Protein 6XQN (pdb70)

Nearest PDB structures (foldseek):
  6xqn-assembly1_C  TM=1.007E+00  e=6.410E-21  Tribolium castaneum
  6nct-assembly1_B  TM=3.415E-01  e=2.225E+00  Homo sapiens
  5y05-assembly1_A  TM=4.191E-01  e=8.892E+00  Mycolicibacterium smegmatis MC2 155
  3g6b-assembly1_A  TM=2.514E-01  e=3.048E+00  Thermotoga maritima
  6xqn-assembly1_C  TM=9.987E-01  e=3.377E-19  Tribolium castaneum

GO terms:
  GO:0005262 calcium channel activity (F, IDA)
  GO:0036444 calcium import into the mitochondrion (P, IDA)
  GO:1990246 uniplex complex (C, IDA)

Secondary structure (DSSP, 8-state):
-HHHHHHHHHHHT--S-HHHHHHHHHHHHHHHHHHHHHHHHHHHHHHHHHHHHHHHHHHHHHHHHHHHHHHHHHHIIIIIS-TTTTHHHHHHHHHHHHHHHHHHHHHH--HHHHHHHHHHHHHHH--TT--HHHHHHHHHHHHHHHHHHHHHH-/-HHHHHHHHHHHHHHHT-SSHHHHHHHHHHHHHHHHHHHHHHHHHHHHHHHHHHHHHHHHHHHHHHHHHHHHHHHHHHIIIIIS-TTTSHHHHHHHHHHHHHHHHHHHHHHHHHHHHHHHHHHHH---HHHHHHHHHHHHHHHHHHHHHH-/-HHHHHHHHHHHT--S-HHHHHHHHHHHHHHHHHHHHHHHHHHHHHHHHHHHHHHHHHHHHHHHHHHHHHHHHHHIIIIIS-TTTTHHHHHHHHHHHHHHHHHHHHH---HHHHHHHHHHHHHHH--TT--HHHHHHHHHHHHHHHHHHHHHH-/-HHHHHHHHHHHHHHHH-SSTTTHHHHHHHHHHHHHHHHHHHHHHHHHHHHHHHHHHHHHHHHHHHHHHHHHHHHHHHIIIIIS-TTTSHHHHHHHHHHHHHHHHHHHHHHHHHHHHHHHHHHHH---HHHHHHHHHHHHHHHHHHHHHH-/-HHHHHHHHHHHHHHHHHHHHHHHHHHHHH-/-HHHHHHHHHHHHHHHHHHHHHHH-/-HHHHHHHHHHHHHHHHHHHHHHHH-/-HHHHHHHHHHHHHHHHS-TTHHHHHH--EEE--EEEB-HHHHHHTTSSS-PPPTTTSSS--EEE------SS-TT-GGGGGSSSS-B-HHHHHHHHHHHHS-HHHHHHHHHHSSSS-SS---HHHHHHHHHHHHH---S-HHHHH-TTS-----HHHHHHHHHHHHHHHHHHHHHTT--BTTBB-HHHHHHHHHTTS-S--HHHHHHHHHHHTTT-SSS-B-HHHHHHHHHHHTTHHHHHHHHHHHHHHT----HHHHHHHHHHHH-----HHHHHHHHHTTBSSSSS-B-HHHHHHHHHHHHTT-/-HHHHHHH--EEETTEEE--HHHHHHHHH-SS-SS----EE--HHHHHHHTTT-S-S-SSTTHHHHHTT-----HHHHHHHHHHHHS-THHHHHHHHHH-SSS-----HHHHHHHHHHHT------HHHHHHHTTTT-S---HHHHHHHHHHHHHHHHHHHHHHHHTS-SS--HHHHHHHHHSS--SS-HHHHHHHHHHSS-BTB---HHHHHHHHHHHHTTHHHHHHHHHHHHHT----HHHHHHHHHHHHSS---HHHHHHHHHHT--SSSS---HHHHHHHHHHHHH-

InterPro domains:
  IPR006769 Calcium uniporter protein, C-terminal [PF04678] (124-325)
  IPR039055 MCU family [PTHR13462] (55-343)

Foldseek 3Di:
DCVVVVCVVPVVVVVVVVVVVVVVVVVVVVD/DCPVVVVVVCVPPVVVPCLVVVLVVLVVVLVVLVVVQVQLVVVLVVLVVVVVVVVVVVVVVVVVVVVVVVVVLVVCCPPPHPCVVCVVVVVVVVVVVVVVVVVVVVVVPVVVVVVVVSVVSCVVCVDPSHDPVVSVVSVVVSVVSVVVSVVSVD/DVVVVVVVVVVVVVQVVDDPNLPVVLVVLVVVLVVLVVVLVVLVVVVVVVVVVVVVVVVVVVVVLVVVVVVVVVVLVCCDPPVHHCVVCVVVVVVVVVVSVVVVVVVVVVVVVVVVVVVVVVVVVHSPVVVSVVSVVVSVVSVVVSVVSVD/DVVCVVPVVVVVVVVVVVVVVVVVD/DVVVVVVVVCVVPVVVPCLVVVLVVLVVVLVVLVVVLVQQVVVLVVLVVVVVVVVVVVVVVVVVVVVVVVVVLVCCCPPVHDVVVCPVVVVVVVVVVVVVVVVVVVVVPVVVVVVVVSVVSCVVVVDPPHDSVVSVVSVVVSVVSVVVSVVSVD/DVVVCVVPVVVVVVVVVVVVVVVVVD/DVVVVVVVVVVVCVQVPDDPNLPVVLVVLVVVLVVLVVVLVVLVVVVVVVVVVVPVVVVVVVVVVVVVVVVVVVVLVCCCPPPDHVVVCPVVVVVVVVVVVVVVVVVVVVVVVVVVVVVVVVVVVHSPVVVSVVSVVVSVVSVVVSVVSVD/DVVLVVQLVVLVCCLPDNDLVQLCQFLFAEAEPHFTWRAVLSLLPSQQGPDDHPDQRGHNRHDYDYDVPDARDDPPQLLCQQAPSNIDGSVRSLVLVLLQFDDLVLVQVLQCPPDDVDSFFAAPVSVVVSSVVSVVCGDNCQCVQANPVRGRTHGSVNSVVSSVSSVVSSLVSVVVVQPDDVQFHWLLVVVCLLCSLPDPDCVLSVLLVVLCVVVVLTPDGDGSVLVVLVVLLLVQLVVVLVVLVVCVVVPDAQALVVVQVSSCPPRVGGHDSSVSVSLQSSAPPRPDRHGPSPVSSVSSVSSSSSD/DVVLQVQQFAEAEPNFTKAFLQSLLCSVVDPHDPDRDDRDYDYPVVLVVLQPPDPVADPFLCRSVRSNRSFTDGPLRSLQVLCLQQPDPVVLVVVLCVPDPPDLSWAFPVRVVVSSVPVSVVPDDGPVQCVQQNNPNPRTHGVVVVVRSSVSPLLNSLVVVQCVLCVNVQKHWVLSVVCLQQVLVPPPPVPLLNVQLVVVRPTPDIDGSVLSSLVVLLLNQVPQLVVQVVVVVVVVDFQALVNSQVSSCVRNVDRHDPNVSVSLQRSQPSDPDRHGPVVVVNVSSSSSSND

Sequence (1290 aa):
FGIIRLILTVVPGLLIGAAISKNIANFLEENDVKTLVNQLYEALNVREHQLQKEVELTTQLETLQQELLPLEEKKLELEQVANRRSNWMAWAGLGLMSVQFGILARLTWWEYSWDIMEPVTYFVTYGTAMAAYAYFVLTRNDVRDRQQLLLLHKKAKKTGFDVNQYNVLKDQIAKLELDLKRLRDGLSDVKTLVNQLYEALNVREHQLQKEVELTTQLETLQQELLPLEEKKLELEQVANRRSNWMAWAGLGLMSVQFGILARLTWWEYSWDIMEPVTYFVTYGTAMAAYAYFVLTREEYILNDVRDRQQLFDVNQYNVLKDQIAKLELDLKRLRDIRLILTVVPGLLIGAAISKNIANFLDVKTLVNQLYEALNVREHQLQKEVELTTQLETLQQELLPLEEKKLELEQVANRRSNWMAWAGLGLMSVQFGILARLTWWEYSWDIMEPVTYFVTYGTAMAAYAYFVLTRNDVRDRQQLLLLHKKAKKTGFDVNQYNVLKDQIAKLELDLKRLRDIIRLILTVVPGLLIGAAISKNIANFLGLSDVKTLVNQLYEALNVREHQLQKEVELTTQLETLQQELLPLEEKKLELEQVANRRSNWMAWAGLGLMSVQFGILARLTWWEYSWDIMEPVTYFVTYGTAMAAYAYFVLTREEYILNDVRDRQQLFDVNQYNVLKDQIAKLELDLKRLRDGFRDRKVMEYENRIRAYSTPDKIFRYFATLKVIAEVFMTPEDFVRSITPNEKQPEHLGLDQYIIKRFEREKFADEGSIFYTLGECGLISFSDYIFLTTVLSTPQRNFEIAFKMFDLNGDGEVDMEEFEQVQSIIRSQCSALTTYFFGADLKGKLTIKNFLEFQRKLQHDVLKLEFERHDPVDGRITERQFGGMLLAYSGVQSKKLTAMQRQLKKHFKEGKGLTFQEVENFFTFLKNINDVDTALSFYHMAGASLDKVTMQQVARTVAKVELSDHVCDVVFALFDCDGNGELSNKEFVSIMKQRLMRGRKQRFMQFSSLEHEGEYYMTPRDFLFSVMFEQMERKTSVKKLTKKDIEDTLSGIQTAGCGSTFFRDLGDKGLISYTEYLFLLTILTKPHSGFHVAFKMLDTDGNEMIEKREFFKLQKIISKPEINTTLQMRFFGKRGQRKLHYKEFRRFMENLQTEIQEMEFLQFSKGLSFMRKEDFAEWLLFFTNTENKDIYWKNVREKLSAGESISLDEFKSFCHFTTHLEDFAIAMQMFSLAHRPVRLAEFKRAVKVATGQELSNNILDTVFKIFDLDGDECLSHEEFLGVLKNRMHR

Solvent-accessible surface area: 70287 Å² total; per-residue (Å²): 119,25,109,123,104,46,97,113,18,23,81,53,8,63,120,93,0,21,55,84,1,104,96,83,12,77,101,69,78,78,136,120,39,60,95,65,6,39,57,7,60,77,62,74,3,80,73,80,57,78,67,46,46,39,94,52,27,78,76,55,23,56,61,0,82,118,36,15,104,80,22,61,64,106,31,47,53,47,56,56,108,42,29,151,157,48,51,185,67,18,77,33,24,3,16,125,51,0,35,35,36,1,52,5,18,50,31,1,123,176,31,37,61,35,24,27,9,17,6,46,3,54,11,55,55,34,24,53,63,34,64,53,82,34,95,123,36,154,72,229,121,49,49,63,52,42,26,45,34,78,118,41,54,75,91,36,93,44,94,56,12,64,10,48,19,13,68,13,0,64,58,58,17,5,97,36,54,6,72,49,106,70,86,78,166,93,81,55,53,20,9,79,57,1,41,51,4,75,77,46,70,77,60,78,71,76,68,61,49,48,30,90,58,17,62,77,32,34,47,58,5,86,135,40,13,102,77,23,50,51,86,65,93,50,122,104,92,101,66,73,164,145,54,71,173,63,15,178,52,31,45,35,113,49,50,96,22,57,35,102,8,14,128,54,1,82,170,97,88,6,21,42,80,12,24,10,50,3,46,13,57,50,24,26,37,49,18,64,52,88,4,100,116,12,75,64,164,15,58,156,38,131,55,46,34,57,63,44,76,95,121,102,78,54,31,22,18,74,25,0,52,64,74,17,8,109,35,32,4,69,35,94,83,85,84,159,164,43,68,97,127,42,25,80,57,12,52,107,95,0,31,57,75,7,55,98,99,30,128,181,145,109,56,54,94,33,4,36,60,5,65,81,67,49,9,71,72,76,74,76,75,42,47,53,86,54,14,69,71,69,20,62,71,2,75,141,44,7,97,81,39,56,64,80,37,38,44,59,71,59,98,43,34,162,142,61,41,162,63,25,104,36,32,4,17,129,58,0,38,40,32,2,48,8,16,16,35,3,130,209,59,105,69,37,102,96,7,25,5,52,7,50,11,53,62,25,27,59,51,21,64,49,66,11,103,126,18,91,76,217,105,48,35,65,67,44,35,51,43,79,123,77,40,70,85,64,74,42,92,53,9,56,6,38,25,6,70,21,2,65,65,72,14,5,108,28,72,7,58,48,95,106,87,83,168,138,146,48,41,97,129,40,30,75,64,11,55,104,98,0,19,58,88,0,110,106,85,17,112,172,144,95,80,63,64,22,9,71,41,2,35,55,8,83,58,42,76,69,78,81,64,66,77,60,46,39,23,91,57,24,64,73,75,39,60,71,6,98,135,42,16,98,80,36,69,64,89,70,119,48,108,109,90,89,70,92,150,144,59,72,161,63,26,115,34,27,1,14,127,60,0,36,36,33,2,47,5,16,52,25,2,112,178,74,78,71,26,84,107,10,26,10,56,3,47,15,55,52,28,28,49,51,19,62,53,70,8,96,131,15,50,52,168,16,52,160,52,112,55,49,18,59,61,47,68,94,124,109,65,64,42,22,16,86,8,2,52,67,56,18,11,107,35,25,14,66,28,121,98,71,76,163,78,52,92,75,140,87,19,60,84,28,1,32,47,1,33,72,97,15,70,81,59,28,18,4,59,13,0,0,10,18,65,44,109,104,50,44,16,0,18,2,94,5,0,7,45,6,31,9,35,75,62,92,5,59,87,159,25,12,40,69,105,38,97,124,34,107,116,157,75,73,119,80,14,80,97,59,22,10,2,78,46,6,51,84,32,0,10,0,29,65,65,3,11,43,6,2,44,21,1,12,56,23,67,102,106,49,9,39,2,0,0,53,11,36,27,90,116,20,68,12,40,9,59,69,71,17,11,58,87,2,30,65,8,8,124,66,90,61,60,57,3,33,81,118,16,14,27,92,91,82,89,32,62,2,77,26,75,59,2,36,88,14,10,162,92,0,74,50,23,0,21,101,39,10,11,105,87,52,78,47,121,109,36,113,3,75,9,120,65,1,3,23,3,0,21,35,28,36,54,134,73,50,70,49,25,69,60,10,38,65,40,8,76,99,69,101,27,57,78,70,15,5,50,57,105,20,1,18,46,3,18,71,4,3,67,57,14,106,34,4,40,53,0,10,54,50,24,116,70,61,67,60,73,23,38,82,108,39,8,56,47,2,0,63,47,31,12,94,27,87,28,53,78,46,2,1,39,5,10,2,27,16,25,33,80,105,64,66,33,54,12,40,37,76,58,7,15,65,19,2,92,51,3,62,102,51,85,82,47,82,81,12,59,67,16,10,34,43,15,51,90,78,71,95,13,0,6,8,35,30,2,15,104,0,16,41,83,78,77,51,105,80,110,90,98,49,61,98,34,63,70,84,51,19,65,66,35,36,77,64,51,94,102,20,38,93,36,32,73,37,15,53,76,13,25,67,33,1,13,12,28,76,39,4,2,41,23,1,42,30,8,23,74,36,102,24,79,31,20,92,19,2,29,23,48,88,35,64,120,55,76,11,51,13,66,64,76,27,17,82,56,15,0,68,37,24,34,113,164,70,107,73,16,13,5,21,34,61,44,8,28,102,100,54,101,55,60,18,52,68,73,57,30,94,53,29,15,73,45,3,41,30,9,4,15,52,58,14,1,83,86,46,4,88,61,106,84,99,4,53,18,40,23,1,6,82,6,2,19,125,78,22,99,80,111,52,34,81,95,14,98,65,43,3,65,91,40,26,85,94,79,44,57,8,65,56,78,22,2,55,45,9,10,69,5,13,90,84,28,77,33,0,35,41,1,0,88,14,31,58,61,44,87,48,107,6,43,47,75,18,0,75,68,1,5,41,33,11,32,66,53,100,37,63,69,66,6,2,21,7,0,10,81,8,2,18,98,63,92,68,75,40,2,26,52,76,37,0,48,33,7,0,55,65,14,43,67,89

B-factor: mean 124.28, std 50.95, range [39.34, 230.99]

Structure (mmCIF, N/CA/C/O backbone):
data_6XQN
#
_entry.id   6XQN
#
_cell.length_a   1.00
_cell.length_b   1.00
_cell.length_c   1.00
_cell.angle_alpha   90.00
_cell.angle_beta   90.00
_cell.angle_gamma   90.00
#
_symmetry.space_group_name_H-M   'P 1'
#
loop_
_entity.id
_entity.type
_entity.pdbx_description
1 polymer 'Protein EMRE homolog, mitochondrial-like Protein'
2 polymer 'Calcium uniporter protein'
3 polymer 'Calcium uptake protein 1, mitochondrial'
4 polymer 'Calcium uptake protein 2, mitochondrial'
5 non-polymer 'CALCIUM ION'
#
loop_
_atom_site.group_PDB
_atom_site.id
_atom_site.type_symbol
_atom_site.label_atom_id
_atom_site.label_alt_id
_atom_site.label_comp_id
_atom_site.label_asym_id
_atom_site.label_entity_id
_atom_site.label_seq_id
_atom_site.pdbx_PDB_ins_code
_atom_site.Cartn_x
_atom_site.Cartn_y
_atom_site.Cartn_z
_atom_site.occupancy
_atom_site.B_iso_or_equiv
_atom_site.auth_seq_id
_atom_site.auth_comp_id
_atom_site.auth_asym_id
_atom_site.auth_atom_id
_atom_site.pdbx_PDB_model_num
ATOM 1 N N . PHE A 1 27 ? 164.439 192.685 144.742 1.00 104.38 65 PHE E N 1
ATOM 2 C CA . PHE A 1 27 ? 165.795 193.219 144.674 1.00 104.38 65 PHE E CA 1
ATOM 3 C C . PHE A 1 27 ? 166.769 192.177 144.137 1.00 104.38 65 PHE E C 1
ATOM 4 O O . PHE A 1 27 ? 167.881 192.504 143.726 1.00 104.38 65 PHE E O 1
ATOM 6 N N . GLY A 1 28 ? 166.342 190.913 144.151 1.00 103.53 66 GLY E N 1
ATOM 7 C CA . GLY A 1 28 ? 167.193 189.842 143.666 1.00 103.53 66 GLY E CA 1
ATOM 8 C C . GLY A 1 28 ? 167.243 189.733 142.159 1.00 103.53 66 GLY E C 1
ATOM 9 O O . GLY A 1 28 ? 168.217 189.215 141.608 1.00 103.53 66 GLY E O 1
ATOM 10 N N . ILE A 1 29 ? 166.201 190.207 141.472 1.00 102.25 67 ILE E N 1
ATOM 11 C CA . ILE A 1 29 ? 166.122 190.062 140.021 1.00 102.25 67 ILE E CA 1
ATOM 12 C C . ILE A 1 29 ? 167.254 190.812 139.331 1.00 102.25 67 ILE E C 1
ATOM 13 O O . ILE A 1 29 ? 167.764 190.366 138.294 1.00 102.25 67 ILE E O 1
ATOM 18 N N . ILE A 1 30 ? 167.675 191.948 139.889 1.00 99.64 68 ILE E N 1
ATOM 19 C CA . ILE A 1 30 ? 168.787 192.689 139.301 1.00 99.64 68 ILE E CA 1
ATOM 20 C C . ILE A 1 30 ? 170.046 191.832 139.290 1.00 99.64 68 ILE E C 1
ATOM 21 O O . ILE A 1 30 ? 170.729 191.712 138.266 1.00 99.64 68 ILE E O 1
ATOM 26 N N . ARG A 1 31 ? 170.367 191.213 140.429 1.00 89.70 69 ARG E N 1
ATOM 27 C CA . ARG A 1 31 ? 171.540 190.350 140.482 1.00 89.70 69 ARG E CA 1
ATOM 28 C C . ARG A 1 31 ? 171.355 189.102 139.630 1.00 89.70 69 ARG E C 1
ATOM 29 O O . ARG A 1 31 ? 172.323 188.604 139.049 1.00 89.70 69 ARG E O 1
ATOM 37 N N . LEU A 1 32 ? 170.126 188.594 139.530 1.00 85.97 70 LEU E N 1
ATOM 38 C CA . LEU A 1 32 ? 169.867 187.445 138.669 1.00 85.97 70 LEU E CA 1
ATOM 39 C C . LEU A 1 32 ? 170.224 187.761 137.224 1.00 85.97 70 LEU E C 1
ATOM 40 O O . LEU A 1 32 ? 170.916 186.984 136.555 1.00 85.97 70 LEU E O 1
ATOM 45 N N . ILE A 1 33 ? 169.754 188.906 136.727 1.00 82.91 71 ILE E N 1
ATOM 46 C CA . ILE A 1 33 ? 170.061 189.302 135.357 1.00 82.91 71 ILE E CA 1
ATOM 47 C C . ILE A 1 33 ? 171.552 189.563 135.201 1.00 82.91 71 ILE E C 1
ATOM 48 O O . ILE A 1 33 ? 172.174 189.126 134.223 1.00 82.91 71 ILE E O 1
ATOM 53 N N . LEU A 1 34 ? 172.158 190.248 136.172 1.00 85.83 72 LEU E N 1
ATOM 54 C CA . LEU A 1 34 ? 173.574 190.573 136.079 1.00 85.83 72 LEU E CA 1
ATOM 55 C C . LEU A 1 34 ? 174.452 189.333 136.172 1.00 85.83 72 LEU E C 1
ATOM 56 O O . LEU A 1 34 ? 175.627 189.391 135.806 1.00 85.83 72 LEU E O 1
ATOM 61 N N . THR A 1 35 ? 173.923 188.224 136.682 1.00 75.04 73 THR E N 1
ATOM 62 C CA . THR A 1 35 ? 174.683 186.982 136.667 1.00 75.04 73 THR E CA 1
ATOM 63 C C . THR A 1 35 ? 174.454 186.200 135.383 1.00 75.04 73 THR E C 1
ATOM 64 O O . THR A 1 35 ? 175.414 185.705 134.785 1.00 75.04 73 THR E O 1
ATOM 68 N N . VAL A 1 36 ? 173.203 186.081 134.936 1.00 62.25 74 VAL E N 1
ATOM 69 C CA . VAL A 1 36 ? 172.923 185.264 133.759 1.00 62.25 74 VAL E CA 1
ATOM 70 C C . VAL A 1 36 ? 173.478 185.927 132.504 1.00 62.25 74 VAL E C 1
ATOM 71 O O . VAL A 1 36 ? 174.318 185.350 131.805 1.00 62.25 74 VAL E O 1
ATOM 75 N N . VAL A 1 37 ? 173.028 187.155 132.209 1.00 59.09 75 VAL E N 1
ATOM 76 C CA . VAL A 1 37 ? 173.338 187.773 130.915 1.00 59.09 75 VAL E CA 1
ATOM 77 C C . VAL A 1 37 ? 174.836 187.828 130.629 1.00 59.09 75 VAL E C 1
ATOM 78 O O . VAL A 1 37 ? 175.239 187.483 129.506 1.00 59.09 75 VAL E O 1
ATOM 82 N N . PRO A 1 38 ? 175.702 188.251 131.556 1.00 61.22 76 PRO E N 1
ATOM 83 C CA . PRO A 1 38 ? 177.138 188.181 131.256 1.00 61.22 76 PRO E CA 1
ATOM 84 C C . PRO A 1 38 ? 177.628 186.773 131.002 1.00 61.22 76 PRO E C 1
ATOM 85 O O . PRO A 1 38 ? 178.490 186.578 130.142 1.00 61.22 76 PRO E O 1
ATOM 89 N N . GLY A 1 39 ? 177.101 185.779 131.715 1.00 53.35 77 GLY E N 1
ATOM 90 C CA . GLY A 1 39 ? 177.500 184.410 131.438 1.00 53.35 77 GLY E CA 1
ATOM 91 C C . GLY A 1 39 ? 177.130 183.978 130.034 1.00 53.35 77 GLY E C 1
ATOM 92 O O . GLY A 1 39 ? 177.925 183.348 129.332 1.00 53.35 77 GLY E O 1
ATOM 93 N N . LEU A 1 40 ? 175.927 184.336 129.597 1.00 52.23 78 LEU E N 1
ATOM 94 C CA . LEU A 1 40 ? 175.467 183.982 128.260 1.00 52.23 78 LEU E CA 1
ATOM 95 C C . LEU A 1 40 ? 176.289 184.683 127.186 1.00 52.23 78 LEU E C 1
ATOM 96 O O . LEU A 1 40 ? 176.691 184.063 126.191 1.00 52.23 78 LEU E O 1
ATOM 101 N N . LEU A 1 41 ? 176.564 185.973 127.377 1.00 55.17 79 LEU E N 1
ATOM 102 C CA . LEU A 1 41 ? 177.380 186.704 126.415 1.00 55.17 79 LEU E CA 1
ATOM 103 C C . LEU A 1 41 ? 178.799 186.148 126.360 1.00 55.17 79 LEU E C 1
ATOM 104 O O . LEU A 1 41 ? 179.403 186.060 125.281 1.00 55.17 79 LEU E O 1
ATOM 109 N N . ILE A 1 42 ? 179.351 185.768 127.513 1.00 53.07 80 ILE E N 1
ATOM 110 C CA . ILE A 1 42 ? 180.682 185.176 127.544 1.00 53.07 80 ILE E CA 1
ATOM 111 C C . ILE A 1 42 ? 180.687 183.850 126.803 1.00 53.07 80 ILE E C 1
ATOM 112 O O . ILE A 1 42 ? 181.632 183.537 126.075 1.00 53.07 80 ILE E O 1
ATOM 117 N N . GLY A 1 43 ? 179.638 183.048 126.977 1.00 51.36 81 GLY E N 1
ATOM 118 C CA . GLY A 1 43 ? 179.544 181.810 126.221 1.00 51.36 81 GLY E CA 1
ATOM 119 C C . GLY A 1 43 ? 179.519 182.045 124.723 1.00 51.36 81 GLY E C 1
ATOM 120 O O . GLY A 1 43 ? 180.178 181.333 123.959 1.00 51.36 81 GLY E O 1
ATOM 121 N N . ALA A 1 44 ? 178.770 183.057 124.285 1.00 49.97 82 ALA E N 1
ATOM 122 C CA . ALA A 1 44 ? 178.730 183.374 122.860 1.00 49.97 82 ALA E CA 1
ATOM 123 C C . ALA A 1 44 ? 180.110 183.763 122.341 1.00 49.97 82 ALA E C 1
ATOM 124 O O . ALA A 1 44 ? 180.574 183.241 121.318 1.00 49.97 82 ALA E O 1
ATOM 126 N N . ALA A 1 45 ? 180.785 184.679 123.037 1.00 53.76 83 ALA E N 1
ATOM 127 C CA . ALA A 1 45 ? 182.112 185.099 122.591 1.00 53.76 83 ALA E CA 1
ATOM 128 C C . ALA A 1 45 ? 183.117 183.949 122.626 1.00 53.76 83 ALA E C 1
ATOM 129 O O . ALA A 1 45 ? 183.996 183.866 121.760 1.00 53.76 83 ALA E O 1
ATOM 131 N N . ILE A 1 46 ? 182.998 183.048 123.602 1.00 55.60 84 ILE E N 1
ATOM 132 C CA . ILE A 1 46 ? 183.932 181.933 123.703 1.00 55.60 84 ILE E CA 1
ATOM 133 C C . ILE A 1 46 ? 183.720 180.950 122.563 1.00 55.60 84 ILE E C 1
ATOM 134 O O . ILE A 1 46 ? 184.683 180.397 122.024 1.00 55.60 84 ILE E O 1
ATOM 139 N N . SER A 1 47 ? 182.466 180.709 122.172 1.00 56.66 85 SER E N 1
ATOM 140 C CA . SER A 1 47 ? 182.244 179.846 121.016 1.00 56.66 85 SER E CA 1
ATOM 141 C C . SER A 1 47 ? 182.776 180.494 119.749 1.00 56.66 85 SER E C 1
ATOM 142 O O . SER A 1 47 ? 183.388 179.822 118.912 1.00 56.66 85 SER E O 1
ATOM 145 N N . LYS A 1 48 ? 182.572 181.804 119.605 1.00 64.81 86 LYS E N 1
ATOM 146 C CA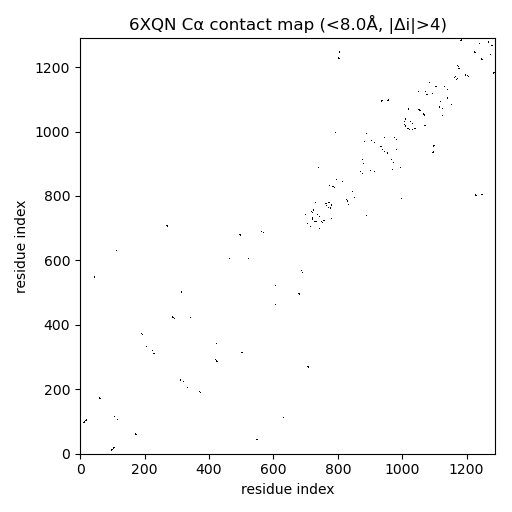 . LYS A 1 48 ? 183.173 182.534 118.494 1.00 64.81 86 LYS E CA 1
ATOM 147 C C . LYS A 1 48 ? 184.670 182.275 118.416 1.00 64.81 86 LYS E C 1
ATOM 148 O O . LYS A 1 48 ? 185.192 181.840 117.380 1.00 64.81 86 LYS E O 1
ATOM 154 N N . ASN A 1 49 ? 185.372 182.510 119.526 1.00 71.10 87 ASN E N 1
ATOM 155 C CA . ASN A 1 49 ? 186.829 182.414 119.519 1.00 71.10 87 ASN E CA 1
ATOM 156 C C . ASN A 1 49 ? 187.304 180.982 119.319 1.00 71.10 87 ASN E C 1
ATOM 157 O O . ASN A 1 49 ? 188.281 180.748 118.601 1.00 71.10 87 ASN E O 1
ATOM 162 N N . ILE A 1 50 ? 186.643 180.011 119.948 1.00 73.09 88 ILE E N 1
ATOM 163 C CA . ILE A 1 50 ? 187.092 178.631 119.816 1.00 73.09 88 ILE E CA 1
ATOM 164 C C . ILE A 1 50 ? 186.889 178.132 118.390 1.00 73.09 88 ILE E C 1
ATOM 165 O O . ILE A 1 50 ? 187.746 177.427 117.847 1.00 73.09 88 ILE E O 1
ATOM 170 N N . ALA A 1 51 ? 185.762 178.473 117.757 1.00 75.63 89 ALA E N 1
ATOM 171 C CA . ALA A 1 51 ? 185.570 178.048 116.376 1.00 75.63 89 ALA E CA 1
ATOM 172 C C . ALA A 1 51 ? 186.573 178.725 115.455 1.00 75.63 89 ALA E C 1
ATOM 173 O O . ALA A 1 51 ? 187.080 178.100 114.515 1.00 75.63 89 ALA E O 1
ATOM 175 N N . ASN A 1 52 ? 186.885 179.997 115.713 1.00 81.88 90 ASN E N 1
ATOM 176 C CA . ASN A 1 52 ? 187.920 180.666 114.931 1.00 81.88 90 ASN E CA 1
ATOM 177 C C . ASN A 1 52 ? 189.253 179.943 115.055 1.00 81.88 90 ASN E C 1
ATOM 178 O O . ASN A 1 52 ? 189.919 179.661 114.052 1.00 81.88 90 ASN E O 1
ATOM 183 N N . PHE A 1 53 ? 189.664 179.648 116.288 1.00 89.20 91 PHE E N 1
ATOM 184 C CA . PHE A 1 53 ? 190.922 178.942 116.505 1.00 89.20 91 PHE E CA 1
ATOM 185 C C . PHE A 1 53 ? 190.930 177.595 115.793 1.00 89.20 91 PHE E C 1
ATOM 186 O O . PHE A 1 53 ? 191.905 177.246 115.119 1.00 89.20 91 PHE E O 1
ATOM 194 N N . LEU A 1 54 ? 189.848 176.825 115.928 1.00 86.33 92 LEU E N 1
ATOM 195 C CA . LEU A 1 54 ? 189.808 175.503 115.310 1.00 86.33 92 LEU E CA 1
ATOM 196 C C . LEU A 1 54 ? 189.926 175.592 113.795 1.00 86.33 92 LEU E C 1
ATOM 197 O O . LEU A 1 54 ? 190.679 174.828 113.181 1.00 86.33 92 LEU E O 1
ATOM 202 N N . GLU A 1 55 ? 189.194 176.517 113.168 1.00 90.56 93 GLU E N 1
ATOM 203 C CA . GLU A 1 55 ? 189.361 176.709 111.731 1.00 90.56 93 GLU E CA 1
ATOM 204 C C . GLU A 1 55 ? 190.774 177.159 111.388 1.00 90.56 93 GLU E C 1
ATOM 205 O O . GLU A 1 55 ? 191.274 176.859 110.299 1.00 90.56 93 GLU E O 1
ATOM 211 N N . GLU A 1 56 ? 191.432 177.882 112.297 1.00 94.96 94 GLU E N 1
ATOM 212 C CA . GLU A 1 56 ? 192.784 178.358 112.023 1.00 94.96 94 GLU E CA 1
ATOM 213 C C . GLU A 1 56 ? 193.804 177.229 112.126 1.00 94.96 94 GLU E C 1
ATOM 214 O O . GLU A 1 56 ? 194.679 177.088 111.264 1.00 94.96 94 GLU E O 1
ATOM 216 N N . ASN A 1 57 ? 193.711 176.417 113.174 1.00 94.75 95 ASN E N 1
ATOM 217 C CA . ASN A 1 57 ? 194.668 175.340 113.396 1.00 94.75 95 ASN E CA 1
ATOM 218 C C . ASN A 1 57 ? 193.966 174.005 113.599 1.00 94.75 95 ASN E C 1
ATOM 219 O O . ASN A 1 57 ? 194.265 173.279 114.547 1.00 94.75 95 ASN E O 1
ATOM 224 N N . ASP B 2 20 ? 156.677 159.803 215.311 1.00 211.81 178 ASP A N 1
ATOM 225 C CA . ASP B 2 20 ? 158.048 159.788 215.804 1.00 211.81 178 ASP A CA 1
ATOM 226 C C . ASP B 2 20 ? 158.899 160.825 215.080 1.00 211.81 178 ASP A C 1
ATOM 227 O O . ASP B 2 20 ? 159.128 161.921 215.590 1.00 211.81 178 ASP A O 1
ATOM 229 N N . VAL B 2 21 ? 159.358 160.471 213.878 1.00 213.03 179 VAL A N 1
ATOM 230 C CA . VAL B 2 21 ? 160.179 161.374 213.081 1.00 213.03 179 VAL A CA 1
ATOM 231 C C . VAL B 2 21 ? 159.410 162.581 212.571 1.00 213.03 179 VAL A C 1
ATOM 232 O O . VAL B 2 21 ? 160.026 163.513 212.049 1.00 213.03 179 VAL A O 1
ATOM 236 N N . LYS B 2 22 ? 158.080 162.585 212.700 1.00 213.67 180 LYS A N 1
ATOM 237 C CA . LYS B 2 22 ? 157.280 163.683 212.164 1.00 213.67 180 LYS A CA 1
ATOM 238 C C . LYS B 2 22 ? 157.562 164.986 212.904 1.00 213.67 180 LYS A C 1
ATOM 239 O O . LYS B 2 22 ? 157.833 166.020 212.281 1.00 213.67 180 LYS A O 1
ATOM 241 N N . THR B 2 23 ? 157.493 164.966 214.235 1.00 214.80 181 THR A N 1
ATOM 242 C CA . THR B 2 23 ? 157.792 166.183 214.982 1.00 214.80 181 THR A CA 1
ATOM 243 C C . THR B 2 23 ? 159.256 166.583 214.830 1.00 214.80 181 THR A C 1
ATOM 244 O O . THR B 2 23 ? 159.579 167.776 214.877 1.00 214.80 181 THR A O 1
ATOM 248 N N . LEU B 2 24 ? 160.147 165.615 214.605 1.00 212.24 182 LEU A N 1
ATOM 249 C CA . LEU B 2 24 ? 161.555 165.951 214.418 1.00 212.24 182 LEU A CA 1
ATOM 250 C C . LEU B 2 24 ? 161.789 166.639 213.077 1.00 212.24 182 LEU A C 1
ATOM 251 O O . LEU B 2 24 ? 162.545 167.615 213.002 1.00 212.24 182 LEU A O 1
ATOM 256 N N . VAL B 2 25 ? 161.147 166.161 212.008 1.00 218.52 183 VAL A N 1
ATOM 257 C CA . VAL B 2 25 ? 161.286 166.860 210.735 1.00 218.52 183 VAL A CA 1
ATOM 258 C C . VAL B 2 25 ? 160.572 168.203 210.796 1.00 218.52 183 VAL A C 1
ATOM 259 O O . VAL B 2 25 ? 160.971 169.153 210.114 1.00 218.52 183 VAL A O 1
ATOM 263 N N . ASN B 2 26 ? 159.525 168.318 211.616 1.00 220.67 184 ASN A N 1
ATOM 264 C CA . ASN B 2 26 ? 158.894 169.619 211.823 1.00 220.67 184 ASN A CA 1
ATOM 265 C C . ASN B 2 26 ? 159.867 170.597 212.474 1.00 220.67 184 ASN A C 1
ATOM 266 O O . ASN B 2 26 ? 159.983 171.755 212.053 1.00 220.67 184 ASN A O 1
ATOM 268 N N . GLN B 2 27 ? 160.571 170.144 213.515 1.00 221.22 185 GLN A N 1
ATOM 269 C CA . GLN B 2 27 ? 161.578 170.986 214.152 1.00 221.22 185 GLN A CA 1
ATOM 270 C C . GLN B 2 27 ? 162.700 171.336 213.181 1.00 221.22 185 GLN A C 1
ATOM 271 O O . GLN B 2 27 ? 163.207 172.464 213.186 1.00 221.22 185 GLN A O 1
ATOM 273 N N . LEU B 2 28 ? 163.099 170.380 212.339 1.00 219.84 186 LEU A N 1
ATOM 274 C CA . LEU B 2 28 ? 164.121 170.657 211.334 1.00 219.84 186 LEU A CA 1
ATOM 275 C C . LEU B 2 28 ? 163.658 171.713 210.341 1.00 219.84 186 LEU A C 1
ATOM 276 O O . LEU B 2 28 ? 164.433 172.597 209.957 1.00 219.84 186 LEU A O 1
ATOM 281 N N . TYR B 2 29 ? 162.400 171.632 209.909 1.00 215.38 187 TYR A N 1
ATOM 282 C CA . TYR B 2 29 ? 161.865 172.641 209.003 1.00 215.38 187 TYR A CA 1
ATOM 283 C C . TYR B 2 29 ? 161.844 174.003 209.678 1.00 215.38 187 TYR A C 1
ATOM 284 O O . TYR B 2 29 ? 162.212 175.013 209.070 1.00 215.38 187 TYR A O 1
ATOM 293 N N . GLU B 2 30 ? 161.421 174.045 210.943 1.00 227.81 188 GLU A N 1
ATOM 294 C CA . GLU B 2 30 ? 161.418 175.303 211.682 1.00 227.81 188 GLU A CA 1
ATOM 295 C C . GLU B 2 30 ? 162.824 175.880 211.797 1.00 227.81 188 GLU A C 1
ATOM 296 O O . GLU B 2 30 ? 163.008 177.102 211.738 1.00 227.81 188 GLU A O 1
ATOM 298 N N . ALA B 2 31 ? 163.830 175.019 211.961 1.00 225.73 189 ALA A N 1
ATOM 299 C CA . ALA B 2 31 ? 165.200 175.495 212.125 1.00 225.73 189 ALA A CA 1
ATOM 300 C C . ALA B 2 31 ? 165.775 176.019 210.812 1.00 225.73 189 ALA A C 1
ATOM 301 O O . ALA B 2 31 ? 166.144 177.195 210.706 1.00 225.73 189 ALA A O 1
ATOM 303 N N . LEU B 2 32 ? 165.861 175.159 209.795 1.00 225.25 190 LEU A N 1
ATOM 304 C CA . LEU B 2 32 ? 166.501 175.548 208.541 1.00 225.25 190 LEU A CA 1
ATOM 305 C C . LEU B 2 32 ? 165.550 176.317 207.628 1.00 225.25 190 LEU A C 1
ATOM 306 O O . LEU B 2 32 ? 165.809 177.473 207.274 1.00 225.25 190 LEU A O 1
ATOM 311 N N . ASN B 2 33 ? 164.442 175.688 207.233 1.00 227.24 191 ASN A N 1
ATOM 312 C CA . ASN B 2 33 ? 163.469 176.310 206.334 1.00 227.24 191 ASN A CA 1
ATOM 313 C C . ASN B 2 33 ? 162.638 177.322 207.119 1.00 227.24 191 ASN A C 1
ATOM 314 O O . ASN B 2 33 ? 161.491 177.079 207.502 1.00 227.24 191 ASN A O 1
ATOM 316 N N . VAL B 2 34 ? 163.242 178.490 207.348 1.00 221.40 192 VAL A N 1
ATOM 317 C CA . VAL B 2 34 ? 162.667 179.573 208.145 1.00 221.40 192 VAL A CA 1
ATOM 318 C C . VAL B 2 34 ? 161.243 179.914 207.714 1.00 221.40 192 VAL A C 1
ATOM 319 O O . VAL B 2 34 ? 160.505 180.570 208.458 1.00 221.40 192 VAL A O 1
ATOM 321 N N . ARG B 2 35 ? 160.868 179.500 206.501 1.00 220.66 193 ARG A N 1
ATOM 322 C CA . ARG B 2 35 ? 159.570 179.702 205.844 1.00 220.66 193 ARG A CA 1
ATOM 323 C C . ARG B 2 35 ? 159.455 181.095 205.244 1.00 220.66 193 ARG A C 1
ATOM 324 O O . ARG B 2 35 ? 158.351 181.506 204.856 1.00 220.66 193 ARG A O 1
ATOM 326 N N . GLU B 2 36 ? 160.558 181.837 205.153 1.00 213.10 194 GLU A N 1
ATOM 327 C CA . GLU B 2 36 ? 160.667 182.982 204.262 1.00 213.10 194 GLU A CA 1
ATOM 328 C C . GLU B 2 36 ? 161.231 182.593 202.904 1.00 213.10 194 GLU A C 1
ATOM 329 O O . GLU B 2 36 ? 161.798 183.442 202.206 1.00 213.10 194 GLU A O 1
ATOM 331 N N . HIS B 2 37 ? 161.087 181.326 202.519 1.00 200.50 195 HIS A N 1
ATOM 332 C CA . HIS B 2 37 ? 161.794 180.772 201.375 1.00 200.50 195 HIS A CA 1
ATOM 333 C C . HIS B 2 37 ? 161.136 181.107 200.044 1.00 200.50 195 HIS A C 1
ATOM 334 O O . HIS B 2 37 ? 161.734 180.841 198.998 1.00 200.50 195 HIS A O 1
ATOM 341 N N . GLN B 2 38 ? 159.937 181.690 200.053 1.00 204.27 196 GLN A N 1
ATOM 342 C CA . GLN B 2 38 ? 159.269 182.037 198.802 1.00 204.27 196 GLN A CA 1
ATOM 343 C C . GLN B 2 38 ? 160.014 183.147 198.067 1.00 204.27 196 GLN A C 1
ATOM 344 O O . GLN B 2 38 ? 160.394 182.990 196.900 1.00 204.27 196 GLN A O 1
ATOM 346 N N . LEU B 2 39 ? 160.233 184.281 198.736 1.00 198.48 197 LEU A N 1
ATOM 347 C CA . LEU B 2 39 ? 160.958 185.376 198.099 1.00 198.48 197 LEU A CA 1
ATOM 348 C C . LEU B 2 39 ? 162.408 184.997 197.825 1.00 198.48 197 LEU A C 1
ATOM 349 O O . LEU B 2 39 ? 162.990 185.453 196.831 1.00 198.48 197 LEU A O 1
ATOM 351 N N . GLN B 2 40 ? 163.006 184.176 198.692 1.00 196.82 198 GLN A N 1
ATOM 352 C CA . GLN B 2 40 ? 164.345 183.668 198.420 1.00 196.82 198 GLN A CA 1
ATOM 353 C C . GLN B 2 40 ? 164.361 182.858 197.131 1.00 196.82 198 GLN A C 1
ATOM 354 O O . GLN B 2 40 ? 165.284 182.984 196.317 1.00 196.82 198 GLN A O 1
ATOM 356 N N . LYS B 2 41 ? 163.333 182.033 196.922 1.00 192.53 199 LYS A N 1
ATOM 357 C CA . LYS B 2 41 ? 163.225 181.282 195.678 1.00 192.53 199 LYS A 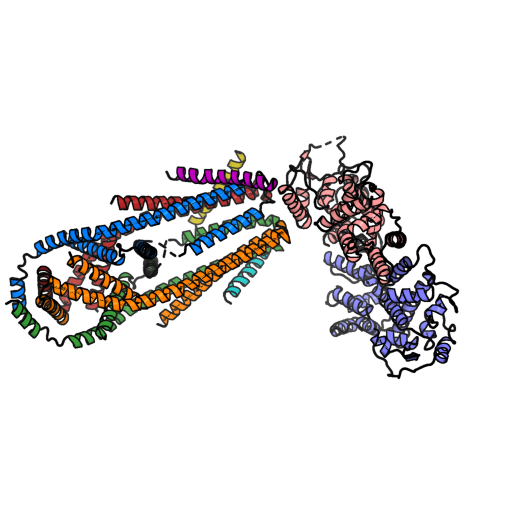CA 1
ATOM 358 C C . LYS B 2 41 ? 163.062 182.220 194.492 1.00 192.53 199 LYS A C 1
ATOM 359 O O . LYS B 2 41 ? 163.680 182.014 193.443 1.00 192.53 199 LYS A O 1
ATOM 361 N N . GLU B 2 42 ? 162.238 183.258 194.645 1.00 179.60 200 GLU A N 1
ATOM 362 C CA . GLU B 2 42 ? 162.068 184.233 193.569 1.00 179.60 200 GLU A CA 1
ATOM 363 C C . GLU B 2 42 ? 163.401 184.851 193.166 1.00 179.60 200 GLU A C 1
ATOM 364 O O . GLU B 2 42 ? 163.753 184.878 191.980 1.00 179.60 200 GLU A O 1
ATOM 367 N N . VAL B 2 43 ? 164.160 185.355 194.142 1.00 180.39 201 VAL A N 1
ATOM 368 C CA . VAL B 2 43 ? 165.386 186.074 193.802 1.00 180.39 201 VAL A CA 1
ATOM 369 C C . VAL B 2 43 ? 166.448 185.115 193.273 1.00 180.39 201 VAL A C 1
ATOM 370 O O . VAL B 2 43 ? 167.156 185.425 192.302 1.00 180.39 201 VAL A O 1
ATOM 374 N N . GLU B 2 44 ? 166.530 183.910 193.846 1.00 174.06 202 GLU A N 1
ATOM 375 C CA . GLU B 2 44 ? 167.501 182.941 193.355 1.00 174.06 202 GLU A CA 1
ATOM 376 C C . GLU B 2 44 ? 167.165 182.520 191.935 1.00 174.06 202 GLU A C 1
ATOM 377 O O . GLU B 2 44 ? 168.061 182.329 191.108 1.00 174.06 202 GLU A O 1
ATOM 379 N N . LEU B 2 45 ? 165.877 182.384 191.632 1.00 161.62 203 LEU A N 1
ATOM 380 C CA . LEU B 2 45 ? 165.462 182.037 190.283 1.00 161.62 203 LEU A CA 1
ATOM 381 C C . LEU B 2 45 ? 165.821 183.153 189.308 1.00 161.62 203 LEU A C 1
ATOM 382 O O . LEU B 2 45 ? 166.421 182.905 188.251 1.00 161.62 203 LEU A O 1
ATOM 387 N N . THR B 2 46 ? 165.485 184.396 189.661 1.00 165.81 204 THR A N 1
ATOM 388 C CA . THR B 2 46 ? 165.704 185.506 188.745 1.00 165.81 204 THR A CA 1
ATOM 389 C C . THR B 2 46 ? 167.166 185.926 188.665 1.00 165.81 204 THR A C 1
ATOM 390 O O . THR B 2 46 ? 167.484 186.844 187.902 1.00 165.81 204 THR A O 1
ATOM 394 N N . THR B 2 47 ? 168.062 185.291 189.424 1.00 162.25 205 THR A N 1
ATOM 395 C CA . THR B 2 47 ? 169.488 185.506 189.187 1.00 162.25 205 THR A CA 1
ATOM 396 C C . THR B 2 47 ? 170.169 184.300 188.558 1.00 162.25 205 THR A C 1
ATOM 397 O O . THR B 2 47 ? 171.098 184.472 187.759 1.00 162.25 205 THR A O 1
ATOM 401 N N . GLN B 2 48 ? 169.721 183.086 188.887 1.00 146.72 206 GLN A N 1
ATOM 402 C CA . GLN B 2 48 ? 170.191 181.907 188.179 1.00 146.72 206 GLN A CA 1
ATOM 403 C C . GLN B 2 48 ? 169.852 181.997 186.701 1.00 146.72 206 GLN A C 1
ATOM 404 O O . GLN B 2 48 ? 170.624 181.528 185.859 1.00 146.72 206 GLN A O 1
ATOM 410 N N . LEU B 2 49 ? 168.713 182.607 186.364 1.00 141.51 207 LEU A N 1
ATOM 411 C CA . LEU B 2 49 ? 168.368 182.767 184.956 1.00 141.51 207 LEU A CA 1
ATOM 412 C C . LEU B 2 49 ? 169.394 183.635 184.236 1.00 141.51 207 LEU A C 1
ATOM 413 O O . LEU B 2 49 ? 169.832 183.307 183.124 1.00 141.51 207 LEU A O 1
ATOM 418 N N . GLU B 2 50 ? 169.802 184.742 184.860 1.00 146.19 208 GLU A N 1
ATOM 419 C CA . GLU B 2 50 ? 170.792 185.613 184.236 1.00 146.19 208 GLU A CA 1
ATOM 420 C C . GLU B 2 50 ? 172.145 184.922 184.131 1.00 146.19 208 GLU A C 1
ATOM 421 O O . GLU B 2 50 ? 172.838 185.052 183.114 1.00 146.19 208 GLU A O 1
ATOM 423 N N . THR B 2 51 ? 172.534 184.180 185.171 1.00 136.36 209 THR A N 1
ATOM 424 C CA . THR B 2 51 ? 173.796 183.448 185.113 1.00 136.36 209 THR A CA 1
ATOM 425 C C . THR B 2 51 ? 173.780 182.413 183.995 1.00 136.36 209 THR A C 1
ATOM 426 O O . THR B 2 51 ? 174.777 182.233 183.285 1.00 136.36 209 THR A O 1
ATOM 430 N N . LEU B 2 52 ? 172.646 181.738 183.809 1.00 126.15 210 LEU A N 1
ATOM 431 C CA . LEU B 2 52 ? 172.525 180.771 182.726 1.00 126.15 210 LEU A CA 1
ATOM 432 C C . LEU B 2 52 ? 172.639 181.446 181.366 1.00 126.15 210 LEU A C 1
ATOM 433 O O . LEU B 2 52 ? 173.349 180.961 180.479 1.00 126.15 210 LEU A O 1
ATOM 438 N N . GLN B 2 53 ? 171.920 182.553 181.170 1.00 128.60 211 GLN A N 1
ATOM 439 C CA . GLN B 2 53 ? 172.005 183.263 179.896 1.00 128.60 211 GLN A CA 1
ATOM 440 C C . GLN B 2 53 ? 173.434 183.703 179.595 1.00 128.60 211 GLN A C 1
ATOM 441 O O . GLN B 2 53 ? 173.908 183.587 178.452 1.00 128.60 211 GLN A O 1
ATOM 447 N N . GLN B 2 54 ? 174.135 184.214 180.611 1.00 130.11 212 GLN A N 1
ATOM 448 C CA . GLN B 2 54 ? 175.518 184.631 180.415 1.00 130.11 212 GLN A CA 1
ATOM 449 C C . GLN B 2 54 ? 176.405 183.440 180.087 1.00 130.11 212 GLN A C 1
ATOM 450 O O . GLN B 2 54 ? 177.340 183.558 179.288 1.00 130.11 212 GLN A O 1
ATOM 456 N N . GLU B 2 55 ? 176.137 182.288 180.699 1.00 124.05 213 GLU A N 1
ATOM 457 C CA . GLU B 2 55 ? 176.896 181.092 180.365 1.00 124.05 213 GLU A CA 1
ATOM 458 C C . GLU B 2 55 ? 176.570 180.593 178.966 1.00 124.05 213 GLU A C 1
ATOM 459 O O . GLU B 2 55 ? 177.386 179.891 178.364 1.00 124.05 213 GLU A O 1
ATOM 465 N N . LEU B 2 56 ? 175.393 180.937 178.447 1.00 116.65 214 LEU A N 1
ATOM 466 C CA . LEU B 2 56 ? 174.968 180.420 177.152 1.00 116.65 214 LEU A CA 1
ATOM 467 C C . LEU B 2 56 ? 175.503 181.246 175.992 1.00 116.65 214 LEU A C 1
ATOM 468 O O . LEU B 2 56 ? 175.829 180.689 174.938 1.00 116.65 214 LEU A O 1
ATOM 473 N N . LEU B 2 57 ? 175.606 182.566 176.165 1.00 119.85 215 LEU A N 1
ATOM 474 C CA . LEU B 2 57 ? 175.924 183.446 175.035 1.00 119.85 215 LEU A CA 1
ATOM 475 C C . LEU B 2 57 ? 177.144 183.022 174.217 1.00 119.85 215 LEU A C 1
ATOM 476 O O . LEU B 2 57 ? 177.063 183.063 172.978 1.00 119.85 215 LEU A O 1
ATOM 481 N N . PRO B 2 58 ? 178.284 182.639 174.807 1.00 114.21 216 PRO A N 1
ATOM 482 C CA . PRO B 2 58 ? 179.420 182.218 173.966 1.00 114.21 216 PRO A CA 1
ATOM 483 C C . PRO B 2 58 ? 179.116 181.045 173.043 1.00 114.21 216 PRO A C 1
ATOM 484 O O . PRO B 2 58 ? 179.513 181.069 171.868 1.00 114.21 216 PRO A O 1
ATOM 488 N N . LEU B 2 59 ? 178.446 180.003 173.545 1.00 115.63 217 LEU A N 1
ATOM 489 C CA . LEU B 2 59 ? 178.056 178.899 172.673 1.00 115.63 217 LEU A CA 1
ATOM 490 C C . LEU B 2 59 ? 177.208 179.400 171.513 1.00 115.63 217 LEU A C 1
ATOM 491 O O . LEU B 2 59 ? 177.374 178.955 170.369 1.00 115.63 217 LEU A O 1
ATOM 496 N N . GLU B 2 60 ? 176.310 180.349 171.784 1.00 113.49 218 GLU A N 1
ATOM 497 C CA . GLU B 2 60 ? 175.423 180.846 170.742 1.00 113.49 218 GLU A CA 1
ATOM 498 C C . GLU B 2 60 ? 176.192 181.623 169.684 1.00 113.49 218 GLU A C 1
ATOM 499 O O . GLU B 2 60 ? 175.927 181.477 168.484 1.00 113.49 218 GLU A O 1
ATOM 505 N N . GLU B 2 61 ? 177.143 182.460 170.101 1.00 112.15 219 GLU A N 1
ATOM 506 C CA . GLU B 2 61 ? 177.910 183.210 169.111 1.00 112.15 219 GLU A CA 1
ATOM 507 C C . GLU B 2 61 ? 178.784 182.281 168.277 1.00 112.15 219 GLU A C 1
ATOM 508 O O . GLU B 2 61 ? 178.947 182.495 167.069 1.00 112.15 219 GLU A O 1
ATOM 510 N N . LYS B 2 62 ? 179.350 181.242 168.897 1.00 114.97 220 LYS A N 1
ATOM 511 C CA . LYS B 2 62 ? 180.085 180.244 168.123 1.00 114.97 220 LYS A CA 1
ATOM 512 C C . LYS B 2 62 ? 179.184 179.596 167.079 1.00 114.97 220 LYS A C 1
ATOM 513 O O . LYS B 2 62 ? 179.575 179.432 165.916 1.00 114.97 220 LYS A O 1
ATOM 519 N N . LYS B 2 63 ? 177.968 179.220 167.483 1.00 113.98 221 LYS A N 1
ATOM 520 C CA . LYS B 2 63 ? 177.031 178.614 166.543 1.00 113.98 221 LYS A CA 1
ATOM 521 C C . LYS B 2 63 ? 176.711 179.556 165.392 1.00 113.98 221 LYS A C 1
ATOM 522 O O . LYS B 2 63 ? 176.653 179.135 164.231 1.00 113.98 221 LYS A O 1
ATOM 528 N N . LEU B 2 64 ? 176.499 180.837 165.694 1.00 116.33 222 LEU A N 1
ATOM 529 C CA . LEU B 2 64 ? 176.150 181.791 164.647 1.00 116.33 222 LEU A CA 1
ATOM 530 C C . LEU B 2 64 ? 177.297 181.978 163.661 1.00 116.33 222 LEU A C 1
ATOM 531 O O . LEU B 2 64 ? 177.078 182.017 162.441 1.00 116.33 222 LEU A O 1
ATOM 536 N N . GLU B 2 65 ? 178.526 182.101 164.170 1.00 116.72 223 GLU A N 1
ATOM 537 C CA . GLU B 2 65 ? 179.678 182.229 163.284 1.00 116.72 223 GLU A CA 1
ATOM 538 C C . GLU B 2 65 ? 179.824 181.003 162.397 1.00 116.72 223 GLU A C 1
ATOM 539 O O . GLU B 2 65 ? 180.061 181.124 161.188 1.00 116.72 223 GLU A O 1
ATOM 541 N N . LEU B 2 66 ? 179.676 179.811 162.977 1.00 112.24 224 LEU A N 1
ATOM 542 C CA . LEU B 2 66 ? 179.781 178.592 162.183 1.00 112.24 224 LEU A CA 1
ATOM 543 C C . LEU B 2 66 ? 178.704 178.538 161.106 1.00 112.24 224 LEU A C 1
ATOM 544 O O . LEU B 2 66 ? 178.974 178.143 159.964 1.00 112.24 224 LEU A O 1
ATOM 549 N N . GLU B 2 67 ? 177.481 178.947 161.444 1.00 113.98 225 GLU A N 1
ATOM 550 C CA . GLU B 2 67 ? 176.397 178.913 160.469 1.00 113.98 225 GLU A CA 1
ATOM 551 C C . GLU B 2 67 ? 176.662 179.866 159.313 1.00 113.98 225 GLU A C 1
ATOM 552 O O . GLU B 2 67 ? 176.489 179.503 158.145 1.00 113.98 225 GLU A O 1
ATOM 558 N N . GLN B 2 68 ? 177.071 181.099 159.615 1.00 112.39 226 GLN A N 1
ATOM 559 C CA . GLN B 2 68 ? 177.347 182.050 158.541 1.00 112.39 226 GLN A CA 1
ATOM 560 C C . GLN B 2 68 ? 178.497 181.574 157.659 1.00 112.39 226 GLN A C 1
ATOM 561 O O . GLN B 2 68 ? 178.452 181.715 156.426 1.00 112.39 226 GLN A O 1
ATOM 567 N N . VAL B 2 69 ? 179.536 180.997 158.269 1.00 107.54 227 VAL A N 1
ATOM 568 C CA . VAL B 2 69 ? 180.680 180.543 157.489 1.00 107.54 227 VAL A CA 1
ATOM 569 C C . VAL B 2 69 ? 180.310 179.344 156.626 1.00 107.54 227 VAL A C 1
ATOM 570 O O . VAL B 2 69 ? 180.880 179.149 155.547 1.00 107.54 227 VAL A O 1
ATOM 574 N N . ALA B 2 70 ? 179.346 178.535 157.057 1.00 107.10 228 ALA A N 1
ATOM 575 C CA . ALA B 2 70 ? 178.887 177.440 156.214 1.00 107.10 228 ALA A CA 1
ATOM 576 C C . ALA B 2 70 ? 177.763 177.849 155.274 1.00 107.10 228 ALA A C 1
ATOM 577 O O . ALA B 2 70 ? 177.337 177.035 154.451 1.00 107.10 228 ALA A O 1
ATOM 579 N N . ASN B 2 71 ? 177.265 179.075 155.398 1.00 103.73 229 ASN A N 1
ATOM 580 C CA . ASN B 2 71 ? 176.241 179.613 154.512 1.00 103.73 229 ASN A CA 1
ATOM 581 C C . ASN B 2 71 ? 176.839 180.308 153.294 1.00 103.73 229 ASN A C 1
ATOM 582 O O . ASN B 2 71 ? 176.326 180.159 152.174 1.00 103.73 229 ASN A O 1
ATOM 587 N N . ARG B 2 72 ? 177.894 181.097 153.513 1.00 96.61 230 ARG A N 1
ATOM 588 C CA . ARG B 2 72 ? 178.546 181.786 152.401 1.00 96.61 230 ARG A CA 1
ATOM 589 C C . ARG B 2 72 ? 178.984 180.805 151.323 1.00 96.61 230 ARG A C 1
ATOM 590 O O . ARG B 2 72 ? 178.858 181.086 150.124 1.00 96.61 230 ARG A O 1
ATOM 598 N N . ARG B 2 73 ? 179.511 179.654 151.734 1.00 87.79 231 ARG A N 1
ATOM 599 C CA . ARG B 2 73 ? 179.989 178.662 150.780 1.00 87.79 231 ARG A CA 1
ATOM 600 C C . ARG B 2 73 ? 178.865 178.187 149.871 1.00 87.79 231 ARG A C 1
ATOM 601 O O . ARG B 2 73 ? 179.017 178.151 148.645 1.00 87.79 231 ARG A O 1
ATOM 609 N N . SER B 2 74 ? 177.724 177.818 150.450 1.00 81.88 232 SER A N 1
ATOM 610 C CA . SER B 2 74 ? 176.632 177.304 149.633 1.00 81.88 232 SER A CA 1
ATOM 611 C C . SER B 2 74 ? 176.049 178.391 148.744 1.00 81.88 232 SER A C 1
ATOM 612 O O . SER B 2 74 ? 175.675 178.124 147.596 1.00 81.88 232 SER A O 1
ATOM 615 N N . ASN B 2 75 ? 175.973 179.625 149.244 1.00 75.28 233 ASN A N 1
ATOM 616 C CA . ASN B 2 75 ? 175.485 180.720 148.406 1.00 75.28 233 ASN A CA 1
ATOM 617 C C . ASN B 2 75 ? 176.377 180.917 147.184 1.00 75.28 233 ASN A C 1
ATOM 618 O O . ASN B 2 75 ? 175.896 180.966 146.041 1.00 75.28 233 ASN A O 1
ATOM 623 N N . TRP B 2 76 ? 177.685 181.047 147.414 1.00 77.74 234 TRP A N 1
ATOM 624 C CA . TRP B 2 76 ? 178.623 181.215 146.313 1.00 77.74 234 TRP A CA 1
ATOM 625 C C . TRP B 2 76 ? 178.540 180.053 145.335 1.00 77.74 234 TRP A C 1
ATOM 626 O O . TRP B 2 76 ? 178.567 180.257 144.117 1.00 77.74 234 TRP A O 1
ATOM 637 N N . MET B 2 77 ? 178.439 178.825 145.844 1.00 75.30 235 MET A N 1
ATOM 638 C CA . MET B 2 77 ? 178.400 177.670 144.955 1.00 75.30 235 MET A CA 1
ATOM 639 C C . MET B 2 77 ? 177.139 177.666 144.100 1.00 75.30 235 MET A C 1
ATOM 640 O O . MET B 2 77 ? 177.193 177.331 142.911 1.00 75.30 235 MET A O 1
ATOM 645 N N . ALA B 2 78 ? 175.995 178.046 144.674 1.00 63.76 236 ALA A N 1
ATOM 646 C CA . ALA B 2 78 ? 174.766 178.082 143.888 1.00 63.76 236 ALA A CA 1
ATOM 647 C C . ALA B 2 78 ? 174.840 179.136 142.791 1.00 63.76 236 ALA A C 1
ATOM 648 O O . ALA B 2 78 ? 174.459 178.878 141.637 1.00 63.76 236 ALA A O 1
ATOM 650 N N . TRP B 2 79 ? 175.325 180.330 143.128 1.00 64.50 237 TRP A N 1
ATOM 651 C CA . TRP B 2 79 ? 175.434 181.367 142.109 1.00 64.50 237 TRP A CA 1
ATOM 652 C C . TRP B 2 79 ? 176.407 180.961 141.005 1.00 64.50 237 TRP A C 1
ATOM 653 O O . TRP B 2 79 ? 176.157 181.217 139.820 1.00 64.50 237 TRP A O 1
ATOM 664 N N . ALA B 2 80 ? 177.512 180.307 141.367 1.00 62.04 238 ALA A N 1
ATOM 665 C CA . ALA B 2 80 ? 178.445 179.837 140.350 1.00 62.04 238 ALA A CA 1
ATOM 666 C C . ALA B 2 80 ? 177.813 178.773 139.462 1.00 62.04 238 ALA A C 1
ATOM 667 O O . ALA B 2 80 ? 178.056 178.745 138.250 1.00 62.04 238 ALA A O 1
ATOM 669 N N . GLY B 2 81 ? 177.012 177.881 140.040 1.00 56.22 239 GLY A N 1
ATOM 670 C CA . GLY B 2 81 ? 176.330 176.892 139.220 1.00 56.22 239 GLY A CA 1
ATOM 671 C C . GLY B 2 81 ? 175.398 177.527 138.208 1.00 56.22 239 GLY A C 1
ATOM 672 O O . GLY B 2 81 ? 175.324 177.093 137.053 1.00 56.22 239 GLY A O 1
ATOM 673 N N . LEU B 2 82 ? 174.685 178.576 138.621 1.00 55.20 240 LEU A N 1
ATOM 674 C CA . LEU B 2 82 ? 173.813 179.270 137.674 1.00 55.20 240 LEU A CA 1
ATOM 675 C C . LEU B 2 82 ? 174.621 179.951 136.575 1.00 55.20 240 LEU A C 1
ATOM 676 O O . LEU B 2 82 ? 174.232 179.926 135.399 1.00 55.20 240 LEU A O 1
ATOM 681 N N . GLY B 2 83 ? 175.745 180.569 136.940 1.00 53.34 241 GLY A N 1
ATOM 682 C CA . GLY B 2 83 ? 176.613 181.149 135.927 1.00 53.34 241 GLY A CA 1
ATOM 683 C C . GLY B 2 83 ? 177.103 180.128 134.916 1.00 53.34 241 GLY A C 1
ATOM 684 O O . GLY B 2 83 ? 177.173 180.409 133.718 1.00 53.34 241 GLY A O 1
ATOM 685 N N . LEU B 2 84 ? 177.433 178.922 135.380 1.00 53.28 242 LEU A N 1
ATOM 686 C CA . LEU B 2 84 ? 177.919 177.900 134.456 1.00 53.28 242 LEU A CA 1
ATOM 687 C C . LEU B 2 84 ? 176.811 177.409 133.533 1.00 53.28 242 LEU A C 1
ATOM 688 O O . LEU B 2 84 ? 177.048 177.174 132.341 1.00 53.28 242 LEU A O 1
ATOM 693 N N . MET B 2 85 ? 175.595 177.242 134.059 1.00 52.55 243 MET A N 1
ATOM 694 C CA . MET B 2 85 ? 174.477 176.892 133.185 1.00 52.55 243 MET A CA 1
ATOM 695 C C . MET B 2 85 ? 174.274 177.947 132.105 1.00 52.55 243 MET A C 1
ATOM 696 O O . MET B 2 85 ? 174.080 177.616 130.928 1.00 52.55 243 MET A O 1
ATOM 701 N N . SER B 2 86 ? 174.327 179.225 132.484 1.00 49.51 244 SER A N 1
ATOM 702 C CA . SER B 2 86 ? 174.170 180.288 131.496 1.00 49.51 244 SER A CA 1
ATOM 703 C C . SER B 2 86 ? 175.287 180.268 130.456 1.00 49.51 244 SER A C 1
ATOM 704 O O . SER B 2 86 ? 175.044 180.529 129.271 1.00 49.51 244 SER A O 1
ATOM 707 N N . VAL B 2 87 ? 176.519 179.973 130.876 1.00 48.72 245 VAL A N 1
ATOM 708 C CA . VAL B 2 87 ? 177.628 179.927 129.923 1.00 48.72 245 VAL A CA 1
ATOM 709 C C . VAL B 2 87 ? 177.429 178.800 128.920 1.00 48.72 245 VAL A C 1
ATOM 710 O O . VAL B 2 87 ? 177.679 178.965 127.719 1.00 48.72 245 VAL A O 1
ATOM 714 N N . GLN B 2 88 ? 176.982 177.638 129.391 1.00 46.24 246 GLN A N 1
ATOM 715 C CA . GLN B 2 88 ? 176.711 176.542 128.466 1.00 46.24 246 GLN A CA 1
ATOM 716 C C . GLN B 2 88 ? 175.608 176.912 127.485 1.00 46.24 246 GLN A C 1
ATOM 717 O O . GLN B 2 88 ? 175.693 176.602 126.288 1.00 46.24 246 GLN A O 1
ATOM 723 N N . PHE B 2 89 ? 174.561 177.577 127.976 1.00 53.11 247 PHE A N 1
ATOM 724 C CA . PHE B 2 89 ? 173.499 178.050 127.093 1.00 53.11 247 PHE A CA 1
ATOM 725 C C . PHE B 2 89 ? 174.062 178.941 126.000 1.00 53.11 247 PHE A C 1
ATOM 726 O O . PHE B 2 89 ? 173.725 178.787 124.824 1.00 53.11 247 PHE A O 1
ATOM 734 N N . GLY B 2 90 ? 174.906 179.897 126.374 1.00 47.88 248 GLY A N 1
ATOM 735 C CA . GLY B 2 90 ? 175.460 180.795 125.376 1.00 47.88 248 GLY A CA 1
ATOM 736 C C . GLY B 2 90 ? 176.316 180.080 124.349 1.00 47.88 248 GLY A C 1
ATOM 737 O O . GLY B 2 90 ? 176.230 180.364 123.153 1.00 47.88 248 GLY A O 1
ATOM 738 N N . ILE B 2 91 ? 177.150 179.142 124.801 1.00 46.26 249 ILE A N 1
ATOM 739 C CA . ILE B 2 91 ? 178.024 178.413 123.880 1.00 46.26 249 ILE A CA 1
ATOM 740 C C . ILE B 2 91 ? 177.202 177.627 122.867 1.00 46.26 249 ILE A C 1
ATOM 741 O O . ILE B 2 91 ? 177.466 177.666 121.654 1.00 46.26 249 ILE A O 1
ATOM 746 N N . LEU B 2 92 ? 176.128 176.987 123.331 1.00 39.34 250 LEU A N 1
ATOM 747 C CA . LEU B 2 92 ? 175.327 176.186 122.416 1.00 39.34 250 LEU A CA 1
ATOM 748 C C . LEU B 2 92 ? 174.513 177.071 121.486 1.00 39.34 250 LEU A C 1
ATOM 749 O O . LEU B 2 92 ? 174.309 176.723 120.322 1.00 39.34 250 LEU A O 1
ATOM 754 N N . ALA B 2 93 ? 174.022 178.206 121.972 1.00 42.09 251 ALA A N 1
ATOM 755 C CA . ALA B 2 93 ? 173.197 179.034 121.110 1.00 42.09 251 ALA A CA 1
ATOM 756 C C . ALA B 2 93 ? 174.032 179.799 120.104 1.00 42.09 251 ALA A C 1
ATOM 757 O O . ALA B 2 93 ? 173.497 180.242 119.088 1.00 42.09 251 ALA A O 1
ATOM 759 N N . ARG B 2 94 ? 175.321 179.990 120.374 1.00 42.70 252 ARG A N 1
ATOM 760 C CA . ARG B 2 94 ? 176.195 180.608 119.391 1.00 42.70 252 ARG A CA 1
ATOM 761 C C . ARG B 2 94 ? 176.750 179.593 118.411 1.00 42.70 252 ARG A C 1
ATOM 762 O O . ARG B 2 94 ? 177.220 179.978 117.338 1.00 42.70 252 ARG A O 1
ATOM 770 N N . LEU B 2 95 ? 176.693 178.301 118.732 1.00 45.15 253 LEU A N 1
ATOM 771 C CA . LEU B 2 95 ? 177.137 177.345 117.725 1.00 45.15 253 LEU A CA 1
ATOM 772 C C . LEU B 2 95 ? 176.026 177.039 116.727 1.00 45.15 253 LEU A C 1
ATOM 773 O O . LEU B 2 95 ? 176.236 177.145 115.517 1.00 45.15 253 LEU A O 1
ATOM 778 N N . THR B 2 96 ? 174.838 176.669 117.200 1.00 42.06 254 THR A N 1
ATOM 779 C CA . THR B 2 96 ? 173.800 176.166 116.306 1.00 42.06 254 THR A CA 1
ATOM 780 C C . THR B 2 96 ? 173.006 177.259 115.615 1.00 42.06 254 THR A C 1
ATOM 781 O O . THR B 2 96 ? 171.921 176.965 115.109 1.00 42.06 254 THR A O 1
ATOM 785 N N . TRP B 2 97 ? 173.458 178.506 115.605 1.00 41.32 255 TRP A N 1
ATOM 786 C CA . TRP B 2 97 ? 172.706 179.535 114.904 1.00 41.32 255 TRP A CA 1
ATOM 787 C C . TRP B 2 97 ? 173.552 180.535 114.146 1.00 41.32 255 TRP A C 1
ATOM 788 O O . TRP B 2 97 ? 172.987 181.313 113.375 1.00 41.32 255 TRP A O 1
ATOM 799 N N . TRP B 2 98 ? 174.861 180.566 114.336 1.00 46.21 256 TRP A N 1
ATOM 800 C CA . TRP B 2 98 ? 175.724 181.414 113.532 1.00 46.21 256 TRP A CA 1
ATOM 801 C C . TRP B 2 98 ? 176.763 180.603 112.780 1.00 46.21 256 TRP A C 1
ATOM 802 O O . TRP B 2 98 ? 176.926 180.779 111.568 1.00 46.21 256 TRP A O 1
ATOM 813 N N . GLU B 2 99 ? 177.475 179.716 113.471 1.00 58.00 257 GLU A N 1
ATOM 814 C CA . GLU B 2 99 ? 178.553 178.967 112.842 1.00 58.00 257 GLU A CA 1
ATOM 815 C C . GLU B 2 99 ? 178.019 177.773 112.065 1.00 58.00 257 GLU A C 1
ATOM 816 O O . GLU B 2 99 ? 178.372 177.574 110.899 1.00 58.00 257 GLU A O 1
ATOM 822 N N . TYR B 2 100 ? 177.156 176.981 112.684 1.00 60.12 258 TYR A N 1
ATOM 823 C CA . TYR B 2 100 ? 176.675 175.727 112.122 1.00 60.12 258 TYR A CA 1
ATOM 824 C C . TYR B 2 100 ? 175.168 175.814 111.899 1.00 60.12 258 TYR A C 1
ATOM 825 O O . TYR B 2 100 ? 174.554 176.870 112.045 1.00 60.12 258 TYR A O 1
ATOM 834 N N . SER B 2 101 ? 174.577 174.695 111.518 1.00 62.06 259 SER A N 1
ATOM 835 C CA . SER B 2 101 ? 173.132 174.559 111.467 1.00 62.06 259 SER A CA 1
ATOM 836 C C . SER B 2 101 ? 172.655 173.791 112.688 1.00 62.06 259 SER A C 1
ATOM 837 O O . SER B 2 101 ? 173.450 173.267 113.466 1.00 62.06 259 SER A O 1
ATOM 840 N N . TRP B 2 102 ? 171.336 173.717 112.853 1.00 50.79 260 TRP A N 1
ATOM 841 C CA . TRP B 2 102 ? 170.816 172.969 113.988 1.00 50.79 260 TRP A CA 1
ATOM 842 C C . TRP B 2 102 ? 171.026 171.476 113.811 1.00 50.79 260 TRP A C 1
ATOM 843 O O . TRP B 2 102 ? 171.387 170.781 114.765 1.00 50.79 260 TRP A O 1
ATOM 854 N N . ASP B 2 103 ? 170.810 170.959 112.603 1.00 56.23 261 ASP A N 1
ATOM 855 C CA . ASP B 2 103 ? 170.784 169.511 112.435 1.00 56.23 261 ASP A CA 1
ATOM 856 C C . ASP B 2 103 ? 172.149 168.887 112.660 1.00 56.23 261 ASP A C 1
ATOM 857 O O . ASP B 2 103 ? 172.237 167.758 113.151 1.00 56.23 261 ASP A O 1
ATOM 862 N N . ILE B 2 104 ? 173.220 169.586 112.296 1.00 58.49 262 ILE A N 1
ATOM 863 C CA . ILE B 2 104 ? 174.545 169.029 112.518 1.00 58.49 262 ILE A CA 1
ATOM 864 C C . ILE B 2 104 ? 174.915 169.109 113.991 1.00 58.49 262 ILE A C 1
ATOM 865 O O . ILE B 2 104 ? 175.655 168.258 114.498 1.00 58.49 262 ILE A O 1
ATOM 870 N N . MET B 2 105 ? 174.381 170.098 114.712 1.00 54.07 263 MET A N 1
ATOM 871 C CA . MET B 2 105 ? 174.622 170.260 116.140 1.00 54.07 263 MET A CA 1
ATOM 872 C C . MET B 2 105 ? 173.494 169.727 117.009 1.00 54.07 263 MET A C 1
ATOM 873 O O . MET B 2 105 ? 173.266 170.254 118.097 1.00 54.07 263 MET A O 1
ATOM 878 N N . GLU B 2 106 ? 172.750 168.740 116.548 1.00 53.04 264 GLU A N 1
ATOM 879 C CA . GLU B 2 106 ? 171.747 168.141 117.422 1.00 53.04 264 GLU A CA 1
ATOM 880 C C . GLU B 2 106 ? 172.360 167.116 118.373 1.00 53.04 264 GLU A C 1
ATOM 881 O O . GLU B 2 106 ? 172.117 167.180 119.591 1.00 53.04 264 GLU A O 1
ATOM 887 N N . PRO B 2 107 ? 173.184 166.179 117.892 1.00 53.72 265 PRO A N 1
ATOM 888 C CA . PRO B 2 107 ? 173.757 165.214 118.832 1.00 53.72 265 PRO A CA 1
ATOM 889 C C . PRO B 2 107 ? 174.792 165.842 119.731 1.00 53.72 265 PRO A C 1
ATOM 890 O O . PRO B 2 107 ? 174.985 165.367 120.855 1.00 53.72 265 PRO A O 1
ATOM 894 N N . VAL B 2 108 ? 175.456 166.907 119.287 1.00 48.71 266 VAL A N 1
ATOM 895 C CA . VAL B 2 108 ? 176.415 167.565 120.161 1.00 48.71 266 VAL A CA 1
ATOM 896 C C . VAL B 2 108 ? 175.694 168.147 121.368 1.00 48.71 266 VAL A C 1
ATOM 897 O O . VAL B 2 108 ? 176.163 168.028 122.503 1.00 48.71 266 VAL A O 1
ATOM 901 N N . THR B 2 109 ? 174.525 168.755 121.150 1.00 50.26 267 THR A N 1
ATOM 902 C CA . THR B 2 109 ? 173.772 169.304 122.273 1.00 50.26 267 THR A CA 1
ATOM 903 C C . THR B 2 109 ? 173.233 168.201 123.165 1.00 50.26 267 THR A C 1
ATOM 904 O O . THR B 2 109 ? 173.258 168.330 124.394 1.00 50.26 267 THR A O 1
ATOM 908 N N . TYR B 2 110 ? 172.747 167.103 122.582 1.00 50.09 268 TYR A N 1
ATOM 909 C CA . TYR B 2 110 ? 172.263 166.026 123.443 1.00 50.09 268 TYR A CA 1
ATOM 910 C C . TYR B 2 110 ? 173.382 165.469 124.311 1.00 50.09 268 TYR A C 1
ATOM 911 O O . TYR B 2 110 ? 173.190 165.229 125.509 1.00 50.09 268 TYR A O 1
ATOM 920 N N . PHE B 2 111 ? 174.564 165.264 123.735 1.00 54.51 269 PHE A N 1
ATOM 921 C CA . PHE B 2 111 ? 175.642 164.666 124.509 1.00 54.51 269 PHE A CA 1
ATOM 922 C C . PHE B 2 111 ? 176.245 165.659 125.490 1.00 54.51 269 PHE A C 1
ATOM 923 O O . PHE B 2 111 ? 176.720 165.256 126.553 1.00 54.51 269 PHE A O 1
ATOM 931 N N . VAL B 2 112 ? 176.205 166.954 125.182 1.00 49.60 270 VAL A N 1
ATOM 932 C CA . VAL B 2 112 ? 176.636 167.947 126.158 1.00 49.60 270 VAL A CA 1
ATOM 933 C C . VAL B 2 112 ? 175.681 167.979 127.341 1.00 49.60 270 VAL A C 1
ATOM 934 O O . VAL B 2 112 ? 176.109 168.085 128.494 1.00 49.60 270 VAL A O 1
ATOM 938 N N . THR B 2 113 ? 174.376 167.876 127.085 1.00 52.31 271 THR A N 1
ATOM 939 C CA . THR B 2 113 ? 173.419 167.810 128.186 1.00 52.31 271 THR A CA 1
ATOM 940 C C . THR B 2 113 ? 173.635 166.561 129.036 1.00 52.31 271 THR A C 1
ATOM 941 O O . THR B 2 113 ? 173.601 166.624 130.273 1.00 52.31 271 THR A O 1
ATOM 945 N N . TYR B 2 114 ? 173.863 165.417 128.390 1.00 60.87 272 TYR A N 1
ATOM 946 C CA . TYR B 2 114 ? 174.158 164.193 129.130 1.00 60.87 272 TYR A CA 1
ATOM 947 C C . TYR B 2 114 ? 175.411 164.352 129.983 1.00 60.87 272 TYR A C 1
ATOM 948 O O . TYR B 2 114 ? 175.433 163.964 131.156 1.00 60.87 272 TYR A O 1
ATOM 957 N N . GLY B 2 115 ? 176.469 164.924 129.408 1.00 61.58 273 GLY A N 1
ATOM 958 C CA . GLY B 2 115 ? 177.688 165.137 130.164 1.00 61.58 273 GLY A CA 1
ATOM 959 C C . GLY B 2 115 ? 177.512 166.101 131.317 1.00 61.58 273 GLY A C 1
ATOM 960 O O . GLY B 2 115 ? 178.129 165.933 132.368 1.00 61.58 273 GLY A O 1
ATOM 961 N N . THR B 2 116 ? 176.663 167.113 131.148 1.00 58.28 274 THR A N 1
ATOM 962 C CA . THR B 2 116 ? 176.414 168.053 132.236 1.00 58.28 274 THR A CA 1
ATOM 963 C C . THR B 2 116 ? 175.662 167.385 133.379 1.00 58.28 274 THR A C 1
ATOM 964 O O . THR B 2 116 ? 175.982 167.605 134.553 1.00 58.28 274 THR A O 1
ATOM 968 N N . ALA B 2 117 ? 174.663 166.562 133.060 1.00 59.83 275 ALA A N 1
ATOM 969 C CA . ALA B 2 117 ? 173.989 165.809 134.114 1.00 59.83 275 ALA A CA 1
ATOM 970 C C . ALA B 2 117 ? 174.959 164.869 134.823 1.00 59.83 275 ALA A C 1
ATOM 971 O O . ALA B 2 117 ? 174.935 164.747 136.055 1.00 59.83 275 ALA A O 1
ATOM 973 N N . MET B 2 118 ? 175.832 164.208 134.061 1.00 69.25 276 MET A N 1
ATOM 974 C CA . MET B 2 118 ? 176.813 163.318 134.672 1.00 69.25 276 MET A CA 1
ATOM 975 C C . MET B 2 118 ? 177.766 164.083 135.581 1.00 69.25 276 MET A C 1
ATOM 976 O O . MET B 2 118 ? 178.132 163.599 136.657 1.00 69.25 276 MET A O 1
ATOM 981 N N . ALA B 2 119 ? 178.174 165.285 135.172 1.00 67.72 277 ALA A N 1
ATOM 982 C CA . ALA B 2 119 ? 179.081 166.071 136.000 1.00 67.72 277 ALA A CA 1
ATOM 983 C C . ALA B 2 119 ? 178.392 166.585 137.257 1.00 67.72 277 ALA A C 1
ATOM 984 O O . ALA B 2 119 ? 179.025 166.672 138.314 1.00 67.72 277 ALA A O 1
ATOM 986 N N . ALA B 2 120 ? 177.104 166.920 137.173 1.00 71.14 278 ALA A N 1
ATOM 987 C CA . ALA B 2 120 ? 176.373 167.294 138.381 1.00 71.14 278 ALA A CA 1
ATOM 988 C C . ALA B 2 120 ? 176.278 166.118 139.343 1.00 71.14 278 ALA A C 1
ATOM 989 O O . ALA B 2 120 ? 176.443 166.279 140.560 1.00 71.14 278 ALA A O 1
ATOM 991 N N . TYR B 2 121 ? 176.021 164.921 138.814 1.00 83.63 279 TYR A N 1
ATOM 992 C CA . TYR B 2 121 ? 175.984 163.739 139.668 1.00 83.63 279 TYR A CA 1
ATOM 993 C C . TYR B 2 121 ? 177.341 163.479 140.312 1.00 83.63 279 TYR A C 1
ATOM 994 O O . TYR B 2 121 ? 177.418 163.112 141.490 1.00 83.63 279 TYR A O 1
ATOM 1003 N N . ALA B 2 122 ? 178.423 163.654 139.552 1.00 84.22 280 ALA A N 1
ATOM 1004 C CA . ALA B 2 122 ? 179.753 163.457 140.118 1.00 84.22 280 ALA A CA 1
ATOM 1005 C C . ALA B 2 122 ? 180.060 164.500 141.184 1.00 84.22 280 ALA A C 1
ATOM 1006 O O . ALA B 2 122 ? 180.718 164.196 142.184 1.00 84.22 280 ALA A O 1
ATOM 1008 N N . TYR B 2 123 ? 179.587 165.733 140.999 1.00 85.01 281 TYR A N 1
ATOM 1009 C CA . TYR B 2 123 ? 179.754 166.738 142.044 1.00 85.01 281 TYR A CA 1
ATOM 1010 C C . TYR B 2 123 ? 179.018 166.333 143.313 1.00 85.01 281 TYR A C 1
ATOM 1011 O O . TYR B 2 123 ? 179.558 166.457 144.419 1.00 85.01 281 TYR A O 1
ATOM 1020 N N . PHE B 2 124 ? 177.778 165.859 143.174 1.00 90.14 282 PHE A N 1
ATOM 1021 C CA . PHE B 2 124 ? 177.037 165.381 144.340 1.00 90.14 282 PHE A CA 1
ATOM 1022 C C . PHE B 2 124 ? 177.781 164.251 145.041 1.00 90.14 282 PHE A C 1
ATOM 1023 O O . PHE B 2 124 ? 177.904 164.243 146.270 1.00 90.14 282 PHE A O 1
ATOM 1031 N N . VAL B 2 125 ? 178.287 163.284 144.274 1.00 93.45 283 VAL A N 1
ATOM 1032 C CA . VAL B 2 125 ? 178.935 162.136 144.901 1.00 93.45 283 VAL A CA 1
ATOM 1033 C C . VAL B 2 125 ? 180.265 162.529 145.530 1.00 93.45 283 VAL A C 1
ATOM 1034 O O . VAL B 2 125 ? 180.716 161.887 146.484 1.00 93.45 283 VAL A O 1
ATOM 1038 N N . LEU B 2 126 ? 180.919 163.572 145.019 1.00 96.08 284 LEU A N 1
ATOM 1039 C CA . LEU B 2 126 ? 182.203 163.961 145.588 1.00 96.08 284 LEU A CA 1
ATOM 1040 C C . LEU B 2 126 ? 182.037 164.849 146.811 1.00 96.08 284 LEU A C 1
ATOM 1041 O O . LEU B 2 126 ? 182.870 164.795 147.723 1.00 96.08 284 LEU A O 1
ATOM 1046 N N . THR B 2 127 ? 180.989 165.674 146.853 1.00 99.74 285 THR A N 1
ATOM 1047 C CA . THR B 2 127 ? 180.801 166.535 148.014 1.00 99.74 285 THR A CA 1
ATOM 1048 C C . THR B 2 127 ? 180.353 165.739 149.235 1.00 99.74 285 THR A C 1
ATOM 1049 O O . THR B 2 127 ? 180.616 166.151 150.370 1.00 99.74 285 THR A O 1
ATOM 1053 N N . ARG B 2 128 ? 179.686 164.607 149.030 1.00 106.32 286 ARG A N 1
ATOM 1054 C CA . ARG B 2 128 ? 179.273 163.752 150.136 1.00 106.32 286 ARG A CA 1
ATOM 1055 C C . ARG B 2 128 ? 180.000 162.411 150.096 1.00 106.32 286 ARG A C 1
ATOM 1056 O O . ARG B 2 128 ? 180.946 162.182 150.850 1.00 106.32 286 ARG A O 1
ATOM 1064 N N . ASN B 2 134 ? 160.512 170.617 162.109 1.00 175.66 292 ASN A N 1
ATOM 1065 C CA . ASN B 2 134 ? 160.902 172.022 162.129 1.00 175.66 292 ASN A CA 1
ATOM 1066 C C . ASN B 2 134 ? 162.149 172.229 162.982 1.00 175.66 292 ASN A C 1
ATOM 1067 O O . ASN B 2 134 ? 163.235 172.475 162.460 1.00 175.66 292 ASN A O 1
ATOM 1069 N N . ASP B 2 135 ? 161.982 172.127 164.303 1.00 171.10 293 ASP A N 1
ATOM 1070 C CA . ASP B 2 135 ? 163.115 172.288 165.209 1.00 171.10 293 ASP A CA 1
ATOM 1071 C C . ASP B 2 135 ? 164.041 171.079 165.170 1.00 171.10 293 ASP A C 1
ATOM 1072 O O . ASP B 2 135 ? 165.259 171.225 165.331 1.00 171.10 293 ASP A O 1
ATOM 1074 N N . VAL B 2 136 ? 163.485 169.882 164.970 1.00 172.26 294 VAL A N 1
ATOM 1075 C CA . VAL B 2 136 ? 164.315 168.690 164.830 1.00 172.26 294 VAL A CA 1
ATOM 1076 C C . VAL B 2 136 ? 165.181 168.783 163.581 1.00 172.26 294 VAL A C 1
ATOM 1077 O O . VAL B 2 136 ? 166.305 168.264 163.551 1.00 172.26 294 VAL A O 1
ATOM 1081 N N . ARG B 2 137 ? 164.684 169.449 162.537 1.00 172.19 295 ARG A N 1
ATOM 1082 C CA . ARG B 2 137 ? 165.520 169.722 161.372 1.00 172.19 295 ARG A CA 1
ATOM 1083 C C . ARG B 2 137 ? 166.712 170.587 161.754 1.00 172.19 295 ARG A C 1
ATOM 1084 O O . ARG B 2 137 ? 167.834 170.356 161.288 1.00 172.19 295 ARG A O 1
ATOM 1086 N N . ASP B 2 138 ? 166.487 171.588 162.606 1.00 173.31 296 ASP A N 1
ATOM 1087 C CA . ASP B 2 138 ? 167.589 172.415 163.086 1.00 173.31 296 ASP A CA 1
ATOM 1088 C C . ASP B 2 138 ? 168.569 171.598 163.917 1.00 173.31 296 ASP A C 1
ATOM 1089 O O . ASP B 2 138 ? 169.784 171.802 163.831 1.00 173.31 296 ASP A O 1
ATOM 1091 N N . ARG B 2 139 ? 168.059 170.674 164.736 1.00 170.68 297 ARG A N 1
ATOM 1092 C CA . ARG B 2 139 ? 168.944 169.811 165.514 1.00 170.68 297 ARG A CA 1
ATOM 1093 C C . ARG B 2 139 ? 169.818 168.957 164.604 1.00 170.68 297 ARG A C 1
ATOM 1094 O O . ARG B 2 139 ? 171.020 168.804 164.849 1.00 170.68 297 ARG A O 1
ATOM 1096 N N . GLN B 2 140 ? 169.230 168.394 163.547 1.00 174.14 298 GLN A N 1
ATOM 1097 C CA . GLN B 2 140 ? 170.014 167.609 162.598 1.00 174.14 298 GLN A CA 1
ATOM 1098 C C . GLN B 2 140 ? 171.045 168.474 161.885 1.00 174.14 298 GLN A C 1
ATOM 1099 O O . GLN B 2 140 ? 172.192 168.053 161.688 1.00 174.14 298 GLN A O 1
ATOM 1101 N N . GLN B 2 141 ? 170.650 169.684 161.481 1.00 174.27 299 GLN A N 1
ATOM 1102 C CA . GLN B 2 141 ? 171.589 170.587 160.826 1.00 174.27 299 GLN A CA 1
ATOM 1103 C C . GLN B 2 141 ? 172.752 170.926 161.746 1.00 174.27 299 GLN A C 1
ATOM 1104 O O . GLN B 2 141 ? 173.907 170.957 161.311 1.00 174.27 299 GLN A O 1
ATOM 1106 N N . LEU B 2 142 ? 172.469 171.160 163.029 1.00 167.61 300 LEU A N 1
ATOM 1107 C CA . LEU B 2 142 ? 173.530 171.503 163.969 1.00 167.61 300 LEU A CA 1
ATOM 1108 C C . LEU B 2 142 ? 174.431 170.307 164.243 1.00 167.61 300 LEU A C 1
ATOM 1109 O O . LEU B 2 142 ? 175.646 170.464 164.394 1.00 167.61 300 LEU A O 1
ATOM 1114 N N . LEU B 2 143 ? 173.857 169.104 164.303 1.00 171.28 301 LEU A N 1
ATOM 1115 C CA . LEU B 2 143 ? 174.674 167.907 164.476 1.00 171.28 301 LEU A CA 1
ATOM 1116 C C . LEU B 2 143 ? 175.612 167.712 163.293 1.00 171.28 301 LEU A C 1
ATOM 1117 O O . LEU B 2 143 ? 176.805 167.432 163.469 1.00 171.28 301 LEU A O 1
ATOM 1122 N N . LEU B 2 144 ? 175.090 167.860 162.072 1.00 173.44 302 LEU A N 1
ATOM 1123 C CA . LEU B 2 144 ? 175.937 167.729 160.891 1.00 173.44 302 LEU A CA 1
ATOM 1124 C C . LEU B 2 144 ? 176.989 168.830 160.837 1.00 173.44 302 LEU A C 1
ATOM 1125 O O . LEU B 2 144 ? 178.127 168.591 160.418 1.00 173.44 302 LEU A O 1
ATOM 1130 N N . LEU B 2 145 ? 176.633 170.042 161.273 1.00 166.36 303 LEU A N 1
ATOM 1131 C CA . LEU B 2 145 ? 177.597 171.136 161.289 1.00 166.36 303 LEU A CA 1
ATOM 1132 C C . LEU B 2 145 ? 178.716 170.871 162.287 1.00 166.36 303 LEU A C 1
ATOM 1133 O O . LEU B 2 145 ? 179.888 171.137 161.999 1.00 166.36 303 LEU A O 1
ATOM 1138 N N . HIS B 2 146 ? 178.373 170.348 163.465 1.00 170.24 304 HIS A N 1
ATOM 1139 C CA . HIS B 2 146 ? 179.395 170.006 164.447 1.00 170.24 304 HIS A CA 1
ATOM 1140 C C . HIS B 2 146 ? 180.278 168.871 163.947 1.00 170.24 304 HIS A C 1
ATOM 1141 O O . HIS B 2 146 ? 181.498 168.893 164.147 1.00 170.24 304 HIS A O 1
ATOM 1148 N N . LYS B 2 147 ? 179.680 167.869 163.299 1.00 179.01 305 LYS A N 1
ATOM 1149 C CA . LYS B 2 147 ? 180.462 166.756 162.772 1.00 179.01 305 LYS A CA 1
ATOM 1150 C C . LYS B 2 147 ? 181.434 167.229 161.699 1.00 179.01 305 LYS A C 1
ATOM 1151 O O . LYS B 2 147 ? 182.610 166.847 161.697 1.00 179.01 305 LYS A O 1
ATOM 1153 N N . LYS B 2 148 ? 180.957 168.063 160.769 1.00 182.75 306 LYS A N 1
ATOM 1154 C CA . LYS B 2 148 ? 181.827 168.571 159.713 1.00 182.75 306 LYS A CA 1
ATOM 1155 C C . LYS B 2 148 ? 182.888 169.513 160.264 1.00 182.75 306 LYS A C 1
ATOM 1156 O O . LYS B 2 148 ? 184.004 169.564 159.735 1.00 182.75 306 LYS A O 1
ATOM 1158 N N . ALA B 2 149 ? 182.562 170.263 161.316 1.00 184.84 307 ALA A N 1
ATOM 1159 C CA . ALA B 2 149 ? 183.531 171.176 161.910 1.00 184.84 307 ALA A CA 1
ATOM 1160 C C . ALA B 2 149 ? 184.690 170.414 162.538 1.00 184.84 307 ALA A C 1
ATOM 1161 O O . ALA B 2 149 ? 185.859 170.692 162.251 1.00 184.84 307 ALA A O 1
ATOM 1163 N N . LYS B 2 150 ? 184.422 169.559 163.547 1.00 188.73 308 LYS A N 1
ATOM 1164 C CA . LYS B 2 150 ? 185.440 169.180 164.579 1.00 188.73 308 LYS A CA 1
ATOM 1165 C C . LYS B 2 150 ? 186.102 170.427 165.160 1.00 188.73 308 LYS A C 1
ATOM 1166 O O . LYS B 2 150 ? 187.306 170.458 165.422 1.00 188.73 308 LYS A O 1
ATOM 1168 N N . LYS B 2 151 ? 185.300 171.469 165.361 1.00 174.64 309 LYS A N 1
ATOM 1169 C CA . LYS B 2 151 ? 185.772 172.743 165.884 1.00 174.64 309 LYS A CA 1
ATOM 1170 C C . LYS B 2 151 ? 185.434 172.828 167.366 1.00 174.64 309 LYS A C 1
ATOM 1171 O O . LYS B 2 151 ? 184.256 172.845 167.739 1.00 174.64 309 LYS A O 1
ATOM 1173 N N . THR B 2 152 ? 186.466 172.881 168.203 1.00 159.28 310 THR A N 1
ATOM 1174 C CA . THR B 2 152 ? 186.265 172.985 169.637 1.00 159.28 310 THR A CA 1
ATOM 1175 C C . THR B 2 152 ? 185.671 174.347 169.992 1.00 159.28 310 THR A C 1
ATOM 1176 O O . THR B 2 152 ? 185.507 175.231 169.147 1.00 159.28 310 THR A O 1
ATOM 1178 N N . GLY B 2 153 ? 185.346 174.509 171.272 1.00 142.52 311 GLY A N 1
ATOM 1179 C CA . GLY B 2 153 ? 184.727 175.716 171.762 1.00 142.52 311 GLY A CA 1
ATOM 1180 C C . GLY B 2 153 ? 183.217 175.736 171.673 1.00 142.52 311 GLY A C 1
ATOM 1181 O O . GLY B 2 153 ? 182.576 176.462 172.439 1.00 142.52 311 GLY A O 1
ATOM 1182 N N . PHE B 2 154 ? 182.629 174.958 170.765 1.00 120.46 312 PHE A N 1
ATOM 1183 C CA . PHE B 2 154 ? 181.177 174.861 170.626 1.00 120.46 312 PHE A CA 1
ATOM 1184 C C . PHE B 2 154 ? 180.785 173.392 170.722 1.00 120.46 312 PHE A C 1
ATOM 1185 O O . PHE B 2 154 ? 180.948 172.636 169.761 1.00 120.46 312 PHE A O 1
ATOM 1193 N N . ASP B 2 155 ? 180.259 172.995 171.875 1.00 112.24 313 ASP A N 1
ATOM 1194 C CA . ASP B 2 155 ? 179.853 171.618 172.126 1.00 112.24 313 ASP A CA 1
ATOM 1195 C C . ASP B 2 155 ? 178.337 171.558 172.015 1.00 112.24 313 ASP A C 1
ATOM 1196 O O . ASP B 2 155 ? 177.626 172.059 172.891 1.00 112.24 313 ASP A O 1
ATOM 1201 N N . VAL B 2 156 ? 177.843 170.932 170.945 1.00 102.42 314 VAL A N 1
ATOM 1202 C CA . VAL B 2 156 ? 176.432 171.064 170.598 1.00 102.42 314 VAL A CA 1
ATOM 1203 C C . VAL B 2 156 ? 175.544 170.522 171.709 1.00 102.42 314 VAL A C 1
ATOM 1204 O O . VAL B 2 156 ? 174.512 171.116 172.039 1.00 102.42 314 VAL A O 1
ATOM 1208 N N . ASN B 2 157 ? 175.934 169.401 172.320 1.00 95.89 315 ASN A N 1
ATOM 1209 C CA . ASN B 2 157 ? 175.086 168.801 173.345 1.00 95.89 315 ASN A CA 1
ATOM 1210 C C . ASN B 2 157 ? 175.074 169.629 174.617 1.00 95.89 315 ASN A C 1
ATOM 1211 O O . ASN B 2 157 ? 174.047 169.693 175.305 1.00 95.89 315 ASN A O 1
ATOM 1216 N N . GLN B 2 158 ? 176.192 170.274 174.943 1.00 95.54 316 GLN A N 1
ATOM 1217 C CA . GLN B 2 158 ? 176.199 171.184 176.078 1.00 95.54 316 GLN A CA 1
ATOM 1218 C C . GLN B 2 158 ? 175.274 172.359 175.821 1.00 95.54 316 GLN A C 1
ATOM 1219 O O . GLN B 2 158 ? 174.503 172.760 176.700 1.00 95.54 316 GLN A O 1
ATOM 1225 N N . TYR B 2 159 ? 175.314 172.908 174.611 1.00 96.19 317 TYR A N 1
ATOM 1226 C CA . TYR B 2 159 ? 174.412 174.000 174.279 1.00 96.19 317 TYR A CA 1
ATOM 1227 C C . TYR B 2 159 ? 172.960 173.546 174.318 1.00 96.19 317 TYR A C 1
ATOM 1228 O O . TYR B 2 159 ? 172.086 174.310 174.734 1.00 96.19 317 TYR A O 1
ATOM 1237 N N . ASN B 2 160 ? 172.689 172.295 173.944 1.00 89.96 318 ASN A N 1
ATOM 1238 C CA . ASN B 2 160 ? 171.314 171.805 173.948 1.00 89.96 318 ASN A CA 1
ATOM 1239 C C . ASN B 2 160 ? 170.783 171.659 175.366 1.00 89.96 318 ASN A C 1
ATOM 1240 O O . ASN B 2 160 ? 169.693 172.152 175.682 1.00 89.96 318 ASN A O 1
ATOM 1245 N N . VAL B 2 161 ? 171.528 170.968 176.233 1.00 80.29 319 VAL A N 1
ATOM 1246 C CA . VAL B 2 161 ? 171.058 170.818 177.607 1.00 80.29 319 VAL A CA 1
ATOM 1247 C C . VAL B 2 161 ? 170.988 172.180 178.285 1.00 80.29 319 VAL A C 1
ATOM 1248 O O . VAL B 2 161 ? 170.118 172.417 179.132 1.00 80.29 319 VAL A O 1
ATOM 1252 N N . LEU B 2 162 ? 171.853 173.118 177.888 1.00 89.65 320 LEU A N 1
ATOM 1253 C CA . LEU B 2 162 ? 171.824 174.447 178.486 1.00 89.65 320 LEU A CA 1
ATOM 1254 C C . LEU B 2 162 ? 170.575 175.216 178.075 1.00 89.65 320 LEU A C 1
ATOM 1255 O O . LEU B 2 162 ? 169.902 175.823 178.917 1.00 89.65 320 LEU A O 1
ATOM 1260 N N . LYS B 2 163 ? 170.251 175.212 176.781 1.00 92.16 321 LYS A N 1
ATOM 1261 C CA . LYS B 2 163 ? 169.026 175.864 176.333 1.00 92.16 321 LYS A CA 1
ATOM 1262 C C . LYS B 2 163 ? 167.802 175.233 176.976 1.00 92.16 321 LYS A C 1
ATOM 1263 O O . LYS B 2 163 ? 166.846 175.933 177.327 1.00 92.16 321 LYS A O 1
ATOM 1269 N N . ASP B 2 164 ? 167.816 173.912 177.153 1.00 90.30 322 ASP A N 1
ATOM 1270 C CA . ASP B 2 164 ? 166.671 173.253 177.769 1.00 90.30 322 ASP A CA 1
ATOM 1271 C C . ASP B 2 164 ? 166.525 173.653 179.232 1.00 90.30 322 ASP A C 1
ATOM 1272 O O . ASP B 2 164 ? 165.410 173.907 179.708 1.00 90.30 322 ASP A O 1
ATOM 1277 N N . GLN B 2 165 ? 167.641 173.727 179.957 1.00 90.55 323 GLN A N 1
ATOM 1278 C CA . GLN B 2 165 ? 167.598 174.164 181.346 1.00 90.55 323 GLN A CA 1
ATOM 1279 C C . GLN B 2 165 ? 167.087 175.593 181.452 1.00 90.55 323 GLN A C 1
ATOM 1280 O O . GLN B 2 165 ? 166.292 175.913 182.344 1.00 90.55 323 GLN A O 1
ATOM 1286 N N . ILE B 2 166 ? 167.505 176.457 180.525 1.00 97.36 324 ILE A N 1
ATOM 1287 C CA . ILE B 2 166 ? 167.062 177.850 180.549 1.00 97.36 324 ILE A CA 1
ATOM 1288 C C . ILE B 2 166 ? 165.570 177.950 180.262 1.00 97.36 324 ILE A C 1
ATOM 1289 O O . ILE B 2 166 ? 164.850 178.712 180.916 1.00 97.36 324 ILE A O 1
ATOM 1294 N N . ALA B 2 167 ? 165.086 177.196 179.273 1.00 91.22 325 ALA A N 1
ATOM 1295 C CA . ALA B 2 167 ? 163.663 177.219 178.950 1.00 91.22 325 ALA A CA 1
ATOM 1296 C C . ALA B 2 167 ? 162.825 176.746 180.129 1.00 91.22 325 ALA A C 1
ATOM 1297 O O . ALA B 2 167 ? 161.815 177.369 180.478 1.00 91.22 325 ALA A O 1
ATOM 1299 N N . LYS B 2 168 ? 163.224 175.639 180.752 1.00 93.25 326 LYS A N 1
ATOM 1300 C CA . LYS B 2 168 ? 162.494 175.163 181.922 1.00 93.25 326 LYS A CA 1
ATOM 1301 C C . LYS B 2 168 ? 162.491 176.205 183.034 1.00 93.25 326 LYS A C 1
ATOM 1302 O O . LYS B 2 168 ? 161.456 176.444 183.669 1.00 93.25 326 LYS A O 1
ATOM 1308 N N . LEU B 2 169 ? 163.638 176.841 183.282 1.00 107.91 327 LEU A N 1
ATOM 1309 C CA . LEU B 2 169 ? 163.704 177.823 184.358 1.00 107.91 327 LEU A CA 1
ATOM 1310 C C . LEU B 2 169 ? 162.807 179.016 184.069 1.00 107.91 327 LEU A C 1
ATOM 1311 O O . LEU B 2 169 ? 162.118 179.516 184.964 1.00 107.91 327 LEU A O 1
ATOM 1316 N N . GLU B 2 170 ? 162.806 179.488 182.822 1.00 109.14 328 GLU A N 1
ATOM 1317 C CA . GLU B 2 170 ? 161.974 180.631 182.456 1.00 109.14 328 GLU A CA 1
ATOM 1318 C C . GLU B 2 170 ? 160.493 180.289 182.550 1.00 109.14 328 GLU A C 1
ATOM 1319 O O . GLU B 2 170 ? 159.678 181.128 182.951 1.00 109.14 328 GLU A O 1
ATOM 1325 N N . LEU B 2 171 ? 160.124 179.059 182.191 1.00 113.34 329 LEU A N 1
ATOM 1326 C CA . LEU B 2 171 ? 158.740 178.631 182.352 1.00 113.34 329 LEU A CA 1
ATOM 1327 C C . LEU B 2 171 ? 158.350 178.597 183.827 1.00 113.34 329 LEU A C 1
ATOM 1328 O O . LEU B 2 171 ? 157.249 179.025 184.203 1.00 113.34 329 LEU A O 1
ATOM 1333 N N . ASP B 2 172 ? 159.248 178.104 184.681 1.00 124.13 330 ASP A N 1
ATOM 1334 C CA . ASP B 2 172 ? 158.987 178.132 186.117 1.00 124.13 330 ASP A CA 1
ATOM 1335 C C . ASP B 2 172 ? 158.848 179.564 186.622 1.00 124.13 330 ASP A C 1
ATOM 1336 O O . ASP B 2 172 ? 158.046 179.842 187.519 1.00 124.13 330 ASP A O 1
ATOM 1341 N N . LEU B 2 173 ? 159.619 180.489 186.050 1.00 133.30 331 LEU A N 1
ATOM 1342 C CA . LEU B 2 173 ? 159.497 181.891 186.437 1.00 133.30 331 LEU A CA 1
ATOM 1343 C C . LEU B 2 173 ? 158.153 182.464 186.011 1.00 133.30 331 LEU A C 1
ATOM 1344 O O . LEU B 2 173 ? 157.547 183.254 186.743 1.00 133.30 331 LEU A O 1
ATOM 1349 N N . LYS B 2 174 ? 157.686 182.094 184.819 1.00 130.90 332 LYS A N 1
ATOM 1350 C CA . LYS B 2 174 ? 156.361 182.519 184.382 1.00 130.90 332 LYS A CA 1
ATOM 1351 C C . LYS B 2 174 ? 155.289 181.998 185.326 1.00 130.90 332 LYS A C 1
ATOM 1352 O O . LYS B 2 174 ? 154.312 182.696 185.619 1.00 130.90 332 LYS A O 1
ATOM 1358 N N . ARG B 2 175 ? 155.455 180.766 185.810 1.00 134.30 333 ARG A N 1
ATOM 1359 C CA . ARG B 2 175 ? 154.529 180.246 186.812 1.00 134.30 333 ARG A CA 1
ATOM 1360 C C . ARG B 2 175 ? 154.606 181.047 188.104 1.00 134.30 333 ARG A C 1
ATOM 1361 O O . ARG B 2 175 ? 153.577 181.360 188.714 1.00 134.30 333 ARG A O 1
ATOM 1369 N N . LEU B 2 176 ? 155.821 181.380 188.541 1.00 147.24 334 LEU A N 1
ATOM 1370 C CA . LEU B 2 176 ? 155.988 182.103 189.798 1.00 147.24 334 LEU A CA 1
ATOM 1371 C C . LEU B 2 176 ? 155.339 183.479 189.731 1.00 147.24 334 LEU A C 1
ATOM 1372 O O . LEU B 2 176 ? 154.627 183.888 190.654 1.00 147.24 334 LEU A O 1
ATOM 1377 N N . ARG B 2 177 ? 155.581 184.213 188.643 1.00 146.59 335 ARG A N 1
ATOM 1378 C CA . ARG B 2 177 ? 154.989 185.539 188.502 1.00 146.59 335 ARG A CA 1
ATOM 1379 C C . ARG B 2 177 ? 153.474 185.452 188.365 1.00 146.59 335 ARG A C 1
ATOM 1380 O O . ARG B 2 177 ? 152.747 186.282 188.924 1.00 146.59 335 ARG A O 1
ATOM 1382 N N . ASP B 2 178 ? 152.988 184.455 187.630 1.00 147.88 336 ASP A N 1
ATOM 1383 C CA . ASP B 2 178 ? 151.557 184.215 187.443 1.00 147.88 336 ASP A CA 1
ATOM 1384 C C . ASP B 2 178 ? 150.837 185.447 186.901 1.00 147.88 336 ASP A C 1
ATOM 1385 O O . ASP B 2 178 ? 151.436 186.279 186.219 1.00 147.88 336 ASP A O 1
ATOM 1390 N N . GLY C 2 17 ? 156.101 154.646 198.739 1.00 175.06 175 GLY B N 1
ATOM 1391 C CA . GLY C 2 17 ? 156.526 156.028 198.861 1.00 175.06 175 GLY B CA 1
ATOM 1392 C C . GLY C 2 17 ? 157.498 156.256 200.000 1.00 175.06 175 GLY B C 1
ATOM 1393 O O . GLY C 2 17 ? 158.287 157.201 199.975 1.00 175.06 175 GLY B O 1
ATOM 1394 N N . LEU C 2 18 ? 157.434 155.385 201.010 1.00 179.29 176 LEU B N 1
ATOM 1395 C CA . LEU C 2 18 ? 158.350 155.493 202.140 1.00 179.29 176 LEU B CA 1
ATOM 1396 C C . LEU C 2 18 ? 159.796 155.336 201.687 1.00 179.29 176 LEU B C 1
ATOM 1397 O O . LEU C 2 18 ? 160.691 156.029 202.186 1.00 179.29 176 LEU B O 1
ATOM 1399 N N . SER C 2 19 ? 160.048 154.427 200.743 1.00 181.45 177 SER B N 1
ATOM 1400 C CA . SER C 2 19 ? 161.395 154.292 200.201 1.00 181.45 177 SER B CA 1
ATOM 1401 C C . SER C 2 19 ? 161.848 155.574 199.516 1.00 181.45 177 SER B C 1
ATOM 1402 O O . SER C 2 19 ? 163.032 155.924 199.573 1.00 181.45 177 SER B O 1
ATOM 1404 N N . ASP C 2 20 ? 160.922 156.299 198.886 1.00 179.95 178 ASP B N 1
ATOM 1405 C CA . ASP C 2 20 ? 161.289 157.543 198.217 1.00 179.95 178 ASP B CA 1
ATOM 1406 C C . ASP C 2 20 ? 161.754 158.591 199.221 1.00 179.95 178 ASP B C 1
ATOM 1407 O O . ASP C 2 20 ? 162.797 159.229 199.031 1.00 179.95 178 ASP B O 1
ATOM 1409 N N . VAL C 2 21 ? 160.998 158.777 200.306 1.00 184.43 179 VAL B N 1
ATOM 1410 C CA . VAL C 2 21 ? 161.410 159.758 201.303 1.00 184.43 179 VAL B CA 1
ATOM 1411 C C . VAL C 2 21 ? 162.676 159.293 202.012 1.00 184.43 179 VAL B C 1
ATOM 1412 O O . VAL C 2 21 ? 163.513 160.116 202.404 1.00 184.43 179 VAL B O 1
ATOM 1416 N N . LYS C 2 22 ? 162.858 157.978 202.161 1.00 186.19 180 LYS B N 1
ATOM 1417 C CA . LYS C 2 22 ? 164.125 157.470 202.673 1.00 186.19 180 LYS B CA 1
ATOM 1418 C C . LYS C 2 22 ? 165.280 157.874 201.768 1.00 186.19 180 LYS B C 1
ATOM 1419 O O . LYS C 2 22 ? 166.338 158.288 202.249 1.00 186.19 180 LYS B O 1
ATOM 1421 N N . THR C 2 23 ? 165.092 157.766 200.451 1.00 183.20 181 THR B N 1
ATOM 1422 C CA . THR C 2 23 ? 166.139 158.178 199.521 1.00 183.20 181 THR B CA 1
ATOM 1423 C C . THR C 2 23 ? 166.390 159.679 199.584 1.00 183.20 181 THR B C 1
ATOM 1424 O O . THR C 2 23 ? 167.533 160.123 199.426 1.00 183.20 181 THR B O 1
ATOM 1428 N N . LEU C 2 24 ? 165.342 160.473 199.809 1.00 187.35 182 LEU B N 1
ATOM 1429 C CA . LEU C 2 24 ? 165.545 161.905 200.019 1.00 187.35 182 LEU B CA 1
ATOM 1430 C C . LEU C 2 24 ? 166.418 162.157 201.243 1.00 187.35 182 LEU B C 1
ATOM 1431 O O . LEU C 2 24 ? 167.344 162.980 201.207 1.00 187.35 182 LEU B O 1
ATOM 1436 N N . VAL C 2 25 ? 166.128 161.461 202.345 1.00 188.82 183 VAL B N 1
ATOM 1437 C CA . VAL C 2 25 ? 166.947 161.610 203.547 1.00 188.82 183 VAL B CA 1
ATOM 1438 C C . VAL C 2 25 ? 168.381 161.167 203.279 1.00 188.82 183 VAL B C 1
ATOM 1439 O O . VAL C 2 25 ? 169.333 161.763 203.794 1.00 188.82 183 VAL B O 1
ATOM 1443 N N . ASN C 2 26 ? 168.559 160.115 202.476 1.00 191.27 184 ASN B N 1
ATOM 1444 C CA . ASN C 2 26 ? 169.911 159.668 202.145 1.00 191.27 184 ASN B CA 1
ATOM 1445 C C . ASN C 2 26 ? 170.661 160.727 201.352 1.00 191.27 184 ASN B C 1
ATOM 1446 O O . ASN C 2 26 ? 171.851 160.962 201.588 1.00 191.27 184 ASN B O 1
ATOM 1448 N N . GLN C 2 27 ? 169.987 161.356 200.389 1.00 190.79 185 GLN B N 1
ATOM 1449 C CA . GLN C 2 27 ? 170.598 162.459 199.654 1.00 190.79 185 GLN B CA 1
ATOM 1450 C C . GLN C 2 27 ? 171.004 163.576 200.605 1.00 190.79 185 GLN B C 1
ATOM 1451 O O . GLN C 2 27 ? 172.119 164.107 200.526 1.00 190.79 185 GLN B O 1
ATOM 1453 N N . LEU C 2 28 ? 170.097 163.951 201.510 1.00 188.68 186 LEU B N 1
ATOM 1454 C CA . LEU C 2 28 ? 170.415 164.970 202.505 1.00 188.68 186 LEU B CA 1
ATOM 1455 C C . LEU C 2 28 ? 171.636 164.581 203.326 1.00 188.68 186 LEU B C 1
ATOM 1456 O O . LEU C 2 28 ? 172.482 165.427 203.639 1.00 188.68 186 LEU B O 1
ATOM 1461 N N . TYR C 2 29 ? 171.748 163.299 203.677 1.00 190.80 187 TYR B N 1
ATOM 1462 C CA . TYR C 2 29 ? 172.845 162.861 204.532 1.00 190.80 187 TYR B CA 1
ATOM 1463 C C . TYR C 2 29 ? 174.167 162.897 203.778 1.00 190.80 187 TYR B C 1
ATOM 1464 O O . TYR C 2 29 ? 175.183 163.348 204.320 1.00 190.80 187 TYR B O 1
ATOM 1473 N N . GLU C 2 30 ? 174.174 162.418 202.532 1.00 197.67 188 GLU B N 1
ATOM 1474 C CA . GLU C 2 30 ? 175.371 162.543 201.707 1.00 197.67 188 GLU B CA 1
ATOM 1475 C C . GLU C 2 30 ? 175.754 164.003 201.516 1.00 197.67 188 GLU B C 1
ATOM 1476 O O . GLU C 2 30 ? 176.939 164.324 201.382 1.00 197.67 188 GLU B O 1
ATOM 1478 N N . ALA C 2 31 ? 174.768 164.898 201.467 1.00 198.18 189 ALA B N 1
ATOM 1479 C CA . ALA C 2 31 ? 175.078 166.319 201.362 1.00 198.18 189 ALA B CA 1
ATOM 1480 C C . ALA C 2 31 ? 175.738 166.839 202.635 1.00 198.18 189 ALA B C 1
ATOM 1481 O O . ALA C 2 31 ? 176.757 167.537 202.576 1.00 198.18 189 ALA B O 1
ATOM 1483 N N . LEU C 2 32 ? 175.174 166.504 203.800 1.00 194.15 190 LEU B N 1
ATOM 1484 C CA . LEU C 2 32 ? 175.699 167.034 205.057 1.00 194.15 190 LEU B CA 1
ATOM 1485 C C . LEU C 2 32 ? 177.067 166.468 205.418 1.00 194.15 190 LEU B C 1
ATOM 1486 O O . LEU C 2 32 ? 177.863 167.161 206.063 1.00 194.15 190 LEU B O 1
ATOM 1491 N N . ASN C 2 33 ? 177.370 165.231 205.023 1.00 200.87 191 ASN B N 1
ATOM 1492 C CA . ASN C 2 33 ? 178.653 164.654 205.417 1.00 200.87 191 ASN B CA 1
ATOM 1493 C C . ASN C 2 33 ? 179.839 165.284 204.695 1.00 200.87 191 ASN B C 1
ATOM 1494 O O . ASN C 2 33 ? 180.982 164.920 204.992 1.00 200.87 191 ASN B O 1
ATOM 1496 N N . VAL C 2 34 ? 179.593 166.201 203.754 1.00 205.81 192 VAL B N 1
ATOM 1497 C CA . VAL C 2 34 ? 180.666 166.747 202.934 1.00 205.81 192 VAL B CA 1
ATOM 1498 C C . VAL C 2 34 ? 181.673 167.505 203.791 1.00 205.81 192 VAL B C 1
ATOM 1499 O O . VAL C 2 34 ? 181.316 168.228 204.731 1.00 205.81 192 VAL B O 1
ATOM 1501 N N . ARG C 2 35 ? 182.951 167.295 203.490 1.00 211.65 193 ARG B N 1
ATOM 1502 C CA . ARG C 2 35 ? 184.047 168.098 204.009 1.00 211.65 193 ARG B CA 1
ATOM 1503 C C . ARG C 2 35 ? 184.765 168.730 202.827 1.00 211.65 193 ARG B C 1
ATOM 1504 O O . ARG C 2 35 ? 184.932 168.088 201.784 1.00 211.65 193 ARG B O 1
ATOM 1506 N N . GLU C 2 36 ? 185.192 169.982 202.988 1.00 213.36 194 GLU B N 1
ATOM 1507 C CA . GLU C 2 36 ? 185.633 170.802 201.861 1.00 213.36 194 GLU B CA 1
ATOM 1508 C C . GLU C 2 36 ? 184.559 170.796 200.771 1.00 213.36 194 GLU B C 1
ATOM 1509 O O . GLU C 2 36 ? 184.720 170.234 199.687 1.00 213.36 194 GLU B O 1
ATOM 1511 N N . HIS C 2 37 ? 183.441 171.440 201.125 1.00 213.62 195 HIS B N 1
ATOM 1512 C CA . HIS C 2 37 ? 182.191 171.342 200.375 1.00 213.62 195 HIS B CA 1
ATOM 1513 C C . HIS C 2 37 ? 182.369 171.420 198.864 1.00 213.62 195 HIS B C 1
ATOM 1514 O O . HIS C 2 37 ? 181.919 170.531 198.135 1.00 213.62 195 HIS B O 1
ATOM 1516 N N . GLN C 2 38 ? 183.020 172.471 198.368 1.00 205.71 196 GLN B N 1
ATOM 1517 C CA . GLN C 2 38 ? 183.138 172.634 196.925 1.00 205.71 196 GLN B CA 1
ATOM 1518 C C . GLN C 2 38 ? 184.313 171.874 196.327 1.00 205.71 196 GLN B C 1
ATOM 1519 O O . GLN C 2 38 ? 184.201 171.383 195.197 1.00 205.71 196 GLN B O 1
ATOM 1521 N N . LEU C 2 39 ? 185.344 171.592 197.120 1.00 198.56 197 LEU B N 1
ATOM 1522 C CA . LEU C 2 39 ? 186.531 170.931 196.590 1.00 198.56 197 LEU B CA 1
ATOM 1523 C C . LEU C 2 39 ? 186.260 169.444 196.410 1.00 198.56 197 LEU B C 1
ATOM 1524 O O . LEU C 2 39 ? 186.406 168.907 195.307 1.00 198.56 197 LEU B O 1
ATOM 1526 N N . GLN C 2 40 ? 185.897 168.757 197.493 1.00 188.02 198 GLN B N 1
ATOM 1527 C CA . GLN C 2 40 ? 185.700 167.318 197.401 1.00 188.02 198 GLN B CA 1
ATOM 1528 C C . GLN C 2 40 ? 184.538 167.007 196.468 1.00 188.02 198 GLN B C 1
ATOM 1529 O O . GLN C 2 40 ? 184.537 165.970 195.796 1.00 188.02 198 GLN B O 1
ATOM 1531 N N . LYS C 2 41 ? 183.542 167.898 196.410 1.00 183.78 199 LYS B N 1
ATOM 1532 C CA . LYS C 2 41 ? 182.458 167.740 195.446 1.00 183.78 199 LYS B CA 1
ATOM 1533 C C . LYS C 2 41 ? 182.968 167.864 194.015 1.00 183.78 199 LYS B C 1
ATOM 1534 O O . LYS C 2 41 ? 182.558 167.094 193.139 1.00 183.78 199 LYS B O 1
ATOM 1536 N N . GLU C 2 42 ? 183.852 168.834 193.750 1.00 168.84 200 GLU B N 1
ATOM 1537 C CA . GLU C 2 42 ? 184.460 168.920 192.427 1.00 168.84 200 GLU B CA 1
ATOM 1538 C C . GLU C 2 42 ? 185.224 167.644 192.094 1.00 168.84 200 GLU B C 1
ATOM 1539 O O . GLU C 2 42 ? 185.165 167.148 190.962 1.00 168.84 200 GLU B O 1
ATOM 1541 N N . VAL C 2 43 ? 185.915 167.076 193.084 1.00 164.23 201 VAL B N 1
ATOM 1542 C CA . VAL C 2 43 ? 186.646 165.830 192.858 1.00 164.23 201 VAL B CA 1
ATOM 1543 C C . VAL C 2 43 ? 185.681 164.711 192.497 1.00 164.23 201 VAL B C 1
ATOM 1544 O O . VAL C 2 43 ? 185.907 163.953 191.544 1.00 164.23 201 VAL B O 1
ATOM 1548 N N . GLU C 2 44 ? 184.610 164.566 193.279 1.00 154.37 202 GLU B N 1
ATOM 1549 C CA . GLU C 2 44 ? 183.638 163.514 193.007 1.00 154.37 202 GLU B CA 1
ATOM 1550 C C . GLU C 2 44 ? 183.027 163.689 191.624 1.00 154.37 202 GLU B C 1
ATOM 1551 O O . GLU C 2 44 ? 182.795 162.706 190.910 1.00 154.37 202 GLU B O 1
ATOM 1553 N N . LEU C 2 45 ? 182.772 164.936 191.222 1.00 145.74 203 LEU B N 1
ATOM 1554 C CA . LEU C 2 45 ? 182.238 165.175 189.887 1.00 145.74 203 LEU B CA 1
ATOM 1555 C C . LEU C 2 45 ? 183.245 164.771 188.819 1.00 145.74 203 LEU B C 1
ATOM 1556 O O . LEU C 2 45 ? 182.868 164.256 187.761 1.00 145.74 203 LEU B O 1
ATOM 1558 N N . THR C 2 46 ? 184.535 164.990 189.083 1.00 142.20 204 THR B N 1
ATOM 1559 C CA . THR C 2 46 ? 185.551 164.565 188.127 1.00 142.20 204 THR B CA 1
ATOM 1560 C C . THR C 2 46 ? 185.563 163.050 187.982 1.00 142.20 204 THR B C 1
ATOM 1561 O O . THR C 2 46 ? 185.638 162.526 186.864 1.00 142.20 204 THR B O 1
ATOM 1565 N N . THR C 2 47 ? 185.501 162.328 189.105 1.00 135.80 205 THR B N 1
ATOM 1566 C CA . THR C 2 47 ? 185.447 160.869 189.022 1.00 135.80 205 THR B CA 1
ATOM 1567 C C . THR C 2 47 ? 184.204 160.404 188.275 1.00 135.80 205 THR B C 1
ATOM 1568 O O . THR C 2 47 ? 184.268 159.460 187.478 1.00 135.80 205 THR B O 1
ATOM 1572 N N . GLN C 2 48 ? 183.064 161.054 188.519 1.00 123.95 206 GLN B N 1
ATOM 1573 C CA . GLN C 2 48 ? 181.839 160.686 187.815 1.00 123.95 206 GLN B CA 1
ATOM 1574 C C . GLN C 2 48 ? 181.987 160.904 186.316 1.00 123.95 206 GLN B C 1
ATOM 1575 O O . GLN C 2 48 ? 181.587 160.055 185.510 1.00 123.95 206 GLN B O 1
ATOM 1577 N N . LEU C 2 49 ? 182.542 162.053 185.925 1.00 114.71 207 LEU B N 1
ATOM 1578 C CA . LEU C 2 49 ? 182.764 162.343 184.512 1.00 114.71 207 LEU B CA 1
ATOM 1579 C C . LEU C 2 49 ? 183.665 161.290 183.877 1.00 114.71 207 LEU B C 1
ATOM 1580 O O . LEU C 2 49 ? 183.380 160.783 182.782 1.00 114.71 207 LEU B O 1
ATOM 1585 N N . GLU C 2 50 ? 184.755 160.940 184.561 1.00 118.61 208 GLU B N 1
ATOM 1586 C CA . GLU C 2 50 ? 185.664 159.932 184.031 1.00 118.61 208 GLU B CA 1
ATOM 1587 C C . GLU C 2 50 ? 184.961 158.594 183.861 1.00 118.61 208 GLU B C 1
ATOM 1588 O O . GLU C 2 50 ? 185.115 157.932 182.827 1.00 118.61 208 GLU B O 1
ATOM 1590 N N . THR C 2 51 ? 184.180 158.182 184.862 1.00 112.09 209 THR B N 1
ATOM 1591 C CA . THR C 2 51 ? 183.488 156.899 184.786 1.00 112.09 209 THR B CA 1
ATOM 1592 C C . THR C 2 51 ? 182.494 156.873 183.633 1.00 112.09 209 THR B C 1
ATOM 1593 O O . THR C 2 51 ? 182.458 155.917 182.845 1.00 112.09 209 THR B O 1
ATOM 1597 N N . LEU C 2 52 ? 181.677 157.921 183.518 1.00 102.73 210 LEU B N 1
ATOM 1598 C CA . LEU C 2 52 ? 180.688 157.964 182.447 1.00 102.73 210 LEU B CA 1
ATOM 1599 C C . LEU C 2 52 ? 181.355 157.962 181.082 1.00 102.73 210 LEU B C 1
ATOM 1600 O O . LEU C 2 52 ? 180.850 157.339 180.145 1.00 102.73 210 LEU B O 1
ATOM 1605 N N . GLN C 2 53 ? 182.496 158.641 180.943 1.00 105.90 211 GLN B N 1
ATOM 1606 C CA . GLN C 2 53 ? 183.167 158.652 179.646 1.00 105.90 211 GLN B CA 1
ATOM 1607 C C . GLN C 2 53 ? 183.764 157.288 179.310 1.00 105.90 211 GLN B C 1
ATOM 1608 O O . GLN C 2 53 ? 183.660 156.818 178.165 1.00 105.90 211 GLN B O 1
ATOM 1614 N N . GLN C 2 54 ? 184.421 156.653 180.285 1.00 107.65 212 GLN B N 1
ATOM 1615 C CA . GLN C 2 54 ? 184.950 155.314 180.058 1.00 107.65 212 GLN B CA 1
ATOM 1616 C C . GLN C 2 54 ? 183.842 154.355 179.658 1.00 107.65 212 GLN B C 1
ATOM 1617 O O . GLN C 2 54 ? 184.056 153.456 178.839 1.00 107.65 212 GLN B O 1
ATOM 1623 N N . GLU C 2 55 ? 182.646 154.535 180.219 1.00 102.65 213 GLU B N 1
ATOM 1624 C CA . GLU C 2 55 ? 181.515 153.717 179.792 1.00 102.65 213 GLU B CA 1
ATOM 1625 C C . GLU C 2 55 ? 181.039 154.118 178.400 1.00 102.65 213 GLU B C 1
ATOM 1626 O O . GLU C 2 55 ? 180.622 153.265 177.610 1.00 102.65 213 GLU B O 1
ATOM 1632 N N . LEU C 2 56 ? 181.097 155.411 178.080 1.00 102.88 214 LEU B N 1
ATOM 1633 C CA . LEU C 2 56 ? 180.585 155.879 176.798 1.00 102.88 214 LEU B CA 1
ATOM 1634 C C . LEU C 2 56 ? 181.417 155.372 175.630 1.00 102.88 214 LEU B C 1
ATOM 1635 O O . LEU C 2 56 ? 180.871 155.131 174.547 1.00 102.88 214 LEU B O 1
ATOM 1640 N N . LEU C 2 57 ? 182.722 155.188 175.828 1.00 106.29 215 LEU B N 1
ATOM 1641 C CA . LEU C 2 57 ? 183.596 154.821 174.710 1.00 106.29 215 LEU B CA 1
ATOM 1642 C C . LEU C 2 57 ? 183.123 153.608 173.908 1.00 106.29 215 LEU B C 1
ATOM 1643 O O . LEU C 2 57 ? 183.082 153.704 172.671 1.00 106.29 215 LEU B O 1
ATOM 1648 N N . PRO C 2 58 ? 182.772 152.460 174.511 1.00 106.38 216 PRO B N 1
ATOM 1649 C CA . PRO C 2 58 ? 182.312 151.323 173.691 1.00 106.38 216 PRO B CA 1
ATOM 1650 C C . PRO C 2 58 ? 181.144 151.640 172.766 1.00 106.38 216 PRO B C 1
ATOM 1651 O O . PRO C 2 58 ? 181.108 151.153 171.625 1.00 106.38 216 PRO B O 1
ATOM 1655 N N . LEU C 2 59 ? 180.177 152.436 173.230 1.00 108.76 217 LEU B N 1
ATOM 1656 C CA . LEU C 2 59 ? 179.064 152.810 172.364 1.00 108.76 217 LEU B CA 1
ATOM 1657 C C . LEU C 2 59 ? 179.554 153.614 171.168 1.00 108.76 217 LEU B C 1
ATOM 1658 O O . LEU C 2 59 ? 179.082 153.418 170.042 1.00 108.76 217 LEU B O 1
ATOM 1663 N N . GLU C 2 60 ? 180.509 154.518 171.388 1.00 112.22 218 GLU B N 1
ATOM 1664 C CA . GLU C 2 60 ? 181.040 155.293 170.276 1.00 112.22 218 GLU B CA 1
ATOM 1665 C C . GLU C 2 60 ? 181.797 154.402 169.301 1.00 112.22 218 GLU B C 1
ATOM 1666 O O . GLU C 2 60 ? 181.738 154.616 168.084 1.00 112.22 218 GLU B O 1
ATOM 1672 N N . GLU C 2 61 ? 182.513 153.402 169.815 1.00 114.39 219 GLU B N 1
ATOM 1673 C CA . GLU C 2 61 ? 183.151 152.421 168.941 1.00 114.39 219 GLU B CA 1
ATOM 1674 C C . GLU C 2 61 ? 182.123 151.742 168.047 1.00 114.39 219 GLU B C 1
ATOM 1675 O O . GLU C 2 61 ? 182.286 151.679 166.819 1.00 114.39 219 GLU B O 1
ATOM 1677 N N . LYS C 2 62 ? 181.063 151.208 168.656 1.00 114.00 220 LYS B N 1
ATOM 1678 C CA . LYS C 2 62 ? 180.013 150.558 167.880 1.00 114.00 220 LYS B CA 1
ATOM 1679 C C . LYS C 2 62 ? 179.445 151.498 166.826 1.00 114.00 220 LYS B C 1
ATOM 1680 O O . LYS C 2 62 ? 179.254 151.109 165.665 1.00 114.00 220 LYS B O 1
ATOM 1684 N N . LYS C 2 63 ? 179.187 152.748 167.211 1.00 114.63 221 LYS B N 1
ATOM 1685 C CA . LYS C 2 63 ? 178.554 153.691 166.298 1.00 114.63 221 LYS B CA 1
ATOM 1686 C C . LYS C 2 63 ? 179.455 154.019 165.115 1.00 114.63 221 LYS B C 1
ATOM 1687 O O . LYS C 2 63 ? 178.991 154.045 163.970 1.00 114.63 221 LYS B O 1
ATOM 1693 N N . LEU C 2 64 ? 180.742 154.278 165.367 1.00 117.51 222 LEU B N 1
ATOM 1694 C CA . LEU C 2 64 ? 181.644 154.602 164.265 1.00 117.51 222 LEU B CA 1
ATOM 1695 C C . LEU C 2 64 ? 181.828 153.410 163.333 1.00 117.51 222 LEU B C 1
ATOM 1696 O O . LEU C 2 64 ? 181.883 153.576 162.106 1.00 117.51 222 LEU B O 1
ATOM 1701 N N . GLU C 2 65 ? 181.915 152.198 163.890 1.00 117.64 223 GLU B N 1
ATOM 1702 C CA . GLU C 2 65 ? 182.026 151.019 163.039 1.00 117.64 223 GLU B CA 1
ATOM 1703 C C . GLU C 2 65 ? 180.807 150.887 162.136 1.00 117.64 223 GLU B C 1
ATOM 1704 O O . GLU C 2 65 ? 180.937 150.685 160.920 1.00 117.64 223 GLU B O 1
ATOM 1706 N N . LEU C 2 66 ? 179.610 151.017 162.714 1.00 117.94 224 LEU B N 1
ATOM 1707 C CA . LEU C 2 66 ? 178.394 150.912 161.915 1.00 117.94 224 LEU B CA 1
ATOM 1708 C C . LEU C 2 66 ? 178.339 152.001 160.849 1.00 117.94 224 LEU B C 1
ATOM 1709 O O . LEU C 2 66 ? 177.952 151.743 159.702 1.00 117.94 224 LEU B O 1
ATOM 1714 N N . GLU C 2 67 ? 178.741 153.221 161.205 1.00 122.66 225 GLU B N 1
ATOM 1715 C CA . GLU C 2 67 ? 178.709 154.325 160.254 1.00 122.66 225 GLU B CA 1
ATOM 1716 C C . GLU C 2 67 ? 179.620 154.057 159.063 1.00 122.66 225 GLU B C 1
ATOM 1717 O O . GLU C 2 67 ? 179.223 154.254 157.909 1.00 122.66 225 GLU B O 1
ATOM 1723 N N . GLN C 2 68 ? 180.852 153.609 159.319 1.00 122.47 226 GLN B N 1
ATOM 1724 C CA . GLN C 2 68 ? 181.765 153.343 158.209 1.00 122.47 226 GLN B CA 1
ATOM 1725 C C . GLN C 2 68 ? 181.256 152.201 157.338 1.00 122.47 226 GLN B C 1
ATOM 1726 O O . GLN C 2 68 ? 181.298 152.279 156.098 1.00 122.47 226 GLN B O 1
ATOM 1732 N N . VAL C 2 69 ? 180.773 151.126 157.970 1.00 120.26 227 VAL B N 1
ATOM 1733 C CA . VAL C 2 69 ? 180.314 149.967 157.218 1.00 120.26 227 VAL B CA 1
ATOM 1734 C C . VAL C 2 69 ? 179.032 150.278 156.454 1.00 120.26 227 VAL B C 1
ATOM 1735 O O . VAL C 2 69 ? 178.686 149.564 155.505 1.00 120.26 227 VAL B O 1
ATOM 1739 N N . ALA C 2 70 ? 178.336 151.358 156.805 1.00 121.45 228 ALA B N 1
ATOM 1740 C CA . ALA C 2 70 ? 177.172 151.773 156.036 1.00 121.45 228 ALA B CA 1
ATOM 1741 C C . ALA C 2 70 ? 177.475 152.893 155.051 1.00 121.45 228 ALA B C 1
ATOM 1742 O O . ALA C 2 70 ? 176.642 153.175 154.185 1.00 121.45 228 ALA B O 1
ATOM 1744 N N . ASN C 2 71 ? 178.633 153.537 155.167 1.00 128.37 229 ASN B N 1
ATOM 1745 C CA . ASN C 2 71 ? 179.009 154.600 154.244 1.00 128.37 229 ASN B CA 1
ATOM 1746 C C . ASN C 2 71 ? 179.759 154.074 153.025 1.00 128.37 229 ASN B C 1
ATOM 1747 O O . ASN C 2 71 ? 179.513 154.529 151.894 1.00 128.37 229 ASN B O 1
ATOM 1752 N N . ARG C 2 72 ? 180.688 153.136 153.239 1.00 122.35 230 ARG B N 1
ATOM 1753 C CA . ARG C 2 72 ? 181.459 152.622 152.109 1.00 122.35 230 ARG B CA 1
ATOM 1754 C C . ARG C 2 72 ? 180.557 151.961 151.074 1.00 122.35 230 ARG B C 1
ATOM 1755 O O . ARG C 2 72 ? 180.834 152.034 149.869 1.00 122.35 230 ARG B O 1
ATOM 1763 N N . ARG C 2 73 ? 179.472 151.328 151.522 1.00 121.60 231 ARG B N 1
ATOM 1764 C CA . ARG C 2 73 ? 178.556 150.670 150.600 1.00 121.60 231 ARG B CA 1
ATOM 1765 C C . ARG C 2 73 ? 177.939 151.674 149.637 1.00 121.60 231 ARG B C 1
ATOM 1766 O O . ARG C 2 73 ? 177.929 151.460 148.419 1.00 121.60 231 ARG B O 1
ATOM 1774 N N . SER C 2 74 ? 177.411 152.776 150.169 1.00 122.31 232 SER B N 1
ATOM 1775 C CA . SER C 2 74 ? 176.801 153.783 149.311 1.00 122.31 232 SER B CA 1
ATOM 1776 C C . SER C 2 74 ? 177.832 154.421 148.394 1.00 122.31 232 SER B C 1
ATOM 1777 O O . SER C 2 74 ? 177.539 154.706 147.225 1.00 122.31 232 SER B O 1
ATOM 1780 N N . ASN C 2 75 ? 179.053 154.638 148.894 1.00 121.25 233 ASN B N 1
ATOM 1781 C CA . ASN C 2 75 ? 180.090 155.203 148.033 1.00 121.25 233 ASN B CA 1
ATOM 1782 C C . ASN C 2 75 ? 180.368 154.300 146.835 1.00 121.25 233 ASN B C 1
ATOM 1783 O O . ASN C 2 75 ? 180.387 154.758 145.682 1.00 121.25 233 ASN B O 1
ATOM 1788 N N . TRP C 2 76 ? 180.576 153.006 147.087 1.00 118.44 234 TRP B N 1
ATOM 1789 C CA . TRP C 2 76 ? 180.870 152.092 145.989 1.00 118.44 234 TRP B CA 1
ATOM 1790 C C . TRP C 2 76 ? 179.682 151.950 145.046 1.00 118.44 234 TRP B C 1
ATOM 1791 O O . TRP C 2 76 ? 179.861 151.844 143.827 1.00 118.44 234 TRP B O 1
ATOM 1802 N N . MET C 2 77 ? 178.459 151.959 145.582 1.00 114.66 235 MET B N 1
ATOM 1803 C CA . MET C 2 77 ? 177.287 151.850 144.720 1.00 114.66 235 MET B CA 1
ATOM 1804 C C . MET C 2 77 ? 177.171 153.053 143.792 1.00 114.66 235 MET B C 1
ATOM 1805 O O . MET C 2 77 ? 176.859 152.905 142.601 1.00 114.66 235 MET B O 1
ATOM 1810 N N . ALA C 2 78 ? 177.423 154.255 144.313 1.00 105.70 236 ALA B N 1
ATOM 1811 C CA . ALA C 2 78 ? 177.349 155.441 143.466 1.00 105.70 236 ALA B CA 1
ATOM 1812 C C . ALA C 2 78 ? 178.450 155.438 142.413 1.00 105.70 236 ALA B C 1
ATOM 1813 O O . ALA C 2 78 ? 178.216 155.832 141.262 1.00 105.70 236 ALA B O 1
ATOM 1815 N N . TRP C 2 79 ? 179.657 154.996 142.781 1.00 108.24 237 TRP B N 1
ATOM 1816 C CA . TRP C 2 79 ? 180.714 154.877 141.780 1.00 108.24 237 TRP B CA 1
ATOM 1817 C C . TRP C 2 79 ? 180.323 153.905 140.675 1.00 108.24 237 TRP B C 1
ATOM 1818 O O . TRP C 2 79 ? 180.567 154.168 139.491 1.00 108.24 237 TRP B O 1
ATOM 1829 N N . ALA C 2 80 ? 179.720 152.773 141.041 1.00 103.71 238 ALA B N 1
ATOM 1830 C CA . ALA C 2 80 ? 179.294 151.807 140.034 1.00 103.71 238 ALA B CA 1
ATOM 1831 C C . ALA C 2 80 ? 178.241 152.401 139.107 1.00 103.71 238 ALA B C 1
ATOM 1832 O O . ALA C 2 80 ? 178.297 152.208 137.884 1.00 103.71 238 ALA B O 1
ATOM 1834 N N . GLY C 2 81 ? 177.264 153.114 139.671 1.00 98.49 239 GLY B N 1
ATOM 1835 C CA . GLY C 2 81 ? 176.262 153.755 138.833 1.00 98.49 239 GLY B CA 1
ATOM 1836 C C . GLY C 2 81 ? 176.867 154.746 137.856 1.00 98.49 239 GLY B C 1
ATOM 1837 O O . GLY C 2 81 ? 176.519 154.760 136.669 1.00 98.49 239 GLY B O 1
ATOM 1838 N N . LEU C 2 82 ? 177.793 155.580 138.337 1.00 90.69 240 LEU B N 1
ATOM 1839 C CA . LEU C 2 82 ? 178.432 156.554 137.458 1.00 90.69 240 LEU B CA 1
ATOM 1840 C C . LEU C 2 82 ? 179.230 155.867 136.359 1.00 90.69 240 LEU B C 1
ATOM 1841 O O . LEU C 2 82 ? 179.208 156.302 135.201 1.00 90.69 240 LEU B O 1
ATOM 1846 N N . GLY C 2 83 ? 179.939 154.791 136.698 1.00 87.78 241 GLY B N 1
ATOM 1847 C CA . GLY C 2 83 ? 180.693 154.070 135.685 1.00 87.78 241 GLY B CA 1
ATOM 1848 C C . GLY C 2 83 ? 179.807 153.471 134.611 1.00 87.78 241 GLY B C 1
ATOM 1849 O O . GLY C 2 83 ? 180.120 153.549 133.419 1.00 87.78 241 GLY B O 1
ATOM 1850 N N . LEU C 2 84 ? 178.689 152.864 135.015 1.00 89.63 242 LEU B N 1
ATOM 1851 C CA . LEU C 2 84 ? 177.766 152.301 134.034 1.00 89.63 242 LEU B CA 1
ATOM 1852 C C . LEU C 2 84 ? 177.203 153.383 133.121 1.00 89.63 242 LEU B C 1
ATOM 1853 O O . LEU C 2 84 ? 177.101 153.192 131.899 1.00 89.63 242 LEU B O 1
ATOM 1858 N N . MET C 2 85 ? 176.823 154.527 133.694 1.00 85.82 243 MET B N 1
ATOM 1859 C CA . MET C 2 85 ? 176.301 155.611 132.869 1.00 85.82 243 MET B CA 1
ATOM 1860 C C . MET C 2 85 ? 177.354 156.114 131.889 1.00 85.82 243 MET B C 1
ATOM 1861 O O . MET C 2 85 ? 177.043 156.410 130.729 1.00 85.82 243 MET B O 1
ATOM 1866 N N . SER C 2 86 ? 178.610 156.209 132.330 1.00 78.91 244 SER B N 1
ATOM 1867 C CA . SER C 2 86 ? 179.667 156.650 131.425 1.00 78.91 244 SER B CA 1
ATOM 1868 C C . SER C 2 86 ? 179.890 155.648 130.299 1.00 78.91 244 SER B C 1
ATOM 1869 O O . SER C 2 86 ? 180.149 156.039 129.153 1.00 78.91 244 SER B O 1
ATOM 1872 N N . VAL C 2 87 ? 179.809 154.353 130.606 1.00 74.22 245 VAL B N 1
ATOM 1873 C CA . VAL C 2 87 ? 179.959 153.338 129.566 1.00 74.22 245 VAL B CA 1
ATOM 1874 C C . VAL C 2 87 ? 178.858 153.478 128.524 1.00 74.22 245 VAL B C 1
ATOM 1875 O O . VAL C 2 87 ? 179.113 153.409 127.314 1.00 74.22 245 VAL B O 1
ATOM 1879 N N . GLN C 2 88 ? 177.616 153.664 128.976 1.00 70.52 246 GLN B N 1
ATOM 1880 C CA . GLN C 2 88 ? 176.519 153.865 128.032 1.00 70.52 246 GLN B CA 1
ATOM 1881 C C . GLN C 2 88 ? 176.744 155.111 127.182 1.00 70.52 246 GLN B C 1
ATOM 1882 O O . GLN C 2 88 ? 176.487 155.104 125.971 1.00 70.52 246 GLN B O 1
ATOM 1888 N N . PHE C 2 89 ? 177.222 156.190 127.804 1.00 68.42 247 PHE B N 1
ATOM 1889 C CA . PHE C 2 89 ? 177.541 157.409 127.065 1.00 68.42 247 PHE B CA 1
ATOM 1890 C C . PHE C 2 89 ? 178.532 157.128 125.946 1.00 68.42 247 PHE B C 1
ATOM 1891 O O . PHE C 2 89 ? 178.314 157.514 124.791 1.00 68.42 247 PHE B O 1
ATOM 1899 N N . GLY C 2 90 ? 179.635 156.458 126.275 1.00 67.21 248 GLY B N 1
ATOM 1900 C CA . GLY C 2 90 ? 180.649 156.185 125.269 1.00 67.21 248 GLY B CA 1
ATOM 1901 C C . GLY C 2 90 ? 180.138 155.300 124.149 1.00 67.21 248 GLY B C 1
ATOM 1902 O O . GLY C 2 90 ? 180.416 155.549 122.971 1.00 67.21 248 GLY B O 1
ATOM 1903 N N . ILE C 2 91 ? 179.387 154.254 124.498 1.00 66.11 249 ILE B N 1
ATOM 1904 C CA . ILE C 2 91 ? 178.854 153.350 123.482 1.00 66.11 249 ILE B CA 1
ATOM 1905 C C . ILE C 2 91 ? 177.944 154.104 122.524 1.00 66.11 249 ILE B C 1
ATOM 1906 O O . ILE C 2 91 ? 178.048 153.960 121.299 1.00 66.11 249 ILE B O 1
ATOM 1911 N N . LEU C 2 92 ? 177.036 154.922 123.062 1.00 66.41 250 LEU B N 1
ATOM 1912 C CA . LEU C 2 92 ? 176.110 155.637 122.189 1.00 66.41 250 LEU B CA 1
ATOM 1913 C C . LEU C 2 92 ? 176.837 156.653 121.322 1.00 66.41 25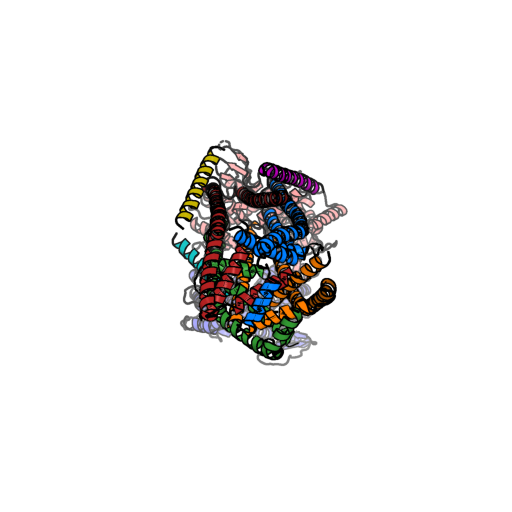0 LEU B C 1
ATOM 1914 O O . LEU C 2 92 ? 176.501 156.816 120.145 1.00 66.41 250 LEU B O 1
ATOM 1919 N N . ALA C 2 93 ? 177.851 157.327 121.864 1.00 66.81 251 ALA B N 1
ATOM 1920 C CA . ALA C 2 93 ? 178.581 158.291 121.047 1.00 66.81 251 ALA B CA 1
ATOM 1921 C C . ALA C 2 93 ? 179.330 157.603 119.915 1.00 66.81 251 ALA B C 1
ATOM 1922 O O . ALA C 2 93 ? 179.360 158.107 118.784 1.00 66.81 251 ALA B O 1
ATOM 1924 N N . ARG C 2 94 ? 179.934 156.447 120.193 1.00 71.51 252 ARG B N 1
ATOM 1925 C CA . ARG C 2 94 ? 180.666 155.751 119.142 1.00 71.51 252 ARG B CA 1
ATOM 1926 C C . ARG C 2 94 ? 179.717 155.211 118.080 1.00 71.51 252 ARG B C 1
ATOM 1927 O O . ARG C 2 94 ? 180.019 155.273 116.885 1.00 71.51 252 ARG B O 1
ATOM 1935 N N . LEU C 2 95 ? 178.562 154.683 118.488 1.00 67.30 253 LEU B N 1
ATOM 1936 C CA . LEU C 2 95 ? 177.610 154.198 117.495 1.00 67.30 253 LEU B CA 1
ATOM 1937 C C . LEU C 2 95 ? 176.981 155.340 116.710 1.00 67.30 253 LEU B C 1
ATOM 1938 O O . LEU C 2 95 ? 176.531 155.134 115.580 1.00 67.30 253 LEU B O 1
ATOM 1943 N N . THR C 2 96 ? 176.924 156.538 117.286 1.00 65.18 254 THR B N 1
ATOM 1944 C CA . THR C 2 96 ? 176.271 157.651 116.610 1.00 65.18 254 THR B CA 1
ATOM 1945 C C . THR C 2 96 ? 177.197 158.341 115.621 1.00 65.18 254 THR B C 1
ATOM 1946 O O . THR C 2 96 ? 176.767 158.709 114.525 1.00 65.18 254 THR B O 1
ATOM 1950 N N . TRP C 2 97 ? 178.466 158.524 115.969 1.00 66.06 255 TRP B N 1
ATOM 1951 C CA . TRP C 2 97 ? 179.305 159.372 115.138 1.00 66.06 255 TRP B CA 1
ATOM 1952 C C . TRP C 2 97 ? 180.204 158.601 114.181 1.00 66.06 255 TRP B C 1
ATOM 1953 O O . TRP C 2 97 ? 180.717 159.200 113.233 1.00 66.06 255 TRP B O 1
ATOM 1964 N N . TRP C 2 98 ? 180.412 157.302 114.394 1.00 68.76 256 TRP B N 1
ATOM 1965 C CA . TRP C 2 98 ? 181.313 156.522 113.557 1.00 68.76 256 TRP B CA 1
ATOM 1966 C C . TRP C 2 98 ? 180.591 155.443 112.761 1.00 68.76 256 TRP B C 1
ATOM 1967 O O . TRP C 2 98 ? 180.677 155.421 111.531 1.00 68.76 256 TRP B O 1
ATOM 1978 N N . GLU C 2 99 ? 179.866 154.551 113.429 1.00 70.81 257 GLU B N 1
ATOM 1979 C CA . GLU C 2 99 ? 179.267 153.418 112.735 1.00 70.81 257 GLU B CA 1
ATOM 1980 C C . GLU C 2 99 ? 178.006 153.819 111.976 1.00 70.81 257 GLU B C 1
ATOM 1981 O O . GLU C 2 99 ? 177.822 153.418 110.822 1.00 70.81 257 GLU B O 1
ATOM 1987 N N . TYR C 2 100 ? 177.140 154.614 112.594 1.00 69.73 258 TYR B N 1
ATOM 1988 C CA . TYR C 2 100 ? 175.859 154.978 112.008 1.00 69.73 258 TYR B CA 1
ATOM 1989 C C . TYR C 2 100 ? 175.720 156.488 111.982 1.00 69.73 258 TYR B C 1
ATOM 1990 O O . TYR C 2 100 ? 176.698 157.205 112.208 1.00 69.73 258 TYR B O 1
ATOM 1999 N N . SER C 2 101 ? 174.530 156.986 111.678 1.00 62.13 259 SER B N 1
ATOM 2000 C CA . SER C 2 101 ? 174.255 158.413 111.726 1.00 62.13 259 SER B CA 1
ATOM 2001 C C . SER C 2 101 ? 173.272 158.714 112.843 1.00 62.13 259 SER B C 1
ATOM 2002 O O . SER C 2 101 ? 172.634 157.820 113.401 1.00 62.13 259 SER B O 1
ATOM 2005 N N . TRP C 2 102 ? 173.153 159.998 113.172 1.00 57.22 260 TRP B N 1
ATOM 2006 C CA . TRP C 2 102 ? 172.214 160.380 114.221 1.00 57.22 260 TRP B CA 1
ATOM 2007 C C . TRP C 2 102 ? 170.778 160.260 113.743 1.00 57.22 260 TRP B C 1
ATOM 2008 O O . TRP C 2 102 ? 169.870 160.073 114.557 1.00 57.22 260 TRP B O 1
ATOM 2019 N N . ASP C 2 103 ? 170.554 160.388 112.435 1.00 59.30 261 ASP B N 1
ATOM 2020 C CA . ASP C 2 103 ? 169.213 160.218 111.885 1.00 59.30 261 ASP B CA 1
ATOM 2021 C C . ASP C 2 103 ? 168.662 158.839 112.217 1.00 59.30 261 ASP B C 1
ATOM 2022 O O . ASP C 2 103 ? 167.466 158.684 112.482 1.00 59.30 261 ASP B O 1
ATOM 2027 N N . ILE C 2 104 ? 169.523 157.826 112.199 1.00 59.35 262 ILE B N 1
ATOM 2028 C CA . ILE C 2 104 ? 169.089 156.464 112.466 1.00 59.35 262 ILE B CA 1
ATOM 2029 C C . ILE C 2 104 ? 169.238 156.078 113.933 1.00 59.35 262 ILE B C 1
ATOM 2030 O O . ILE C 2 104 ? 168.631 155.090 114.368 1.00 59.35 262 ILE B O 1
ATOM 2035 N N . MET C 2 105 ? 169.999 156.845 114.717 1.00 62.25 263 MET B N 1
ATOM 2036 C CA . MET C 2 105 ? 170.234 156.540 116.123 1.00 62.25 263 MET B CA 1
ATOM 2037 C C . MET C 2 105 ? 169.532 157.505 117.069 1.00 62.25 263 MET B C 1
ATOM 2038 O O . MET C 2 105 ? 169.962 157.652 118.213 1.00 62.25 263 MET B O 1
ATOM 2043 N N . GLU C 2 106 ? 168.481 158.183 116.622 1.00 60.15 264 GLU B N 1
ATOM 2044 C CA . GLU C 2 106 ? 167.762 159.031 117.565 1.00 60.15 264 GLU B CA 1
ATOM 2045 C C . GLU C 2 106 ? 166.826 158.198 118.439 1.00 60.15 264 GLU B C 1
ATOM 2046 O O . GLU C 2 106 ? 166.902 158.286 119.674 1.00 60.15 264 GLU B O 1
ATOM 2052 N N . PRO C 2 107 ? 165.936 157.377 117.868 1.00 64.39 265 PRO B N 1
ATOM 2053 C CA . PRO C 2 107 ? 165.041 156.607 118.741 1.00 64.39 265 PRO B CA 1
ATOM 2054 C C . PRO C 2 107 ? 165.781 155.608 119.599 1.00 64.39 265 PRO B C 1
ATOM 2055 O O . PRO C 2 107 ? 165.349 155.328 120.723 1.00 64.39 265 PRO B O 1
ATOM 2059 N N . VAL C 2 108 ? 166.911 155.090 119.121 1.00 63.24 266 VAL B N 1
ATOM 2060 C CA . VAL C 2 108 ? 167.653 154.110 119.903 1.00 63.24 266 VAL B CA 1
ATOM 2061 C C . VAL C 2 108 ? 168.184 154.753 121.174 1.00 63.24 266 VAL B C 1
ATOM 2062 O O . VAL C 2 108 ? 168.041 154.207 122.272 1.00 63.24 266 VAL B O 1
ATOM 2066 N N . THR C 2 109 ? 168.785 155.939 121.047 1.00 61.39 267 THR B N 1
ATOM 2067 C CA . THR C 2 109 ? 169.305 156.616 122.230 1.00 61.39 267 THR B CA 1
ATOM 2068 C C . THR C 2 109 ? 168.176 157.053 123.152 1.00 61.39 267 THR B C 1
ATOM 2069 O O . THR C 2 109 ? 168.302 156.948 124.378 1.00 61.39 267 THR B O 1
ATOM 2073 N N . TYR C 2 110 ? 167.067 157.554 122.597 1.00 63.83 268 TYR B N 1
ATOM 2074 C CA . TYR C 2 110 ? 165.967 157.964 123.465 1.00 63.83 268 TYR B CA 1
ATOM 2075 C C . TYR C 2 110 ? 165.451 156.788 124.283 1.00 63.83 268 TYR B C 1
ATOM 2076 O O . TYR C 2 110 ? 165.244 156.904 125.498 1.00 63.83 268 TYR B O 1
ATOM 2085 N N . PHE C 2 111 ? 165.253 155.636 123.643 1.00 69.46 269 PHE B N 1
ATOM 2086 C CA . PHE C 2 111 ? 164.695 154.505 124.370 1.00 69.46 269 PHE B CA 1
ATOM 2087 C C . PHE C 2 111 ? 165.720 153.866 125.292 1.00 69.46 269 PHE B C 1
ATOM 2088 O O . PHE C 2 111 ? 165.344 153.305 126.322 1.00 69.46 269 PHE B O 1
ATOM 2096 N N . VAL C 2 112 ? 167.010 153.970 124.975 1.00 64.53 270 VAL B N 1
ATOM 2097 C CA . VAL C 2 112 ? 168.027 153.471 125.894 1.00 64.53 270 VAL B CA 1
ATOM 2098 C C . VAL C 2 112 ? 168.078 154.336 127.148 1.00 64.53 270 VAL B C 1
ATOM 2099 O O . VAL C 2 112 ? 168.224 153.827 128.265 1.00 64.53 270 VAL B O 1
ATOM 2103 N N . THR C 2 113 ? 167.932 155.653 126.992 1.00 66.43 271 THR B N 1
ATOM 2104 C CA . THR C 2 113 ? 167.873 156.523 128.161 1.00 66.43 271 THR B CA 1
ATOM 2105 C C . THR C 2 113 ? 166.624 156.245 128.990 1.00 66.43 271 THR B C 1
ATOM 2106 O O . THR C 2 113 ? 166.688 156.193 130.225 1.00 66.43 271 THR B O 1
ATOM 2110 N N . TYR C 2 114 ? 165.481 156.065 128.326 1.00 73.00 272 TYR B N 1
ATOM 2111 C CA . TYR C 2 114 ? 164.262 155.667 129.025 1.00 73.00 272 TYR B CA 1
ATOM 2112 C C . TYR C 2 114 ? 164.472 154.383 129.817 1.00 73.00 272 TYR B C 1
ATOM 2113 O O . TYR C 2 114 ? 164.065 154.282 130.979 1.00 73.00 272 TYR B O 1
ATOM 2122 N N . GLY C 2 115 ? 165.097 153.384 129.197 1.00 80.87 273 GLY B N 1
ATOM 2123 C CA . GLY C 2 115 ? 165.325 152.126 129.885 1.00 80.87 273 GLY B CA 1
ATOM 2124 C C . GLY C 2 115 ? 166.254 152.269 131.072 1.00 80.87 273 GLY B C 1
ATOM 2125 O O . GLY C 2 115 ? 166.030 151.664 132.120 1.00 80.87 273 GLY B O 1
ATOM 2126 N N . THR C 2 116 ? 167.304 153.077 130.930 1.00 81.73 274 THR B N 1
ATOM 2127 C CA . THR C 2 116 ? 168.216 153.288 132.048 1.00 81.73 274 THR B CA 1
ATOM 2128 C C . THR C 2 116 ? 167.507 153.968 133.214 1.00 81.73 274 THR B C 1
ATOM 2129 O O . THR C 2 116 ? 167.675 153.568 134.373 1.00 81.73 274 THR B O 1
ATOM 2133 N N . ALA C 2 117 ? 166.698 154.990 132.927 1.00 87.49 275 ALA B N 1
ATOM 2134 C CA . ALA C 2 117 ? 165.970 155.666 133.997 1.00 87.49 275 ALA B CA 1
ATOM 2135 C C . ALA C 2 117 ? 164.979 154.726 134.671 1.00 87.49 275 ALA B C 1
ATOM 2136 O O . ALA C 2 117 ? 164.869 154.703 135.905 1.00 87.49 275 ALA B O 1
ATOM 2138 N N . MET C 2 118 ? 164.247 153.942 133.878 1.00 94.15 276 MET B N 1
ATOM 2139 C CA . MET C 2 118 ? 163.292 153.002 134.451 1.00 94.15 276 MET B CA 1
ATOM 2140 C C . MET C 2 118 ? 163.996 151.957 135.304 1.00 94.15 276 MET B C 1
ATOM 2141 O O . MET C 2 118 ? 163.490 151.565 136.360 1.00 94.15 276 MET B O 1
ATOM 2146 N N . ALA C 2 119 ? 165.180 151.513 134.879 1.00 96.15 277 ALA B N 1
ATOM 2147 C CA . ALA C 2 119 ? 165.914 150.517 135.650 1.00 96.15 277 ALA B CA 1
ATOM 2148 C C . ALA C 2 119 ? 166.436 151.106 136.953 1.00 96.15 277 ALA B C 1
ATOM 2149 O O . ALA C 2 119 ? 166.432 150.432 137.988 1.00 96.15 277 ALA B O 1
ATOM 2151 N N . ALA C 2 120 ? 166.893 152.358 136.926 1.00 102.57 278 ALA B N 1
ATOM 2152 C CA . ALA C 2 120 ? 167.335 152.998 138.161 1.00 102.57 278 ALA B CA 1
ATOM 2153 C C . ALA C 2 120 ? 166.182 153.135 139.148 1.00 102.57 278 ALA B C 1
ATOM 2154 O O . ALA C 2 120 ? 166.326 152.825 140.339 1.00 102.57 278 ALA B O 1
ATOM 2156 N N . TYR C 2 121 ? 165.019 153.588 138.669 1.00 109.85 279 TYR B N 1
ATOM 2157 C CA . TYR C 2 121 ? 163.876 153.714 139.571 1.00 109.85 279 TYR B CA 1
ATOM 2158 C C . TYR C 2 121 ? 163.404 152.356 140.075 1.00 109.85 279 TYR B C 1
ATOM 2159 O O . TYR C 2 121 ? 162.967 152.242 141.225 1.00 109.85 279 TYR B O 1
ATOM 2168 N N . ALA C 2 122 ? 163.493 151.317 139.242 1.00 117.10 280 ALA B N 1
ATOM 2169 C CA . ALA C 2 122 ? 163.120 149.981 139.693 1.00 117.10 280 ALA B CA 1
ATOM 2170 C C . ALA C 2 122 ? 164.079 149.464 140.754 1.00 117.10 280 ALA B C 1
ATOM 2171 O O . ALA C 2 122 ? 163.651 148.841 141.730 1.00 117.10 280 ALA B O 1
ATOM 2173 N N . TYR C 2 123 ? 165.379 149.708 140.587 1.00 120.83 281 TYR B N 1
ATOM 2174 C CA . TYR C 2 123 ? 166.329 149.331 141.627 1.00 120.83 281 TYR B CA 1
ATOM 2175 C C . TYR C 2 123 ? 166.032 150.059 142.930 1.00 1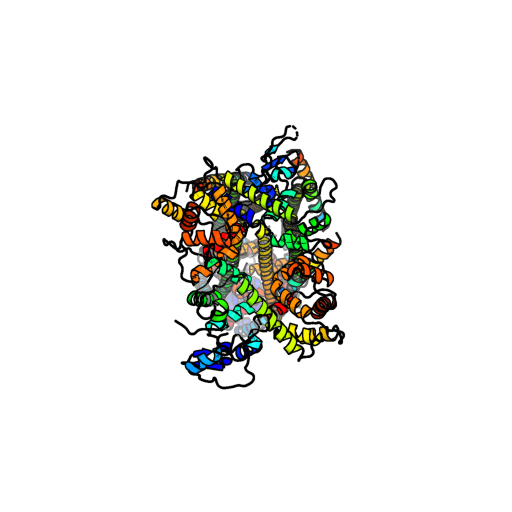20.83 281 TYR B C 1
ATOM 2176 O O . TYR C 2 123 ? 166.084 149.460 144.012 1.00 120.83 281 TYR B O 1
ATOM 2185 N N . PHE C 2 124 ? 165.725 151.357 142.847 1.00 123.84 282 PHE B N 1
ATOM 2186 C CA . PHE C 2 124 ? 165.410 152.115 144.055 1.00 123.84 282 PHE B CA 1
ATOM 2187 C C . PHE C 2 124 ? 164.182 151.548 144.756 1.00 123.84 282 PHE B C 1
ATOM 2188 O O . PHE C 2 124 ? 164.204 151.302 145.969 1.00 123.84 282 PHE B O 1
ATOM 2196 N N . VAL C 2 125 ? 163.096 151.334 144.009 1.00 132.02 283 VAL B N 1
ATOM 2197 C CA . VAL C 2 125 ? 161.883 150.816 144.635 1.00 132.02 283 VAL B CA 1
ATOM 2198 C C . VAL C 2 125 ? 162.111 149.415 145.183 1.00 132.02 283 VAL B C 1
ATOM 2199 O O . VAL C 2 125 ? 161.557 149.054 146.227 1.00 132.02 283 VAL B O 1
ATOM 2203 N N . LEU C 2 126 ? 162.950 148.613 144.521 1.00 138.70 284 LEU B N 1
ATOM 2204 C CA . LEU C 2 126 ? 163.164 147.247 144.981 1.00 138.70 284 LEU B CA 1
ATOM 2205 C C . LEU C 2 126 ? 163.974 147.226 146.266 1.00 138.70 284 LEU B C 1
ATOM 2206 O O . LEU C 2 126 ? 163.649 146.480 147.198 1.00 138.70 284 LEU B O 1
ATOM 2211 N N . THR C 2 127 ? 165.035 148.034 146.340 1.00 140.77 285 THR B N 1
ATOM 2212 C CA . THR C 2 127 ? 165.792 148.090 147.582 1.00 140.77 285 THR B CA 1
ATOM 2213 C C . THR C 2 127 ? 164.947 148.675 148.707 1.00 140.77 285 THR B C 1
ATOM 2214 O O . THR C 2 127 ? 165.050 148.218 149.850 1.00 140.77 285 THR B O 1
ATOM 2218 N N . ARG C 2 128 ? 164.067 149.635 148.399 1.00 142.80 286 ARG B N 1
ATOM 2219 C CA . ARG C 2 128 ? 163.176 150.177 149.420 1.00 142.80 286 ARG B CA 1
ATOM 2220 C C . ARG C 2 128 ? 162.231 149.107 149.950 1.00 142.80 286 ARG B C 1
ATOM 2221 O O . ARG C 2 128 ? 162.075 148.948 151.166 1.00 142.80 286 ARG B O 1
ATOM 2229 N N . GLU C 2 129 ? 161.575 148.376 149.045 1.00 149.43 287 GLU B N 1
ATOM 2230 C CA . GLU C 2 129 ? 160.638 147.336 149.458 1.00 149.43 287 GLU B CA 1
ATOM 2231 C C . GLU C 2 129 ? 161.339 146.250 150.263 1.00 149.43 287 GLU B C 1
ATOM 2232 O O . GLU C 2 129 ? 160.835 145.811 151.303 1.00 149.43 287 GLU B O 1
ATOM 2234 N N . GLU C 2 130 ? 162.506 145.800 149.796 1.00 155.36 288 GLU B N 1
ATOM 2235 C CA . GLU C 2 130 ? 163.236 144.771 150.527 1.00 155.36 288 GLU B CA 1
ATOM 2236 C C . GLU C 2 130 ? 163.642 145.262 151.910 1.00 155.36 288 GLU B C 1
ATOM 2237 O O . GLU C 2 130 ? 163.504 144.532 152.901 1.00 155.36 288 GLU B O 1
ATOM 2239 N N . TYR C 2 131 ? 164.120 146.507 152.003 1.00 152.89 289 TYR B N 1
ATOM 2240 C CA . TYR C 2 131 ? 164.551 147.038 153.289 1.00 152.89 289 TYR B CA 1
ATOM 2241 C C . TYR C 2 131 ? 163.383 147.156 154.258 1.00 152.89 289 TYR B C 1
ATOM 2242 O O . TYR C 2 131 ? 163.501 146.771 155.426 1.00 152.89 289 TYR B O 1
ATOM 2251 N N . ILE C 2 132 ? 162.241 147.672 153.795 1.00 156.82 290 ILE B N 1
ATOM 2252 C CA . ILE C 2 132 ? 161.116 147.854 154.707 1.00 156.82 290 ILE B CA 1
ATOM 2253 C C . ILE C 2 132 ? 160.543 146.505 155.120 1.00 156.82 290 ILE B C 1
ATOM 2254 O O . ILE C 2 132 ? 160.166 146.309 156.283 1.00 156.82 290 ILE B O 1
ATOM 2259 N N . LEU C 2 133 ? 160.479 145.549 154.189 1.00 165.59 291 LEU B N 1
ATOM 2260 C CA . LEU C 2 133 ? 160.002 144.214 154.532 1.00 165.59 291 LEU B CA 1
ATOM 2261 C C . LEU C 2 133 ? 160.898 143.572 155.583 1.00 165.59 291 LEU B C 1
ATOM 2262 O O . LEU C 2 133 ? 160.412 143.049 156.594 1.00 165.59 291 LEU B O 1
ATOM 2267 N N . ASN C 2 134 ? 162.215 143.608 155.361 1.00 171.59 292 ASN B N 1
ATOM 2268 C CA . ASN C 2 134 ? 163.140 143.006 156.316 1.00 171.59 292 ASN B CA 1
ATOM 2269 C C . ASN C 2 134 ? 163.071 143.703 157.669 1.00 171.59 292 ASN B C 1
ATOM 2270 O O . ASN C 2 134 ? 163.109 143.044 158.715 1.00 171.59 292 ASN B O 1
ATOM 2272 N N . ASP C 2 135 ? 162.955 145.034 157.672 1.00 171.81 293 ASP B N 1
ATOM 2273 C CA . ASP C 2 135 ? 162.905 145.767 158.932 1.00 171.81 293 ASP B CA 1
ATOM 2274 C C . ASP C 2 135 ? 161.639 145.440 159.714 1.00 171.81 293 ASP B C 1
ATOM 2275 O O . ASP C 2 135 ? 161.696 145.209 160.928 1.00 171.81 293 ASP B O 1
ATOM 2277 N N . VAL C 2 136 ? 160.487 145.405 159.038 1.00 170.63 294 VAL B N 1
ATOM 2278 C CA . VAL C 2 136 ? 159.240 145.089 159.725 1.00 170.63 294 VAL B CA 1
ATOM 2279 C C . VAL C 2 136 ? 159.256 143.650 160.226 1.00 170.63 294 VAL B C 1
ATOM 2280 O O . VAL C 2 136 ? 158.789 143.361 161.335 1.00 170.63 294 VAL B O 1
ATOM 2284 N N . ARG C 2 137 ? 159.811 142.727 159.433 1.00 172.82 295 ARG B N 1
ATOM 2285 C CA . ARG C 2 137 ? 159.896 141.337 159.868 1.00 172.82 295 ARG B CA 1
ATOM 2286 C C . ARG C 2 137 ? 160.794 141.194 161.091 1.00 172.82 295 ARG B C 1
ATOM 2287 O O . ARG C 2 137 ? 160.457 140.472 162.037 1.00 172.82 295 ARG B O 1
ATOM 2289 N N . ASP C 2 138 ? 161.942 141.877 161.093 1.00 175.40 296 ASP B N 1
ATOM 2290 C CA . ASP C 2 138 ? 162.845 141.802 162.237 1.00 175.40 296 ASP B CA 1
ATOM 2291 C C . ASP C 2 138 ? 162.223 142.438 163.473 1.00 175.40 296 ASP B C 1
ATOM 2292 O O . ASP C 2 138 ? 162.407 141.943 164.591 1.00 175.40 296 ASP B O 1
ATOM 2294 N N . ARG C 2 139 ? 161.486 143.538 163.295 1.00 172.80 297 ARG B N 1
ATOM 2295 C CA . ARG C 2 139 ? 160.832 144.177 164.433 1.00 172.80 297 ARG B CA 1
ATOM 2296 C C . ARG C 2 139 ? 159.736 143.289 165.008 1.00 172.80 297 ARG B C 1
ATOM 2297 O O . ARG C 2 139 ? 159.579 143.202 166.231 1.00 172.80 297 ARG B O 1
ATOM 2299 N N . GLN C 2 140 ? 158.964 142.627 164.142 1.00 173.92 298 GLN B N 1
ATOM 2300 C CA . GLN C 2 140 ? 157.927 141.720 164.623 1.00 173.92 298 GLN B CA 1
ATOM 2301 C C . GLN C 2 140 ? 158.533 140.505 165.315 1.00 173.92 298 GLN B C 1
ATOM 2302 O O . GLN C 2 140 ? 158.003 140.032 166.328 1.00 173.92 298 GLN B O 1
ATOM 2304 N N . GLN C 2 141 ? 159.642 139.984 164.783 1.00 177.22 299 GLN B N 1
ATOM 2305 C CA . GLN C 2 141 ? 160.291 138.835 165.406 1.00 177.22 299 GLN B CA 1
ATOM 2306 C C . GLN C 2 141 ? 160.915 139.207 166.745 1.00 177.22 299 GLN B C 1
ATOM 2307 O O . GLN C 2 141 ? 160.923 138.397 167.679 1.00 177.22 299 GLN B O 1
ATOM 2309 N N . LEU C 2 142 ? 161.442 140.422 166.858 1.00 172.53 300 LEU B N 1
ATOM 2310 C CA . LEU C 2 142 ? 162.064 140.875 168.097 1.00 172.53 300 LEU B CA 1
ATOM 2311 C C . LEU C 2 142 ? 161.020 141.418 169.067 1.00 172.53 300 LEU B C 1
ATOM 2312 O O . LEU C 2 142 ? 161.104 141.191 170.274 1.00 172.53 300 LEU B O 1
ATOM 2314 N N . PHE C 2 154 ? 173.496 147.874 169.533 1.00 96.28 312 PHE B N 1
ATOM 2315 C CA . PHE C 2 154 ? 173.742 149.287 169.794 1.00 96.28 312 PHE B CA 1
ATOM 2316 C C . PHE C 2 154 ? 172.442 150.004 170.138 1.00 96.28 312 PHE B C 1
ATOM 2317 O O . PHE C 2 154 ? 171.791 150.579 169.266 1.00 96.28 312 PHE B O 1
ATOM 2325 N N . ASP C 2 155 ? 172.064 149.961 171.413 1.00 91.89 313 ASP B N 1
ATOM 2326 C CA . ASP C 2 155 ? 170.867 150.652 171.883 1.00 91.89 313 ASP B CA 1
ATOM 2327 C C . ASP C 2 155 ? 171.148 152.143 171.832 1.00 91.89 313 ASP B C 1
ATOM 2328 O O . ASP C 2 155 ? 171.856 152.685 172.682 1.00 91.89 313 ASP B O 1
ATOM 2333 N N . VAL C 2 156 ? 170.591 152.814 170.822 1.00 86.08 314 VAL B N 1
ATOM 2334 C CA . VAL C 2 156 ? 170.959 154.201 170.568 1.00 86.08 314 VAL B CA 1
ATOM 2335 C C . VAL C 2 156 ? 170.504 155.103 171.703 1.00 86.08 314 VAL B C 1
ATOM 2336 O O . VAL C 2 156 ? 171.128 156.135 171.971 1.00 86.08 314 VAL B O 1
ATOM 2340 N N . ASN C 2 157 ? 169.449 154.721 172.419 1.00 84.67 315 ASN B N 1
ATOM 2341 C CA . ASN C 2 157 ? 168.891 155.632 173.407 1.00 84.67 315 ASN B CA 1
ATOM 2342 C C . ASN C 2 157 ? 169.694 155.651 174.697 1.00 84.67 315 ASN B C 1
ATOM 2343 O O . ASN C 2 157 ? 169.742 156.687 175.365 1.00 84.67 315 ASN B O 1
ATOM 2348 N N . GLN C 2 158 ? 170.347 154.550 175.066 1.00 82.15 316 GLN B N 1
ATOM 2349 C CA . GLN C 2 158 ? 171.205 154.646 176.236 1.00 82.15 316 GLN B CA 1
ATOM 2350 C C . GLN C 2 158 ? 172.489 155.378 175.900 1.00 82.15 316 GLN B C 1
ATOM 2351 O O . GLN C 2 158 ? 173.006 156.118 176.739 1.00 82.15 316 GLN B O 1
ATOM 2357 N N . TYR C 2 159 ? 172.974 155.256 174.665 1.00 83.44 317 TYR B N 1
ATOM 2358 C CA . TYR C 2 159 ? 174.061 156.122 174.223 1.00 83.44 317 TYR B CA 1
ATOM 2359 C C . TYR C 2 159 ? 173.652 157.586 174.285 1.00 83.44 317 TYR B C 1
ATOM 2360 O O . TYR C 2 159 ? 174.429 158.440 174.726 1.00 83.44 317 TYR B O 1
ATOM 2369 N N . ASN C 2 160 ? 172.421 157.891 173.884 1.00 77.53 318 ASN B N 1
ATOM 2370 C CA . ASN C 2 160 ? 171.992 159.282 173.806 1.00 77.53 318 ASN B CA 1
ATOM 2371 C C . ASN C 2 160 ? 171.789 159.877 175.193 1.00 77.53 318 ASN B C 1
ATOM 2372 O O . ASN C 2 160 ? 172.237 160.997 175.471 1.00 77.53 318 ASN B O 1
ATOM 2377 N N . VAL C 2 161 ? 171.115 159.145 176.082 1.00 74.60 319 VAL B N 1
ATOM 2378 C CA . VAL C 2 161 ? 170.959 159.643 177.442 1.00 74.60 319 VAL B CA 1
ATOM 2379 C C . VAL C 2 161 ? 172.307 159.686 178.145 1.00 74.60 319 VAL B C 1
ATOM 2380 O O . VAL C 2 161 ? 172.524 160.518 179.032 1.00 74.60 319 VAL B O 1
ATOM 2384 N N . LEU C 2 162 ? 173.257 158.848 177.730 1.00 78.01 320 LEU B N 1
ATOM 2385 C CA . LEU C 2 162 ? 174.595 158.926 178.295 1.00 78.01 320 LEU B CA 1
ATOM 2386 C C . LEU C 2 162 ? 175.286 160.211 177.874 1.00 78.01 320 LEU B C 1
ATOM 2387 O O . LEU C 2 162 ? 175.900 160.896 178.700 1.00 78.01 320 LEU B O 1
ATOM 2392 N N . LYS C 2 163 ? 175.203 160.551 176.587 1.00 77.03 321 LYS B N 1
ATOM 2393 C CA . LYS C 2 163 ? 175.758 161.817 176.117 1.00 77.03 321 LYS B CA 1
ATOM 2394 C C . LYS C 2 163 ? 175.151 162.994 176.864 1.00 77.03 321 LYS B C 1
ATOM 2395 O O . LYS C 2 163 ? 175.865 163.892 177.321 1.00 77.03 321 LYS B O 1
ATOM 2401 N N . ASP C 2 164 ? 173.827 163.001 177.009 1.00 80.07 322 ASP B N 1
ATOM 2402 C CA . ASP C 2 164 ? 173.176 164.130 177.664 1.00 80.07 322 ASP B CA 1
ATOM 2403 C C . ASP C 2 164 ? 173.573 164.234 179.131 1.00 80.07 322 ASP B C 1
ATOM 2404 O O . ASP C 2 164 ? 173.831 165.335 179.633 1.00 80.07 322 ASP B O 1
ATOM 2409 N N . GLN C 2 165 ? 173.643 163.107 179.837 1.00 86.11 323 GLN B N 1
ATOM 2410 C CA . GLN C 2 165 ? 174.018 163.169 181.243 1.00 86.11 323 GLN B CA 1
ATOM 2411 C C . GLN C 2 165 ? 175.457 163.623 181.408 1.00 86.11 323 GLN B C 1
ATOM 2412 O O . GLN C 2 165 ? 175.759 164.436 182.292 1.00 86.11 323 GLN B O 1
ATOM 2418 N N . ILE C 2 166 ? 176.363 163.121 180.567 1.00 89.72 324 ILE B N 1
ATOM 2419 C CA . ILE C 2 166 ? 177.758 163.509 180.723 1.00 89.72 324 ILE B CA 1
ATOM 2420 C C . ILE C 2 166 ? 177.943 164.974 180.359 1.00 89.72 324 ILE B C 1
ATOM 2421 O O . ILE C 2 166 ? 178.777 165.666 180.954 1.00 89.72 324 ILE B O 1
ATOM 2426 N N . ALA C 2 167 ? 177.152 165.489 179.418 1.00 88.51 325 ALA B N 1
ATOM 2427 C CA . ALA C 2 167 ? 177.241 166.908 179.101 1.00 88.51 325 ALA B CA 1
ATOM 2428 C C . ALA C 2 167 ? 176.760 167.757 180.265 1.00 88.51 325 ALA B C 1
ATOM 2429 O O . ALA C 2 167 ? 177.407 168.742 180.632 1.00 88.51 325 ALA B O 1
ATOM 2431 N N . LYS C 2 168 ? 175.617 167.404 180.851 1.00 89.48 326 LYS B N 1
ATOM 2432 C CA . LYS C 2 168 ? 175.157 168.133 182.027 1.00 89.48 326 LYS B CA 1
ATOM 2433 C C . LYS C 2 168 ? 176.199 168.105 183.135 1.00 89.48 326 LYS B C 1
ATOM 2434 O O . LYS C 2 168 ? 176.395 169.101 183.842 1.00 89.48 326 LYS B O 1
ATOM 2440 N N . LEU C 2 169 ? 176.892 166.980 183.295 1.00 96.12 327 LEU B N 1
ATOM 2441 C CA . LEU C 2 169 ? 177.889 166.910 184.357 1.00 96.12 327 LEU B CA 1
ATOM 2442 C C . LEU C 2 169 ? 179.090 167.792 184.052 1.00 96.12 327 LEU B C 1
ATOM 2443 O O . LEU C 2 169 ? 179.600 168.480 184.944 1.00 96.12 327 LEU B O 1
ATOM 2448 N N . GLU C 2 170 ? 179.567 167.778 182.805 1.00 101.97 328 GLU B N 1
ATOM 2449 C CA . GLU C 2 170 ? 180.656 168.675 182.433 1.00 101.97 328 GLU B CA 1
ATOM 2450 C C . GLU C 2 170 ? 180.254 170.126 182.646 1.00 101.97 328 GLU B C 1
ATOM 2451 O O . GLU C 2 170 ? 181.072 170.957 183.058 1.00 101.97 328 GLU B O 1
ATOM 2453 N N . LEU C 2 171 ? 178.986 170.442 182.392 1.00 104.65 329 LEU B N 1
ATOM 2454 C CA . LEU C 2 171 ? 178.501 171.801 182.584 1.00 104.65 329 LEU B CA 1
ATOM 2455 C C . LEU C 2 171 ? 178.502 172.178 184.057 1.00 104.65 329 LEU B C 1
ATOM 2456 O O . LEU C 2 171 ? 178.871 173.302 184.419 1.00 104.65 329 LEU B O 1
ATOM 2461 N N . ASP C 2 172 ? 178.086 171.255 184.920 1.00 113.82 330 ASP B N 1
ATOM 2462 C CA . ASP C 2 172 ? 178.139 171.528 186.351 1.00 113.82 330 ASP B CA 1
ATOM 2463 C C . ASP C 2 172 ? 179.576 171.726 186.808 1.00 113.82 330 ASP B C 1
ATOM 2464 O O . ASP C 2 172 ? 179.859 172.588 187.647 1.00 113.82 330 ASP B O 1
ATOM 2469 N N . LEU C 2 173 ? 180.502 170.944 186.251 1.00 123.96 331 LEU B N 1
ATOM 2470 C CA . LEU C 2 173 ? 181.908 171.100 186.607 1.00 123.96 331 LEU B CA 1
ATOM 2471 C C . LEU C 2 173 ? 182.434 172.464 186.186 1.00 123.96 331 LEU B C 1
ATOM 2472 O O . LEU C 2 173 ? 183.148 173.128 186.948 1.00 123.96 331 LEU B O 1
ATOM 2477 N N . LYS C 2 174 ? 182.090 172.898 184.974 1.00 123.96 332 LYS B N 1
ATOM 2478 C CA . LYS C 2 174 ? 182.479 174.229 184.522 1.00 123.96 332 LYS B CA 1
ATOM 2479 C C . LYS C 2 174 ? 181.942 175.304 185.456 1.00 123.96 332 LYS B C 1
ATOM 2480 O O . LYS C 2 174 ? 182.693 176.163 185.931 1.00 123.96 332 LYS B O 1
ATOM 2486 N N . ARG C 2 175 ? 180.637 175.269 185.733 1.00 130.08 333 ARG B N 1
ATOM 2487 C CA . ARG C 2 175 ? 180.042 176.268 186.617 1.00 130.08 333 ARG B CA 1
ATOM 2488 C C . ARG C 2 175 ? 180.679 176.248 188.000 1.00 130.08 333 ARG B C 1
ATOM 2489 O O . ARG C 2 175 ? 180.771 177.291 188.656 1.00 130.08 333 ARG B O 1
ATOM 2497 N N . LEU C 2 176 ? 181.122 175.076 188.460 1.00 138.16 334 LEU B N 1
ATOM 2498 C CA . LEU C 2 176 ? 181.782 174.995 189.758 1.00 138.16 334 LEU B CA 1
ATOM 2499 C C . LEU C 2 176 ? 183.197 175.552 189.705 1.00 138.16 334 LEU B C 1
ATOM 2500 O O . LEU C 2 176 ? 183.705 176.045 190.719 1.00 138.16 334 LEU B O 1
ATOM 2505 N N . ARG C 2 177 ? 183.850 175.475 188.544 1.00 143.87 335 ARG B N 1
ATOM 2506 C CA . ARG C 2 177 ? 185.239 175.912 188.446 1.00 143.87 335 ARG B CA 1
ATOM 2507 C C . ARG C 2 177 ? 185.374 177.399 188.752 1.00 143.87 335 ARG B C 1
ATOM 2508 O O . ARG C 2 177 ? 186.242 177.808 189.532 1.00 143.87 335 ARG B O 1
ATOM 2510 N N . ASP C 2 178 ? 184.523 178.223 188.151 1.00 147.42 336 ASP B N 1
ATOM 2511 C CA . ASP C 2 178 ? 184.577 179.665 188.372 1.00 147.42 336 ASP B CA 1
ATOM 2512 C C . ASP C 2 178 ? 183.183 180.284 188.382 1.00 147.42 336 ASP B C 1
ATOM 2513 O O . ASP C 2 178 ? 183.030 181.496 188.237 1.00 147.42 336 ASP B O 1
ATOM 2518 N N . ILE D 1 30 ? 162.651 138.469 139.981 1.00 198.28 68 ILE G N 1
ATOM 2519 C CA . ILE D 1 30 ? 161.521 137.753 139.391 1.00 198.28 68 ILE G CA 1
ATOM 2520 C C . ILE D 1 30 ? 160.282 138.641 139.375 1.00 198.28 68 ILE G C 1
ATOM 2521 O O . ILE D 1 30 ? 159.584 138.749 138.360 1.00 198.28 68 ILE G O 1
ATOM 2526 N N . ARG D 1 31 ? 159.980 139.282 140.503 1.00 196.97 69 ARG G N 1
ATOM 2527 C CA . ARG D 1 31 ? 158.827 140.171 140.531 1.00 196.97 69 ARG G CA 1
ATOM 2528 C C . ARG D 1 31 ? 159.051 141.393 139.648 1.00 196.97 69 ARG G C 1
ATOM 2529 O O . ARG D 1 31 ? 158.102 141.897 139.039 1.00 196.97 69 ARG G O 1
ATOM 2531 N N . LEU D 1 32 ? 160.297 141.864 139.548 1.00 190.70 70 LEU G N 1
ATOM 2532 C CA . LEU D 1 32 ? 160.598 142.988 138.665 1.00 190.70 70 LEU G CA 1
ATOM 2533 C C . LEU D 1 32 ? 160.253 142.664 137.216 1.00 190.70 70 LEU G C 1
ATOM 2534 O O . LEU D 1 32 ? 159.577 143.448 136.537 1.00 190.70 70 LEU G O 1
ATOM 2539 N N . ILE D 1 33 ? 160.713 141.511 136.722 1.00 189.89 71 ILE G N 1
ATOM 2540 C CA . ILE D 1 33 ? 160.394 141.136 135.345 1.00 189.89 71 ILE G CA 1
ATOM 2541 C C . ILE D 1 33 ? 158.897 140.884 135.196 1.00 189.89 71 ILE G C 1
ATOM 2542 O O . ILE D 1 33 ? 158.277 141.317 134.215 1.00 189.89 71 ILE G O 1
ATOM 2547 N N . LEU D 1 34 ? 158.286 140.201 136.171 1.00 192.64 72 LEU G N 1
ATOM 2548 C CA . LEU D 1 34 ? 156.867 139.881 136.078 1.00 192.64 72 LEU G CA 1
ATOM 2549 C C . LEU D 1 34 ? 155.993 141.126 136.149 1.00 192.64 72 LEU G C 1
ATOM 2550 O O . LEU D 1 34 ? 154.820 141.071 135.769 1.00 192.64 72 LEU G O 1
ATOM 2555 N N . THR D 1 35 ? 156.529 142.238 136.647 1.00 183.12 73 THR G N 1
ATOM 2556 C CA . THR D 1 35 ? 155.802 143.500 136.619 1.00 183.12 73 THR G CA 1
ATOM 2557 C C . THR D 1 35 ? 156.058 144.271 135.330 1.00 183.12 73 THR G C 1
ATOM 2558 O O . THR D 1 35 ? 155.115 144.787 134.719 1.00 183.12 73 THR G O 1
ATOM 2562 N N . VAL D 1 36 ? 157.317 144.351 134.897 1.00 174.50 74 VAL G N 1
ATOM 2563 C CA . VAL D 1 36 ? 157.651 145.160 133.727 1.00 174.50 74 VAL G CA 1
ATOM 2564 C C . VAL D 1 36 ? 157.105 144.520 132.452 1.00 174.50 74 VAL G C 1
ATOM 2565 O O . VAL D 1 36 ? 156.316 145.133 131.724 1.00 174.50 74 VAL G O 1
ATOM 2569 N N . VAL D 1 37 ? 157.535 143.283 132.158 1.00 170.23 75 VAL G N 1
ATOM 2570 C CA . VAL D 1 37 ? 157.239 142.679 130.852 1.00 170.23 75 VAL G CA 1
ATOM 2571 C C . VAL D 1 37 ? 155.746 142.623 130.541 1.00 170.23 75 VAL G C 1
ATOM 2572 O O . VAL D 1 37 ? 155.357 142.992 129.418 1.00 170.23 75 VAL G O 1
ATOM 2576 N N . PRO D 1 38 ? 154.866 142.179 131.450 1.00 165.73 76 PRO G N 1
ATOM 2577 C CA . PRO D 1 38 ? 153.429 142.232 131.133 1.00 165.73 76 PRO G CA 1
ATOM 2578 C C . PRO D 1 38 ? 152.923 143.637 130.880 1.00 165.73 76 PRO G C 1
ATOM 2579 O O . PRO D 1 38 ? 152.075 143.831 130.003 1.00 165.73 76 PRO G O 1
ATOM 2583 N N . GLY D 1 39 ? 153.426 144.628 131.616 1.00 153.91 77 GLY G N 1
ATOM 2584 C CA . GLY D 1 39 ? 153.024 145.998 131.351 1.00 153.91 77 GLY G CA 1
ATOM 2585 C C . GLY D 1 39 ? 153.418 146.453 129.960 1.00 153.91 77 GLY G C 1
ATOM 2586 O O . GLY D 1 39 ? 152.634 147.099 129.261 1.00 153.91 77 GLY G O 1
ATOM 2587 N N . LEU D 1 40 ? 154.631 146.105 129.532 1.00 147.18 78 LEU G N 1
ATOM 2588 C CA . LEU D 1 40 ? 155.090 146.498 128.205 1.00 147.18 78 LEU G CA 1
ATOM 2589 C C . LEU D 1 40 ? 154.267 145.823 127.116 1.00 147.18 78 LEU G C 1
ATOM 2590 O O . LEU D 1 40 ? 153.869 146.469 126.138 1.00 147.18 78 LEU G O 1
ATOM 2595 N N . LEU D 1 41 ? 153.994 144.525 127.273 1.00 152.58 79 LEU G N 1
ATOM 2596 C CA . LEU D 1 41 ? 153.178 143.824 126.284 1.00 152.58 79 LEU G CA 1
ATOM 2597 C C . LEU D 1 41 ? 151.759 144.379 126.242 1.00 152.58 79 LEU G C 1
ATOM 2598 O O . LEU D 1 41 ? 151.161 144.505 125.163 1.00 152.58 79 LEU G O 1
ATOM 2603 N N . ILE D 1 42 ? 151.202 144.717 127.407 1.00 151.59 80 ILE G N 1
ATOM 2604 C CA . ILE D 1 42 ? 149.868 145.303 127.453 1.00 151.59 80 ILE G CA 1
ATOM 2605 C C . ILE D 1 42 ? 149.862 146.656 126.762 1.00 151.59 80 ILE G C 1
ATOM 2606 O O . ILE D 1 42 ? 148.921 146.993 126.039 1.00 151.59 80 ILE G O 1
ATOM 2611 N N . GLY D 1 43 ? 150.906 147.456 126.976 1.00 141.23 81 GLY G N 1
ATOM 2612 C CA . GLY D 1 43 ? 151.007 148.720 126.270 1.00 141.23 81 GLY G CA 1
ATOM 2613 C C . GLY D 1 43 ? 151.070 148.550 124.765 1.00 141.23 81 GLY G C 1
ATOM 2614 O O . GLY D 1 43 ? 150.407 149.276 124.018 1.00 141.23 81 GLY G O 1
ATOM 2615 N N . ALA D 1 44 ? 151.847 147.572 124.298 1.00 146.47 82 ALA G N 1
ATOM 2616 C CA . ALA D 1 44 ? 151.925 147.326 122.861 1.00 146.47 82 ALA G CA 1
ATOM 2617 C C . ALA D 1 44 ? 150.560 146.944 122.299 1.00 146.47 82 ALA G C 1
ATOM 2618 O O . ALA D 1 44 ? 150.104 147.511 121.296 1.00 146.47 82 ALA G O 1
ATOM 2620 N N . ALA D 1 45 ? 149.887 145.986 122.943 1.00 157.36 83 ALA G N 1
ATOM 2621 C CA . ALA D 1 45 ? 148.574 145.563 122.467 1.00 157.36 83 ALA G CA 1
ATOM 2622 C C . ALA D 1 45 ? 147.556 146.695 122.543 1.00 157.36 83 ALA G C 1
ATOM 2623 O O . ALA D 1 45 ? 146.683 146.807 121.674 1.00 157.36 83 ALA G O 1
ATOM 2625 N N . ILE D 1 46 ? 147.661 147.551 123.560 1.00 160.35 84 ILE G N 1
ATOM 2626 C CA . ILE D 1 46 ? 146.715 148.649 123.713 1.00 160.35 84 ILE G CA 1
ATOM 2627 C C . ILE D 1 46 ? 146.922 149.684 122.620 1.00 160.35 84 ILE G C 1
ATOM 2628 O O . ILE D 1 46 ? 145.956 150.233 122.081 1.00 160.35 84 ILE G O 1
ATOM 2633 N N . SER D 1 47 ? 148.176 149.949 122.255 1.00 153.86 85 SER G N 1
ATOM 2634 C CA . SER D 1 47 ? 148.423 150.864 121.147 1.00 153.86 85 SER G CA 1
ATOM 2635 C C . SER D 1 47 ? 147.924 150.279 119.836 1.00 153.86 85 SER G C 1
ATOM 2636 O O . SER D 1 47 ? 147.330 150.992 119.018 1.00 153.86 85 SER G O 1
ATOM 2639 N N . LYS D 1 48 ? 148.150 148.980 119.625 1.00 173.45 86 LYS G N 1
ATOM 2640 C CA . LYS D 1 48 ? 147.579 148.297 118.467 1.00 173.45 86 LYS G CA 1
ATOM 2641 C C . LYS D 1 48 ? 146.072 148.521 118.389 1.00 173.45 86 LYS G C 1
ATOM 2642 O O . LYS D 1 48 ? 145.553 149.015 117.380 1.00 173.45 86 LYS G O 1
ATOM 2644 N N . ASN D 1 49 ? 145.362 148.208 119.478 1.00 178.72 87 ASN G N 1
ATOM 2645 C CA . ASN D 1 49 ? 143.903 148.260 119.468 1.00 178.72 87 ASN G CA 1
ATOM 2646 C C . ASN D 1 49 ? 143.408 149.690 119.312 1.00 178.72 87 ASN G C 1
ATOM 2647 O O . ASN D 1 49 ? 142.425 149.940 118.605 1.00 178.72 87 ASN G O 1
ATOM 2652 N N . ILE D 1 50 ? 144.072 150.642 119.967 1.00 185.29 88 ILE G N 1
ATOM 2653 C CA . ILE D 1 50 ? 143.653 152.035 119.894 1.00 185.29 88 ILE G CA 1
ATOM 2654 C C . ILE D 1 50 ? 143.853 152.562 118.481 1.00 185.29 88 ILE G C 1
ATOM 2655 O O . ILE D 1 50 ? 143.010 153.299 117.956 1.00 185.29 88 ILE G O 1
ATOM 2660 N N . ALA D 1 51 ? 144.967 152.195 117.841 1.00 189.22 89 ALA G N 1
ATOM 2661 C CA . ALA D 1 51 ? 145.191 152.630 116.469 1.00 189.22 89 ALA G CA 1
ATOM 2662 C C . ALA D 1 51 ? 144.171 152.011 115.523 1.00 189.22 89 ALA G C 1
ATOM 2663 O O . ALA D 1 51 ? 143.686 152.683 114.606 1.00 189.22 89 ALA G O 1
ATOM 2665 N N . ASN D 1 52 ? 143.816 150.740 115.734 1.00 191.46 90 ASN G N 1
ATOM 2666 C CA . ASN D 1 52 ? 142.752 150.151 114.923 1.00 191.46 90 ASN G CA 1
ATOM 2667 C C . ASN D 1 52 ? 141.442 150.909 115.106 1.00 191.46 90 ASN G C 1
ATOM 2668 O O . ASN D 1 52 ? 140.768 151.248 114.128 1.00 191.46 90 ASN G O 1
ATOM 2673 N N . PHE D 1 53 ? 141.056 151.164 116.359 1.00 193.83 91 PHE G N 1
ATOM 2674 C CA . PHE D 1 53 ? 139.818 151.894 116.627 1.00 193.83 91 PHE G CA 1
ATOM 2675 C C . PHE D 1 53 ? 139.827 153.265 115.956 1.00 193.83 91 PHE G C 1
ATOM 2676 O O . PHE D 1 53 ? 138.842 153.666 115.326 1.00 193.83 91 PHE G O 1
ATOM 2684 N N . LEU D 1 54 ? 140.930 154.008 116.095 1.00 196.06 92 LEU G N 1
ATOM 2685 C CA . LEU D 1 54 ? 141.014 155.337 115.494 1.00 196.06 92 LEU G CA 1
ATOM 2686 C C . LEU D 1 54 ? 140.916 155.261 113.973 1.00 196.06 92 LEU G C 1
ATOM 2687 O O . LEU D 1 54 ? 140.212 156.061 113.347 1.00 196.06 92 LEU G O 1
ATOM 2692 N N . ASP E 2 20 ? 173.828 169.243 216.423 1.00 194.29 178 ASP C N 1
ATOM 2693 C CA . ASP E 2 20 ? 172.422 169.549 216.653 1.00 194.29 178 ASP C CA 1
ATOM 2694 C C . ASP E 2 20 ? 171.536 168.929 215.578 1.00 194.29 178 ASP C C 1
ATOM 2695 O O . ASP E 2 20 ? 171.195 167.747 215.645 1.00 194.29 178 ASP C O 1
ATOM 2697 N N . VAL E 2 21 ? 171.150 169.744 214.592 1.00 196.11 179 VAL C N 1
ATOM 2698 C CA . VAL E 2 21 ? 170.328 169.240 213.496 1.00 196.11 179 VAL C CA 1
ATOM 2699 C C . VAL E 2 21 ? 171.053 168.142 212.730 1.00 196.11 179 VAL C C 1
ATOM 2700 O O . VAL E 2 21 ? 170.416 167.235 212.181 1.00 196.11 179 VAL C O 1
ATOM 2704 N N . LYS E 2 22 ? 172.386 168.193 212.686 1.00 198.52 180 LYS C N 1
ATOM 2705 C CA . LYS E 2 22 ? 173.145 167.123 212.050 1.00 198.52 180 LYS C CA 1
ATOM 2706 C C . LYS E 2 22 ? 172.975 165.813 212.809 1.00 198.52 180 LYS C C 1
ATOM 2707 O O . LYS E 2 22 ? 172.750 164.756 212.209 1.00 198.52 180 LYS C O 1
ATOM 2709 N N . THR E 2 23 ? 173.080 165.861 214.138 1.00 196.82 181 THR C N 1
ATOM 2710 C CA . THR E 2 23 ? 172.802 164.663 214.920 1.00 196.82 181 THR C CA 1
ATOM 2711 C C . THR E 2 23 ? 171.341 164.247 214.795 1.00 196.82 181 THR C C 1
ATOM 2712 O O . THR E 2 23 ? 171.033 163.052 214.838 1.00 196.82 181 THR C O 1
ATOM 2716 N N . LEU E 2 24 ? 170.436 165.211 214.615 1.00 201.13 182 LEU C N 1
ATOM 2717 C CA . LEU E 2 24 ? 169.032 164.876 214.406 1.00 201.13 182 LEU C CA 1
ATOM 2718 C C . LEU E 2 24 ? 168.851 164.049 213.140 1.00 201.13 182 LEU C C 1
ATOM 2719 O O . LEU E 2 24 ? 168.213 162.988 213.161 1.00 201.13 182 LEU C O 1
ATOM 2724 N N . VAL E 2 25 ? 169.418 164.509 212.022 1.00 205.39 183 VAL C N 1
ATOM 2725 C CA . VAL E 2 25 ? 169.274 163.743 210.792 1.00 205.39 183 VAL C CA 1
ATOM 2726 C C . VAL E 2 25 ? 170.101 162.467 210.824 1.00 205.39 183 VAL C C 1
ATOM 2727 O O . VAL E 2 25 ? 169.770 161.514 210.121 1.00 205.39 183 VAL C O 1
ATOM 2731 N N . ASN E 2 26 ? 171.151 162.401 211.645 1.00 205.73 184 ASN C N 1
ATOM 2732 C CA . ASN E 2 26 ? 171.869 161.139 211.802 1.00 205.73 184 ASN C CA 1
ATOM 2733 C C . ASN E 2 26 ? 171.006 160.105 212.520 1.00 205.73 184 ASN C C 1
ATOM 2734 O O . ASN E 2 26 ? 170.947 158.936 212.112 1.00 205.73 184 ASN C O 1
ATOM 2736 N N . GLN E 2 27 ? 170.337 160.519 213.597 1.00 209.71 185 GLN C N 1
ATOM 2737 C CA . GLN E 2 27 ? 169.410 159.623 214.276 1.00 209.71 185 GLN C CA 1
ATOM 2738 C C . GLN E 2 27 ? 168.270 159.224 213.352 1.00 209.71 185 GLN C C 1
ATOM 2739 O O . GLN E 2 27 ? 167.818 158.075 213.373 1.00 209.71 185 GLN C O 1
ATOM 2741 N N . LEU E 2 28 ? 167.781 160.165 212.540 1.00 209.59 186 LEU C N 1
ATOM 2742 C CA . LEU E 2 28 ? 166.746 159.820 211.570 1.00 209.59 186 LEU C CA 1
ATOM 2743 C C . LEU E 2 28 ? 167.272 158.866 210.504 1.00 209.59 186 LEU C C 1
ATOM 2744 O O . LEU E 2 28 ? 166.527 158.007 210.022 1.00 209.59 186 LEU C O 1
ATOM 2749 N N . TYR E 2 29 ? 168.549 158.993 210.138 1.00 203.69 187 TYR C N 1
ATOM 2750 C CA . TYR E 2 29 ? 169.158 158.059 209.202 1.00 203.69 187 TYR C CA 1
ATOM 2751 C C . TYR E 2 29 ? 169.157 156.659 209.790 1.00 203.69 187 TYR C C 1
ATOM 2752 O O . TYR E 2 29 ? 168.756 155.692 209.135 1.00 203.69 187 TYR C O 1
ATOM 2761 N N . GLU E 2 30 ? 169.603 156.537 211.040 1.00 214.58 188 GLU C N 1
ATOM 2762 C CA . GLU E 2 30 ? 169.569 155.239 211.706 1.00 214.58 188 GLU C CA 1
ATOM 2763 C C . GLU E 2 30 ? 168.138 154.727 211.839 1.00 214.58 188 GLU C C 1
ATOM 2764 O O . GLU E 2 30 ? 167.904 153.514 211.795 1.00 214.58 188 GLU C O 1
ATOM 2766 N N . ALA E 2 31 ? 167.173 155.636 211.999 1.00 215.89 189 ALA C N 1
ATOM 2767 C CA . ALA E 2 31 ? 165.780 155.241 212.185 1.00 21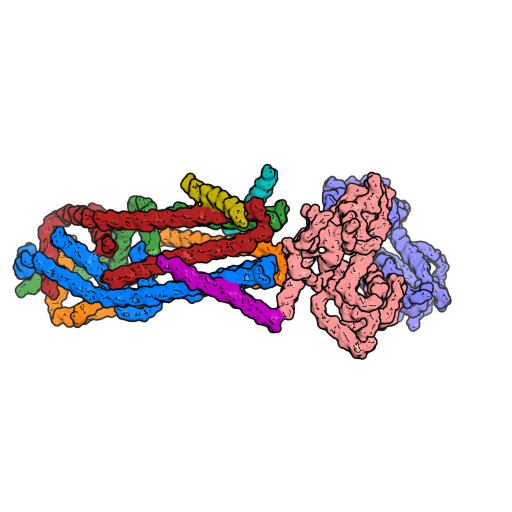5.89 189 ALA C CA 1
ATOM 2768 C C . ALA E 2 31 ? 165.156 154.748 210.884 1.00 215.89 189 ALA C C 1
ATOM 2769 O O . ALA E 2 31 ? 164.739 153.589 210.782 1.00 215.89 189 ALA C O 1
ATOM 2771 N N . LEU E 2 32 ? 165.081 155.615 209.875 1.00 215.37 190 LEU C N 1
ATOM 2772 C CA . LEU E 2 32 ? 164.383 155.272 208.641 1.00 215.37 190 LEU C CA 1
ATOM 2773 C C . LEU E 2 32 ? 165.319 154.685 207.587 1.00 215.37 190 LEU C C 1
ATOM 2774 O O . LEU E 2 32 ? 165.012 153.647 206.993 1.00 215.37 190 LEU C O 1
ATOM 2779 N N . ASN E 2 33 ? 166.461 155.329 207.345 1.00 222.49 191 ASN C N 1
ATOM 2780 C CA . ASN E 2 33 ? 167.444 154.843 206.377 1.00 222.49 191 ASN C CA 1
ATOM 2781 C C . ASN E 2 33 ? 168.223 153.675 206.982 1.00 222.49 191 ASN C C 1
ATOM 2782 O O . ASN E 2 33 ? 169.414 153.763 207.289 1.00 222.49 191 ASN C O 1
ATOM 2784 N N . VAL E 2 34 ? 167.512 152.558 207.148 1.00 226.89 192 VAL C N 1
ATOM 2785 C CA . VAL E 2 34 ? 168.004 151.365 207.834 1.00 226.89 192 VAL C CA 1
ATOM 2786 C C . VAL E 2 34 ? 169.384 150.941 207.339 1.00 226.89 192 VAL C C 1
ATOM 2787 O O . VAL E 2 34 ? 170.096 150.203 208.030 1.00 226.89 192 VAL C O 1
ATOM 2789 N N . ARG E 2 35 ? 169.751 151.379 206.132 1.00 226.97 193 ARG C N 1
ATOM 2790 C CA . ARG E 2 35 ? 171.024 151.118 205.453 1.00 226.97 193 ARG C CA 1
ATOM 2791 C C . ARG E 2 35 ? 171.073 149.702 204.899 1.00 226.97 193 ARG C C 1
ATOM 2792 O O . ARG E 2 35 ? 172.119 149.282 204.381 1.00 226.97 193 ARG C O 1
ATOM 2794 N N . GLU E 2 36 ? 169.977 148.954 204.987 1.00 223.35 194 GLU C N 1
ATOM 2795 C CA . GLU E 2 36 ? 169.804 147.717 204.241 1.00 223.35 194 GLU C CA 1
ATOM 2796 C C . GLU E 2 36 ? 169.236 147.959 202.851 1.00 223.35 194 GLU C C 1
ATOM 2797 O O . GLU E 2 36 ? 168.806 147.008 202.192 1.00 223.35 194 GLU C O 1
ATOM 2799 N N . HIS E 2 37 ? 169.227 149.209 202.396 1.00 205.06 195 HIS C N 1
ATOM 2800 C CA . HIS E 2 37 ? 168.581 149.576 201.146 1.00 205.06 195 HIS C CA 1
ATOM 2801 C C . HIS E 2 37 ? 169.465 149.367 199.925 1.00 205.06 195 HIS C C 1
ATOM 2802 O O . HIS E 2 37 ? 169.036 149.697 198.818 1.00 205.06 195 HIS C O 1
ATOM 2809 N N . GLN E 2 38 ? 170.665 148.807 200.083 1.00 205.35 196 GLN C N 1
ATOM 2810 C CA . GLN E 2 38 ? 171.500 148.521 198.919 1.00 205.35 196 GLN C CA 1
ATOM 2811 C C . GLN E 2 38 ? 170.948 147.345 198.120 1.00 205.35 196 GLN C C 1
ATOM 2812 O O . GLN E 2 38 ? 170.591 147.486 196.944 1.00 205.35 196 GLN C O 1
ATOM 2814 N N . LEU E 2 39 ? 170.870 146.168 198.746 1.00 191.51 197 LEU C N 1
ATOM 2815 C CA . LEU E 2 39 ? 170.282 145.014 198.073 1.00 191.51 197 LEU C CA 1
ATOM 2816 C C . LEU E 2 39 ? 168.802 145.233 197.787 1.00 191.51 197 LEU C C 1
ATOM 2817 O O . LEU E 2 39 ? 168.292 144.778 196.753 1.00 191.51 197 LEU C O 1
ATOM 2819 N N . GLN E 2 40 ? 168.102 145.929 198.687 1.00 187.13 198 GLN C N 1
ATOM 2820 C CA . GLN E 2 40 ? 166.708 146.272 198.435 1.00 187.13 198 GLN C CA 1
ATOM 2821 C C . GLN E 2 40 ? 166.588 147.143 197.193 1.00 187.13 198 GLN C C 1
ATOM 2822 O O . GLN E 2 40 ? 165.674 146.961 196.383 1.00 187.13 198 GLN C O 1
ATOM 2824 N N . LYS E 2 41 ? 167.526 148.073 197.010 1.00 177.65 199 LYS C N 1
ATOM 2825 C CA . LYS E 2 41 ? 167.517 148.923 195.827 1.00 177.65 199 LYS C CA 1
ATOM 2826 C C . LYS E 2 41 ? 167.829 148.119 194.574 1.00 177.65 199 LYS C C 1
ATOM 2827 O O . LYS E 2 41 ? 167.216 148.337 193.526 1.00 177.65 199 LYS C O 1
ATOM 2829 N N . GLU E 2 42 ? 168.789 147.195 194.660 1.00 169.86 200 GLU C N 1
ATOM 2830 C CA . GLU E 2 42 ? 169.092 146.340 193.514 1.00 169.86 200 GLU C CA 1
ATOM 2831 C C . GLU E 2 42 ? 167.864 145.551 193.072 1.00 169.86 200 GLU C C 1
ATOM 2832 O O . GLU E 2 42 ? 167.528 145.520 191.880 1.00 169.86 200 GLU C O 1
ATOM 2835 N N . VAL E 2 43 ? 167.187 144.892 194.017 1.00 160.54 201 VAL C N 1
ATOM 2836 C CA . VAL E 2 43 ? 166.040 144.071 193.633 1.00 160.54 201 VAL C CA 1
ATOM 2837 C C . VAL E 2 43 ? 164.867 144.949 193.202 1.00 160.54 201 VAL C C 1
ATOM 2838 O O . VAL E 2 43 ? 164.156 144.627 192.232 1.00 160.54 201 VAL C O 1
ATOM 2842 N N . GLU E 2 44 ? 164.742 146.140 193.791 1.00 152.99 202 GLU C N 1
ATOM 2843 C CA . GLU E 2 44 ? 163.681 147.039 193.369 1.00 152.99 202 GLU C CA 1
ATOM 2844 C C . GLU E 2 44 ? 163.938 147.527 191.958 1.00 152.99 202 GLU C C 1
ATOM 2845 O O . GLU E 2 44 ? 162.997 147.698 191.182 1.00 152.99 202 GLU C O 1
ATOM 2847 N N . LEU E 2 45 ? 165.200 147.760 191.606 1.00 134.20 203 LEU C N 1
ATOM 2848 C CA . LEU E 2 45 ? 165.490 148.258 190.271 1.00 134.20 203 LEU C CA 1
ATOM 2849 C C . LEU E 2 45 ? 165.309 147.153 189.237 1.00 134.20 203 LEU C C 1
ATOM 2850 O O . LEU E 2 45 ? 164.727 147.382 188.165 1.00 134.20 203 LEU C O 1
ATOM 2855 N N . THR E 2 46 ? 165.819 145.948 189.527 1.00 137.08 204 THR C N 1
ATOM 2856 C CA . THR E 2 46 ? 165.649 144.855 188.576 1.00 137.08 204 THR C CA 1
ATOM 2857 C C . THR E 2 46 ? 164.188 144.462 188.420 1.00 137.08 204 THR C C 1
ATOM 2858 O O . THR E 2 46 ? 163.866 143.702 187.501 1.00 137.08 204 THR C O 1
ATOM 2862 N N . THR E 2 47 ? 163.302 144.956 189.287 1.00 132.33 205 THR C N 1
ATOM 2863 C CA . THR E 2 47 ? 161.874 144.764 189.059 1.00 132.33 205 THR C CA 1
ATOM 2864 C C . THR E 2 47 ? 161.208 145.982 188.433 1.00 132.33 205 THR C C 1
ATOM 2865 O O . THR E 2 47 ? 160.272 145.829 187.638 1.00 132.33 205 THR C O 1
ATOM 2869 N N . GLN E 2 48 ? 161.678 147.181 188.777 1.00 119.25 206 GLN C N 1
ATOM 2870 C CA . GLN E 2 48 ? 161.181 148.403 188.162 1.00 119.25 206 GLN C CA 1
ATOM 2871 C C . GLN E 2 48 ? 161.403 148.387 186.659 1.00 119.25 206 GLN C C 1
ATOM 2872 O O . GLN E 2 48 ? 160.572 148.890 185.894 1.00 119.25 206 GLN C O 1
ATOM 2878 N N . LEU E 2 49 ? 162.520 147.808 186.218 1.00 108.00 207 LEU C N 1
ATOM 2879 C CA . LEU E 2 49 ? 162.801 147.739 184.787 1.00 108.00 207 LEU C CA 1
ATOM 2880 C C . LEU E 2 49 ? 161.780 146.866 184.068 1.00 108.00 207 LEU C C 1
ATOM 2881 O O . LEU E 2 49 ? 161.274 147.231 182.997 1.00 108.00 207 LEU C O 1
ATOM 2886 N N . GLU E 2 50 ? 161.470 145.701 184.641 1.00 112.69 208 GLU C N 1
ATOM 2887 C CA . GLU E 2 50 ? 160.445 144.843 184.058 1.00 112.69 208 GLU C CA 1
ATOM 2888 C C . GLU E 2 50 ? 159.092 145.538 184.049 1.00 112.69 208 GLU C C 1
ATOM 2889 O O . GLU E 2 50 ? 158.346 145.451 183.065 1.00 112.69 208 GLU C O 1
ATOM 2891 N N . THR E 2 51 ? 158.762 146.240 185.137 1.00 103.85 209 THR C N 1
ATOM 2892 C CA . THR E 2 51 ? 157.500 146.972 185.197 1.00 103.85 209 THR C CA 1
ATOM 2893 C C . THR E 2 51 ? 157.405 148.003 184.080 1.00 103.85 209 THR C C 1
ATOM 2894 O O . THR E 2 51 ? 156.390 148.089 183.378 1.00 103.85 209 THR C O 1
ATOM 2898 N N . LEU E 2 52 ? 158.463 148.789 183.893 1.00 99.95 210 LEU C N 1
ATOM 2899 C CA . LEU E 2 52 ? 158.424 149.833 182.876 1.00 99.95 210 LEU C CA 1
ATOM 2900 C C . LEU E 2 52 ? 158.357 149.249 181.472 1.00 99.95 210 LEU C C 1
ATOM 2901 O O . LEU E 2 52 ? 157.664 149.792 180.605 1.00 99.95 210 LEU C O 1
ATOM 2906 N N . GLN E 2 53 ? 159.068 148.151 181.213 1.00 95.35 211 GLN C N 1
ATOM 2907 C CA . GLN E 2 53 ? 158.964 147.554 179.886 1.00 95.35 211 GLN C CA 1
ATOM 2908 C C . GLN E 2 53 ? 157.561 147.020 179.637 1.00 95.35 211 GLN C C 1
ATOM 2909 O O . GLN E 2 53 ? 157.022 147.151 178.526 1.00 95.35 211 GLN C O 1
ATOM 2915 N N . GLN E 2 54 ? 156.954 146.419 180.664 1.00 104.33 212 GLN C N 1
ATOM 2916 C CA . GLN E 2 54 ? 155.582 145.943 180.540 1.00 104.33 212 GLN C CA 1
ATOM 2917 C C . GLN E 2 54 ? 154.626 147.095 180.279 1.00 104.33 212 GLN C C 1
ATOM 2918 O O . GLN E 2 54 ? 153.613 146.923 179.593 1.00 104.33 212 GLN C O 1
ATOM 2924 N N . GLU E 2 55 ? 154.932 148.272 180.820 1.00 102.87 213 GLU C N 1
ATOM 2925 C CA . GLU E 2 55 ? 154.139 149.457 180.509 1.00 102.87 213 GLU C CA 1
ATOM 2926 C C . GLU E 2 55 ? 154.340 149.897 179.065 1.00 102.87 213 GLU C C 1
ATOM 2927 O O . GLU E 2 55 ? 153.382 150.272 178.384 1.00 102.87 213 GLU C O 1
ATOM 2933 N N . LEU E 2 56 ? 155.581 149.860 178.585 1.00 94.02 214 LEU C N 1
ATOM 2934 C CA . LEU E 2 56 ? 155.880 150.392 177.260 1.00 94.02 214 LEU C CA 1
ATOM 2935 C C . LEU E 2 56 ? 155.304 149.536 176.141 1.00 94.02 214 LEU C C 1
ATOM 2936 O O . LEU E 2 56 ? 154.904 150.078 175.104 1.00 94.02 214 LEU C O 1
ATOM 2941 N N . LEU E 2 57 ? 155.229 148.218 176.335 1.00 102.31 215 LEU C N 1
ATOM 2942 C CA . LEU E 2 57 ? 154.932 147.300 175.229 1.00 102.31 215 LEU C CA 1
ATOM 2943 C C . LEU E 2 57 ? 153.756 147.710 174.339 1.00 102.31 215 LEU C C 1
ATOM 2944 O O . LEU E 2 57 ? 153.935 147.759 173.108 1.00 102.31 215 LEU C O 1
ATOM 2949 N N . PRO E 2 58 ? 152.556 148.003 174.862 1.00 96.74 216 PRO C N 1
ATOM 2950 C CA . PRO E 2 58 ? 151.445 148.350 173.957 1.00 96.74 216 PRO C CA 1
ATOM 2951 C C . PRO E 2 58 ? 151.749 149.516 173.035 1.00 96.74 216 PRO C C 1
ATOM 2952 O O . PRO E 2 58 ? 151.299 149.525 171.880 1.00 96.74 216 PRO C O 1
ATOM 2956 N N . LEU E 2 59 ? 152.494 150.512 173.521 1.00 94.74 217 LEU C N 1
ATOM 2957 C CA . LEU E 2 59 ? 152.839 151.652 172.679 1.00 94.74 217 LEU C CA 1
ATOM 2958 C C . LEU E 2 59 ? 153.688 151.212 171.497 1.00 94.74 217 LEU C C 1
ATOM 2959 O O . LEU E 2 59 ? 153.484 151.673 170.367 1.00 94.74 217 LEU C O 1
ATOM 2964 N N . GLU E 2 60 ? 154.634 150.304 171.735 1.00 103.46 218 GLU C N 1
ATOM 2965 C CA . GLU E 2 60 ? 155.456 149.813 170.637 1.00 103.46 218 GLU C CA 1
ATOM 2966 C C . GLU E 2 60 ? 154.624 149.015 169.646 1.00 103.46 218 GLU C C 1
ATOM 2967 O O . GLU E 2 60 ? 154.845 149.104 168.432 1.00 103.46 218 GLU C O 1
ATOM 2973 N N . GLU E 2 61 ? 153.656 148.237 170.138 1.00 103.68 219 GLU C N 1
ATOM 2974 C CA . GLU E 2 61 ? 152.780 147.510 169.219 1.00 103.68 219 GLU C CA 1
ATOM 2975 C C . GLU E 2 61 ? 151.993 148.471 168.335 1.00 103.68 219 GLU C C 1
ATOM 2976 O O . GLU E 2 61 ? 151.897 148.277 167.116 1.00 103.68 219 GLU C O 1
ATOM 2978 N N . LYS E 2 62 ? 151.409 149.507 168.939 1.00 104.72 220 LYS C N 1
ATOM 2979 C CA . LYS E 2 62 ? 150.668 150.495 168.159 1.00 104.72 220 LYS C CA 1
ATOM 2980 C C . LYS E 2 62 ? 151.556 151.163 167.116 1.00 104.72 220 LYS C C 1
ATOM 2981 O O . LYS E 2 62 ? 151.143 151.346 165.962 1.00 104.72 220 LYS C O 1
ATOM 2987 N N . LYS E 2 63 ? 152.775 151.546 167.506 1.00 104.58 221 LYS C N 1
ATOM 2988 C CA . LYS E 2 63 ? 153.686 152.176 166.555 1.00 104.58 221 LYS C CA 1
ATOM 2989 C C . LYS E 2 63 ? 154.008 151.245 165.397 1.00 104.58 221 LYS C C 1
ATOM 2990 O O . LYS E 2 63 ? 154.007 151.663 164.231 1.00 104.58 221 LYS C O 1
ATOM 2996 N N . LEU E 2 64 ? 154.296 149.978 165.702 1.00 103.82 222 LEU C N 1
ATOM 2997 C CA . LEU E 2 64 ? 154.625 149.022 164.653 1.00 103.82 222 LEU C CA 1
ATOM 2998 C C . LEU E 2 64 ? 153.463 148.851 163.686 1.00 103.82 222 LEU C C 1
ATOM 2999 O O . LEU E 2 64 ? 153.658 148.844 162.464 1.00 103.82 222 LEU C O 1
ATOM 3004 N N . GLU E 2 65 ? 152.245 148.727 164.217 1.00 106.93 223 GLU C N 1
ATOM 3005 C CA . GLU E 2 65 ? 151.078 148.566 163.356 1.00 106.93 223 GLU C CA 1
ATOM 3006 C C . GLU E 2 65 ? 150.889 149.780 162.453 1.00 106.93 223 GLU C C 1
ATOM 3007 O O . GLU E 2 65 ? 150.681 149.642 161.239 1.00 106.93 223 GLU C O 1
ATOM 3009 N N . LEU E 2 66 ? 150.968 150.983 163.026 1.00 107.56 224 LEU C N 1
ATOM 3010 C CA . LEU E 2 66 ? 150.779 152.183 162.219 1.00 107.56 224 LEU C CA 1
ATOM 3011 C C . LEU E 2 66 ? 151.831 152.287 161.123 1.00 107.56 224 LEU C C 1
ATOM 3012 O O . LEU E 2 66 ? 151.509 152.604 159.971 1.00 107.56 224 LEU C O 1
ATOM 3017 N N . GLU E 2 67 ? 153.094 152.007 161.453 1.00 106.80 225 GLU C N 1
ATOM 3018 C CA . GLU E 2 67 ? 154.145 152.179 160.456 1.00 106.80 225 GLU C CA 1
ATOM 3019 C C . GLU E 2 67 ? 154.057 151.119 159.361 1.00 106.80 225 GLU C C 1
ATOM 3020 O O . GLU E 2 67 ? 154.298 151.420 158.185 1.00 106.80 225 GLU C O 1
ATOM 3026 N N . GLN E 2 68 ? 153.680 149.882 159.703 1.00 108.64 226 GLN C N 1
ATOM 3027 C CA . GLN E 2 68 ? 153.531 148.877 158.654 1.00 108.64 226 GLN C CA 1
ATOM 3028 C C . GLN E 2 68 ? 152.347 149.200 157.749 1.00 108.64 226 GLN C C 1
ATOM 3029 O O . GLN E 2 68 ? 152.413 148.985 156.528 1.00 108.64 226 GLN C O 1
ATOM 3035 N N . VAL E 2 69 ? 151.263 149.740 158.318 1.00 103.65 227 VAL C N 1
ATOM 3036 C CA . VAL E 2 69 ? 150.127 150.111 157.482 1.00 103.65 227 VAL C CA 1
ATOM 3037 C C . VAL E 2 69 ? 150.492 151.278 156.577 1.00 103.65 227 VAL C C 1
ATOM 3038 O O . VAL E 2 69 ? 150.045 151.344 155.427 1.00 103.65 227 VAL C O 1
ATOM 3042 N N . ALA E 2 70 ? 151.326 152.197 157.053 1.00 108.37 228 ALA C N 1
ATOM 3043 C CA . ALA E 2 70 ? 151.755 153.290 156.193 1.00 108.37 228 ALA C CA 1
ATOM 3044 C C . ALA E 2 70 ? 152.873 152.891 155.241 1.00 108.37 228 ALA C C 1
ATOM 3045 O O . ALA E 2 70 ? 153.225 153.682 154.363 1.00 108.37 228 ALA C O 1
ATOM 3047 N N . ASN E 2 71 ? 153.448 151.702 155.405 1.00 117.33 229 ASN C N 1
ATOM 3048 C CA . ASN E 2 71 ? 154.467 151.220 154.479 1.00 117.33 229 ASN C CA 1
ATOM 3049 C C . ASN E 2 71 ? 153.869 150.415 153.328 1.00 117.33 229 ASN C C 1
ATOM 3050 O O . ASN E 2 71 ? 154.368 150.482 152.192 1.00 117.33 229 ASN C O 1
ATOM 3055 N N . ARG E 2 72 ? 152.828 149.627 153.619 1.00 115.63 230 ARG C N 1
ATOM 3056 C CA . ARG E 2 72 ? 152.092 148.930 152.565 1.00 115.63 230 ARG C CA 1
ATOM 3057 C C . ARG E 2 72 ? 151.692 149.888 151.450 1.00 115.63 230 ARG C C 1
ATOM 3058 O O . ARG E 2 72 ? 151.887 149.604 150.262 1.00 115.63 230 ARG C O 1
ATOM 3066 N N . ARG E 2 73 ? 151.103 151.023 151.828 1.00 116.50 231 ARG C N 1
ATOM 3067 C CA . ARG E 2 73 ? 150.602 151.985 150.854 1.00 116.50 231 ARG C CA 1
ATOM 3068 C C . ARG E 2 73 ? 151.723 152.507 149.967 1.00 116.50 231 ARG C C 1
ATOM 3069 O O . ARG E 2 73 ? 151.567 152.609 148.744 1.00 116.50 231 ARG C O 1
ATOM 3077 N N . SER E 2 74 ? 152.858 152.860 150.569 1.00 112.20 232 SER C N 1
ATOM 3078 C CA . SER E 2 74 ? 153.980 153.371 149.791 1.00 112.20 232 SER C CA 1
ATOM 3079 C C . SER E 2 74 ? 154.473 152.332 148.795 1.00 112.20 232 SER C C 1
ATOM 3080 O O . SER E 2 74 ? 154.724 152.646 147.623 1.00 112.20 232 SER C O 1
ATOM 3083 N N . ASN E 2 75 ? 154.621 151.083 149.244 1.00 117.66 233 ASN C N 1
ATOM 3084 C CA . ASN E 2 75 ? 155.049 150.025 148.331 1.00 117.66 233 ASN C CA 1
ATOM 3085 C C . ASN E 2 75 ? 154.085 149.882 147.160 1.00 117.66 233 ASN C C 1
ATOM 3086 O O . ASN E 2 75 ? 154.501 149.828 145.994 1.00 117.66 233 ASN C O 1
ATOM 3091 N N . TRP E 2 76 ? 152.787 149.821 147.457 1.00 115.78 234 TRP C N 1
ATOM 3092 C CA . TRP E 2 76 ? 151.794 149.639 146.406 1.00 115.78 234 TRP C CA 1
ATOM 3093 C C . TRP E 2 76 ? 151.831 150.786 145.403 1.00 115.78 234 TRP C C 1
ATOM 3094 O O . TRP E 2 76 ? 151.779 150.563 144.185 1.00 115.78 234 TRP C O 1
ATOM 3105 N N . MET E 2 77 ? 151.934 152.021 145.895 1.00 113.57 235 MET C N 1
ATOM 3106 C CA . MET E 2 77 ? 151.910 153.169 144.996 1.00 113.57 235 MET C CA 1
ATOM 3107 C C . MET E 2 77 ? 153.157 153.219 144.126 1.00 113.57 235 MET C C 1
ATOM 3108 O O . MET E 2 77 ? 153.077 153.546 142.935 1.00 113.57 235 MET C O 1
ATOM 3113 N N . ALA E 2 78 ? 154.318 152.878 144.688 1.00 108.69 236 ALA C N 1
ATOM 3114 C CA . ALA E 2 78 ? 155.530 152.875 143.877 1.00 108.69 236 ALA C CA 1
ATOM 3115 C C . ALA E 2 78 ? 155.481 151.784 142.814 1.00 108.69 236 ALA C C 1
ATOM 3116 O O . ALA E 2 78 ? 155.944 151.985 141.680 1.00 108.69 236 ALA C O 1
ATOM 3118 N N . TRP E 2 79 ? 154.902 150.629 143.149 1.00 109.10 237 TRP C N 1
ATOM 3119 C CA . TRP E 2 79 ? 154.755 149.575 142.150 1.00 109.10 237 TRP C CA 1
ATOM 3120 C C . TRP E 2 79 ? 153.826 150.008 141.022 1.00 109.10 237 TRP C C 1
ATOM 3121 O O . TRP E 2 79 ? 154.104 149.751 139.844 1.00 109.10 237 TRP C O 1
ATOM 3132 N N . ALA E 2 80 ? 152.715 150.664 141.363 1.00 103.63 238 ALA C N 1
ATOM 3133 C CA . ALA E 2 80 ? 151.822 151.173 140.325 1.00 103.63 238 ALA C CA 1
ATOM 3134 C C . ALA E 2 80 ? 152.522 152.197 139.439 1.00 103.63 238 ALA C C 1
ATOM 3135 O O . ALA E 2 80 ? 152.308 152.230 138.219 1.00 103.63 238 ALA C O 1
ATOM 3137 N N . GLY E 2 81 ? 153.362 153.043 140.035 1.00 103.48 239 GLY C N 1
ATOM 3138 C CA . GLY E 2 81 ? 154.114 153.995 139.233 1.00 103.48 239 GLY C CA 1
ATOM 3139 C C . GLY E 2 81 ? 155.032 153.316 138.237 1.00 103.48 239 GLY C C 1
ATOM 3140 O O . GLY E 2 81 ? 155.088 153.694 137.062 1.00 103.48 239 GLY C O 1
ATOM 3141 N N . LEU E 2 82 ? 155.763 152.297 138.692 1.00 100.18 240 LEU C N 1
ATOM 3142 C CA . LEU E 2 82 ? 156.631 151.559 137.775 1.00 100.18 240 LEU C CA 1
ATOM 3143 C C . LEU E 2 82 ? 155.828 150.890 136.664 1.00 100.18 240 LEU C C 1
ATOM 3144 O O . LEU E 2 82 ? 156.253 150.868 135.499 1.00 100.18 240 LEU C O 1
ATOM 3149 N N . GLY E 2 83 ? 154.666 150.330 137.005 1.00 97.76 241 GLY C N 1
ATOM 3150 C CA . GLY E 2 83 ? 153.832 149.706 135.988 1.00 97.76 241 GLY C CA 1
ATOM 3151 C C . GLY E 2 83 ? 153.380 150.683 134.919 1.00 97.76 241 GLY C C 1
ATOM 3152 O O . GLY E 2 83 ? 153.433 150.385 133.721 1.00 97.76 241 GLY C O 1
ATOM 3153 N N . LEU E 2 84 ? 152.930 151.869 135.337 1.00 96.24 242 LEU C N 1
ATOM 3154 C CA . LEU E 2 84 ? 152.500 152.868 134.361 1.00 96.24 242 LEU C CA 1
ATOM 3155 C C . LEU E 2 84 ? 153.668 153.336 133.502 1.00 96.24 242 LEU C C 1
ATOM 3156 O O . LEU E 2 84 ? 153.514 153.547 132.291 1.00 96.24 242 LEU C O 1
ATOM 3161 N N . MET E 2 85 ? 154.846 153.492 134.109 1.00 91.67 243 MET C N 1
ATOM 3162 C CA . MET E 2 85 ? 156.040 153.838 133.344 1.00 91.67 243 MET C CA 1
ATOM 3163 C C . MET E 2 85 ? 156.305 152.814 132.246 1.00 91.67 243 MET C C 1
ATOM 3164 O O . MET E 2 85 ? 156.556 153.173 131.086 1.00 91.67 243 MET C O 1
ATOM 3169 N N . SER E 2 86 ? 156.245 151.527 132.594 1.00 103.81 244 SER C N 1
ATOM 3170 C CA . SER E 2 86 ? 156.528 150.489 131.606 1.00 103.81 244 SER C CA 1
ATOM 3171 C C . SER E 2 86 ? 155.463 150.443 130.516 1.00 103.81 244 SER C C 1
ATOM 3172 O O . SER E 2 86 ? 155.781 150.214 129.344 1.00 103.81 244 SER C O 1
ATOM 3175 N N . VAL E 2 87 ? 154.197 150.657 130.875 1.00 99.69 245 VAL C N 1
ATOM 3176 C CA . VAL E 2 87 ? 153.137 150.664 129.867 1.00 99.69 245 VAL C CA 1
ATOM 3177 C C . VAL E 2 87 ? 153.359 151.791 128.863 1.00 99.69 245 VAL C C 1
ATOM 3178 O O . VAL E 2 87 ? 153.219 151.604 127.642 1.00 99.69 245 VAL C O 1
ATOM 3182 N N . GLN E 2 88 ? 153.704 152.980 129.360 1.00 85.15 246 GLN C N 1
ATOM 3183 C CA . GLN E 2 88 ? 153.968 154.102 128.465 1.00 85.15 246 GLN C CA 1
ATOM 3184 C C . GLN E 2 88 ? 155.154 153.815 127.553 1.00 85.15 246 GLN C C 1
ATOM 3185 O O . GLN E 2 88 ? 155.100 154.086 126.344 1.00 85.15 246 GLN C O 1
ATOM 3191 N N . PHE E 2 89 ? 156.238 153.276 128.116 1.00 82.42 247 PHE C N 1
ATOM 3192 C CA . PHE E 2 89 ? 157.387 152.909 127.293 1.00 82.42 247 PHE C CA 1
ATOM 3193 C C . PHE E 2 89 ? 156.974 151.940 126.195 1.00 82.42 247 PHE C C 1
ATOM 3194 O O . PHE E 2 89 ? 157.400 152.074 125.041 1.00 82.42 247 PHE C O 1
ATOM 3202 N N . GLY E 2 90 ? 156.160 150.946 126.548 1.00 96.14 248 GLY C N 1
ATOM 3203 C CA . GLY E 2 90 ? 155.706 149.973 125.568 1.00 96.14 248 GLY C CA 1
ATOM 3204 C C . GLY E 2 90 ? 154.983 150.629 124.412 1.00 96.14 248 GLY C C 1
ATOM 3205 O O . GLY E 2 90 ? 155.280 150.366 123.242 1.00 96.14 248 GLY C O 1
ATOM 3206 N N . ILE E 2 91 ? 153.991 151.464 124.731 1.00 91.43 249 ILE C N 1
ATOM 3207 C CA . ILE E 2 91 ? 153.190 152.093 123.683 1.00 91.43 249 ILE C CA 1
ATOM 3208 C C . ILE E 2 91 ? 154.081 152.920 122.768 1.00 91.43 249 ILE C C 1
ATOM 3209 O O . ILE E 2 91 ? 153.979 152.852 121.531 1.00 91.43 249 ILE C O 1
ATOM 3214 N N . LEU E 2 92 ? 154.982 153.707 123.363 1.00 80.80 250 LEU C N 1
ATOM 3215 C CA . LEU E 2 92 ? 155.846 154.553 122.551 1.00 80.80 250 LEU C CA 1
ATOM 3216 C C . LEU E 2 92 ? 156.726 153.718 121.634 1.00 80.80 250 LEU C C 1
ATOM 3217 O O . LEU E 2 92 ? 156.882 154.050 120.457 1.00 80.80 250 LEU C O 1
ATOM 3222 N N . ALA E 2 93 ? 157.317 152.639 122.150 1.00 78.57 251 ALA C N 1
ATOM 3223 C CA . ALA E 2 93 ? 158.192 151.816 121.317 1.00 78.57 251 ALA C CA 1
ATOM 3224 C C . ALA E 2 93 ? 157.428 151.199 120.154 1.00 78.57 251 ALA C C 1
ATOM 3225 O O . ALA E 2 93 ? 157.891 151.228 119.000 1.00 78.57 251 ALA C O 1
ATOM 3227 N N . ARG E 2 94 ? 156.237 150.664 120.433 1.00 85.37 252 ARG C N 1
ATOM 3228 C CA . ARG E 2 94 ? 155.476 150.004 119.381 1.00 85.37 252 ARG C CA 1
ATOM 3229 C C . ARG E 2 94 ? 155.137 150.993 118.279 1.00 85.37 252 ARG C C 1
ATOM 3230 O O . ARG E 2 94 ? 155.295 150.690 117.092 1.00 85.37 252 ARG C O 1
ATOM 3232 N N . LEU E 2 95 ? 154.674 152.190 118.648 1.00 79.29 253 LEU C N 1
ATOM 3233 C CA . LEU E 2 95 ? 154.352 153.163 117.607 1.00 79.29 253 LEU C CA 1
ATOM 3234 C C . LEU E 2 95 ? 155.611 153.608 116.870 1.00 79.29 253 LEU C C 1
ATOM 3235 O O . LEU E 2 95 ? 155.595 153.766 115.645 1.00 79.29 253 LEU C O 1
ATOM 3240 N N . THR E 2 96 ? 156.712 153.811 117.597 1.00 78.56 254 THR C N 1
ATOM 3241 C CA . THR E 2 96 ? 157.945 154.316 117.013 1.00 78.56 254 THR C CA 1
ATOM 3242 C C . THR E 2 96 ? 158.632 153.297 116.118 1.00 78.56 254 THR C C 1
ATOM 3243 O O . THR E 2 96 ? 159.574 153.656 115.405 1.00 78.56 254 THR C O 1
ATOM 3247 N N . TRP E 2 97 ? 158.159 152.055 116.072 1.00 82.39 255 TRP C N 1
ATOM 3248 C CA . TRP E 2 97 ? 158.809 151.088 115.194 1.00 82.39 255 TRP C CA 1
ATOM 3249 C C . TRP E 2 97 ? 157.872 150.258 114.334 1.00 82.39 255 TRP C C 1
ATOM 3250 O O . TRP E 2 97 ? 158.344 149.658 113.363 1.00 82.39 255 TRP C O 1
ATOM 3261 N N . TRP E 2 98 ? 156.582 150.192 114.639 1.00 84.25 256 TRP C N 1
ATOM 3262 C CA . TRP E 2 98 ? 155.681 149.341 113.876 1.00 84.25 256 TRP C CA 1
ATOM 3263 C C . TRP E 2 98 ? 154.618 150.124 113.123 1.00 84.25 256 TRP C C 1
ATOM 3264 O O . TRP E 2 98 ? 154.499 149.978 111.902 1.00 84.25 256 TRP C O 1
ATOM 3275 N N . GLU E 2 99 ? 153.846 150.962 113.809 1.00 79.02 257 GLU C N 1
ATOM 3276 C CA . GLU E 2 99 ? 152.692 151.603 113.191 1.00 79.02 257 GLU C CA 1
ATOM 3277 C C . GLU E 2 99 ? 153.030 152.910 112.489 1.00 79.02 257 GLU C C 1
ATOM 3278 O O . GLU E 2 99 ? 152.325 153.294 111.549 1.00 79.02 257 GLU C O 1
ATOM 3280 N N . TYR E 2 100 ? 154.073 153.612 112.923 1.00 74.75 258 TYR C N 1
ATOM 3281 C CA . TYR E 2 100 ? 154.459 154.877 112.316 1.00 74.75 258 TYR C CA 1
ATOM 3282 C C . TYR E 2 100 ? 155.967 154.887 112.120 1.00 74.75 258 TYR C C 1
ATOM 3283 O O . TYR E 2 100 ? 156.667 153.926 112.451 1.00 74.75 258 TYR C O 1
ATOM 3292 N N . SER E 2 101 ? 156.462 155.984 111.563 1.00 71.57 259 SER C N 1
ATOM 3293 C CA . SER E 2 101 ? 157.890 156.224 111.442 1.00 71.57 259 SER C CA 1
ATOM 3294 C C . SER E 2 101 ? 158.343 157.168 112.545 1.00 71.57 259 SER C C 1
ATOM 3295 O O . SER E 2 101 ? 157.534 157.786 113.237 1.00 71.57 259 SER C O 1
ATOM 3298 N N . TRP E 2 102 ? 159.661 157.277 112.706 1.00 65.53 260 TRP C N 1
ATOM 3299 C CA . TRP E 2 102 ? 160.187 158.134 113.760 1.00 65.53 260 TRP C CA 1
ATOM 3300 C C . TRP E 2 102 ? 159.915 159.604 113.482 1.00 65.53 260 TRP C C 1
ATOM 3301 O O . TRP E 2 102 ? 159.746 160.385 114.423 1.00 65.53 260 TRP C O 1
ATOM 3312 N N . ASP E 2 103 ? 159.870 159.998 112.210 1.00 72.34 261 ASP C N 1
ATOM 3313 C CA . ASP E 2 103 ? 159.679 161.404 111.870 1.00 72.34 261 ASP C CA 1
ATOM 3314 C C . ASP E 2 103 ? 158.391 161.943 112.475 1.00 72.34 261 ASP C C 1
ATOM 3315 O O . ASP E 2 103 ? 158.392 162.989 113.131 1.00 72.34 261 ASP C O 1
ATOM 3320 N N . ILE E 2 104 ? 157.276 161.244 112.261 1.00 68.43 262 ILE C N 1
ATOM 3321 C CA . ILE E 2 104 ? 155.998 161.737 112.757 1.00 68.43 262 ILE C CA 1
ATOM 3322 C C . ILE E 2 104 ? 155.878 161.576 114.267 1.00 68.43 262 ILE C C 1
ATOM 3323 O O . ILE E 2 104 ? 155.044 162.237 114.894 1.00 68.43 262 ILE C O 1
ATOM 3328 N N . MET E 2 105 ? 156.722 160.750 114.884 1.00 65.97 263 MET C N 1
ATOM 3329 C CA . MET E 2 105 ? 156.600 160.464 116.306 1.00 65.97 263 MET C CA 1
ATOM 3330 C C . MET E 2 105 ? 157.692 161.116 117.143 1.00 65.97 263 MET C C 1
ATOM 3331 O O . MET E 2 105 ? 157.965 160.655 118.253 1.00 65.97 263 MET C O 1
ATOM 3336 N N . GLU E 2 106 ? 158.346 162.144 116.634 1.00 57.28 264 GLU C N 1
ATOM 3337 C CA . GLU E 2 106 ? 159.243 162.889 117.506 1.00 57.28 264 GLU C CA 1
ATOM 3338 C C . GLU E 2 106 ? 158.484 163.908 118.353 1.00 57.28 264 GLU C C 1
ATOM 3339 O O . GLU E 2 106 ? 158.689 163.956 119.575 1.00 57.28 264 GLU C O 1
ATOM 3345 N N . PRO E 2 107 ? 157.603 164.734 117.774 1.00 58.15 265 PRO C N 1
ATOM 3346 C CA . PRO E 2 107 ? 156.886 165.690 118.622 1.00 58.15 265 PRO C CA 1
ATOM 3347 C C . PRO E 2 107 ? 155.954 165.006 119.592 1.00 58.15 265 PRO C C 1
ATOM 3348 O O . PRO E 2 107 ? 155.778 165.491 120.716 1.00 58.15 265 PRO C O 1
ATOM 3352 N N . VAL E 2 108 ? 155.378 163.871 119.204 1.00 63.12 266 VAL C N 1
ATOM 3353 C CA . VAL E 2 108 ? 154.507 163.140 120.111 1.00 63.12 266 VAL C CA 1
ATOM 3354 C C . VAL E 2 108 ? 155.314 162.578 121.270 1.00 63.12 266 VAL C C 1
ATOM 3355 O O . VAL E 2 108 ? 154.870 162.607 122.420 1.00 63.12 266 VAL C O 1
ATOM 3359 N N . THR E 2 109 ? 156.528 162.100 120.996 1.00 55.68 267 THR C N 1
ATOM 3360 C CA . THR E 2 109 ? 157.394 161.614 122.066 1.00 55.68 267 THR C CA 1
ATOM 3361 C C . THR E 2 109 ? 157.749 162.730 123.037 1.00 55.68 267 THR C C 1
ATOM 3362 O O . THR E 2 109 ? 157.652 162.563 124.261 1.00 55.68 267 THR C O 1
ATOM 3366 N N . TYR E 2 110 ? 158.168 163.880 122.511 1.00 53.04 268 TYR C N 1
ATOM 3367 C CA . TYR E 2 110 ? 158.544 164.975 123.396 1.00 53.04 268 TYR C CA 1
ATOM 3368 C C . TYR E 2 110 ? 157.362 165.445 124.229 1.00 53.04 268 TYR C C 1
ATOM 3369 O O . TYR E 2 110 ? 157.496 165.667 125.438 1.00 53.04 268 TYR C O 1
ATOM 3378 N N . PHE E 2 111 ? 156.189 165.584 123.616 1.00 51.81 269 PHE C N 1
ATOM 3379 C CA . PHE E 2 111 ? 155.056 166.101 124.368 1.00 51.81 269 PHE C CA 1
ATOM 3380 C C . PHE E 2 111 ? 154.496 165.066 125.331 1.00 51.81 269 PHE C C 1
ATOM 3381 O O . PHE E 2 111 ? 153.944 165.432 126.370 1.00 51.81 269 PHE C O 1
ATOM 3389 N N . VAL E 2 112 ? 154.668 163.775 125.042 1.00 55.40 270 VAL C N 1
ATOM 3390 C CA . VAL E 2 112 ? 154.277 162.747 126.000 1.00 55.40 270 VAL C CA 1
ATOM 3391 C C . VAL E 2 112 ? 155.204 162.762 127.205 1.00 55.40 270 VAL C C 1
ATOM 3392 O O . VAL E 2 112 ? 154.759 162.594 128.345 1.00 55.40 270 VAL C O 1
ATOM 3396 N N . THR E 2 113 ? 156.502 162.974 126.984 1.00 54.10 271 THR C N 1
ATOM 3397 C CA . THR E 2 113 ? 157.411 163.103 128.120 1.00 54.10 271 THR C CA 1
ATOM 3398 C C . THR E 2 113 ? 157.081 164.341 128.946 1.00 54.10 271 THR C C 1
ATOM 3399 O O . THR E 2 113 ? 157.110 164.302 130.182 1.00 54.10 271 THR C O 1
ATOM 3403 N N . TYR E 2 114 ? 156.749 165.446 128.281 1.00 52.70 272 TYR C N 1
ATOM 3404 C CA . TYR E 2 114 ? 156.331 166.643 129.003 1.00 52.70 272 TYR C CA 1
ATOM 3405 C C . TYR E 2 114 ? 155.081 166.382 129.831 1.00 52.70 272 TYR C C 1
ATOM 3406 O O . TYR E 2 114 ? 154.990 166.807 130.988 1.00 52.70 272 TYR C O 1
ATOM 3415 N N . GLY E 2 115 ? 154.101 165.686 129.256 1.00 56.64 273 GLY C N 1
ATOM 3416 C CA . GLY E 2 115 ? 152.892 165.378 130.000 1.00 56.64 273 GLY C CA 1
ATOM 3417 C C . GLY E 2 115 ? 153.146 164.446 131.168 1.00 56.64 273 GLY C C 1
ATOM 3418 O O . GLY E 2 115 ? 152.526 164.579 132.224 1.00 56.64 273 GLY C O 1
ATOM 3419 N N . THR E 2 116 ? 154.062 163.492 131.001 1.00 55.15 274 THR C N 1
ATOM 3420 C CA . THR E 2 116 ? 154.411 162.613 132.110 1.00 55.15 274 THR C CA 1
ATOM 3421 C C . THR E 2 116 ? 155.070 163.393 133.238 1.00 55.15 274 THR C C 1
ATOM 3422 O O . THR E 2 116 ? 154.770 163.167 134.415 1.00 55.15 274 THR C O 1
ATOM 3426 N N . ALA E 2 117 ? 155.965 164.324 132.902 1.00 53.20 275 ALA C N 1
ATOM 3427 C CA . ALA E 2 117 ? 156.570 165.156 133.937 1.00 53.20 275 ALA C CA 1
ATOM 3428 C C . ALA E 2 117 ? 155.518 165.995 134.651 1.00 53.20 275 ALA C C 1
ATOM 3429 O O . ALA E 2 117 ? 155.532 166.106 135.883 1.00 53.20 275 ALA C O 1
ATOM 3431 N N . MET E 2 118 ? 154.596 166.592 133.895 1.00 59.65 276 MET C N 1
ATOM 3432 C CA . MET E 2 118 ? 153.547 167.394 134.517 1.00 59.65 276 MET C CA 1
ATOM 3433 C C . MET E 2 118 ? 152.663 166.546 135.424 1.00 59.65 276 MET C C 1
ATOM 3434 O O . MET E 2 118 ? 152.248 166.999 136.496 1.00 59.65 276 MET C O 1
ATOM 3439 N N . ALA E 2 119 ? 152.374 165.308 135.019 1.00 60.95 277 ALA C N 1
ATOM 3440 C CA . ALA E 2 119 ? 151.551 164.437 135.852 1.00 60.95 277 ALA C CA 1
ATOM 3441 C C . ALA E 2 119 ? 152.285 164.029 137.121 1.00 60.95 277 ALA C C 1
ATOM 3442 O O . ALA E 2 119 ? 151.693 164.004 138.206 1.00 60.95 277 ALA C O 1
ATOM 3444 N N . ALA E 2 120 ? 153.573 163.698 137.006 1.00 58.16 278 ALA C N 1
ATOM 3445 C CA . ALA E 2 120 ? 154.355 163.369 138.192 1.00 58.16 278 ALA C CA 1
ATOM 3446 C C . ALA E 2 120 ? 154.401 164.541 139.162 1.00 58.16 278 ALA C C 1
ATOM 3447 O O . ALA E 2 120 ? 154.305 164.352 140.380 1.00 58.16 278 ALA C O 1
ATOM 3449 N N . TYR E 2 121 ? 154.529 165.763 138.644 1.00 62.26 279 TYR C N 1
ATOM 3450 C CA . TYR E 2 121 ? 154.556 166.917 139.535 1.00 62.26 279 TYR C CA 1
ATOM 3451 C C . TYR E 2 121 ? 153.196 167.160 140.173 1.00 62.26 279 TYR C C 1
ATOM 3452 O O . TYR E 2 121 ? 153.114 167.517 141.353 1.00 62.26 279 TYR C O 1
ATOM 3461 N N . ALA E 2 122 ? 152.113 166.985 139.416 1.00 63.34 280 ALA C N 1
ATOM 3462 C CA . ALA E 2 122 ? 150.793 167.141 140.015 1.00 63.34 280 ALA C CA 1
ATOM 3463 C C . ALA E 2 122 ? 150.553 166.097 141.093 1.00 63.34 280 ALA C C 1
ATOM 3464 O O . ALA E 2 122 ? 149.872 166.376 142.087 1.00 63.34 280 ALA C O 1
ATOM 3466 N N . TYR E 2 123 ? 151.116 164.898 140.930 1.00 66.78 281 TYR C N 1
ATOM 3467 C CA . TYR E 2 123 ? 150.987 163.888 141.975 1.00 66.78 281 TYR C CA 1
ATOM 3468 C C . TYR E 2 123 ? 151.810 164.263 143.200 1.00 66.78 281 TYR C C 1
ATOM 3469 O O . TYR E 2 123 ? 151.326 164.179 144.334 1.00 66.78 281 TYR C O 1
ATOM 3478 N N . PHE E 2 124 ? 153.055 164.694 142.995 1.00 68.43 282 PHE C N 1
ATOM 3479 C CA . PHE E 2 124 ? 153.892 165.089 144.121 1.00 68.43 282 PHE C CA 1
ATOM 3480 C C . PHE E 2 124 ? 153.419 166.378 144.777 1.00 68.43 282 PHE C C 1
ATOM 3481 O O . PHE E 2 124 ? 153.961 166.753 145.820 1.00 68.43 282 PHE C O 1
ATOM 3489 N N . VAL E 2 125 ? 152.465 167.084 144.176 1.00 64.93 283 VAL C N 1
ATOM 3490 C CA . VAL E 2 125 ? 151.895 168.259 144.821 1.00 64.93 283 VAL C CA 1
ATOM 3491 C C . VAL E 2 125 ? 150.582 167.895 145.504 1.00 64.93 283 VAL C C 1
ATOM 3492 O O . VAL E 2 125 ? 150.204 168.520 146.500 1.00 64.93 283 VAL C O 1
ATOM 3496 N N . LEU E 2 126 ? 149.868 166.896 144.980 1.00 70.33 284 LEU C N 1
ATOM 3497 C CA . LEU E 2 126 ? 148.612 166.514 145.613 1.00 70.33 284 LEU C CA 1
ATOM 3498 C C . LEU E 2 126 ? 148.812 165.585 146.801 1.00 70.33 284 LEU C C 1
ATOM 3499 O O . LEU E 2 126 ? 147.925 165.499 147.655 1.00 70.33 284 LEU C O 1
ATOM 3504 N N . THR E 2 127 ? 149.945 164.884 146.870 1.00 77.37 285 THR C N 1
ATOM 3505 C CA . THR E 2 127 ? 150.260 164.111 148.067 1.00 77.37 285 THR C CA 1
ATOM 3506 C C . THR E 2 127 ? 150.468 165.026 149.267 1.00 77.37 285 THR C C 1
ATOM 3507 O O . THR E 2 127 ? 150.029 164.716 150.381 1.00 77.37 285 THR C O 1
ATOM 3511 N N . ARG E 2 128 ? 151.115 166.167 149.055 1.00 76.81 286 ARG C N 1
ATOM 3512 C CA . ARG E 2 128 ? 151.392 167.106 150.131 1.00 76.81 286 ARG C CA 1
ATOM 3513 C C . ARG E 2 128 ? 150.630 168.407 149.929 1.00 76.81 286 ARG C C 1
ATOM 3514 O O . ARG E 2 128 ? 149.420 168.465 150.144 1.00 76.81 286 ARG C O 1
ATOM 3522 N N . ASN E 2 134 ? 171.536 160.803 163.653 1.00 171.74 292 ASN C N 1
ATOM 3523 C CA . ASN E 2 134 ? 170.625 160.498 162.557 1.00 171.74 292 ASN C CA 1
ATOM 3524 C C . ASN E 2 134 ? 169.304 159.956 163.089 1.00 171.74 292 ASN C C 1
ATOM 3525 O O . ASN E 2 134 ? 168.347 159.782 162.336 1.00 171.74 292 ASN C O 1
ATOM 3527 N N . ASP E 2 135 ? 169.264 159.685 164.396 1.00 175.13 293 ASP C N 1
ATOM 3528 C CA . ASP E 2 135 ? 168.023 159.243 165.022 1.00 175.13 293 ASP C CA 1
ATOM 3529 C C . ASP E 2 135 ? 166.960 160.332 164.973 1.00 175.13 293 ASP C C 1
ATOM 3530 O O . ASP E 2 135 ? 165.758 160.034 164.988 1.00 175.13 293 ASP C O 1
ATOM 3532 N N . VAL E 2 136 ? 167.383 161.598 164.924 1.00 169.82 294 VAL C N 1
ATOM 3533 C CA . VAL E 2 136 ? 166.434 162.701 164.844 1.00 169.82 294 VAL C CA 1
ATOM 3534 C C . VAL E 2 136 ? 165.634 162.629 163.550 1.00 169.82 294 VAL C C 1
ATOM 3535 O O . VAL E 2 136 ? 164.485 163.079 163.498 1.00 169.82 294 VAL C O 1
ATOM 3539 N N . ARG E 2 137 ? 166.210 162.043 162.497 1.00 169.51 295 ARG C N 1
ATOM 3540 C CA . ARG E 2 137 ? 165.456 161.829 161.266 1.00 169.51 295 ARG C CA 1
ATOM 3541 C C . ARG E 2 137 ? 164.299 160.866 161.501 1.00 169.51 295 ARG C C 1
ATOM 3542 O O . ARG E 2 137 ? 163.170 161.107 161.057 1.00 169.51 295 ARG C O 1
ATOM 3544 N N . ASP E 2 138 ? 164.566 159.762 162.202 1.00 171.22 296 ASP C N 1
ATOM 3545 C CA . ASP E 2 138 ? 163.504 158.816 162.524 1.00 171.22 296 ASP C CA 1
ATOM 3546 C C . ASP E 2 138 ? 162.461 159.450 163.434 1.00 171.22 296 ASP C C 1
ATOM 3547 O O . ASP E 2 138 ? 161.260 159.187 163.292 1.00 171.22 296 ASP C O 1
ATOM 3549 N N . ARG E 2 139 ? 162.898 160.288 164.377 1.00 165.73 297 ARG C N 1
ATOM 3550 C CA . ARG E 2 139 ? 161.943 160.953 165.259 1.00 165.73 297 ARG C CA 1
ATOM 3551 C C . ARG E 2 139 ? 161.058 161.925 164.486 1.00 165.73 297 ARG C C 1
ATOM 3552 O O . ARG E 2 139 ? 159.845 161.984 164.718 1.00 165.73 297 ARG C O 1
ATOM 3554 N N . GLN E 2 140 ? 161.641 162.682 163.553 1.00 167.49 298 GLN C N 1
ATOM 3555 C CA . GLN E 2 140 ? 160.843 163.545 162.688 1.00 167.49 298 GLN C CA 1
ATOM 3556 C C . GLN E 2 140 ? 159.861 162.739 161.852 1.00 167.49 298 GLN C C 1
ATOM 3557 O O . GLN E 2 140 ? 158.705 163.140 161.682 1.00 167.49 298 GLN C O 1
ATOM 3559 N N . GLN E 2 141 ? 160.308 161.607 161.306 1.00 168.09 299 GLN C N 1
ATOM 3560 C CA . GLN E 2 141 ? 159.421 160.771 160.505 1.00 168.09 299 GLN C CA 1
ATOM 3561 C C . GLN E 2 141 ? 158.242 160.274 161.332 1.00 168.09 299 GLN C C 1
ATOM 3562 O O . GLN E 2 141 ? 157.089 160.323 160.886 1.00 168.09 299 GLN C O 1
ATOM 3564 N N . LEU E 2 142 ? 158.513 159.792 162.546 1.00 159.61 300 LEU C N 1
ATOM 3565 C CA . LEU E 2 142 ? 157.436 159.305 163.402 1.00 159.61 300 LEU C CA 1
ATOM 3566 C C . LEU E 2 142 ? 156.484 160.432 163.783 1.00 159.61 300 LEU C C 1
ATOM 3567 O O . LEU E 2 142 ? 155.261 160.244 163.796 1.00 159.61 300 LEU C O 1
ATOM 3572 N N . LEU E 2 143 ? 157.025 161.612 164.095 1.00 162.80 301 LEU C N 1
ATOM 3573 C CA . LEU E 2 143 ? 156.172 162.740 164.450 1.00 162.80 301 LEU C CA 1
ATOM 3574 C C . LEU E 2 143 ? 155.286 163.145 163.281 1.00 162.80 301 LEU C C 1
ATOM 3575 O O . LEU E 2 143 ? 154.102 163.447 163.466 1.00 162.80 301 LEU C O 1
ATOM 3580 N N . LEU E 2 144 ? 155.842 163.154 162.068 1.00 168.11 302 LEU C N 1
ATOM 3581 C CA . LEU E 2 144 ? 155.053 163.500 160.891 1.00 168.11 302 LEU C CA 1
ATOM 3582 C C . LEU E 2 144 ? 153.966 162.466 160.631 1.00 168.11 302 LEU C C 1
ATOM 3583 O O . LEU E 2 144 ? 152.825 162.823 160.311 1.00 168.11 302 LEU C O 1
ATOM 3588 N N . LEU E 2 145 ? 154.302 161.178 160.754 1.00 168.81 303 LEU C N 1
ATOM 3589 C CA . LEU E 2 145 ? 153.295 160.137 160.579 1.00 168.81 303 LEU C CA 1
ATOM 3590 C C . LEU E 2 145 ? 152.178 160.277 161.605 1.00 168.81 303 LEU C C 1
ATOM 3591 O O . LEU E 2 145 ? 150.998 160.111 161.275 1.00 168.81 303 LEU C O 1
ATOM 3596 N N . HIS E 2 146 ? 152.531 160.590 162.854 1.00 160.13 304 HIS C N 1
ATOM 3597 C CA . HIS E 2 146 ? 151.515 160.755 163.888 1.00 160.13 304 HIS C CA 1
ATOM 3598 C C . HIS E 2 146 ? 150.643 161.974 163.619 1.00 160.13 304 HIS C C 1
ATOM 3599 O O . HIS E 2 146 ? 149.424 161.926 163.810 1.00 160.13 304 HIS C O 1
ATOM 3606 N N . LYS E 2 147 ? 151.251 163.079 163.185 1.00 171.18 305 LYS C N 1
ATOM 3607 C CA . LYS E 2 147 ? 150.479 164.283 162.897 1.00 171.18 305 LYS C CA 1
ATOM 3608 C C . LYS E 2 147 ? 149.532 164.063 161.725 1.00 171.18 305 LYS C C 1
ATOM 3609 O O . LYS E 2 147 ? 148.394 164.545 161.742 1.00 171.18 305 LYS C O 1
ATOM 3611 N N . LYS E 2 148 ? 149.984 163.339 160.699 1.00 176.29 306 LYS C N 1
ATOM 3612 C CA . LYS E 2 148 ? 149.140 163.105 159.531 1.00 176.29 306 LYS C CA 1
ATOM 3613 C C . LYS E 2 148 ? 148.014 162.127 159.849 1.00 176.29 306 LYS C C 1
ATOM 3614 O O . LYS E 2 148 ? 146.849 162.379 159.521 1.00 176.29 306 LYS C O 1
ATOM 3616 N N . ALA E 2 149 ? 148.342 161.004 160.490 1.00 173.47 307 ALA C N 1
ATOM 3617 C CA . ALA E 2 149 ? 147.346 159.961 160.712 1.00 173.47 307 ALA C CA 1
ATOM 3618 C C . ALA E 2 149 ? 146.515 160.222 161.962 1.00 173.47 307 ALA C C 1
ATOM 3619 O O . ALA E 2 149 ? 145.283 160.160 161.910 1.00 173.47 307 ALA C O 1
ATOM 3621 N N . LYS E 2 150 ? 147.114 160.698 163.074 1.00 169.92 308 LYS C N 1
ATOM 3622 C CA . LYS E 2 150 ? 146.356 161.291 164.221 1.00 169.92 308 LYS C CA 1
ATOM 3623 C C . LYS E 2 150 ? 145.337 160.312 164.809 1.00 169.92 308 LYS C C 1
ATOM 3624 O O . LYS E 2 150 ? 144.194 160.672 165.098 1.00 169.92 308 LYS C O 1
ATOM 3626 N N . LYS E 2 151 ? 145.758 159.063 164.987 1.00 154.96 309 LYS C N 1
ATOM 3627 C CA . LYS E 2 151 ? 144.903 158.007 165.512 1.00 154.96 309 LYS C CA 1
ATOM 3628 C C . LYS E 2 151 ? 145.165 157.835 167.002 1.00 154.96 309 LYS C C 1
ATOM 3629 O O . LYS E 2 151 ? 146.322 157.804 167.434 1.00 154.96 309 LYS C O 1
ATOM 3631 N N . THR E 2 152 ? 144.091 157.723 167.778 1.00 138.70 310 THR C N 1
ATOM 3632 C CA . THR E 2 152 ? 144.214 157.571 169.218 1.00 138.70 310 THR C CA 1
ATOM 3633 C C . THR E 2 152 ? 144.848 156.225 169.566 1.00 138.70 310 THR C C 1
ATOM 3634 O O . THR E 2 152 ? 144.976 155.325 168.731 1.00 138.70 310 THR C O 1
ATOM 3636 N N . GLY E 2 153 ? 145.252 156.097 170.830 1.00 124.92 311 GLY C N 1
ATOM 3637 C CA . GLY E 2 153 ? 145.897 154.899 171.317 1.00 124.92 311 GLY C CA 1
ATOM 3638 C C . GLY E 2 153 ? 147.409 154.929 171.288 1.00 124.92 311 GLY C C 1
ATOM 3639 O O . GLY E 2 153 ? 148.041 154.045 171.879 1.00 124.92 311 GLY C O 1
ATOM 3640 N N . PHE E 2 154 ? 148.007 155.912 170.620 1.00 109.14 312 PHE C N 1
ATOM 3641 C CA . PHE E 2 154 ? 149.457 156.031 170.536 1.00 109.14 312 PHE C CA 1
ATOM 3642 C C . PHE E 2 154 ? 149.827 157.502 170.561 1.00 109.14 312 PHE C C 1
ATOM 3643 O O . PHE E 2 154 ? 149.468 158.248 169.646 1.00 109.14 312 PHE C O 1
ATOM 3651 N N . ASP E 2 155 ? 150.546 157.911 171.601 1.00 99.83 313 ASP C N 1
ATOM 3652 C CA . ASP E 2 155 ? 151.044 159.273 171.736 1.00 99.83 313 ASP C CA 1
ATOM 3653 C C . ASP E 2 155 ? 152.560 159.233 171.644 1.00 99.83 313 ASP C C 1
ATOM 3654 O O . ASP E 2 155 ? 153.217 158.625 172.493 1.00 99.83 313 ASP C O 1
ATOM 3659 N N . VAL E 2 156 ? 153.112 159.876 170.614 1.00 95.26 314 VAL C N 1
ATOM 3660 C CA . VAL E 2 156 ? 154.553 159.806 170.400 1.00 95.26 314 VAL C CA 1
ATOM 3661 C C . VAL E 2 156 ? 155.303 160.390 171.586 1.00 95.26 314 VAL C C 1
ATOM 3662 O O . VAL E 2 156 ? 156.398 159.928 171.925 1.00 95.26 314 VAL C O 1
ATOM 3666 N N . ASN E 2 157 ? 154.719 161.379 172.259 1.00 87.30 315 ASN C N 1
ATOM 3667 C CA . ASN E 2 157 ? 155.417 162.043 173.352 1.00 87.30 315 ASN C CA 1
ATOM 3668 C C . ASN E 2 157 ? 155.588 161.112 174.544 1.00 87.30 315 ASN C C 1
ATOM 3669 O O . ASN E 2 157 ? 156.704 160.934 175.048 1.00 87.30 315 ASN C O 1
ATOM 3674 N N . GLN E 2 158 ? 154.489 160.524 175.021 1.00 82.69 316 GLN C N 1
ATOM 3675 C CA . GLN E 2 158 ? 154.583 159.605 176.146 1.00 82.69 316 GLN C CA 1
ATOM 3676 C C . GLN E 2 158 ? 155.469 158.426 175.804 1.00 82.69 316 GLN C C 1
ATOM 3677 O O . GLN E 2 158 ? 156.203 157.930 176.662 1.00 82.69 316 GLN C O 1
ATOM 3683 N N . TYR E 2 159 ? 155.459 158.005 174.543 1.00 83.16 317 TYR C N 1
ATOM 3684 C CA . TYR E 2 159 ? 156.323 156.911 174.127 1.00 83.16 317 TYR C CA 1
ATOM 3685 C C . TYR E 2 159 ? 157.789 157.306 174.216 1.00 83.16 317 TYR C C 1
ATOM 3686 O O . TYR E 2 159 ? 158.620 156.518 174.680 1.00 83.16 317 TYR C O 1
ATOM 3695 N N . ASN E 2 160 ? 158.125 158.530 173.805 1.00 74.44 318 ASN C N 1
ATOM 3696 C CA . ASN E 2 160 ? 159.510 158.982 173.890 1.00 74.44 318 ASN C CA 1
ATOM 3697 C C . ASN E 2 160 ? 159.962 159.097 175.336 1.00 74.44 318 ASN C C 1
ATOM 3698 O O . ASN E 2 160 ? 161.062 158.655 175.688 1.00 74.44 318 ASN C O 1
ATOM 3703 N N . VAL E 2 161 ? 159.140 159.712 176.186 1.00 70.05 319 VAL C N 1
ATOM 3704 C CA . VAL E 2 161 ? 159.574 159.881 177.567 1.00 70.05 319 VAL C CA 1
ATOM 3705 C C . VAL E 2 161 ? 159.698 158.527 178.249 1.00 70.05 319 VAL C C 1
ATOM 3706 O O . VAL E 2 161 ? 160.590 158.322 179.084 1.00 70.05 319 VAL C O 1
ATOM 3710 N N . LEU E 2 162 ? 158.862 157.557 177.873 1.00 73.08 320 LEU C N 1
ATOM 3711 C CA . LEU E 2 162 ? 158.979 156.244 178.488 1.00 73.08 320 LEU C CA 1
ATOM 3712 C C . LEU E 2 162 ? 160.212 155.521 177.987 1.00 73.08 320 LEU C C 1
ATOM 3713 O O . LEU E 2 162 ? 160.889 154.839 178.761 1.00 73.08 320 LEU C O 1
ATOM 3718 N N . LYS E 2 163 ? 160.518 155.652 176.695 1.00 73.30 321 LYS C N 1
ATOM 3719 C CA . LYS E 2 163 ? 161.747 155.075 176.166 1.00 73.30 321 LYS C CA 1
ATOM 3720 C C . LYS E 2 163 ? 162.973 155.625 176.881 1.00 73.30 321 LYS C C 1
ATOM 3721 O O . LYS E 2 163 ? 163.883 154.870 177.240 1.00 73.30 321 LYS C O 1
ATOM 3727 N N . ASP E 2 164 ? 163.005 156.934 177.128 1.00 72.59 322 ASP C N 1
ATOM 3728 C CA . ASP E 2 164 ? 164.188 157.505 177.762 1.00 72.59 322 ASP C CA 1
ATOM 3729 C C . ASP E 2 164 ? 164.283 157.100 179.223 1.00 72.59 322 ASP C C 1
ATOM 3730 O O . ASP E 2 164 ? 165.383 156.842 179.726 1.00 72.59 322 ASP C O 1
ATOM 3735 N N . GLN E 2 165 ? 163.153 157.015 179.921 1.00 66.01 323 GLN C N 1
ATOM 3736 C CA . GLN E 2 165 ? 163.226 156.597 181.315 1.00 66.01 323 GLN C CA 1
ATOM 3737 C C . GLN E 2 165 ? 163.675 155.145 181.431 1.00 66.01 323 GLN C C 1
ATOM 3738 O O . GLN E 2 165 ? 164.497 154.808 182.294 1.00 66.01 323 GLN C O 1
ATOM 3744 N N . ILE E 2 166 ? 163.174 154.270 180.558 1.00 75.75 324 ILE C N 1
ATOM 3745 C CA . ILE E 2 166 ? 163.600 152.879 180.649 1.00 75.75 324 ILE C CA 1
ATOM 3746 C C . ILE E 2 166 ? 165.061 152.743 180.231 1.00 75.75 324 ILE C C 1
ATOM 3747 O O . ILE E 2 166 ? 165.790 151.902 180.772 1.00 75.75 324 ILE C O 1
ATOM 3752 N N . ALA E 2 167 ? 165.528 153.571 179.290 1.00 73.37 325 ALA C N 1
ATOM 3753 C CA . ALA E 2 167 ? 166.945 153.555 178.941 1.00 73.37 325 ALA C CA 1
ATOM 3754 C C . ALA E 2 167 ? 167.802 153.918 180.140 1.00 73.37 325 ALA C C 1
ATOM 3755 O O . ALA E 2 167 ? 168.759 153.210 180.469 1.00 73.37 325 ALA C O 1
ATOM 3757 N N . LYS E 2 168 ? 167.494 155.039 180.785 1.00 69.43 326 LYS C N 1
ATOM 3758 C CA . LYS E 2 168 ? 168.237 155.419 181.980 1.00 69.43 326 LYS C CA 1
ATOM 3759 C C . LYS E 2 168 ? 168.206 154.319 183.034 1.00 69.43 326 LYS C C 1
ATOM 3760 O O . LYS E 2 168 ? 169.194 154.112 183.749 1.00 69.43 326 LYS C O 1
ATOM 3766 N N . LEU E 2 169 ? 167.101 153.581 183.135 1.00 85.00 327 LEU C N 1
ATOM 3767 C CA . LEU E 2 169 ? 167.058 152.524 184.140 1.00 85.00 327 LEU C CA 1
ATOM 3768 C C . LEU E 2 169 ? 167.965 151.361 183.763 1.00 85.00 327 LEU C C 1
ATOM 3769 O O . LEU E 2 169 ? 168.664 150.814 184.622 1.00 85.00 327 LEU C O 1
ATOM 3774 N N . GLU E 2 170 ? 167.949 150.954 182.490 1.00 90.08 328 GLU C N 1
ATOM 3775 C CA . GLU E 2 170 ? 168.895 149.944 182.016 1.00 90.08 328 GLU C CA 1
ATOM 3776 C C . GLU E 2 170 ? 170.328 150.354 182.316 1.00 90.08 328 GLU C C 1
ATOM 3777 O O . GLU E 2 170 ? 171.152 149.535 182.740 1.00 90.08 328 GLU C O 1
ATOM 3783 N N . LEU E 2 171 ? 170.632 151.631 182.102 1.00 82.30 329 LEU C N 1
ATOM 3784 C CA . LEU E 2 171 ? 171.977 152.147 182.331 1.00 82.30 329 LEU C CA 1
ATOM 3785 C C . LEU E 2 171 ? 172.360 152.039 183.802 1.00 82.30 329 LEU C C 1
ATOM 3786 O O . LEU E 2 171 ? 173.464 151.595 184.144 1.00 82.30 329 LEU C O 1
ATOM 3791 N N . ASP E 2 172 ? 171.456 152.459 184.690 1.00 93.36 330 ASP C N 1
ATOM 3792 C CA . ASP E 2 172 ? 171.720 152.350 186.120 1.00 93.36 330 ASP C CA 1
ATOM 3793 C C . ASP E 2 172 ? 171.897 150.897 186.538 1.00 93.36 330 ASP C C 1
ATOM 3794 O O . ASP E 2 172 ? 172.732 150.584 187.393 1.00 93.36 330 ASP C O 1
ATOM 3799 N N . LEU E 2 173 ? 171.126 149.991 185.941 1.00 102.88 331 LEU C N 1
ATOM 3800 C CA . LEU E 2 173 ? 171.266 148.584 186.291 1.00 102.88 331 LEU C CA 1
ATOM 3801 C C . LEU E 2 173 ? 172.611 148.040 185.837 1.00 102.88 331 LEU C C 1
ATOM 3802 O O . LEU E 2 173 ? 173.225 147.226 186.535 1.00 102.88 331 LEU C O 1
ATOM 3807 N N . LYS E 2 174 ? 173.085 148.478 184.671 1.00 96.34 332 LYS C N 1
ATOM 3808 C CA . LYS E 2 174 ? 174.412 148.067 184.227 1.00 96.34 332 LYS C CA 1
ATOM 3809 C C . LYS E 2 174 ? 175.491 148.582 185.169 1.00 96.34 332 LYS C C 1
ATOM 3810 O O . LYS E 2 174 ? 176.412 147.842 185.530 1.00 96.34 332 LYS C O 1
ATOM 3816 N N . ARG E 2 175 ? 175.395 149.850 185.582 1.00 104.06 333 ARG C N 1
ATOM 3817 C CA . ARG E 2 175 ? 176.362 150.380 186.542 1.00 104.06 333 ARG C CA 1
ATOM 3818 C C . ARG E 2 175 ? 176.314 149.622 187.862 1.00 104.06 333 ARG C C 1
ATOM 3819 O O . ARG E 2 175 ? 177.345 149.437 188.518 1.00 104.06 333 ARG C O 1
ATOM 3827 N N . LEU E 2 176 ? 175.123 149.188 188.278 1.00 109.48 334 LEU C N 1
ATOM 3828 C CA . LEU E 2 176 ? 175.000 148.506 189.563 1.00 109.48 334 LEU C CA 1
ATOM 3829 C C . LEU E 2 176 ? 175.539 147.084 189.495 1.00 109.48 334 LEU C C 1
ATOM 3830 O O . LEU E 2 176 ? 176.201 146.622 190.432 1.00 109.48 334 LEU C O 1
ATOM 3835 N N . ARG E 2 177 ? 175.261 146.371 188.402 1.00 109.74 335 ARG C N 1
ATOM 3836 C CA . ARG E 2 177 ? 175.757 145.006 188.272 1.00 109.74 335 ARG C CA 1
ATOM 3837 C C . ARG E 2 177 ? 177.277 144.980 188.201 1.00 109.74 335 ARG C C 1
ATOM 3838 O O . ARG E 2 177 ? 177.915 144.063 188.733 1.00 109.74 335 ARG C O 1
ATOM 3840 N N . ASP E 2 178 ? 177.871 145.980 187.554 1.00 111.86 336 ASP C N 1
ATOM 3841 C CA . ASP E 2 178 ? 179.323 146.112 187.443 1.00 111.86 336 ASP C CA 1
ATOM 3842 C C . ASP E 2 178 ? 179.960 144.876 186.818 1.00 111.86 336 ASP C C 1
ATOM 3843 O O . ASP E 2 178 ? 179.668 144.527 185.675 1.00 111.86 336 ASP C O 1
ATOM 3848 N N . ILE F 1 29 ? 140.731 166.443 142.129 1.00 114.91 67 ILE H N 1
ATOM 3849 C CA . ILE F 1 29 ? 140.923 166.293 140.687 1.00 114.91 67 ILE H CA 1
ATOM 3850 C C . ILE F 1 29 ? 140.166 167.356 139.899 1.00 114.91 67 ILE H C 1
ATOM 3851 O O . ILE F 1 29 ? 140.644 167.826 138.857 1.00 114.91 67 ILE H O 1
ATOM 3856 N N . ILE F 1 30 ? 138.987 167.760 140.376 1.00 113.19 68 ILE H N 1
ATOM 3857 C CA . ILE F 1 30 ? 138.241 168.809 139.686 1.00 113.19 68 ILE H CA 1
ATOM 3858 C C . ILE F 1 30 ? 139.050 170.098 139.661 1.00 113.19 68 ILE H C 1
ATOM 3859 O O . ILE F 1 30 ? 139.179 170.750 138.619 1.00 113.19 68 ILE H O 1
ATOM 3864 N N . ARG F 1 31 ? 139.604 170.488 140.811 1.00 105.97 69 ARG H N 1
ATOM 3865 C CA . ARG F 1 31 ? 140.417 171.698 140.856 1.00 105.97 69 ARG H CA 1
ATOM 3866 C C . ARG F 1 31 ? 141.704 171.538 140.057 1.00 105.97 69 ARG H C 1
ATOM 3867 O O . ARG F 1 31 ? 142.187 172.507 139.461 1.00 105.97 69 ARG H O 1
ATOM 3869 N N . LEU F 1 32 ? 142.265 170.328 140.022 1.00 102.74 70 LEU H N 1
ATOM 3870 C CA . LEU F 1 32 ? 143.447 170.080 139.202 1.00 102.74 70 LEU H CA 1
ATOM 3871 C C . LEU F 1 32 ? 143.153 170.366 137.735 1.00 102.74 70 LEU H C 1
ATOM 3872 O O . LEU F 1 32 ? 143.927 171.046 137.047 1.00 102.74 70 LEU H O 1
ATOM 3877 N N . ILE F 1 33 ? 142.032 169.841 137.236 1.00 108.16 71 ILE H N 1
ATOM 3878 C CA . ILE F 1 33 ? 141.650 170.087 135.849 1.00 108.16 71 ILE H CA 1
ATOM 3879 C C . ILE F 1 33 ? 141.360 171.566 135.636 1.00 108.16 71 ILE H C 1
ATOM 3880 O O . ILE F 1 33 ? 141.776 172.158 134.631 1.00 108.16 71 ILE H O 1
ATOM 3885 N N . LEU F 1 34 ? 140.657 172.192 136.582 1.00 110.12 72 LEU H N 1
ATOM 3886 C CA . LEU F 1 34 ? 140.301 173.597 136.437 1.00 110.12 72 LEU H CA 1
ATOM 3887 C C . LEU F 1 34 ? 141.522 174.501 136.493 1.00 110.12 72 LEU H C 1
ATOM 3888 O O . LEU F 1 34 ? 141.437 175.663 136.088 1.00 110.12 72 LEU H O 1
ATOM 3893 N N . THR F 1 35 ? 142.643 174.003 137.011 1.00 106.17 73 THR H N 1
ATOM 3894 C CA . THR F 1 35 ? 143.887 174.762 136.972 1.00 106.17 73 THR H CA 1
ATOM 3895 C C . THR F 1 35 ? 144.666 174.507 135.688 1.00 106.17 73 THR H C 1
ATOM 3896 O O . THR F 1 35 ? 145.154 175.455 135.065 1.00 106.17 73 THR H O 1
ATOM 3900 N N . VAL F 1 36 ? 144.784 173.246 135.273 1.00 94.38 74 VAL H N 1
ATOM 3901 C CA . VAL F 1 36 ? 145.594 172.926 134.098 1.00 94.38 74 VAL H CA 1
ATOM 3902 C C . VAL F 1 36 ? 144.923 173.431 132.823 1.00 94.38 74 VAL H C 1
ATOM 3903 O O . VAL F 1 36 ? 145.492 174.242 132.084 1.00 94.38 74 VAL H O 1
ATOM 3907 N N . VAL F 1 37 ? 143.701 172.956 132.550 1.00 89.28 75 VAL H N 1
ATOM 3908 C CA . VAL F 1 37 ? 143.079 173.195 131.243 1.00 89.28 75 VAL H CA 1
ATOM 3909 C C . VAL F 1 37 ? 142.980 174.675 130.881 1.00 89.28 75 VAL H C 1
ATOM 3910 O O . VAL F 1 37 ? 143.330 175.034 129.743 1.00 89.28 75 VAL H O 1
ATOM 3914 N N . PRO F 1 38 ? 142.525 175.572 131.762 1.00 88.32 76 PRO H N 1
ATOM 3915 C CA . PRO F 1 38 ? 142.537 176.996 131.395 1.00 88.32 76 PRO H CA 1
ATOM 3916 C C . PRO F 1 38 ? 143.924 177.533 131.107 1.00 88.32 76 PRO H C 1
ATOM 3917 O O . PRO F 1 38 ? 144.077 178.380 130.221 1.00 88.32 76 PRO H O 1
ATOM 3921 N N . GLY F 1 39 ? 144.944 177.077 131.833 1.00 79.95 77 GLY H N 1
ATOM 3922 C CA . GLY F 1 39 ? 146.293 177.520 131.529 1.00 79.95 77 GLY H CA 1
ATOM 3923 C C . GLY F 1 39 ? 146.729 177.119 130.134 1.00 79.95 77 GLY H C 1
ATOM 3924 O O . GLY F 1 39 ? 147.312 177.917 129.400 1.00 79.95 77 GLY H O 1
ATOM 3925 N N . LEU F 1 40 ? 146.418 175.887 129.736 1.00 76.42 78 LEU H N 1
ATOM 3926 C CA . LEU F 1 40 ? 146.792 175.416 128.408 1.00 76.42 78 LEU H CA 1
ATOM 3927 C C . LEU F 1 40 ? 146.054 176.187 127.321 1.00 76.42 78 LEU H C 1
ATOM 3928 O O . LEU F 1 40 ? 146.653 176.577 126.312 1.00 76.42 78 LEU H O 1
ATOM 3933 N N . LEU F 1 41 ? 144.753 176.416 127.506 1.00 83.27 79 LEU H N 1
ATOM 3934 C CA . LEU F 1 41 ? 144.003 177.188 126.517 1.00 83.27 79 LEU H CA 1
ATOM 3935 C C . LEU F 1 41 ? 144.511 178.621 126.434 1.00 83.27 79 LEU H C 1
ATOM 3936 O O . LEU F 1 41 ? 144.571 179.206 125.344 1.00 83.27 79 LEU H O 1
ATOM 3941 N N . ILE F 1 42 ? 144.867 179.211 127.576 1.00 84.29 80 ILE H N 1
ATOM 3942 C CA . ILE F 1 42 ? 145.410 180.563 127.578 1.00 84.29 80 ILE H CA 1
ATOM 3943 C C . ILE F 1 42 ? 146.739 180.597 126.836 1.00 84.29 80 ILE H C 1
ATOM 3944 O O . ILE F 1 42 ? 147.024 181.535 126.082 1.00 84.29 80 ILE H O 1
ATOM 3949 N N . GLY F 1 43 ? 147.574 179.580 127.042 1.00 84.85 81 GLY H N 1
ATOM 3950 C CA . GLY F 1 43 ? 148.813 179.487 126.288 1.00 84.85 81 GLY H CA 1
ATOM 3951 C C . GLY F 1 43 ? 148.582 179.377 124.793 1.00 84.85 81 GLY H C 1
ATOM 3952 O O . GLY F 1 43 ? 149.277 180.014 124.002 1.00 84.85 81 GLY H O 1
ATOM 3953 N N . ALA F 1 44 ? 147.597 178.572 124.387 1.00 83.29 82 ALA H N 1
ATOM 3954 C CA . ALA F 1 44 ? 147.278 178.443 122.966 1.00 83.29 82 ALA H CA 1
ATOM 3955 C C . ALA F 1 44 ? 146.848 179.781 122.373 1.00 83.29 82 ALA H C 1
ATOM 3956 O O . ALA F 1 44 ? 147.329 180.188 121.308 1.00 83.29 82 ALA H O 1
ATOM 3958 N N . ALA F 1 45 ? 145.919 180.471 123.039 1.00 97.85 83 ALA H N 1
ATOM 3959 C CA . ALA F 1 45 ? 145.470 181.767 122.534 1.00 97.85 83 ALA H CA 1
ATOM 3960 C C . ALA F 1 45 ? 146.609 182.782 122.520 1.00 97.85 83 ALA H C 1
ATOM 3961 O O . ALA F 1 45 ? 146.685 183.627 121.618 1.00 97.85 83 ALA H O 1
ATOM 3963 N N . ILE F 1 46 ? 147.513 182.705 123.497 1.00 101.24 84 ILE H N 1
ATOM 3964 C CA . ILE F 1 46 ? 148.630 183.638 123.543 1.00 101.24 84 ILE H CA 1
ATOM 3965 C C . ILE F 1 46 ? 149.588 183.356 122.398 1.00 101.24 84 ILE H C 1
ATOM 3966 O O . ILE F 1 46 ? 150.157 184.277 121.810 1.00 101.24 84 ILE H O 1
ATOM 3971 N N . SER F 1 47 ? 149.778 182.081 122.060 1.00 102.63 85 SER H N 1
ATOM 3972 C CA . SER F 1 47 ? 150.615 181.741 120.915 1.00 102.63 85 SER H CA 1
ATOM 3973 C C . SER F 1 47 ? 150.000 182.241 119.615 1.00 102.63 85 SER H C 1
ATOM 3974 O O . SER F 1 47 ? 150.704 182.788 118.756 1.00 102.63 85 SER H O 1
ATOM 3977 N N . LYS F 1 48 ? 148.682 182.089 119.471 1.00 117.14 86 LYS H N 1
ATOM 3978 C CA . LYS F 1 48 ? 147.976 182.685 118.339 1.00 117.14 86 LYS H CA 1
ATOM 3979 C C . LYS F 1 48 ? 148.281 184.173 118.228 1.00 117.14 86 LYS H C 1
ATOM 3980 O O . LYS F 1 48 ? 148.726 184.665 117.179 1.00 117.14 86 LYS H O 1
ATOM 3986 N N . ASN F 1 49 ? 148.064 184.901 119.324 1.00 127.44 87 ASN H N 1
ATOM 3987 C CA . ASN F 1 49 ? 148.195 186.351 119.292 1.00 127.44 87 ASN H CA 1
ATOM 3988 C C . ASN F 1 49 ? 149.638 186.767 119.054 1.00 127.44 87 ASN H C 1
ATOM 3989 O O . ASN F 1 49 ? 149.896 187.742 118.342 1.00 127.44 87 ASN H O 1
ATOM 3994 N N . ILE F 1 50 ? 150.592 186.059 119.660 1.00 139.13 88 ILE H N 1
ATOM 3995 C CA . ILE F 1 50 ? 151.996 186.418 119.502 1.00 139.13 88 ILE H CA 1
ATOM 3996 C C . ILE F 1 50 ? 152.451 186.184 118.066 1.00 139.13 88 ILE H C 1
ATOM 3997 O O . ILE F 1 50 ? 153.205 186.990 117.510 1.00 139.13 88 ILE H O 1
ATOM 4002 N N . ALA F 1 51 ? 152.017 185.083 117.439 1.00 142.98 89 ALA H N 1
ATOM 4003 C CA . ALA F 1 51 ? 152.406 184.864 116.050 1.00 142.98 89 ALA H CA 1
ATOM 4004 C C . ALA F 1 51 ? 151.787 185.910 115.131 1.00 142.98 89 ALA H C 1
ATOM 4005 O O . ALA F 1 51 ? 152.462 186.435 114.232 1.00 142.98 89 ALA H O 1
ATOM 4007 N N . ASN F 1 52 ? 150.527 186.276 115.380 1.00 144.73 90 ASN H N 1
ATOM 4008 C CA . ASN F 1 52 ? 149.910 187.347 114.602 1.00 144.73 90 ASN H CA 1
ATOM 4009 C C . ASN F 1 52 ? 150.665 188.663 114.768 1.00 144.73 90 ASN H C 1
ATOM 4010 O O . ASN F 1 52 ? 151.003 189.326 113.781 1.00 144.73 90 ASN H O 1
ATOM 4015 N N . PHE F 1 53 ? 150.934 189.055 116.016 1.00 154.63 91 PHE H N 1
ATOM 4016 C CA . PHE F 1 53 ? 151.652 190.298 116.283 1.00 154.63 91 PHE H CA 1
ATOM 4017 C C . PHE F 1 53 ? 153.027 190.299 115.625 1.00 154.63 91 PHE H C 1
ATOM 4018 O O . PHE F 1 53 ? 153.430 191.294 115.011 1.00 154.63 91 PHE H O 1
ATOM 4026 N N . LEU F 1 54 ? 153.778 189.202 115.765 1.00 149.35 92 LEU H N 1
ATOM 4027 C CA . LEU F 1 54 ? 155.116 189.155 115.187 1.00 149.35 92 LEU H CA 1
ATOM 4028 C C . LEU F 1 54 ? 155.056 189.303 113.673 1.00 149.35 92 LEU H C 1
ATOM 4029 O O . LEU F 1 54 ? 155.859 190.036 113.085 1.00 149.35 92 LEU H O 1
ATOM 4034 N N . GLY G 2 17 ? 175.262 175.511 199.065 1.00 181.45 175 GLY D N 1
ATOM 4035 C CA . GLY G 2 17 ? 174.356 174.381 198.983 1.00 181.45 175 GLY D CA 1
ATOM 4036 C C . GLY G 2 17 ? 173.299 174.382 200.069 1.00 181.45 175 GLY D C 1
ATOM 4037 O O . GLY G 2 17 ? 172.508 173.445 200.178 1.00 181.45 175 GLY D O 1
ATOM 4038 N N . LEU G 2 18 ? 173.289 175.444 200.879 1.00 182.61 176 LEU D N 1
ATOM 4039 C CA . LEU G 2 18 ? 172.308 175.542 201.955 1.00 182.61 176 LEU D CA 1
ATOM 4040 C C . LEU G 2 18 ? 170.895 175.671 201.400 1.00 182.61 176 LEU D C 1
ATOM 4041 O O . LEU G 2 18 ? 169.950 175.094 201.952 1.00 182.61 176 LEU D O 1
ATOM 4043 N N . SER G 2 19 ? 170.728 176.420 200.309 1.00 180.62 177 SER D N 1
ATOM 4044 C CA . SER G 2 19 ? 169.412 176.526 199.689 1.00 180.62 177 SER D CA 1
ATOM 4045 C C . SER G 2 19 ? 168.958 175.182 199.136 1.00 180.62 177 SER D C 1
ATOM 4046 O O . SER G 2 19 ? 167.769 174.843 199.200 1.00 180.62 177 SER D O 1
ATOM 4048 N N . ASP G 2 20 ? 169.895 174.394 198.602 1.00 183.65 178 ASP D N 1
ATOM 4049 C CA . ASP G 2 20 ? 169.544 173.083 198.064 1.00 183.65 178 ASP D CA 1
ATOM 4050 C C . ASP G 2 20 ? 169.005 172.169 199.157 1.00 183.65 178 ASP D C 1
ATOM 4051 O O . ASP G 2 20 ? 167.959 171.531 198.990 1.00 183.65 178 ASP D O 1
ATOM 4053 N N . VAL G 2 21 ? 169.699 172.104 200.295 1.00 185.37 179 VAL D N 1
ATOM 4054 C CA . VAL G 2 21 ? 169.228 171.240 201.369 1.00 185.37 179 VAL D CA 1
ATOM 4055 C C . VAL G 2 21 ? 167.971 171.813 202.012 1.00 185.37 179 VAL D C 1
ATOM 4056 O O . VAL G 2 21 ? 167.129 171.059 202.506 1.00 185.37 179 VAL D O 1
ATOM 4060 N N . LYS G 2 22 ? 167.802 173.137 202.001 1.00 189.47 180 LYS D N 1
ATOM 4061 C CA . LYS G 2 22 ? 166.556 173.717 202.496 1.00 189.47 180 LYS D CA 1
ATOM 4062 C C . LYS G 2 22 ? 165.369 173.273 201.648 1.00 189.47 180 LYS D C 1
ATOM 4063 O O . LYS G 2 22 ? 164.338 172.835 202.177 1.00 189.47 180 LYS D O 1
ATOM 4065 N N . THR G 2 23 ? 165.494 173.389 200.324 1.00 189.97 181 THR D N 1
ATOM 4066 C CA . THR G 2 23 ? 164.426 172.915 199.450 1.00 189.97 181 THR D CA 1
ATOM 4067 C C . THR G 2 23 ? 164.226 171.412 199.578 1.00 189.97 181 THR D C 1
ATOM 4068 O O . THR G 2 23 ? 163.092 170.928 199.494 1.00 189.97 181 THR D O 1
ATOM 4072 N N . LEU G 2 24 ? 165.307 170.658 199.791 1.00 192.69 182 LEU D N 1
ATOM 4073 C CA . LEU G 2 24 ? 165.168 169.217 199.975 1.00 192.69 182 LEU D CA 1
ATOM 4074 C C . LEU G 2 24 ? 164.380 168.899 201.241 1.00 192.69 182 LEU D C 1
ATOM 4075 O O . LEU G 2 24 ? 163.531 167.999 201.243 1.00 192.69 182 LEU D O 1
ATOM 4080 N N . VAL G 2 25 ? 164.670 169.606 202.335 1.00 191.59 183 VAL D N 1
ATOM 4081 C CA . VAL G 2 25 ? 163.936 169.394 203.579 1.00 191.59 183 VAL D CA 1
ATOM 4082 C C . VAL G 2 25 ? 162.474 169.776 203.403 1.00 191.59 183 VAL D C 1
ATOM 4083 O O . VAL G 2 25 ? 161.577 169.100 203.919 1.00 191.59 183 VAL D O 1
ATOM 4087 N N . ASN G 2 26 ? 162.208 170.861 202.673 1.00 192.09 184 ASN D N 1
ATOM 4088 C CA . ASN G 2 26 ? 160.821 171.225 202.399 1.00 192.09 184 ASN D CA 1
ATOM 4089 C C . ASN G 2 26 ? 160.115 170.124 201.618 1.00 192.09 184 ASN D C 1
ATOM 4090 O O . ASN G 2 26 ? 158.965 169.778 201.914 1.00 192.09 184 ASN D O 1
ATOM 4092 N N . GLN G 2 27 ? 160.793 169.560 200.617 1.00 192.76 185 GLN D N 1
ATOM 4093 C CA . GLN G 2 27 ? 160.202 168.489 199.822 1.00 192.76 185 GLN D CA 1
ATOM 4094 C C . GLN G 2 27 ? 159.909 167.269 200.686 1.00 192.76 185 GLN D C 1
ATOM 4095 O O . GLN G 2 27 ? 158.825 166.682 200.602 1.00 192.76 185 GLN D O 1
ATOM 4097 N N . LEU G 2 28 ? 160.876 166.862 201.510 1.00 191.97 186 LEU D N 1
ATOM 4098 C CA . LEU G 2 28 ? 160.669 165.712 202.386 1.00 191.97 186 LEU D CA 1
ATOM 4099 C C . LEU G 2 28 ? 159.524 165.956 203.361 1.00 191.97 186 LEU D C 1
ATOM 4100 O O . LEU G 2 28 ? 158.714 165.057 203.620 1.00 191.97 186 LEU D O 1
ATOM 4105 N N . TYR G 2 29 ? 159.440 167.170 203.911 1.00 192.45 187 TYR D N 1
ATOM 4106 C CA . TYR G 2 29 ? 158.377 167.490 204.856 1.00 192.45 187 TYR D CA 1
ATOM 4107 C C . TYR G 2 29 ? 157.016 167.453 204.179 1.00 192.45 187 TYR D C 1
ATOM 4108 O O . TYR G 2 29 ? 156.048 166.930 204.744 1.00 192.45 187 TYR D O 1
ATOM 4117 N N . GLU G 2 30 ? 156.928 167.983 202.958 1.00 199.08 188 GLU D N 1
ATOM 4118 C CA . GLU G 2 30 ? 155.668 167.936 202.225 1.00 199.08 188 GLU D CA 1
ATOM 4119 C C . GLU G 2 30 ? 155.294 166.504 201.873 1.00 199.08 188 GLU D C 1
ATOM 4120 O O . GLU G 2 30 ? 154.117 166.132 201.934 1.00 199.08 188 GLU D O 1
ATOM 4122 N N . ALA G 2 31 ? 156.283 165.685 201.509 1.00 193.93 189 ALA D N 1
ATOM 4123 C CA . ALA G 2 31 ? 156.008 164.301 201.140 1.00 193.93 189 ALA D CA 1
ATOM 4124 C C . ALA G 2 31 ? 155.518 163.495 202.335 1.00 193.93 189 ALA D C 1
ATOM 4125 O O . ALA G 2 31 ? 154.583 162.696 202.209 1.00 193.93 189 ALA D O 1
ATOM 4127 N N . LEU G 2 32 ? 156.135 163.683 203.504 1.00 194.03 190 LEU D N 1
ATOM 4128 C CA . LEU G 2 32 ? 155.682 162.957 204.685 1.00 194.03 190 LEU D CA 1
ATOM 4129 C C . LEU G 2 32 ? 154.381 163.520 205.243 1.00 194.03 190 LEU D C 1
ATOM 4130 O O . LEU G 2 32 ? 153.642 162.790 205.911 1.00 194.03 190 LEU D O 1
ATOM 4135 N N . ASN G 2 33 ? 154.086 164.796 204.984 1.00 195.57 191 ASN D N 1
ATOM 4136 C CA . ASN G 2 33 ? 152.903 165.420 205.562 1.00 195.57 191 ASN D CA 1
ATOM 4137 C C . ASN G 2 33 ? 151.608 164.927 204.929 1.00 195.57 191 ASN D C 1
ATOM 4138 O O . ASN G 2 33 ? 150.555 165.007 205.571 1.00 195.57 191 ASN D O 1
ATOM 4140 N N . VAL G 2 34 ? 151.658 164.430 203.690 1.00 194.40 192 VAL D N 1
ATOM 4141 C CA . VAL G 2 34 ? 150.432 164.089 202.980 1.00 194.40 192 VAL D CA 1
ATOM 4142 C C . VAL G 2 34 ? 149.706 162.945 203.675 1.00 194.40 192 VAL D C 1
ATOM 4143 O O . VAL G 2 34 ? 150.320 161.999 204.188 1.00 194.40 192 VAL D O 1
ATOM 4147 N N . ARG G 2 35 ? 148.382 163.052 203.720 1.00 195.92 193 ARG D N 1
ATOM 4148 C CA . ARG G 2 35 ? 147.500 161.976 204.138 1.00 195.92 193 ARG D CA 1
ATOM 4149 C C . ARG G 2 35 ? 146.787 161.427 202.911 1.00 195.92 193 ARG D C 1
ATOM 4150 O O . ARG G 2 35 ? 146.617 162.131 201.911 1.00 195.92 193 ARG D O 1
ATOM 4152 N N . GLU G 2 36 ? 146.365 160.166 202.998 1.00 190.17 194 GLU D N 1
ATOM 4153 C CA . GLU G 2 36 ? 145.849 159.435 201.842 1.00 190.17 194 GLU D CA 1
ATOM 4154 C C . GLU G 2 36 ? 146.843 159.514 200.687 1.00 190.17 194 GLU D C 1
ATOM 4155 O O . GLU G 2 36 ? 146.523 159.955 199.581 1.00 190.17 194 GLU D O 1
ATOM 4157 N N . HIS G 2 37 ? 148.082 159.103 200.985 1.00 189.51 195 HIS D N 1
ATOM 4158 C CA . HIS G 2 37 ? 149.202 159.254 200.058 1.00 189.51 195 HIS D CA 1
ATOM 4159 C C . HIS G 2 37 ? 148.861 158.778 198.651 1.00 189.51 195 HIS D C 1
ATOM 4160 O O . HIS G 2 37 ? 149.303 159.374 197.663 1.00 189.51 195 HIS D O 1
ATOM 4162 N N . GLN G 2 38 ? 148.084 157.701 198.537 1.00 184.76 196 GLN D N 1
ATOM 4163 C CA . GLN G 2 38 ? 147.706 157.189 197.227 1.00 184.76 196 GLN D CA 1
ATOM 4164 C C . GLN G 2 38 ? 146.471 157.866 196.649 1.00 184.76 196 GLN D C 1
ATOM 4165 O O . GLN G 2 38 ? 146.250 157.785 195.435 1.00 184.76 196 GLN D O 1
ATOM 4167 N N . LEU G 2 39 ? 145.663 158.530 197.476 1.00 181.15 197 LEU D N 1
ATOM 4168 C CA . LEU G 2 39 ? 144.452 159.192 197.004 1.00 181.15 197 LEU D CA 1
ATOM 4169 C C . LEU G 2 39 ? 144.684 160.681 196.762 1.00 181.15 197 LEU D C 1
ATOM 4170 O O . LEU G 2 39 ? 144.475 161.171 195.649 1.00 181.15 197 LEU D O 1
ATOM 4172 N N . GLN G 2 40 ? 145.124 161.408 197.792 1.00 170.96 198 GLN D N 1
ATOM 4173 C CA . GLN G 2 40 ? 145.263 162.857 197.681 1.00 170.96 198 GLN D CA 1
ATOM 4174 C C . GLN G 2 40 ? 146.308 163.240 196.641 1.00 170.96 198 GLN D C 1
ATOM 4175 O O . GLN G 2 40 ? 146.149 164.248 195.940 1.00 170.96 198 GLN D O 1
ATOM 4177 N N . LYS G 2 41 ? 147.368 162.441 196.512 1.00 167.84 199 LYS D N 1
ATOM 4178 C CA . LYS G 2 41 ? 148.358 162.698 195.473 1.00 167.84 199 LYS D CA 1
ATOM 4179 C C . LYS G 2 41 ? 147.765 162.514 194.084 1.00 167.84 199 LYS D C 1
ATOM 4180 O O . LYS G 2 41 ? 148.116 163.251 193.160 1.00 167.84 199 LYS D O 1
ATOM 4182 N N . GLU G 2 42 ? 146.867 161.540 193.910 1.00 156.59 200 GLU D N 1
ATOM 4183 C CA . GLU G 2 42 ? 146.194 161.389 192.622 1.00 156.59 200 GLU D CA 1
ATOM 4184 C C . GLU G 2 42 ? 145.351 162.617 192.293 1.00 156.59 200 GLU D C 1
ATOM 4185 O O . GLU G 2 42 ? 145.330 163.084 191.145 1.00 156.59 200 GLU D O 1
ATOM 4187 N N . VAL G 2 43 ? 144.694 163.189 193.304 1.00 154.65 201 VAL D N 1
ATOM 4188 C CA . VAL G 2 43 ? 143.927 164.412 193.092 1.00 154.65 201 VAL D CA 1
ATOM 4189 C C . VAL G 2 43 ? 144.856 165.540 192.673 1.00 154.65 201 VAL D C 1
ATOM 4190 O O . VAL G 2 43 ? 144.600 166.246 191.688 1.00 154.65 201 VAL D O 1
ATOM 4194 N N . GLU G 2 44 ? 145.932 165.749 193.439 1.00 149.61 202 GLU D N 1
ATOM 4195 C CA . GLU G 2 44 ? 146.849 166.832 193.110 1.00 149.61 202 GLU D CA 1
ATOM 4196 C C . GLU G 2 44 ? 147.445 166.624 191.727 1.00 149.61 202 GLU D C 1
ATOM 4197 O O . GLU G 2 44 ? 147.718 167.595 191.015 1.00 149.61 202 GLU D O 1
ATOM 4199 N N . LEU G 2 45 ? 147.643 165.365 191.330 1.00 142.66 203 LEU D N 1
ATOM 4200 C CA . LEU G 2 45 ? 148.133 165.068 189.991 1.00 142.66 203 LEU D CA 1
ATOM 4201 C C . LEU G 2 45 ? 147.140 165.521 188.935 1.00 142.66 203 LEU D C 1
ATOM 4202 O O . LEU G 2 45 ? 147.528 166.105 187.918 1.00 142.66 203 LEU D O 1
ATOM 4207 N N . THR G 2 46 ? 145.851 165.256 189.156 1.00 140.59 204 THR D N 1
ATOM 4208 C CA . THR G 2 46 ? 144.845 165.704 188.196 1.00 140.59 204 THR D CA 1
ATOM 4209 C C . THR G 2 46 ? 144.827 167.224 188.094 1.00 140.59 204 THR D C 1
ATOM 4210 O O . THR G 2 46 ? 144.794 167.785 186.991 1.00 140.59 204 THR D O 1
ATOM 4214 N N . THR G 2 47 ? 144.851 167.906 189.241 1.00 141.76 205 THR D N 1
ATOM 4215 C CA . THR G 2 47 ? 144.865 169.368 189.222 1.00 141.76 205 THR D CA 1
ATOM 4216 C C . THR G 2 47 ? 146.092 169.902 188.494 1.00 141.76 205 THR D C 1
ATOM 4217 O O . THR G 2 47 ? 145.987 170.827 187.678 1.00 141.76 205 THR D O 1
ATOM 4221 N N . GLN G 2 48 ? 147.264 169.328 188.770 1.00 131.89 206 GLN D N 1
ATOM 4222 C CA . GLN G 2 48 ? 148.489 169.809 188.146 1.00 131.89 206 GLN D CA 1
ATOM 4223 C C . GLN G 2 48 ? 148.480 169.551 186.646 1.00 131.89 206 GLN D C 1
ATOM 4224 O O . GLN G 2 48 ? 148.927 170.398 185.864 1.00 131.89 206 GLN D O 1
ATOM 4230 N N . LEU G 2 49 ? 147.991 168.381 186.226 1.00 127.62 207 LEU D N 1
ATOM 4231 C CA . LEU G 2 49 ? 147.900 168.079 184.803 1.00 127.62 207 LEU D CA 1
ATOM 4232 C C . LEU G 2 49 ? 146.967 169.053 184.097 1.00 127.62 207 LEU D C 1
ATOM 4233 O O . LEU G 2 49 ? 147.285 169.558 183.010 1.00 127.62 207 LEU D O 1
ATOM 4238 N N . GLU G 2 50 ? 145.805 169.324 184.694 1.00 132.15 208 GLU D N 1
ATOM 4239 C CA . GLU G 2 50 ? 144.886 170.286 184.097 1.00 132.15 208 GLU D CA 1
ATOM 4240 C C . GLU G 2 50 ? 145.527 171.661 183.990 1.00 132.15 208 GLU D C 1
ATOM 4241 O O . GLU G 2 50 ? 145.419 172.325 182.952 1.00 132.15 208 GLU D O 1
ATOM 4243 N N . THR G 2 51 ? 146.216 172.100 185.046 1.00 124.36 209 THR D N 1
ATOM 4244 C CA . THR G 2 51 ? 146.838 173.420 185.020 1.00 124.36 209 THR D CA 1
ATOM 4245 C C . THR G 2 51 ? 147.937 173.497 183.969 1.00 124.36 209 THR D C 1
ATOM 4246 O O . THR G 2 51 ? 148.074 174.512 183.277 1.00 124.36 209 THR D O 1
ATOM 4250 N N . LEU G 2 52 ? 148.713 172.428 183.806 1.00 117.63 210 LEU D N 1
ATOM 4251 C CA . LEU G 2 52 ? 149.789 172.479 182.823 1.00 117.63 210 LEU D CA 1
ATOM 4252 C C . LEU G 2 52 ? 149.242 172.446 181.402 1.00 117.63 210 LEU D C 1
ATOM 4253 O O . LEU G 2 52 ? 149.786 173.106 180.511 1.00 117.63 210 LEU D O 1
ATOM 4258 N N . GLN G 2 53 ? 148.167 171.691 181.161 1.00 118.61 211 GLN D N 1
ATOM 4259 C CA . GLN G 2 53 ? 147.550 171.721 179.838 1.00 118.61 211 GLN D CA 1
ATOM 4260 C C . GLN G 2 53 ? 146.970 173.098 179.538 1.00 118.61 211 GLN D C 1
ATOM 4261 O O . GLN G 2 53 ? 147.100 173.613 178.416 1.00 118.61 211 GLN D O 1
ATOM 4267 N N . GLN G 2 54 ? 146.343 173.715 180.541 1.00 118.89 212 GLN D N 1
ATOM 4268 C CA . GLN G 2 54 ? 145.811 175.061 180.379 1.00 118.89 212 GLN D CA 1
ATOM 4269 C C . GLN G 2 54 ? 146.927 176.076 180.163 1.00 118.89 212 GLN D C 1
ATOM 4270 O O . GLN G 2 54 ? 146.708 177.116 179.532 1.00 118.89 212 GLN D O 1
ATOM 4276 N N . GLU G 2 55 ? 148.127 175.789 180.664 1.00 113.16 213 GLU D N 1
ATOM 4277 C CA . GLU G 2 55 ? 149.272 176.647 180.381 1.00 113.16 213 GLU D CA 1
ATOM 4278 C C . GLU G 2 55 ? 149.807 176.412 178.973 1.00 113.16 213 GLU D C 1
ATOM 4279 O O . GLU G 2 55 ? 150.274 177.347 178.317 1.00 113.16 213 GLU D O 1
ATOM 4285 N N . LEU G 2 56 ? 149.751 175.168 178.502 1.00 113.04 214 LEU D N 1
ATOM 4286 C CA . LEU G 2 56 ? 150.263 174.842 177.175 1.00 113.04 214 LEU D CA 1
ATOM 4287 C C . LEU G 2 56 ? 149.392 175.410 176.064 1.00 113.04 214 LEU D C 1
ATOM 4288 O O . LEU G 2 56 ? 149.911 175.746 174.994 1.00 113.04 214 LEU D O 1
ATOM 4293 N N . LEU G 2 57 ? 148.083 175.535 176.300 1.00 114.46 215 LEU D N 1
ATOM 4294 C CA . LEU G 2 57 ? 147.152 175.918 175.234 1.00 114.46 215 LEU D CA 1
ATOM 4295 C C . LEU G 2 57 ? 147.615 177.088 174.365 1.00 114.46 215 LEU D C 1
ATOM 4296 O O . LEU G 2 57 ? 147.586 176.950 173.130 1.00 114.46 215 LEU D O 1
ATOM 4301 N N . PRO G 2 58 ? 148.037 178.240 174.909 1.00 110.19 216 PRO D N 1
ATOM 4302 C CA . PRO G 2 58 ? 148.430 179.346 174.015 1.00 110.19 216 PRO D CA 1
ATOM 4303 C C . PRO G 2 58 ? 149.586 179.009 173.089 1.00 110.19 216 PRO D C 1
ATOM 4304 O O . PRO G 2 58 ? 149.579 179.427 171.924 1.00 110.19 216 PRO D O 1
ATOM 4308 N N . LEU G 2 59 ? 150.588 178.270 173.572 1.00 105.02 217 LEU D N 1
ATOM 4309 C CA . LEU G 2 59 ? 151.703 177.896 172.708 1.00 105.02 217 LEU D CA 1
ATOM 4310 C C . LEU G 2 59 ? 151.231 177.043 171.539 1.00 105.02 217 LEU D C 1
ATOM 4311 O O . LEU G 2 59 ? 151.656 177.252 170.396 1.00 105.02 217 LEU D O 1
ATOM 4316 N N . GLU G 2 60 ? 150.344 176.082 171.802 1.00 107.09 218 GLU D N 1
ATOM 4317 C CA . GLU G 2 60 ? 149.851 175.229 170.727 1.00 107.09 218 GLU D CA 1
ATOM 4318 C C . GLU G 2 60 ? 149.020 176.024 169.730 1.00 107.09 218 GLU D C 1
ATOM 4319 O O . GLU G 2 60 ? 149.113 175.799 168.517 1.00 107.09 218 GLU D O 1
ATOM 4325 N N . GLU G 2 61 ? 148.204 176.957 170.222 1.00 103.75 219 GLU D N 1
ATOM 4326 C CA . GLU G 2 61 ? 147.430 177.803 169.318 1.00 103.75 219 GLU D CA 1
ATOM 4327 C C . GLU G 2 61 ? 148.346 178.622 168.415 1.00 103.75 219 GLU D C 1
ATOM 4328 O O . GLU G 2 61 ? 148.140 178.688 167.196 1.00 103.75 219 GLU D O 1
ATOM 4330 N N . LYS G 2 62 ? 149.364 179.259 169.001 1.00 107.41 220 LYS D N 1
ATOM 4331 C CA . LYS G 2 62 ? 150.307 180.034 168.202 1.00 107.41 220 LYS D CA 1
ATOM 4332 C C . LYS G 2 62 ? 151.011 179.164 167.170 1.00 107.41 220 LYS D C 1
ATOM 4333 O O . LYS G 2 62 ? 151.177 179.571 166.012 1.00 107.41 220 LYS D O 1
ATOM 4337 N N . LYS G 2 63 ? 151.435 177.963 167.570 1.00 105.59 221 LYS D N 1
ATOM 4338 C CA . LYS G 2 63 ? 152.126 177.081 166.636 1.00 105.59 221 LYS D CA 1
ATOM 4339 C C . LYS G 2 63 ? 151.223 176.699 165.474 1.00 105.59 221 LYS D C 1
ATOM 4340 O O . LYS G 2 63 ? 151.646 176.721 164.313 1.00 105.59 221 LYS D O 1
ATOM 4346 N N . LEU G 2 64 ? 149.974 176.333 165.768 1.00 103.69 222 LEU D N 1
ATOM 4347 C CA . LEU G 2 64 ? 149.051 175.958 164.702 1.00 103.69 222 LEU D CA 1
ATOM 4348 C C . LEU G 2 64 ? 148.814 177.119 163.746 1.00 103.69 222 LEU D C 1
ATOM 4349 O O . LEU G 2 64 ? 148.811 176.936 162.520 1.00 103.69 222 LEU D O 1
ATOM 4354 N N . GLU G 2 65 ? 148.614 178.323 164.288 1.00 105.87 223 GLU D N 1
ATOM 4355 C CA . GLU G 2 65 ? 148.393 179.481 163.429 1.00 105.87 223 GLU D CA 1
ATOM 4356 C C . GLU G 2 65 ? 149.588 179.718 162.518 1.00 105.87 223 GLU D C 1
ATOM 4357 O O . GLU G 2 65 ? 149.431 179.910 161.304 1.00 105.87 223 GLU D O 1
ATOM 4359 N N . LEU G 2 66 ? 150.797 179.681 163.081 1.00 102.05 224 LEU D N 1
ATOM 4360 C CA . LEU G 2 66 ? 151.980 179.961 162.275 1.00 102.05 224 LEU D CA 1
ATOM 4361 C C . LEU G 2 66 ? 152.199 178.880 161.225 1.00 102.05 224 LEU D C 1
ATOM 4362 O O . LEU G 2 66 ? 152.606 179.174 160.094 1.00 102.05 224 LEU D O 1
ATOM 4367 N N . GLU G 2 67 ? 151.908 177.627 161.571 1.00 105.29 225 GLU D N 1
ATOM 4368 C CA . GLU G 2 67 ? 152.042 176.539 160.610 1.00 105.29 225 GLU D CA 1
ATOM 4369 C C . GLU G 2 67 ? 151.095 176.728 159.434 1.00 105.29 225 GLU D C 1
ATOM 4370 O O . GLU G 2 67 ? 151.496 176.599 158.272 1.00 105.29 225 GLU D O 1
ATOM 4376 N N . GLN G 2 68 ? 149.822 177.014 159.716 1.00 101.19 226 GLN D N 1
ATOM 4377 C CA . GLN G 2 68 ? 148.868 177.244 158.633 1.00 101.19 226 GLN D CA 1
ATOM 4378 C C . GLN G 2 68 ? 149.296 178.411 157.751 1.00 101.19 226 GLN D C 1
ATOM 4379 O O . GLN G 2 68 ? 149.218 178.333 156.513 1.00 101.19 226 GLN D O 1
ATOM 4385 N N . VAL G 2 69 ? 149.755 179.500 158.372 1.00 101.91 227 VAL D N 1
ATOM 4386 C CA . VAL G 2 69 ? 150.144 180.676 157.604 1.00 101.91 227 VAL D CA 1
ATOM 4387 C C . VAL G 2 69 ? 151.355 180.383 156.732 1.00 101.91 227 VAL D C 1
ATOM 4388 O O . VAL G 2 69 ? 151.472 180.915 155.623 1.00 101.91 227 VAL D O 1
ATOM 4392 N N . ALA G 2 70 ? 152.260 179.523 157.188 1.00 100.77 228 ALA D N 1
ATOM 4393 C CA . ALA G 2 70 ? 153.426 179.189 156.384 1.00 100.77 228 ALA D CA 1
ATOM 4394 C C . ALA G 2 70 ? 153.188 178.017 155.446 1.00 100.77 228 ALA D C 1
ATOM 4395 O O . ALA G 2 70 ? 154.074 177.688 154.653 1.00 100.77 228 ALA D O 1
ATOM 4397 N N . ASN G 2 71 ? 152.028 177.371 155.522 1.00 100.46 229 ASN D N 1
ATOM 4398 C CA . ASN G 2 71 ? 151.719 176.266 154.623 1.00 100.46 229 ASN D CA 1
ATOM 4399 C C . ASN G 2 71 ? 150.866 176.678 153.432 1.00 100.46 229 ASN D C 1
ATOM 4400 O O . ASN G 2 71 ? 151.113 176.217 152.305 1.00 100.46 229 ASN D O 1
ATOM 4405 N N . ARG G 2 72 ? 149.850 177.519 153.651 1.00 103.09 230 ARG D N 1
ATOM 4406 C CA . ARG G 2 72 ? 149.020 177.939 152.523 1.00 103.09 230 ARG D CA 1
ATOM 4407 C C . ARG G 2 72 ? 149.843 178.681 151.475 1.00 103.09 230 ARG D C 1
ATOM 4408 O O . ARG G 2 72 ? 149.553 178.590 150.275 1.00 103.09 230 ARG D O 1
ATOM 4416 N N . ARG G 2 73 ? 150.887 179.389 151.910 1.00 95.87 231 ARG D N 1
ATOM 4417 C CA . ARG G 2 73 ? 151.784 180.066 150.982 1.00 95.87 231 ARG D CA 1
ATOM 4418 C C . ARG G 2 73 ? 152.433 179.073 150.027 1.00 95.87 231 ARG D C 1
ATOM 4419 O O . ARG G 2 73 ? 152.405 179.258 148.803 1.00 95.87 231 ARG D O 1
ATOM 4427 N N . SER G 2 74 ? 153.040 178.019 150.570 1.00 90.65 232 SER D N 1
ATOM 4428 C CA . SER G 2 74 ? 153.693 177.038 149.716 1.00 90.65 232 SER D CA 1
ATOM 4429 C C . SER G 2 74 ? 152.691 176.327 148.824 1.00 90.65 232 SER D C 1
ATOM 4430 O O . SER G 2 74 ? 153.011 175.989 147.676 1.00 90.65 232 SER D O 1
ATOM 4433 N N . ASN G 2 75 ? 151.471 176.106 149.316 1.00 93.25 233 ASN D N 1
ATOM 4434 C CA . ASN G 2 75 ? 150.464 175.477 148.466 1.00 93.25 233 ASN D CA 1
ATOM 4435 C C . ASN G 2 75 ? 150.160 176.343 147.250 1.00 93.25 233 ASN D C 1
ATOM 4436 O O . ASN G 2 75 ? 150.169 175.863 146.106 1.00 93.25 233 ASN D O 1
ATOM 4441 N N . TRP G 2 76 ? 149.905 177.634 147.478 1.00 89.01 234 TRP D N 1
ATOM 4442 C CA . TRP G 2 76 ? 149.632 178.533 146.361 1.00 89.01 234 TRP D CA 1
ATOM 4443 C C . TRP G 2 76 ? 150.819 178.617 145.411 1.00 89.01 234 TRP D C 1
ATOM 4444 O O . TRP G 2 76 ? 150.641 178.688 144.189 1.00 89.01 234 TRP D O 1
ATOM 4455 N N . MET G 2 77 ? 152.040 178.610 145.947 1.00 82.75 235 MET D N 1
ATOM 4456 C CA . MET G 2 77 ? 153.210 178.728 145.081 1.00 82.75 235 MET D CA 1
ATOM 4457 C C . MET G 2 77 ? 153.369 177.505 144.186 1.00 82.75 235 MET D C 1
ATOM 4458 O O . MET G 2 77 ? 153.684 177.634 142.995 1.00 82.75 235 MET D O 1
ATOM 4463 N N . ALA G 2 78 ? 153.138 176.310 144.728 1.00 74.81 236 ALA D N 1
ATOM 4464 C CA . ALA G 2 78 ? 153.240 175.112 143.901 1.00 74.81 236 ALA D CA 1
ATOM 4465 C C . ALA G 2 78 ? 152.137 175.076 142.851 1.00 74.81 236 ALA D C 1
ATOM 4466 O O . ALA G 2 78 ? 152.359 174.643 141.709 1.00 74.81 236 ALA D O 1
ATOM 4468 N N . TRP G 2 79 ? 150.941 175.535 143.217 1.00 78.82 237 TRP D N 1
ATOM 4469 C CA . TRP G 2 79 ? 149.855 175.607 142.247 1.00 78.82 237 TRP D CA 1
ATOM 4470 C C . TRP G 2 79 ? 150.197 176.556 141.102 1.00 78.82 237 TRP D C 1
ATOM 4471 O O . TRP G 2 79 ? 149.922 176.262 139.930 1.00 78.82 237 TRP D O 1
ATOM 4482 N N . ALA G 2 80 ? 150.809 177.697 141.421 1.00 69.18 238 ALA D N 1
ATOM 4483 C CA . ALA G 2 80 ? 151.235 178.620 140.374 1.00 69.18 238 ALA D CA 1
ATOM 4484 C C . ALA G 2 80 ? 152.302 177.996 139.486 1.00 69.18 238 ALA D C 1
ATOM 4485 O O . ALA G 2 80 ? 152.306 178.204 138.265 1.00 69.18 238 ALA D O 1
ATOM 4487 N N . GLY G 2 81 ? 153.224 177.240 140.077 1.00 66.95 239 GLY D N 1
ATOM 4488 C CA . GLY G 2 81 ? 154.210 176.547 139.263 1.00 66.95 239 GLY D CA 1
ATOM 4489 C C . GLY G 2 81 ? 153.577 175.602 138.259 1.00 66.95 239 GLY D C 1
ATOM 4490 O O . GLY G 2 81 ? 153.964 175.571 137.085 1.00 66.95 239 GLY D O 1
ATOM 4491 N N . LEU G 2 82 ? 152.580 174.834 138.701 1.00 63.19 240 LEU D N 1
ATOM 4492 C CA . LEU G 2 82 ? 151.916 173.916 137.776 1.00 63.19 240 LEU D CA 1
ATOM 4493 C C . LEU G 2 82 ? 151.171 174.666 136.677 1.00 63.19 240 LEU D C 1
ATOM 4494 O O . LEU G 2 82 ? 151.215 174.270 135.502 1.00 63.19 240 LEU D O 1
ATOM 4499 N N . GLY G 2 83 ? 150.470 175.742 137.038 1.00 66.07 241 GLY D N 1
ATOM 4500 C CA . GLY G 2 83 ? 149.795 176.540 136.026 1.00 66.07 241 GLY D CA 1
ATOM 4501 C C . GLY G 2 83 ? 150.746 177.060 134.966 1.00 66.07 241 GLY D C 1
ATOM 4502 O O . GLY G 2 83 ? 150.452 176.998 133.768 1.00 66.07 241 GLY D O 1
ATOM 4503 N N . LEU G 2 84 ? 151.907 177.565 135.388 1.00 64.36 242 LEU D N 1
ATOM 4504 C CA . LEU G 2 84 ? 152.862 178.102 134.424 1.00 64.36 242 LEU D CA 1
ATOM 4505 C C . LEU G 2 84 ? 153.429 177.005 133.531 1.00 64.36 242 LEU D C 1
ATOM 4506 O O . LEU G 2 84 ? 153.609 177.211 132.322 1.00 64.36 242 LEU D O 1
ATOM 4511 N N . MET G 2 85 ? 153.717 175.833 134.101 1.00 67.44 243 MET D N 1
ATOM 4512 C CA . MET G 2 85 ? 154.199 174.728 133.277 1.00 67.44 243 MET D CA 1
ATOM 4513 C C . MET G 2 85 ? 153.175 174.351 132.213 1.00 67.44 243 MET D C 1
ATOM 4514 O O . MET G 2 85 ? 153.530 174.114 131.050 1.00 67.44 243 MET D O 1
ATOM 4519 N N . SER G 2 86 ? 151.893 174.306 132.585 1.00 66.81 244 SER D N 1
ATOM 4520 C CA . SER G 2 86 ? 150.869 173.956 131.605 1.00 66.81 244 SER D CA 1
ATOM 4521 C C . SER G 2 86 ? 150.721 175.035 130.535 1.00 66.81 244 SER D C 1
ATOM 4522 O O . SER G 2 86 ? 150.468 174.722 129.365 1.00 66.81 244 SER D O 1
ATOM 4525 N N . VAL G 2 87 ? 150.869 176.309 130.910 1.00 62.98 245 VAL D N 1
ATOM 4526 C CA . VAL G 2 87 ? 150.803 177.379 129.915 1.00 62.98 245 VAL D CA 1
ATOM 4527 C C . VAL G 2 87 ? 151.920 177.224 128.895 1.00 62.98 245 VAL D C 1
ATOM 4528 O O . VAL G 2 87 ? 151.706 177.367 127.680 1.00 62.98 245 VAL D O 1
ATOM 4532 N N . GLN G 2 88 ? 153.129 176.928 129.369 1.00 56.58 246 GLN D N 1
ATOM 4533 C CA . GLN G 2 88 ? 154.237 176.724 128.442 1.00 56.58 246 GLN D CA 1
ATOM 4534 C C . GLN G 2 88 ? 153.970 175.540 127.525 1.00 56.58 246 GLN D C 1
ATOM 4535 O O . GLN G 2 88 ? 154.256 175.595 126.320 1.00 56.58 246 GLN D O 1
ATOM 4541 N N . PHE G 2 89 ? 153.424 174.457 128.079 1.00 54.51 247 PHE D N 1
ATOM 4542 C CA . PHE G 2 89 ? 153.112 173.299 127.250 1.00 54.51 247 PHE D CA 1
ATOM 4543 C C . PHE G 2 89 ? 152.146 173.696 126.147 1.00 54.51 247 PHE D C 1
ATOM 4544 O O . PHE G 2 89 ? 152.315 173.303 124.990 1.00 54.51 247 PHE D O 1
ATOM 4552 N N . GLY G 2 90 ? 151.099 174.440 126.497 1.00 62.61 248 GLY D N 1
ATOM 4553 C CA . GLY G 2 90 ? 150.125 174.835 125.493 1.00 62.61 248 GLY D CA 1
ATOM 4554 C C . GLY G 2 90 ? 150.741 175.667 124.385 1.00 62.61 248 GLY D C 1
ATOM 4555 O O . GLY G 2 90 ? 150.448 175.461 123.202 1.00 62.61 248 GLY D O 1
ATOM 4556 N N . ILE G 2 91 ? 151.617 176.607 124.750 1.00 58.73 249 ILE D N 1
ATOM 4557 C CA . ILE G 2 91 ? 152.247 177.443 123.729 1.00 58.73 249 ILE D CA 1
ATOM 4558 C C . ILE G 2 91 ? 153.057 176.580 122.774 1.00 58.73 249 ILE D C 1
ATOM 4559 O O . ILE G 2 91 ? 152.951 176.704 121.543 1.00 58.73 249 ILE D O 1
ATOM 4564 N N . LEU G 2 92 ? 153.865 175.674 123.328 1.00 53.47 250 LEU D N 1
ATOM 4565 C CA . LEU G 2 92 ? 154.699 174.837 122.475 1.00 53.47 250 LEU D CA 1
ATOM 4566 C C . LEU G 2 92 ? 153.851 173.943 121.582 1.00 53.47 250 LEU D C 1
ATOM 4567 O O . LEU G 2 92 ? 154.156 173.774 120.398 1.00 53.47 250 LEU D O 1
ATOM 4572 N N . ALA G 2 93 ? 152.796 173.342 122.131 1.00 57.24 251 ALA D N 1
ATOM 4573 C CA . ALA G 2 93 ? 151.978 172.433 121.339 1.00 57.24 251 ALA D CA 1
ATOM 4574 C C . ALA G 2 93 ? 151.310 173.153 120.180 1.00 57.24 251 ALA D C 1
ATOM 4575 O O . ALA G 2 93 ? 151.307 172.650 119.048 1.00 57.24 251 ALA D O 1
ATOM 4577 N N . ARG G 2 94 ? 150.758 174.344 120.426 1.00 64.87 252 ARG D N 1
ATOM 4578 C CA . ARG G 2 94 ? 150.103 175.025 119.317 1.00 64.87 252 ARG D CA 1
ATOM 4579 C C . ARG G 2 94 ? 151.113 175.430 118.258 1.00 64.87 252 ARG D C 1
ATOM 4580 O O . ARG G 2 94 ? 150.864 175.248 117.063 1.00 64.87 252 ARG D O 1
ATOM 4588 N N . LEU G 2 95 ? 152.267 175.967 118.664 1.00 58.19 253 LEU D N 1
ATOM 4589 C CA . LEU G 2 95 ? 153.227 176.397 117.653 1.00 58.19 253 LEU D CA 1
ATOM 4590 C C . LEU G 2 95 ? 153.724 175.212 116.845 1.00 58.19 253 LEU D C 1
ATOM 4591 O O . LEU G 2 95 ? 153.823 175.289 115.618 1.00 58.19 253 LEU D O 1
ATOM 4596 N N . THR G 2 96 ? 154.029 174.099 117.511 1.00 53.30 254 THR D N 1
ATOM 4597 C CA . THR G 2 96 ? 154.582 172.949 116.810 1.00 53.30 254 THR D CA 1
ATOM 4598 C C . THR G 2 96 ? 153.574 172.322 115.860 1.00 53.30 254 THR D C 1
ATOM 4599 O O . THR G 2 96 ? 153.950 171.859 114.779 1.00 53.30 254 THR D O 1
ATOM 4603 N N . TRP G 2 97 ? 152.295 172.280 116.227 1.00 57.28 255 TRP D N 1
ATOM 4604 C CA . TRP G 2 97 ? 151.371 171.482 115.433 1.00 57.28 255 TRP D CA 1
ATOM 4605 C C . TRP G 2 97 ? 150.385 172.275 114.590 1.00 57.28 255 TRP D C 1
ATOM 4606 O O . TRP G 2 97 ? 149.737 171.684 113.724 1.00 57.28 255 TRP D O 1
ATOM 4617 N N . TRP G 2 98 ? 150.246 173.578 114.803 1.00 63.61 256 TRP D N 1
ATOM 4618 C CA . TRP G 2 98 ? 149.317 174.370 114.012 1.00 63.61 256 TRP D CA 1
ATOM 4619 C C . TRP G 2 98 ? 150.038 175.354 113.104 1.00 63.61 256 TRP D C 1
ATOM 4620 O O . TRP G 2 98 ? 149.858 175.318 111.885 1.00 63.61 256 TRP D O 1
ATOM 4631 N N . GLU G 2 99 ? 150.863 176.235 113.668 1.00 73.82 257 GLU D N 1
ATOM 4632 C CA . GLU G 2 99 ? 151.431 177.329 112.889 1.00 73.82 257 GLU D CA 1
ATOM 4633 C C . GLU G 2 99 ? 152.625 176.867 112.060 1.00 73.82 257 GLU D C 1
ATOM 4634 O O . GLU G 2 99 ? 152.593 176.913 110.827 1.00 73.82 257 GLU D O 1
ATOM 4640 N N . TYR G 2 100 ? 153.682 176.409 112.723 1.00 66.65 258 TYR D N 1
ATOM 4641 C CA . TYR G 2 100 ? 154.893 175.947 112.064 1.00 66.65 258 TYR D CA 1
ATOM 4642 C C . TYR G 2 100 ? 155.072 174.461 112.327 1.00 66.65 258 TYR D C 1
ATOM 4643 O O . TYR G 2 100 ? 154.618 173.942 113.344 1.00 66.65 258 TYR D O 1
ATOM 4652 N N . SER G 2 101 ? 155.739 173.776 111.407 1.00 63.00 259 SER D N 1
ATOM 4653 C CA . SER G 2 101 ? 155.951 172.349 111.578 1.00 63.00 259 SER D CA 1
ATOM 4654 C C . SER G 2 101 ? 156.969 172.092 112.684 1.00 63.00 259 SER D C 1
ATOM 4655 O O . SER G 2 101 ? 157.583 173.010 113.227 1.00 63.00 259 SER D O 1
ATOM 4658 N N . TRP G 2 102 ? 157.144 170.816 113.024 1.00 57.24 260 TRP D N 1
ATOM 4659 C CA . TRP G 2 102 ? 158.117 170.471 114.051 1.00 57.24 260 TRP D CA 1
ATOM 4660 C C . TRP G 2 102 ? 159.545 170.654 113.564 1.00 57.24 260 TRP D C 1
ATOM 4661 O O . TRP G 2 102 ? 160.436 170.939 114.369 1.00 57.24 260 TRP D O 1
ATOM 4672 N N . ASP G 2 103 ? 159.790 170.482 112.266 1.00 61.20 261 ASP D N 1
ATOM 4673 C CA . ASP G 2 103 ? 161.160 170.527 111.768 1.00 61.20 261 ASP D CA 1
ATOM 4674 C C . ASP G 2 103 ? 161.790 171.892 111.993 1.00 61.20 261 ASP D C 1
ATOM 4675 O O . ASP G 2 103 ? 163.000 171.988 112.219 1.00 61.20 261 ASP D O 1
ATOM 4680 N N . ILE G 2 104 ? 160.991 172.953 111.934 1.00 66.71 262 ILE D N 1
ATOM 4681 C CA . ILE G 2 104 ? 161.507 174.300 112.130 1.00 66.71 262 ILE D CA 1
ATOM 4682 C C . ILE G 2 104 ? 161.551 174.681 113.606 1.00 66.71 262 ILE D C 1
ATOM 4683 O O . ILE G 2 104 ? 162.358 175.537 113.996 1.00 66.71 262 ILE D O 1
ATOM 4688 N N . MET G 2 105 ? 160.746 174.036 114.444 1.00 58.94 263 MET D N 1
ATOM 4689 C CA . MET G 2 105 ? 160.654 174.350 115.863 1.00 58.94 263 MET D CA 1
ATOM 4690 C C . MET G 2 105 ? 161.214 173.240 116.752 1.00 58.94 263 MET D C 1
ATOM 4691 O O . MET G 2 105 ? 160.643 172.917 117.787 1.00 58.94 263 MET D O 1
ATOM 4696 N N . GLU G 2 106 ? 162.283 172.584 116.341 1.00 55.87 264 GLU D N 1
ATOM 4697 C CA . GLU G 2 106 ? 162.969 171.722 117.297 1.00 55.87 264 GLU D CA 1
ATOM 4698 C C . GLU G 2 106 ? 163.938 172.521 118.166 1.00 55.87 264 GLU D C 1
ATOM 4699 O O . GLU G 2 106 ? 163.971 172.327 119.393 1.00 55.87 264 GLU D O 1
ATOM 4705 N N . PRO G 2 107 ? 164.716 173.452 117.599 1.00 57.49 265 PRO D N 1
ATOM 4706 C CA . PRO G 2 107 ? 165.631 174.211 118.456 1.00 57.49 265 PRO D CA 1
ATOM 4707 C C . PRO G 2 107 ? 164.904 175.123 119.408 1.00 57.49 265 PRO D C 1
ATOM 4708 O O . PRO G 2 107 ? 165.376 175.328 120.533 1.00 57.49 265 PRO D O 1
ATOM 4712 N N . VAL G 2 108 ? 163.772 175.687 118.995 1.00 56.64 266 VAL D N 1
ATOM 4713 C CA . VAL G 2 108 ? 163.079 176.620 119.865 1.00 56.64 266 VAL D CA 1
ATOM 4714 C C . VAL G 2 108 ? 162.575 175.896 121.102 1.00 56.64 266 VAL D C 1
ATOM 4715 O O . VAL G 2 108 ? 162.697 176.403 122.220 1.00 56.64 266 VAL D O 1
ATOM 4719 N N . THR G 2 109 ? 162.042 174.683 120.937 1.00 51.03 267 THR D N 1
ATOM 4720 C CA . THR G 2 109 ? 161.576 173.949 122.108 1.00 51.03 267 THR D CA 1
ATOM 4721 C C . THR G 2 109 ? 162.733 173.465 122.962 1.00 51.03 267 THR D C 1
ATOM 4722 O O . THR G 2 109 ? 162.625 173.460 124.192 1.00 51.03 267 THR D O 1
ATOM 4726 N N . TYR G 2 110 ? 163.855 173.066 122.358 1.00 46.54 268 TYR D N 1
ATOM 4727 C CA . TYR G 2 110 ? 164.974 172.667 123.209 1.00 46.54 268 TYR D CA 1
ATOM 4728 C C . TYR G 2 110 ? 165.463 173.837 124.051 1.00 46.54 268 TYR D C 1
ATOM 4729 O O . TYR G 2 110 ? 165.661 173.708 125.265 1.00 46.54 268 TYR D O 1
ATOM 4738 N N . PHE G 2 111 ? 165.657 174.996 123.428 1.00 47.16 269 PHE D N 1
ATOM 4739 C CA . PHE G 2 111 ? 166.197 176.116 124.181 1.00 47.16 269 PHE D CA 1
ATOM 4740 C C . PHE G 2 111 ? 165.175 176.714 125.133 1.00 47.16 269 PHE D C 1
ATOM 4741 O O . PHE G 2 111 ? 165.565 177.274 126.157 1.00 47.16 269 PHE D O 1
ATOM 4749 N N . VAL G 2 112 ? 163.881 176.558 124.865 1.00 54.19 270 VAL D N 1
ATOM 4750 C CA . VAL G 2 112 ? 162.883 177.017 125.822 1.00 54.19 270 VAL D CA 1
ATOM 4751 C C . VAL G 2 112 ? 162.804 176.069 127.012 1.00 54.19 270 VAL D C 1
ATOM 4752 O O . VAL G 2 112 ? 162.623 176.506 128.151 1.00 54.19 270 VAL D O 1
ATOM 4756 N N . THR G 2 113 ? 162.954 174.763 126.785 1.00 89.65 271 THR D N 1
ATOM 4757 C CA . THR G 2 113 ? 163.079 173.840 127.906 1.00 89.65 271 THR D CA 1
ATOM 4758 C C . THR G 2 113 ? 164.293 174.182 128.762 1.00 89.65 271 THR D C 1
ATOM 4759 O O . THR G 2 113 ? 164.224 174.159 129.998 1.00 89.65 271 THR D O 1
ATOM 4763 N N . TYR G 2 114 ? 165.413 174.514 128.120 1.00 59.19 272 TYR D N 1
ATOM 4764 C CA . TYR G 2 114 ? 166.597 174.932 128.863 1.00 59.19 272 TYR D CA 1
ATOM 4765 C C . TYR G 2 114 ? 166.326 176.193 129.673 1.00 59.19 272 TYR D C 1
ATOM 4766 O O . TYR G 2 114 ? 166.674 176.272 130.856 1.00 59.19 272 TYR D O 1
ATOM 4775 N N . GLY G 2 115 ? 165.721 177.200 129.045 1.00 67.22 273 GLY D N 1
ATOM 4776 C CA . GLY G 2 115 ? 165.400 178.422 129.762 1.00 67.22 273 GLY D CA 1
ATOM 4777 C C . GLY G 2 115 ? 164.476 178.184 130.939 1.00 67.22 273 GLY D C 1
ATOM 4778 O O . GLY G 2 115 ? 164.622 178.807 131.990 1.00 67.22 273 GLY D O 1
ATOM 4779 N N . THR G 2 116 ? 163.531 177.258 130.789 1.00 64.20 274 THR D N 1
ATOM 4780 C CA . THR G 2 116 ? 162.606 176.965 131.877 1.00 64.20 274 THR D CA 1
ATOM 4781 C C . THR G 2 116 ? 163.308 176.266 133.034 1.00 64.20 274 THR D C 1
ATOM 4782 O O . THR G 2 116 ? 163.063 176.591 134.202 1.00 64.20 274 THR D O 1
ATOM 4786 N N . ALA G 2 117 ? 164.180 175.301 132.737 1.00 66.03 275 ALA D N 1
ATOM 4787 C CA . ALA G 2 117 ? 164.949 174.670 133.805 1.00 66.03 275 ALA D CA 1
ATOM 4788 C C . ALA G 2 117 ? 165.824 175.688 134.526 1.00 66.03 275 ALA D C 1
ATOM 4789 O O . ALA G 2 117 ? 165.924 175.673 135.760 1.00 66.03 275 ALA D O 1
ATOM 4791 N N . MET G 2 118 ? 166.456 176.590 133.773 1.00 67.09 276 MET D N 1
ATOM 4792 C CA . MET G 2 118 ? 167.275 177.624 134.395 1.00 67.09 276 MET D CA 1
ATOM 4793 C C . MET G 2 118 ? 166.437 178.545 135.269 1.00 67.09 276 MET D C 1
ATOM 4794 O O . MET G 2 118 ? 166.882 178.963 136.340 1.00 67.09 276 MET D O 1
ATOM 4799 N N . ALA G 2 119 ? 165.220 178.873 134.835 1.00 65.64 277 ALA D N 1
ATOM 4800 C CA . ALA G 2 119 ? 164.369 179.745 135.638 1.00 65.64 277 ALA D CA 1
ATOM 4801 C C . ALA G 2 119 ? 163.904 179.052 136.913 1.00 65.64 277 ALA D C 1
ATOM 4802 O O . ALA G 2 119 ? 163.816 179.685 137.970 1.00 65.64 277 ALA D O 1
ATOM 4804 N N . ALA G 2 120 ? 163.595 177.757 136.837 1.00 58.88 278 ALA D N 1
ATOM 4805 C CA . ALA G 2 120 ? 163.249 177.015 138.046 1.00 58.88 278 ALA D CA 1
ATOM 4806 C C . ALA G 2 120 ? 164.413 177.009 139.028 1.00 58.88 278 ALA D C 1
ATOM 4807 O O . ALA G 2 120 ? 164.238 177.265 140.229 1.00 58.88 278 ALA D O 1
ATOM 4809 N N . TYR G 2 121 ? 165.614 176.709 138.532 1.00 59.09 279 TYR D N 1
ATOM 4810 C CA . TYR G 2 121 ? 166.795 176.755 139.386 1.00 59.09 279 TYR D CA 1
ATOM 4811 C C . TYR G 2 121 ? 166.987 178.139 139.988 1.00 59.09 279 TYR D C 1
ATOM 4812 O O . TYR G 2 121 ? 167.339 178.268 141.165 1.00 59.09 279 TYR D O 1
ATOM 4821 N N . ALA G 2 122 ? 166.773 179.189 139.196 1.00 61.04 280 ALA D N 1
ATOM 4822 C CA . ALA G 2 122 ? 166.970 180.539 139.703 1.00 61.04 280 ALA D CA 1
ATOM 4823 C C . ALA G 2 122 ? 165.955 180.872 140.782 1.00 61.04 280 ALA D C 1
ATOM 4824 O O . ALA G 2 122 ? 166.278 181.568 141.747 1.00 61.04 280 ALA D O 1
ATOM 4826 N N . TYR G 2 123 ? 164.727 180.373 140.648 1.00 68.12 281 TYR D N 1
ATOM 4827 C CA . TYR G 2 123 ? 163.736 180.608 141.693 1.00 68.12 281 TYR D CA 1
ATOM 4828 C C . TYR G 2 123 ? 164.116 179.893 142.980 1.00 68.12 281 TYR D C 1
ATOM 4829 O O . TYR G 2 123 ? 163.998 180.464 144.072 1.00 68.12 281 TYR D O 1
ATOM 4838 N N . PHE G 2 124 ? 164.567 178.641 142.877 1.00 70.55 282 PHE D N 1
ATOM 4839 C CA . PHE G 2 124 ? 165.000 177.934 144.081 1.00 70.55 282 PHE D CA 1
ATOM 4840 C C . PHE G 2 124 ? 166.159 178.659 144.753 1.00 70.55 282 PHE D C 1
ATOM 4841 O O . PHE G 2 124 ? 166.163 178.842 145.978 1.00 70.55 282 PHE D O 1
ATOM 4849 N N . VAL G 2 125 ? 167.143 179.096 143.966 1.00 71.69 283 VAL D N 1
ATOM 4850 C CA . VAL G 2 125 ? 168.294 179.797 144.527 1.00 71.69 283 VAL D CA 1
ATOM 4851 C C . VAL G 2 125 ? 167.864 181.104 145.176 1.00 71.69 283 VAL D C 1
ATOM 4852 O O . VAL G 2 125 ? 168.330 181.451 146.267 1.00 71.69 283 VAL D O 1
ATOM 4856 N N . LEU G 2 126 ? 166.969 181.846 144.525 1.00 81.43 284 LEU D N 1
ATOM 4857 C CA . LEU G 2 126 ? 166.537 183.125 145.073 1.00 81.43 284 LEU D CA 1
ATOM 4858 C C . LEU G 2 126 ? 165.807 182.931 146.392 1.00 81.43 284 LEU D C 1
ATOM 4859 O O . LEU G 2 126 ? 166.082 183.631 147.374 1.00 81.43 284 LEU D O 1
ATOM 4864 N N . THR G 2 127 ? 164.871 181.980 146.440 1.00 91.55 285 THR D N 1
ATOM 4865 C CA . THR G 2 127 ? 164.134 181.775 147.681 1.00 91.55 285 THR D CA 1
ATOM 4866 C C . THR G 2 127 ? 165.061 181.306 148.801 1.00 91.55 285 THR D C 1
ATOM 4867 O O . THR G 2 127 ? 164.976 181.809 149.929 1.00 91.55 285 THR D O 1
ATOM 4871 N N . ARG G 2 128 ? 165.988 180.387 148.504 1.00 104.07 286 ARG D N 1
ATOM 4872 C CA . ARG G 2 128 ? 166.910 179.918 149.534 1.00 104.07 286 ARG D CA 1
ATOM 4873 C C . ARG G 2 128 ? 167.774 181.055 150.058 1.00 104.07 286 ARG D C 1
ATOM 4874 O O . ARG G 2 128 ? 167.868 181.269 151.272 1.00 104.07 286 ARG D O 1
ATOM 4882 N N . GLU G 2 129 ? 168.431 181.785 149.152 1.00 113.31 287 GLU D N 1
ATOM 4883 C CA . GLU G 2 129 ? 169.328 182.855 149.573 1.00 113.31 287 GLU D CA 1
ATOM 4884 C C . GLU G 2 129 ? 168.583 183.923 150.360 1.00 113.31 287 GLU D C 1
ATOM 4885 O O . GLU G 2 129 ? 169.061 184.371 151.408 1.00 113.31 287 GLU D O 1
ATOM 4887 N N . GLU G 2 130 ? 167.405 184.335 149.882 1.00 120.77 288 GLU D N 1
ATOM 4888 C CA . GLU G 2 130 ? 166.653 185.375 150.576 1.00 120.77 288 GLU D CA 1
ATOM 4889 C C . GLU G 2 130 ? 166.239 184.913 151.967 1.00 120.77 288 GLU D C 1
ATOM 4890 O O . GLU G 2 130 ? 166.425 185.636 152.954 1.00 120.77 288 GLU D O 1
ATOM 4892 N N . TYR G 2 131 ? 165.690 183.698 152.070 1.00 128.47 289 TYR D N 1
ATOM 4893 C CA . TYR G 2 131 ? 165.255 183.199 153.368 1.00 128.47 289 TYR D CA 1
ATOM 4894 C C . TYR G 2 131 ? 166.417 183.085 154.344 1.00 128.47 289 TYR D C 1
ATOM 4895 O O . TYR G 2 131 ? 166.303 183.498 155.504 1.00 128.47 289 TYR D O 1
ATOM 4904 N N . ILE G 2 132 ? 167.552 182.548 153.894 1.00 134.86 290 ILE D N 1
ATOM 4905 C CA . ILE G 2 132 ? 168.646 182.309 154.827 1.00 134.86 290 ILE D CA 1
ATOM 4906 C C . ILE G 2 132 ? 169.324 183.619 155.212 1.00 134.86 290 ILE D C 1
ATOM 4907 O O . ILE G 2 132 ? 169.737 183.798 156.365 1.00 134.86 290 ILE D O 1
ATOM 4912 N N . LEU G 2 133 ? 169.435 184.565 154.276 1.00 144.56 291 LEU D N 1
ATOM 4913 C CA . LEU G 2 133 ? 169.996 185.863 154.635 1.00 144.56 291 LEU D CA 1
ATOM 4914 C C . LEU G 2 133 ? 169.092 186.591 155.622 1.00 144.56 291 LEU D C 1
ATOM 4915 O O . LEU G 2 133 ? 169.580 187.193 156.585 1.00 144.56 291 LEU D O 1
ATOM 4920 N N . ASN G 2 134 ? 167.772 186.536 155.411 1.00 155.35 292 ASN D N 1
ATOM 4921 C CA . ASN G 2 134 ? 166.853 187.154 156.360 1.00 155.35 292 ASN D CA 1
ATOM 4922 C C . ASN G 2 134 ? 166.955 186.502 157.732 1.00 155.35 292 ASN D C 1
ATOM 4923 O O . ASN G 2 134 ? 166.962 187.194 158.758 1.00 155.35 292 ASN D O 1
ATOM 4925 N N . ASP G 2 135 ? 167.046 185.170 157.772 1.00 160.22 293 ASP D N 1
ATOM 4926 C CA . ASP G 2 135 ? 167.139 184.475 159.052 1.00 160.22 293 ASP D CA 1
ATOM 4927 C C . ASP G 2 135 ? 168.429 184.827 159.785 1.00 160.22 293 ASP D C 1
ATOM 4928 O O . ASP G 2 135 ? 168.413 185.083 160.995 1.00 160.22 293 ASP D O 1
ATOM 4930 N N . VAL G 2 136 ? 169.557 184.856 159.070 1.00 161.38 294 VAL D N 1
ATOM 4931 C CA . VAL G 2 136 ? 170.827 185.174 159.714 1.00 161.38 294 VAL D CA 1
ATOM 4932 C C . VAL G 2 136 ? 170.847 186.628 160.173 1.00 161.38 294 VAL D C 1
ATOM 4933 O O . VAL G 2 136 ? 171.368 186.943 161.250 1.00 161.38 294 VAL D O 1
ATOM 4937 N N . ARG G 2 137 ? 170.265 187.533 159.382 1.00 172.07 295 ARG D N 1
ATOM 4938 C CA . ARG G 2 137 ? 170.197 188.932 159.790 1.00 172.07 295 ARG D CA 1
ATOM 4939 C C . ARG G 2 137 ? 169.338 189.101 161.037 1.00 172.07 295 ARG D C 1
ATOM 4940 O O . ARG G 2 137 ? 169.698 189.853 161.950 1.00 172.07 295 ARG D O 1
ATOM 4942 N N . ASP G 2 138 ? 168.197 188.409 161.093 1.00 179.28 296 ASP D N 1
ATOM 4943 C CA . ASP G 2 138 ? 167.344 188.491 162.274 1.00 179.28 296 ASP D CA 1
ATOM 4944 C C . ASP G 2 138 ? 168.030 187.896 163.497 1.00 179.28 296 ASP D C 1
ATOM 4945 O O . ASP G 2 138 ? 167.895 188.421 164.608 1.00 179.28 296 ASP D O 1
ATOM 4947 N N . ARG G 2 139 ? 168.771 186.799 163.314 1.00 181.13 297 ARG D N 1
ATOM 4948 C CA . ARG G 2 139 ? 169.480 186.193 164.437 1.00 181.13 297 ARG D CA 1
ATOM 4949 C C . ARG G 2 139 ? 170.601 187.095 164.939 1.00 181.13 297 ARG D C 1
ATOM 4950 O O . ARG G 2 139 ? 170.837 187.185 166.149 1.00 181.13 297 ARG D O 1
ATOM 4952 N N . GLN G 2 140 ? 171.305 187.767 164.025 1.00 184.73 298 GLN D N 1
ATOM 4953 C CA . GLN G 2 140 ? 172.368 188.678 164.437 1.00 184.73 298 GLN D CA 1
ATOM 4954 C C . GLN G 2 140 ? 171.802 189.922 165.111 1.00 184.73 298 GLN D C 1
ATOM 4955 O O . GLN G 2 140 ? 172.396 190.442 166.064 1.00 184.73 298 GLN D O 1
ATOM 4957 N N . GLN G 2 141 ? 170.657 190.414 164.633 1.00 193.41 299 GLN D N 1
ATOM 4958 C CA . GLN G 2 141 ? 170.045 191.586 165.250 1.00 193.41 299 GLN D CA 1
ATOM 4959 C C . GLN G 2 141 ? 169.445 191.247 166.610 1.00 193.41 299 GLN D C 1
ATOM 4960 O O . GLN G 2 141 ? 169.510 192.057 167.542 1.00 193.41 299 GLN D O 1
ATOM 4962 N N . LEU G 2 142 ? 168.861 190.061 166.742 1.00 195.01 300 LEU D N 1
ATOM 4963 C CA . LEU G 2 142 ? 168.262 189.640 168.003 1.00 195.01 300 LEU D CA 1
ATOM 4964 C C . LEU G 2 142 ? 169.256 188.845 168.843 1.00 195.01 300 LEU D C 1
ATOM 4965 O O . LEU G 2 142 ? 169.742 189.325 169.867 1.00 195.01 300 LEU D O 1
ATOM 4967 N N . PHE G 2 154 ? 156.821 183.219 169.916 1.00 94.98 312 PHE D N 1
ATOM 4968 C CA . PHE G 2 154 ? 156.668 181.777 170.052 1.00 94.98 312 PHE D CA 1
ATOM 4969 C C . PHE G 2 154 ? 158.014 181.092 170.235 1.00 94.98 312 PHE D C 1
ATOM 4970 O O . PHE G 2 154 ? 158.718 180.827 169.263 1.00 94.98 312 PHE D O 1
ATOM 4978 N N . ASP G 2 155 ? 158.366 180.809 171.486 1.00 92.52 313 ASP D N 1
ATOM 4979 C CA . ASP G 2 155 ? 159.592 180.085 171.806 1.00 92.52 313 ASP D CA 1
ATOM 4980 C C . ASP G 2 155 ? 159.287 178.594 171.785 1.00 92.52 313 ASP D C 1
ATOM 4981 O O . ASP G 2 155 ? 158.515 178.098 172.611 1.00 92.52 313 ASP D O 1
ATOM 4986 N N . VAL G 2 156 ? 159.900 177.876 170.843 1.00 90.34 314 VAL D N 1
ATOM 4987 C CA . VAL G 2 156 ? 159.595 176.461 170.681 1.00 90.34 314 VAL D CA 1
ATOM 4988 C C . VAL G 2 156 ? 160.121 175.652 171.858 1.00 90.34 314 VAL D C 1
ATOM 4989 O O . VAL G 2 156 ? 159.520 174.642 172.245 1.00 90.34 314 VAL D O 1
ATOM 4993 N N . ASN G 2 157 ? 161.225 176.087 172.465 1.00 92.00 315 ASN D N 1
ATOM 4994 C CA . ASN G 2 157 ? 161.873 175.272 173.486 1.00 92.00 315 ASN D CA 1
ATOM 4995 C C . ASN G 2 157 ? 161.003 175.124 174.724 1.00 92.00 315 ASN D C 1
ATOM 4996 O O . ASN G 2 157 ? 160.898 174.027 175.279 1.00 92.00 315 ASN D O 1
ATOM 5001 N N . GLN G 2 158 ? 160.369 176.206 175.179 1.00 90.35 316 GLN D N 1
ATOM 5002 C CA . GLN G 2 158 ? 159.547 176.069 176.373 1.00 90.35 316 GLN D CA 1
ATOM 5003 C C . GLN G 2 158 ? 158.248 175.348 176.066 1.00 90.35 316 GLN D C 1
ATOM 5004 O O . GLN G 2 158 ? 157.704 174.663 176.935 1.00 90.35 316 GLN D O 1
ATOM 5010 N N . TYR G 2 159 ? 157.759 175.446 174.832 1.00 90.12 317 TYR D N 1
ATOM 5011 C CA . TYR G 2 159 ? 156.601 174.648 174.447 1.00 90.12 317 TYR D CA 1
ATOM 5012 C C . TYR G 2 159 ? 156.928 173.163 174.484 1.00 90.12 317 TYR D C 1
ATOM 5013 O O . TYR G 2 159 ? 156.134 172.353 174.974 1.00 90.12 317 TYR D O 1
ATOM 5022 N N . ASN G 2 160 ? 158.114 172.789 174.007 1.00 82.30 318 ASN D N 1
ATOM 5023 C CA . ASN G 2 160 ? 158.486 171.380 174.000 1.00 82.30 318 ASN D CA 1
ATOM 5024 C C . ASN G 2 160 ? 158.795 170.882 175.406 1.00 82.30 318 ASN D C 1
ATOM 5025 O O . ASN G 2 160 ? 158.444 169.752 175.763 1.00 82.30 318 ASN D O 1
ATOM 5030 N N . VAL G 2 161 ? 159.434 171.718 176.226 1.00 80.85 319 VAL D N 1
ATOM 5031 C CA . VAL G 2 161 ? 159.657 171.372 177.626 1.00 80.85 319 VAL D CA 1
ATOM 5032 C C . VAL G 2 161 ? 158.329 171.200 178.347 1.00 80.85 319 VAL D C 1
ATOM 5033 O O . VAL G 2 161 ? 158.188 170.337 179.223 1.00 80.85 319 VAL D O 1
ATOM 5037 N N . LEU G 2 162 ? 157.326 171.995 177.975 1.00 87.42 320 LEU D N 1
ATOM 5038 C CA . LEU G 2 162 ? 156.013 171.862 178.589 1.00 87.42 320 LEU D CA 1
ATOM 5039 C C . LEU G 2 162 ? 155.332 170.577 178.148 1.00 87.42 320 LEU D C 1
ATOM 5040 O O . LEU G 2 162 ? 154.675 169.911 178.955 1.00 87.42 320 LEU D O 1
ATOM 5045 N N . LYS G 2 163 ? 155.466 170.219 176.872 1.00 81.84 321 LYS D N 1
ATOM 5046 C CA . LYS G 2 163 ? 154.963 168.923 176.433 1.00 81.84 321 LYS D CA 1
ATOM 5047 C C . LYS G 2 163 ? 155.615 167.799 177.220 1.00 81.84 321 LYS D C 1
ATOM 5048 O O . LYS G 2 163 ? 154.950 166.833 177.605 1.00 81.84 321 LYS D O 1
ATOM 5054 N N . ASP G 2 164 ? 156.915 167.917 177.481 1.00 79.75 322 ASP D N 1
ATOM 5055 C CA . ASP G 2 164 ? 157.611 166.896 178.257 1.00 79.75 322 ASP D CA 1
ATOM 5056 C C . ASP G 2 164 ? 157.047 166.793 179.667 1.00 79.75 322 ASP D C 1
ATOM 5057 O O . ASP G 2 164 ? 156.736 165.696 180.148 1.00 79.75 322 ASP D O 1
ATOM 5062 N N . GLN G 2 165 ? 156.907 167.930 180.344 1.00 79.66 323 GLN D N 1
ATOM 5063 C CA . GLN G 2 165 ? 156.406 167.907 181.712 1.00 79.66 323 GLN D CA 1
ATOM 5064 C C . GLN G 2 165 ? 154.991 167.352 181.768 1.00 79.66 323 GLN D C 1
ATOM 5065 O O . GLN G 2 165 ? 154.658 166.574 182.670 1.00 79.66 323 GLN D O 1
ATOM 5071 N N . ILE G 2 166 ? 154.158 167.688 180.785 1.00 90.62 324 ILE D N 1
ATOM 5072 C CA . ILE G 2 166 ? 152.767 167.256 180.852 1.00 90.62 324 ILE D CA 1
ATOM 5073 C C . ILE G 2 166 ? 152.634 165.778 180.497 1.00 90.62 324 ILE D C 1
ATOM 5074 O O . ILE G 2 166 ? 151.829 165.059 181.097 1.00 90.62 324 ILE D O 1
ATOM 5079 N N . ALA G 2 167 ? 153.427 165.283 179.542 1.00 85.64 325 ALA D N 1
ATOM 5080 C CA . ALA G 2 167 ? 153.365 163.863 179.221 1.00 85.64 325 ALA D CA 1
ATOM 5081 C C . ALA G 2 167 ? 153.878 163.024 180.378 1.00 85.64 325 ALA D C 1
ATOM 5082 O O . ALA G 2 167 ? 153.295 161.985 180.698 1.00 85.64 325 ALA D O 1
ATOM 5084 N N . LYS G 2 168 ? 154.951 163.462 181.034 1.00 89.16 326 LYS D N 1
ATOM 5085 C CA . LYS G 2 168 ? 155.424 162.737 182.205 1.00 89.16 326 LYS D CA 1
ATOM 5086 C C . LYS G 2 168 ? 154.385 162.753 183.320 1.00 89.16 326 LYS D C 1
ATOM 5087 O O . LYS G 2 168 ? 154.183 161.742 184.004 1.00 89.16 326 LYS D O 1
ATOM 5093 N N . LEU G 2 169 ? 153.702 163.886 183.513 1.00 95.49 327 LEU D N 1
ATOM 5094 C CA . LEU G 2 169 ? 152.675 163.946 184.550 1.00 95.49 327 LEU D CA 1
ATOM 5095 C C . LEU G 2 169 ? 151.509 163.018 184.237 1.00 95.49 327 LEU D C 1
ATOM 5096 O O . LEU G 2 169 ? 151.010 162.318 185.127 1.00 95.49 327 LEU D O 1
ATOM 5101 N N . GLU G 2 170 ? 151.062 162.995 182.980 1.00 98.40 328 GLU D N 1
ATOM 5102 C CA . GLU G 2 170 ? 149.970 162.102 182.606 1.00 98.40 328 GLU D CA 1
ATOM 5103 C C . GLU G 2 170 ? 150.384 160.643 182.738 1.00 98.40 328 GLU D C 1
ATOM 5104 O O . GLU G 2 170 ? 149.580 159.799 183.144 1.00 98.40 328 GLU D O 1
ATOM 5106 N N . LEU G 2 171 ? 151.636 160.330 182.408 1.00 95.74 329 LEU D N 1
ATOM 5107 C CA . LEU G 2 171 ? 152.124 158.964 182.535 1.00 95.74 329 LEU D CA 1
ATOM 5108 C C . LEU G 2 171 ? 152.144 158.527 183.991 1.00 95.74 329 LEU D C 1
ATOM 5109 O O . LEU G 2 171 ? 151.733 157.408 184.323 1.00 95.74 329 LEU D O 1
ATOM 5114 N N . ASP G 2 172 ? 152.606 159.406 184.879 1.00 113.22 330 ASP D N 1
ATOM 5115 C CA . ASP G 2 172 ? 152.622 159.078 186.299 1.00 113.22 330 ASP D CA 1
ATOM 5116 C C . ASP G 2 172 ? 151.202 158.908 186.824 1.00 113.22 330 ASP D C 1
ATOM 5117 O O . ASP G 2 172 ? 150.925 157.992 187.608 1.00 113.22 330 ASP D O 1
ATOM 5122 N N . LEU G 2 173 ? 150.285 159.781 186.400 1.00 116.00 331 LEU D N 1
ATOM 5123 C CA . LEU G 2 173 ? 148.889 159.641 186.802 1.00 116.00 331 LEU D CA 1
ATOM 5124 C C . LEU G 2 173 ? 148.314 158.308 186.339 1.00 116.00 331 LEU D C 1
ATOM 5125 O O . LEU G 2 173 ? 147.608 157.628 187.094 1.00 116.00 331 LEU D O 1
ATOM 5130 N N . LYS G 2 174 ? 148.601 157.927 185.093 1.00 111.43 332 LYS D N 1
ATOM 5131 C CA . LYS G 2 174 ? 148.184 156.627 184.581 1.00 111.43 332 LYS D CA 1
ATOM 5132 C C . LYS G 2 174 ? 148.709 155.504 185.462 1.00 111.43 332 LYS D C 1
ATOM 5133 O O . LYS G 2 174 ? 147.970 154.581 185.821 1.00 111.43 332 LYS D O 1
ATOM 5139 N N . ARG G 2 175 ? 149.993 155.567 185.818 1.00 112.41 333 ARG D N 1
ATOM 5140 C CA . ARG G 2 175 ? 150.578 154.501 186.623 1.00 112.41 333 ARG D CA 1
ATOM 5141 C C . ARG G 2 175 ? 149.956 154.441 188.009 1.00 112.41 333 ARG D C 1
ATOM 5142 O O . ARG G 2 175 ? 149.802 153.352 188.572 1.00 112.41 333 ARG D O 1
ATOM 5150 N N . LEU G 2 176 ? 149.599 155.590 188.574 1.00 122.73 334 LEU D N 1
ATOM 5151 C CA . LEU G 2 176 ? 149.032 155.586 189.917 1.00 122.73 334 LEU D CA 1
ATOM 5152 C C . LEU G 2 176 ? 147.592 155.097 189.909 1.00 122.73 334 LEU D C 1
ATOM 5153 O O . LEU G 2 176 ? 147.167 154.402 190.837 1.00 122.73 334 LEU D O 1
ATOM 5158 N N . ARG G 2 177 ? 146.824 155.450 188.876 1.00 127.58 335 ARG D N 1
ATOM 5159 C CA . ARG G 2 177 ? 145.436 155.005 188.810 1.00 127.58 335 ARG D CA 1
ATOM 5160 C C . ARG G 2 177 ? 145.354 153.498 188.601 1.00 127.58 335 ARG D C 1
ATOM 5161 O O . ARG G 2 177 ? 144.698 152.789 189.372 1.00 127.58 335 ARG D O 1
ATOM 5163 N N . ASP G 2 178 ? 146.027 152.990 187.574 1.00 127.45 336 ASP D N 1
ATOM 5164 C CA . ASP G 2 178 ? 146.051 151.558 187.296 1.00 127.45 336 ASP D CA 1
ATOM 5165 C C . ASP G 2 178 ? 147.474 151.074 187.041 1.00 127.45 336 ASP D C 1
ATOM 5166 O O . ASP G 2 178 ? 147.792 150.599 185.950 1.00 127.45 336 ASP D O 1
ATOM 5171 N N . GLY H 3 20 ? 190.956 174.044 107.236 1.00 83.87 105 GLY I N 1
ATOM 5172 C CA . GLY H 3 20 ? 189.568 173.803 106.893 1.00 83.87 105 GLY I CA 1
ATOM 5173 C C . GLY H 3 20 ? 188.938 172.710 107.729 1.00 83.87 105 GLY I C 1
ATOM 5174 O O . GLY H 3 20 ? 188.830 171.569 107.293 1.00 83.87 105 GLY I O 1
ATOM 5175 N N . PHE H 3 21 ? 188.540 173.065 108.948 1.00 83.77 106 PHE I N 1
ATOM 5176 C CA . PHE H 3 21 ? 187.907 172.145 109.884 1.00 83.77 106 PHE I CA 1
ATOM 5177 C C . PHE H 3 21 ? 186.401 172.045 109.666 1.00 83.77 106 PHE I C 1
ATOM 5178 O O . PHE H 3 21 ? 185.848 170.941 109.573 1.00 83.77 106 PHE I O 1
ATOM 5186 N N . ARG H 3 22 ? 185.725 173.194 109.597 1.00 76.96 107 ARG I N 1
ATOM 5187 C CA . ARG H 3 22 ? 184.278 173.190 109.434 1.00 76.96 107 ARG I CA 1
ATOM 5188 C C . ARG H 3 22 ? 183.867 172.534 108.126 1.00 76.96 107 ARG I C 1
ATOM 5189 O O . ARG H 3 22 ? 182.833 171.862 108.062 1.00 76.96 107 ARG I O 1
ATOM 5197 N N . ASP H 3 23 ? 184.662 172.710 107.071 1.00 82.56 108 ASP I N 1
ATOM 5198 C CA . ASP H 3 23 ? 184.320 172.095 105.794 1.00 82.56 108 ASP I CA 1
ATOM 5199 C C . ASP H 3 23 ? 184.402 170.579 105.876 1.00 82.56 108 ASP I C 1
ATOM 5200 O O . ASP H 3 23 ? 183.546 169.877 105.330 1.00 82.56 108 ASP I O 1
ATOM 5205 N N . ARG H 3 24 ? 185.426 170.055 106.550 1.00 79.80 109 ARG I N 1
ATOM 5206 C CA . ARG H 3 24 ? 185.514 168.614 106.750 1.00 79.80 109 ARG I CA 1
ATOM 5207 C C . ARG H 3 24 ? 184.337 168.104 107.569 1.00 79.80 109 ARG I C 1
ATOM 5208 O O . ARG H 3 24 ? 183.766 167.050 107.262 1.00 79.80 109 ARG I O 1
ATOM 5216 N N . LYS H 3 25 ? 183.961 168.837 108.619 1.00 73.68 110 LYS I N 1
ATOM 5217 C CA . LYS H 3 25 ? 182.813 168.426 109.422 1.00 73.68 110 LYS I CA 1
ATOM 5218 C C . LYS H 3 25 ? 181.541 168.385 108.582 1.00 73.68 110 LYS I C 1
ATOM 5219 O O . LYS H 3 25 ? 180.757 167.429 108.663 1.00 73.68 110 LYS I O 1
ATOM 5225 N N . VAL H 3 26 ? 181.330 169.409 107.755 1.00 72.41 111 VAL I N 1
ATOM 5226 C CA . VAL H 3 26 ? 180.129 169.471 106.933 1.00 72.41 111 VAL I CA 1
ATOM 5227 C C . VAL H 3 26 ? 180.124 168.353 105.898 1.00 72.41 111 VAL I C 1
ATOM 5228 O O . VAL H 3 26 ? 179.086 167.732 105.650 1.00 72.41 111 VAL I O 1
ATOM 5232 N N . MET H 3 27 ? 181.275 168.071 105.282 1.00 71.62 112 MET I N 1
ATOM 5233 C CA . MET H 3 27 ? 181.321 167.006 104.284 1.00 71.62 112 MET I CA 1
ATOM 5234 C C . MET H 3 27 ? 181.064 165.645 104.913 1.00 71.62 112 MET I C 1
ATOM 5235 O O . MET H 3 27 ? 180.392 164.798 104.315 1.00 71.62 112 MET I O 1
ATOM 5240 N N . GLU H 3 28 ? 181.584 165.410 106.117 1.00 69.41 113 GLU I N 1
ATOM 5241 C CA . GLU H 3 28 ? 181.290 164.148 106.786 1.00 69.41 113 GLU I CA 1
ATOM 5242 C C . GLU H 3 28 ? 179.808 164.041 107.123 1.00 69.41 113 GLU I C 1
ATOM 5243 O O . GLU H 3 28 ? 179.204 162.970 106.972 1.00 69.41 113 GLU I O 1
ATOM 5249 N N . TYR H 3 29 ? 179.204 165.140 107.578 1.00 62.10 114 TYR I N 1
ATOM 5250 C CA . TYR H 3 29 ? 177.770 165.127 107.848 1.00 62.10 114 TYR I CA 1
ATOM 5251 C C . TYR H 3 29 ? 176.985 164.813 106.582 1.00 62.10 114 TYR I C 1
ATOM 5252 O O . TYR H 3 29 ? 176.010 164.052 106.612 1.00 62.10 114 TYR I O 1
ATOM 5261 N N . GLU H 3 30 ? 177.405 165.378 105.455 1.00 61.24 115 GLU I N 1
ATOM 5262 C CA . GLU H 3 30 ? 176.712 165.117 104.203 1.00 61.24 115 GLU I CA 1
ATOM 5263 C C . GLU H 3 30 ? 176.861 163.663 103.783 1.00 61.24 115 GLU I C 1
ATOM 5264 O O . GLU H 3 30 ? 175.919 163.073 103.251 1.00 61.24 115 GLU I O 1
ATOM 5270 N N . ASN H 3 31 ? 178.037 163.070 103.999 1.00 60.22 116 ASN I N 1
ATOM 5271 C CA . ASN H 3 31 ? 178.193 161.650 103.692 1.00 60.22 116 ASN I CA 1
ATOM 5272 C C . ASN H 3 31 ? 177.277 160.801 104.557 1.00 60.22 116 ASN I C 1
ATOM 5273 O O . ASN H 3 31 ? 176.719 159.804 104.088 1.00 60.22 116 ASN I O 1
ATOM 5278 N N . ARG H 3 32 ? 177.115 161.170 105.827 1.00 56.64 117 ARG I N 1
ATOM 5279 C CA . ARG H 3 32 ? 176.195 160.422 106.678 1.00 56.64 117 ARG I CA 1
ATOM 5280 C C . ARG H 3 32 ? 174.759 160.558 106.189 1.00 56.64 117 ARG I C 1
ATOM 5281 O O . ARG H 3 32 ? 173.997 159.582 106.199 1.00 56.64 117 ARG I O 1
ATOM 5289 N N . ILE H 3 33 ? 174.374 161.757 105.743 1.00 52.16 118 ILE I N 1
ATOM 5290 C CA . ILE H 3 33 ? 173.051 161.942 105.144 1.00 52.16 118 ILE I CA 1
ATOM 5291 C C . ILE H 3 33 ? 172.884 161.041 103.929 1.00 52.16 118 ILE I C 1
ATOM 5292 O O . ILE H 3 33 ? 171.878 160.337 103.789 1.00 52.16 118 ILE I O 1
ATOM 5297 N N . ARG H 3 34 ? 173.866 161.059 103.026 1.00 55.62 119 ARG I N 1
ATOM 5298 C CA . ARG H 3 34 ? 173.778 160.255 101.813 1.00 55.62 119 ARG I CA 1
ATOM 5299 C C . ARG H 3 34 ? 173.658 158.778 102.139 1.00 55.62 119 ARG I C 1
ATOM 5300 O O . ARG H 3 34 ? 172.885 158.055 101.505 1.00 55.62 119 ARG I O 1
ATOM 5308 N N . ALA H 3 35 ? 174.402 158.314 103.137 1.00 59.55 120 ALA I N 1
ATOM 5309 C CA . ALA H 3 35 ? 174.495 156.881 103.359 1.00 59.55 120 ALA I CA 1
ATOM 5310 C C . ALA H 3 35 ? 173.352 156.330 104.193 1.00 59.55 120 ALA I C 1
ATOM 5311 O O . ALA H 3 35 ? 172.992 155.163 104.020 1.00 59.55 120 ALA I O 1
ATOM 5313 N N . TYR H 3 36 ? 172.753 157.124 105.081 1.00 66.72 121 TYR I N 1
ATOM 5314 C CA . TYR H 3 36 ? 171.814 156.545 106.036 1.00 66.72 121 TYR I CA 1
ATOM 5315 C C . TYR H 3 36 ? 170.449 157.210 106.109 1.00 66.72 121 TYR I C 1
ATOM 5316 O O . TYR H 3 36 ? 169.513 156.571 106.602 1.00 66.72 121 TYR I O 1
ATOM 5325 N N . SER H 3 37 ? 170.290 158.447 105.655 1.00 56.04 122 SER I N 1
ATOM 5326 C CA . SER H 3 37 ? 169.034 159.145 105.867 1.00 56.04 122 SER I CA 1
ATOM 5327 C C . SER H 3 37 ? 167.955 158.624 104.920 1.00 56.04 122 SER I C 1
ATOM 5328 O O . SER H 3 37 ? 168.202 157.796 104.042 1.00 56.04 122 SER I O 1
ATOM 5331 N N . THR H 3 38 ? 166.739 159.127 105.105 1.00 55.55 123 THR I N 1
ATOM 5332 C CA . THR H 3 38 ? 165.566 158.740 104.339 1.00 55.55 123 THR I CA 1
ATOM 5333 C C . THR H 3 38 ? 165.592 159.387 102.957 1.00 55.55 123 THR I C 1
ATOM 5334 O O . THR H 3 38 ? 166.131 160.482 102.793 1.00 55.55 123 THR I O 1
ATOM 5338 N N . PRO H 3 39 ? 165.013 158.734 101.944 1.00 52.34 124 PRO I N 1
ATOM 5339 C CA . PRO H 3 39 ? 165.032 159.309 100.589 1.00 52.34 124 PRO I CA 1
ATOM 5340 C C . PRO H 3 39 ? 164.373 160.667 100.479 1.00 52.34 124 PRO I C 1
ATOM 5341 O O . PRO H 3 39 ? 164.477 161.293 99.420 1.00 52.34 124 PRO I O 1
ATOM 5345 N N . ASP H 3 40 ? 163.680 161.134 101.511 1.00 58.23 125 ASP I N 1
ATOM 5346 C CA . ASP H 3 40 ? 163.106 162.471 101.479 1.00 58.23 125 ASP I CA 1
ATOM 5347 C C . ASP H 3 40 ? 164.068 163.525 102.000 1.00 58.23 125 ASP I C 1
ATOM 5348 O O . ASP H 3 40 ? 164.168 164.608 101.419 1.00 58.23 125 ASP I O 1
ATOM 5353 N N . LYS H 3 41 ? 164.766 163.241 103.099 1.00 51.96 126 LYS I N 1
ATOM 5354 C CA . LYS H 3 41 ? 165.759 164.186 103.592 1.00 51.96 126 LYS I CA 1
ATOM 5355 C C . LYS H 3 41 ? 166.857 164.431 102.568 1.00 51.96 126 LYS I C 1
ATOM 5356 O O . LYS H 3 41 ? 167.314 165.566 102.405 1.00 51.96 126 LYS I O 1
ATOM 5362 N N . ILE H 3 42 ? 167.306 163.382 101.877 1.00 47.48 127 ILE I N 1
ATOM 5363 C CA . ILE H 3 42 ? 168.336 163.569 100.862 1.00 47.48 127 ILE I CA 1
ATOM 5364 C C . ILE H 3 42 ? 167.839 164.484 99.756 1.00 47.48 127 ILE I C 1
ATOM 5365 O O . ILE H 3 42 ? 168.600 165.304 99.223 1.00 47.48 127 ILE I O 1
ATOM 5370 N N . PHE H 3 43 ? 166.540 164.455 99.480 1.00 51.20 128 PHE I N 1
ATOM 5371 C CA . PHE H 3 43 ? 166.002 165.313 98.438 1.00 51.20 128 PHE I CA 1
ATOM 5372 C C . PHE H 3 43 ? 165.882 166.745 98.931 1.00 51.20 128 PHE I C 1
ATOM 5373 O O . PHE H 3 43 ? 166.399 167.667 98.296 1.00 51.20 128 PHE I O 1
ATOM 5381 N N . ARG H 3 44 ? 165.210 166.940 100.060 1.00 56.23 129 ARG I N 1
ATOM 5382 C CA . ARG H 3 44 ? 165.005 168.316 100.539 1.00 56.23 129 ARG I CA 1
ATOM 5383 C C . ARG H 3 44 ? 166.326 168.973 100.891 1.00 56.23 129 ARG I C 1
ATOM 5384 O O . ARG H 3 44 ? 166.415 170.202 100.890 1.00 56.23 129 ARG I O 1
ATOM 5392 N N . TYR H 3 45 ? 167.354 168.182 101.187 1.00 54.44 130 TYR I N 1
ATOM 5393 C CA . TYR H 3 45 ? 168.649 168.754 101.514 1.00 54.44 130 TYR I CA 1
ATOM 5394 C C . TYR H 3 45 ? 169.449 169.075 100.264 1.00 54.44 130 TYR I C 1
ATOM 5395 O O . TYR H 3 45 ? 170.095 170.124 100.200 1.00 54.44 130 TYR I O 1
ATOM 5404 N N . PHE H 3 46 ? 169.418 168.205 99.255 1.00 54.18 131 PHE I N 1
ATOM 5405 C CA . PHE H 3 46 ? 170.232 168.452 98.074 1.00 54.18 131 PHE I CA 1
ATOM 5406 C C . PHE H 3 46 ? 169.507 169.238 96.989 1.00 54.18 131 PHE I C 1
ATOM 5407 O O . PHE H 3 46 ? 170.170 169.769 96.095 1.00 54.18 131 PHE I O 1
ATOM 5415 N N . ALA H 3 47 ? 168.179 169.312 97.027 1.00 58.46 132 ALA I N 1
ATOM 5416 C CA . ALA H 3 47 ? 167.450 170.164 96.096 1.00 58.46 132 ALA I CA 1
ATOM 5417 C C . ALA H 3 47 ? 167.814 171.625 96.309 1.00 58.46 132 ALA I C 1
ATOM 5418 O O . ALA H 3 47 ? 168.061 172.067 97.430 1.00 58.46 132 ALA I O 1
ATOM 5420 N N . THR H 3 48 ? 167.843 172.385 95.217 1.00 63.66 133 THR I N 1
ATOM 5421 C CA . THR H 3 48 ? 168.245 173.781 95.283 1.00 63.66 133 THR I CA 1
ATOM 5422 C C . THR H 3 48 ? 167.283 174.751 94.617 1.00 63.66 133 THR I C 1
ATOM 5423 O O . THR H 3 48 ? 167.585 175.946 94.575 1.00 63.66 133 THR I O 1
ATOM 5427 N N . LEU H 3 49 ? 166.156 174.294 94.087 1.00 67.28 134 LEU I N 1
ATOM 5428 C CA . LEU H 3 49 ? 165.207 175.184 93.438 1.00 67.28 134 LEU I CA 1
ATOM 5429 C C . LEU H 3 49 ? 163.842 175.095 94.097 1.00 67.28 134 LEU I C 1
ATOM 5430 O O . LEU H 3 49 ? 163.485 174.075 94.688 1.00 67.28 134 LEU I O 1
ATOM 5435 N N . LYS H 3 50 ? 163.088 176.185 94.005 1.00 74.63 135 LYS I N 1
ATOM 5436 C CA . LYS H 3 50 ? 161.710 176.228 94.481 1.00 74.63 135 LYS I CA 1
ATOM 5437 C C . LYS H 3 50 ? 160.919 177.058 93.483 1.00 74.63 135 LYS I C 1
ATOM 5438 O O . LYS H 3 50 ? 161.120 178.272 93.392 1.00 74.63 135 LYS I O 1
ATOM 5444 N N . VAL H 3 51 ? 160.027 176.419 92.739 1.00 79.51 136 VAL I N 1
ATOM 5445 C CA . VAL H 3 51 ? 159.291 177.069 91.664 1.00 79.51 136 VAL I CA 1
ATOM 5446 C C . VAL H 3 51 ? 157.851 177.292 92.103 1.00 79.51 136 VAL I C 1
ATOM 5447 O O . VAL H 3 51 ? 157.225 176.402 92.689 1.00 79.51 136 VAL I O 1
ATOM 5451 N N . ILE H 3 52 ? 157.334 178.486 91.830 1.00 78.51 137 ILE I N 1
ATOM 5452 C CA . ILE H 3 52 ? 155.960 178.836 92.168 1.00 78.51 137 ILE I CA 1
ATOM 5453 C C . ILE H 3 52 ? 155.164 179.084 90.896 1.00 78.51 137 ILE I C 1
ATOM 5454 O O . ILE H 3 52 ? 154.140 178.447 90.655 1.00 78.51 137 ILE I O 1
ATOM 5459 N N . ALA H 3 58 ? 153.821 175.800 94.711 1.00 85.73 143 ALA I N 1
ATOM 5460 C CA . ALA H 3 58 ? 155.125 175.683 95.353 1.00 85.73 143 ALA I CA 1
ATOM 5461 C C . ALA H 3 58 ? 155.604 174.243 95.338 1.00 85.73 143 ALA I C 1
ATOM 5462 O O . ALA H 3 58 ? 155.030 173.386 96.002 1.00 85.73 143 ALA I O 1
ATOM 5464 N N . GLU H 3 59 ? 156.670 173.983 94.591 1.00 81.05 144 GLU I N 1
ATOM 5465 C CA . GLU H 3 59 ? 157.244 172.651 94.516 1.00 81.05 144 GLU I CA 1
ATOM 5466 C C . GLU H 3 59 ? 158.756 172.753 94.430 1.00 81.05 144 GLU I C 1
ATOM 5467 O O . GLU H 3 59 ? 159.289 173.577 93.684 1.00 81.05 144 GLU I O 1
ATOM 5469 N N . VAL H 3 60 ? 159.435 171.894 95.174 1.00 66.19 145 VAL I N 1
ATOM 5470 C CA . VAL H 3 60 ? 160.890 171.849 95.176 1.00 66.19 145 VAL I CA 1
ATOM 5471 C C . VAL H 3 60 ? 161.369 171.103 93.942 1.00 66.19 145 VAL I C 1
ATOM 5472 O O . VAL H 3 60 ? 160.644 170.302 93.349 1.00 66.19 145 VAL I O 1
ATOM 5476 N N . PHE H 3 61 ? 162.594 171.396 93.533 1.00 63.08 146 PHE I N 1
ATOM 5477 C CA . PHE H 3 61 ? 163.175 170.805 92.343 1.00 63.08 146 PHE I CA 1
ATOM 5478 C C . PHE H 3 61 ? 164.672 170.716 92.552 1.00 63.08 146 PHE I C 1
ATOM 5479 O O . PHE H 3 61 ? 165.233 171.395 93.411 1.00 63.08 146 PHE I O 1
ATOM 5487 N N . MET H 3 62 ? 165.316 169.854 91.777 1.00 58.42 147 MET I N 1
ATOM 5488 C CA . MET H 3 62 ? 166.764 169.727 91.815 1.00 58.42 147 MET I CA 1
ATOM 5489 C C . MET H 3 62 ? 167.259 169.735 90.385 1.00 58.42 147 MET I C 1
ATOM 5490 O O . MET H 3 62 ? 166.852 168.892 89.584 1.00 58.42 147 MET I O 1
ATOM 5495 N N . THR H 3 63 ? 168.133 170.680 90.066 1.00 63.29 148 THR I N 1
ATOM 5496 C CA . THR H 3 63 ? 168.760 170.687 88.766 1.00 63.29 148 THR I CA 1
ATOM 5497 C C . THR H 3 63 ? 169.586 169.414 88.601 1.00 63.29 148 THR I C 1
ATOM 5498 O O . THR H 3 63 ? 169.952 168.781 89.590 1.00 63.29 148 THR I O 1
ATOM 5502 N N . PRO H 3 64 ? 169.869 169.000 87.365 1.00 68.90 149 PRO I N 1
ATOM 5503 C CA . PRO H 3 64 ? 170.600 167.737 87.178 1.00 68.90 149 PRO I CA 1
ATOM 5504 C C . PRO H 3 64 ? 171.919 167.671 87.932 1.00 68.90 149 PRO I C 1
ATOM 5505 O O . PRO H 3 64 ? 172.292 166.604 88.442 1.00 68.90 149 PRO I O 1
ATOM 5509 N N . GLU H 3 65 ? 172.627 168.799 88.031 1.00 68.02 150 GLU I N 1
ATOM 5510 C CA . GLU H 3 65 ? 173.862 168.850 88.804 1.00 68.02 150 GLU I CA 1
ATOM 5511 C C . GLU H 3 65 ? 173.622 168.436 90.246 1.00 68.02 150 GLU I C 1
ATOM 5512 O O . GLU H 3 65 ? 174.452 167.749 90.851 1.00 68.02 150 GLU I O 1
ATOM 5518 N N . ASP H 3 66 ? 172.488 168.840 90.811 1.00 57.16 151 ASP I N 1
ATOM 5519 C CA . ASP H 3 66 ? 172.164 168.456 92.177 1.00 57.16 151 ASP I CA 1
ATOM 5520 C C . ASP H 3 66 ? 171.899 166.965 92.271 1.00 57.16 151 ASP I C 1
ATOM 5521 O O . ASP H 3 66 ? 172.226 166.333 93.279 1.00 57.16 151 ASP I O 1
ATOM 5526 N N . PHE H 3 67 ? 171.280 166.388 91.243 1.00 57.21 152 PHE I N 1
ATOM 5527 C CA . PHE H 3 67 ? 171.056 164.951 91.260 1.00 57.21 152 PHE I CA 1
ATOM 5528 C C . PHE H 3 67 ? 172.372 164.202 91.233 1.00 57.21 152 PHE I C 1
ATOM 5529 O O . PHE H 3 67 ? 172.543 163.209 91.944 1.00 57.21 152 PHE I O 1
ATOM 5537 N N . VAL H 3 68 ? 173.323 164.671 90.429 1.00 61.27 153 VAL I N 1
ATOM 5538 C CA . VAL H 3 68 ? 174.630 164.026 90.402 1.00 61.27 153 VAL I CA 1
ATOM 5539 C C . VAL H 3 68 ? 175.333 164.186 91.742 1.00 61.27 153 VAL I C 1
ATOM 5540 O O . VAL H 3 68 ? 175.988 163.258 92.224 1.00 61.27 153 VAL I O 1
ATOM 5544 N N . ARG H 3 69 ? 175.203 165.354 92.372 1.00 60.17 154 ARG I N 1
ATOM 5545 C CA . ARG H 3 69 ? 175.845 165.562 93.665 1.00 60.17 154 ARG I CA 1
ATOM 5546 C C . ARG H 3 69 ? 175.281 164.645 94.739 1.00 60.17 154 ARG I C 1
ATOM 5547 O O . ARG H 3 69 ? 176.008 164.236 95.648 1.00 60.17 154 ARG I O 1
ATOM 5555 N N . SER H 3 70 ? 173.999 164.308 94.656 1.00 62.66 155 SER I N 1
ATOM 5556 C CA . SER H 3 70 ? 173.361 163.523 95.702 1.00 62.66 155 SER I CA 1
ATOM 5557 C C . SER H 3 70 ? 173.817 162.072 95.744 1.00 62.66 155 SER I C 1
ATOM 5558 O O . SER H 3 70 ? 173.429 161.358 96.671 1.00 62.66 155 SER I O 1
ATOM 5561 N N . ILE H 3 71 ? 174.594 161.605 94.766 1.00 65.78 156 ILE I N 1
ATOM 5562 C CA . ILE H 3 71 ? 175.012 160.206 94.761 1.00 65.78 156 ILE I CA 1
ATOM 5563 C C . ILE H 3 71 ? 176.519 160.037 94.908 1.00 65.78 156 ILE I C 1
ATOM 5564 O O . ILE H 3 71 ? 176.978 159.019 95.433 1.00 65.78 156 ILE I O 1
ATOM 5569 N N . THR H 3 72 ? 177.308 161.018 94.463 1.00 67.51 157 THR I N 1
ATOM 5570 C CA . THR H 3 72 ? 178.760 160.907 94.555 1.00 67.51 157 THR I CA 1
ATOM 5571 C C . THR H 3 72 ? 179.246 161.498 95.869 1.00 67.51 157 THR I C 1
ATOM 5572 O O . THR H 3 72 ? 179.142 162.717 96.058 1.00 67.51 157 THR I O 1
ATOM 5576 N N . PRO H 3 73 ? 179.803 160.704 96.778 1.00 68.22 158 PRO I N 1
ATOM 5577 C CA . PRO H 3 73 ? 180.211 161.239 98.078 1.00 68.22 158 PRO I CA 1
ATOM 5578 C C . PRO H 3 73 ? 181.354 162.235 97.962 1.00 68.22 158 PRO I C 1
ATOM 5579 O O . PRO H 3 73 ? 182.057 162.311 96.954 1.00 68.22 158 PRO I O 1
ATOM 5583 N N . ASN H 3 74 ? 181.508 163.020 99.032 1.00 68.34 159 ASN I N 1
ATOM 5584 C CA . ASN H 3 74 ? 182.547 164.037 99.182 1.00 68.34 159 ASN I CA 1
ATOM 5585 C C . ASN H 3 74 ? 182.318 165.248 98.283 1.00 68.34 159 ASN I C 1
ATOM 5586 O O . ASN H 3 74 ? 183.270 165.922 97.893 1.00 68.34 159 ASN I O 1
ATOM 5591 N N . GLU H 3 75 ? 181.066 165.533 97.937 1.00 67.48 160 GLU I N 1
ATOM 5592 C CA . GLU H 3 75 ? 180.706 166.764 97.248 1.00 67.48 160 GLU I CA 1
ATOM 5593 C C . GLU H 3 75 ? 180.020 167.721 98.214 1.00 67.48 160 GLU I C 1
ATOM 5594 O O . GLU H 3 75 ? 179.159 167.314 98.999 1.00 67.48 160 GLU I O 1
ATOM 5600 N N . LYS H 3 76 ? 180.417 168.988 98.157 1.00 70.70 161 LYS I N 1
ATOM 5601 C CA . LYS H 3 76 ? 179.933 170.018 99.067 1.00 70.70 161 LYS I CA 1
ATOM 5602 C C . LYS H 3 76 ? 178.780 170.798 98.449 1.00 70.70 161 LYS I C 1
ATOM 5603 O O . LYS H 3 76 ? 178.859 171.214 97.290 1.00 70.70 161 LYS I O 1
ATOM 5609 N N . GLN H 3 77 ? 177.720 171.004 99.230 1.00 66.62 162 GLN I N 1
ATOM 5610 C CA . GLN H 3 77 ? 176.581 171.813 98.823 1.00 66.62 162 GLN I CA 1
ATOM 5611 C C . GLN H 3 77 ? 176.929 173.293 98.923 1.00 66.62 162 GLN I C 1
ATOM 5612 O O . GLN H 3 77 ? 177.747 173.683 99.757 1.00 66.62 162 GLN I O 1
ATOM 5618 N N . PRO H 3 78 ? 176.344 174.137 98.072 1.00 65.78 163 PRO I N 1
ATOM 5619 C CA . PRO H 3 78 ? 176.524 175.580 98.241 1.00 65.78 163 PRO I CA 1
ATOM 5620 C C . PRO H 3 78 ? 176.143 175.989 99.655 1.00 65.78 163 PRO I C 1
ATOM 5621 O O . PRO H 3 78 ? 175.321 175.346 100.308 1.00 65.78 163 PRO I O 1
ATOM 5625 N N . GLU H 3 79 ? 176.770 177.058 100.140 1.00 69.04 164 GLU I N 1
ATOM 5626 C CA . GLU H 3 79 ? 176.666 177.372 101.559 1.00 69.04 164 GLU I CA 1
ATOM 5627 C C . GLU H 3 79 ? 175.236 177.720 101.947 1.00 69.04 164 GLU I C 1
ATOM 5628 O O . GLU H 3 79 ? 174.688 177.165 102.905 1.00 69.04 164 GLU I O 1
ATOM 5630 N N . HIS H 3 80 ? 174.603 178.618 101.197 1.00 77.22 165 HIS I N 1
ATOM 5631 C CA . HIS H 3 80 ? 173.331 179.172 101.641 1.00 77.22 165 HIS I CA 1
ATOM 5632 C C . HIS H 3 80 ? 172.169 178.207 101.453 1.00 77.22 165 HIS I C 1
ATOM 5633 O O . HIS H 3 80 ? 171.231 178.217 102.256 1.00 77.22 165 HIS I O 1
ATOM 5640 N N . LEU H 3 81 ? 172.211 177.370 100.416 1.00 68.72 166 LEU I N 1
ATOM 5641 C CA . LEU H 3 81 ? 171.036 176.587 100.049 1.00 68.72 166 LEU I CA 1
ATOM 5642 C C . LEU H 3 81 ? 170.774 175.482 101.063 1.00 68.72 166 LEU I C 1
ATOM 5643 O O . LEU H 3 81 ? 169.756 175.500 101.758 1.00 68.72 166 LEU I O 1
ATOM 5648 N N . GLY H 3 82 ? 171.691 174.529 101.185 1.00 64.93 167 GLY I N 1
ATOM 5649 C CA . GLY H 3 82 ? 171.615 173.566 102.272 1.00 64.93 167 GLY I CA 1
ATOM 5650 C C . GLY H 3 82 ? 170.242 172.953 102.429 1.00 64.93 167 GLY I C 1
ATOM 5651 O O . GLY H 3 82 ? 169.560 172.642 101.448 1.00 64.93 167 GLY I O 1
ATOM 5652 N N . LEU H 3 83 ? 169.813 172.813 103.685 1.00 60.77 168 LEU I N 1
ATOM 5653 C CA . LEU H 3 83 ? 168.557 172.155 104.026 1.00 60.77 168 LEU I CA 1
ATOM 5654 C C . LEU H 3 83 ? 167.429 173.172 104.119 1.00 60.77 168 LEU I C 1
ATOM 5655 O O . LEU H 3 83 ? 167.552 174.182 104.816 1.00 60.77 168 LEU I O 1
ATOM 5660 N N . ASP H 3 84 ? 166.331 172.893 103.417 1.00 67.48 169 ASP I N 1
ATOM 5661 C CA . ASP H 3 84 ? 165.103 173.686 103.501 1.00 67.48 169 ASP I CA 1
ATOM 5662 C C . ASP H 3 84 ? 165.358 175.166 103.235 1.00 67.48 169 ASP I C 1
ATOM 5663 O O . ASP H 3 84 ? 164.687 176.035 103.792 1.00 67.48 169 ASP I O 1
ATOM 5668 N N . GLN H 3 85 ? 166.331 175.462 102.380 1.00 67.36 170 GLN I N 1
ATOM 5669 C CA . GLN H 3 85 ? 166.551 176.813 101.882 1.00 67.36 170 GLN I CA 1
ATOM 5670 C C . GLN H 3 85 ? 166.850 176.689 100.400 1.00 67.36 170 GLN I C 1
ATOM 5671 O O . GLN H 3 85 ? 167.767 175.961 100.016 1.00 67.36 170 GLN I O 1
ATOM 5677 N N . TYR H 3 86 ? 166.080 177.372 99.568 1.00 68.69 171 TYR I N 1
ATOM 5678 C CA . TYR H 3 86 ? 166.198 177.207 98.132 1.00 68.69 171 TYR I CA 1
ATOM 5679 C C . TYR H 3 86 ? 166.264 178.570 97.469 1.00 68.69 171 TYR I C 1
ATOM 5680 O O . TYR H 3 86 ? 166.068 179.607 98.104 1.00 68.69 171 TYR I O 1
ATOM 5689 N N . ILE H 3 87 ? 166.556 178.557 96.173 1.00 71.12 172 ILE I N 1
ATOM 5690 C CA . ILE H 3 87 ? 166.517 179.761 95.356 1.00 71.12 172 ILE I CA 1
ATOM 5691 C C . ILE H 3 87 ? 165.111 179.842 94.777 1.00 71.12 172 ILE I C 1
ATOM 5692 O O . ILE H 3 87 ? 164.820 179.237 93.748 1.00 71.12 172 ILE I O 1
ATOM 5697 N N . ILE H 3 88 ? 164.237 180.609 95.430 1.00 74.46 173 ILE I N 1
ATOM 5698 C CA . ILE H 3 88 ? 162.864 180.706 94.958 1.00 74.46 173 ILE I CA 1
ATOM 5699 C C . ILE H 3 88 ? 162.866 181.330 93.574 1.00 74.46 173 ILE I C 1
ATOM 5700 O O . ILE H 3 88 ? 163.462 182.390 93.350 1.00 74.46 173 ILE I O 1
ATOM 5705 N N . LYS H 3 89 ? 162.197 180.675 92.636 1.00 81.23 174 LYS I N 1
ATOM 5706 C CA . LYS H 3 89 ? 162.160 181.110 91.252 1.00 81.23 174 LYS I CA 1
ATOM 5707 C C . LYS H 3 89 ? 160.730 181.455 90.868 1.00 81.23 174 LYS I C 1
ATOM 5708 O O . LYS H 3 89 ? 159.774 180.898 91.412 1.00 81.23 174 LYS I O 1
ATOM 5710 N N . ARG H 3 90 ? 160.590 182.384 89.930 1.00 103.37 175 ARG I N 1
ATOM 5711 C CA . ARG H 3 90 ? 159.284 182.878 89.526 1.00 103.37 175 ARG I CA 1
ATOM 5712 C C . ARG H 3 90 ? 158.756 182.080 88.343 1.00 103.37 175 ARG I C 1
ATOM 5713 O O . ARG H 3 90 ? 159.486 181.801 87.388 1.00 103.37 175 ARG I O 1
ATOM 5715 N N . PHE H 3 91 ? 157.480 181.718 88.412 1.00 110.88 176 PHE I N 1
ATOM 5716 C CA . PHE H 3 91 ? 156.850 180.935 87.359 1.00 110.88 176 PHE I CA 1
ATOM 5717 C C . PHE H 3 91 ? 156.702 181.743 86.076 1.00 110.88 176 PHE I C 1
ATOM 5718 O O . PHE H 3 91 ? 156.699 181.185 84.980 1.00 110.88 176 PHE I O 1
ATOM 5720 N N . GLU H 3 99 ? 160.351 182.209 76.176 1.00 170.65 184 GLU I N 1
ATOM 5721 C CA . GLU H 3 99 ? 160.930 180.883 76.357 1.00 170.65 184 GLU I CA 1
ATOM 5722 C C . GLU H 3 99 ? 161.500 180.723 77.760 1.00 170.65 184 GLU I C 1
ATOM 5723 O O . GLU H 3 99 ? 162.244 181.577 78.238 1.00 170.65 184 GLU I O 1
ATOM 5725 N N . ARG H 3 100 ? 161.148 179.622 78.416 1.00 159.33 185 ARG I N 1
ATOM 5726 C CA . ARG H 3 100 ? 161.681 179.336 79.737 1.00 159.33 185 ARG I CA 1
ATOM 5727 C C . ARG H 3 100 ? 163.121 178.852 79.630 1.00 159.33 185 ARG I C 1
ATOM 5728 O O . ARG H 3 100 ? 163.538 178.292 78.612 1.00 159.33 185 ARG I O 1
ATOM 5730 N N . GLU H 3 101 ? 163.884 179.081 80.695 1.00 137.44 186 GLU I N 1
ATOM 5731 C CA . GLU H 3 101 ? 165.279 178.669 80.717 1.00 137.44 186 GLU I CA 1
ATOM 5732 C C . GLU H 3 101 ? 165.393 177.151 80.768 1.00 137.44 186 GLU I C 1
ATOM 5733 O O . GLU H 3 101 ? 164.563 176.462 81.366 1.00 137.44 186 GLU I O 1
ATOM 5735 N N . LYS H 3 102 ? 166.440 176.632 80.134 1.00 121.02 187 LYS I N 1
ATOM 5736 C CA . LYS H 3 102 ? 166.675 175.198 80.046 1.00 121.02 187 LYS I CA 1
ATOM 5737 C C . LYS H 3 102 ? 167.808 174.829 80.989 1.00 121.02 187 LYS I C 1
ATOM 5738 O O . LYS H 3 102 ? 168.888 175.424 80.929 1.00 121.02 187 LYS I O 1
ATOM 5744 N N . PHE H 3 103 ? 167.562 173.848 81.853 1.00 103.15 188 PHE I N 1
ATOM 5745 C CA . PHE H 3 103 ? 168.568 173.386 82.794 1.00 103.15 188 PHE I CA 1
ATOM 5746 C C . PHE H 3 103 ? 169.316 172.147 82.323 1.00 103.15 188 PHE I C 1
ATOM 5747 O O . PHE H 3 103 ? 170.285 171.747 82.976 1.00 103.15 188 PHE I O 1
ATOM 5755 N N . ALA H 3 104 ? 168.895 171.528 81.225 1.00 107.20 189 ALA I N 1
ATOM 5756 C CA . ALA H 3 104 ? 169.590 170.374 80.677 1.00 107.20 189 ALA I CA 1
ATOM 5757 C C . ALA H 3 104 ? 169.706 170.546 79.173 1.00 107.20 189 ALA I C 1
ATOM 5758 O O . ALA H 3 104 ? 168.796 171.074 78.531 1.00 107.20 189 ALA I O 1
ATOM 5760 N N . ASP H 3 105 ? 170.821 170.085 78.616 1.00 109.95 190 ASP I N 1
ATOM 5761 C CA . ASP H 3 105 ? 171.050 170.228 77.187 1.00 109.95 190 ASP I CA 1
ATOM 5762 C C . ASP H 3 105 ? 170.029 169.419 76.399 1.00 109.95 190 ASP I C 1
ATOM 5763 O O . ASP H 3 105 ? 169.506 168.408 76.873 1.00 109.95 190 ASP I O 1
ATOM 5765 N N . GLU H 3 106 ? 169.726 169.890 75.192 1.00 116.83 191 GLU I N 1
ATOM 5766 C CA . GLU H 3 106 ? 168.805 169.164 74.331 1.00 116.83 191 GLU I CA 1
ATOM 5767 C C . GLU H 3 106 ? 169.349 167.769 74.059 1.00 116.83 191 GLU I C 1
ATOM 5768 O O . GLU H 3 106 ? 170.556 167.575 73.892 1.00 116.83 191 GLU I O 1
ATOM 5770 N N . GLY H 3 107 ? 168.449 166.789 74.025 1.00 99.15 192 GLY I N 1
ATOM 5771 C CA . GLY H 3 107 ? 168.816 165.407 73.823 1.00 99.15 192 GLY I CA 1
ATOM 5772 C C . GLY H 3 107 ? 169.238 164.675 75.075 1.00 99.15 192 GLY I C 1
ATOM 5773 O O . GLY H 3 107 ? 169.283 163.440 75.067 1.00 99.15 192 GLY I O 1
ATOM 5774 N N . SER H 3 108 ? 169.544 165.392 76.152 1.00 88.45 193 SER I N 1
ATOM 5775 C CA . SER H 3 108 ? 169.847 164.752 77.421 1.00 88.45 193 SER I CA 1
ATOM 5776 C C . SER H 3 108 ? 168.607 164.040 77.944 1.00 88.45 193 SER I C 1
ATOM 5777 O O . SER H 3 108 ? 167.474 164.450 77.685 1.00 88.45 193 SER I O 1
ATOM 5780 N N . ILE H 3 109 ? 168.826 162.953 78.681 1.00 83.32 194 ILE I N 1
ATOM 5781 C CA . ILE H 3 109 ? 167.691 162.178 79.161 1.00 83.32 194 ILE I CA 1
ATOM 5782 C C . ILE H 3 109 ? 166.897 162.943 80.210 1.00 83.32 194 ILE I C 1
ATOM 5783 O O . ILE H 3 109 ? 165.664 162.844 80.252 1.00 83.32 194 ILE I O 1
ATOM 5788 N N . PHE H 3 110 ? 167.558 163.772 81.021 1.00 80.54 195 PHE I N 1
ATOM 5789 C CA . PHE H 3 110 ? 166.825 164.542 82.017 1.00 80.54 195 PHE I CA 1
ATOM 5790 C C . PHE H 3 110 ? 165.845 165.495 81.362 1.00 80.54 195 PHE I C 1
ATOM 5791 O O . PHE H 3 110 ? 164.813 165.821 81.959 1.00 80.54 195 PHE I O 1
ATOM 5799 N N . TYR H 3 111 ? 166.087 165.847 80.101 1.00 98.10 196 TYR I N 1
ATOM 5800 C CA . TYR H 3 111 ? 165.194 166.764 79.418 1.00 98.10 196 TYR I CA 1
ATOM 5801 C C . TYR H 3 111 ? 163.838 166.124 79.205 1.00 98.10 196 TYR I C 1
ATOM 5802 O O . TYR H 3 111 ? 162.821 166.825 79.178 1.00 98.10 196 TYR I O 1
ATOM 5811 N N . THR H 3 112 ? 163.800 164.804 79.048 1.00 86.64 197 THR I N 1
ATOM 5812 C CA . THR H 3 112 ? 162.528 164.138 78.818 1.00 86.64 197 THR I CA 1
ATOM 5813 C C . THR H 3 112 ? 161.751 163.927 80.105 1.00 86.64 197 THR I C 1
ATOM 5814 O O . THR H 3 112 ? 160.656 163.362 80.053 1.00 86.64 197 THR I O 1
ATOM 5818 N N . LEU H 3 113 ? 162.285 164.350 81.256 1.00 88.59 198 LEU I N 1
ATOM 5819 C CA . LEU H 3 113 ? 161.534 164.194 82.497 1.00 88.59 198 LEU I CA 1
ATOM 5820 C C . LEU H 3 113 ? 160.213 164.942 82.465 1.00 88.59 198 LEU I C 1
ATOM 5821 O O . LEU H 3 113 ? 159.297 164.586 83.210 1.00 88.59 198 LEU I O 1
ATOM 5826 N N . GLY H 3 114 ? 160.105 165.984 81.649 1.00 96.46 199 GLY I N 1
ATOM 5827 C CA . GLY H 3 114 ? 158.859 166.704 81.496 1.00 96.46 199 GLY I CA 1
ATOM 5828 C C . GLY H 3 114 ? 159.026 168.188 81.709 1.00 96.46 199 GLY I C 1
ATOM 5829 O O . GLY H 3 114 ? 158.442 169.005 80.992 1.00 96.46 199 GLY I O 1
ATOM 5830 N N . GLU H 3 115 ? 159.842 168.544 82.690 1.00 97.54 200 GLU I N 1
ATOM 5831 C CA . GLU H 3 115 ? 160.177 169.935 82.941 1.00 97.54 200 GLU I CA 1
ATOM 5832 C C . GLU H 3 115 ? 161.227 170.356 81.920 1.00 97.54 200 GLU I C 1
ATOM 5833 O O . GLU H 3 115 ? 161.571 169.607 81.003 1.00 97.54 200 GLU I O 1
ATOM 5839 N N . CYS H 3 116 ? 161.749 171.570 82.052 1.00 107.56 201 CYS I N 1
ATOM 5840 C CA . CYS H 3 116 ? 162.840 171.973 81.180 1.00 107.56 201 CYS I CA 1
ATOM 5841 C C . CYS H 3 116 ? 164.149 171.444 81.748 1.00 107.56 201 CYS I C 1
ATOM 5842 O O . CYS H 3 116 ? 165.117 172.192 81.901 1.00 107.56 201 CYS I O 1
ATOM 5845 N N . GLY H 3 117 ? 164.192 170.147 82.037 1.00 95.65 202 GLY I N 1
ATOM 5846 C CA . GLY H 3 117 ? 165.376 169.531 82.590 1.00 95.65 202 GLY I CA 1
ATOM 5847 C C . GLY H 3 117 ? 165.471 169.499 84.096 1.00 95.65 202 GLY I C 1
ATOM 5848 O O . GLY H 3 117 ? 166.581 169.383 84.622 1.00 95.65 202 GLY I O 1
ATOM 5849 N N . LEU H 3 118 ? 164.360 169.604 84.811 1.00 84.35 203 LEU I N 1
ATOM 5850 C CA . LEU H 3 118 ? 164.367 169.591 86.265 1.00 84.35 203 LEU I CA 1
ATOM 5851 C C . LEU H 3 118 ? 163.781 168.286 86.780 1.00 84.35 203 LEU I C 1
ATOM 5852 O O . LEU H 3 118 ? 162.928 167.673 86.138 1.00 84.35 203 LEU I O 1
ATOM 5857 N N . ILE H 3 119 ? 164.246 167.865 87.950 1.00 70.45 204 ILE I N 1
ATOM 5858 C CA . ILE H 3 119 ? 163.815 166.620 88.567 1.00 70.45 204 ILE I CA 1
ATOM 5859 C C . ILE H 3 119 ? 162.988 166.952 89.799 1.00 70.45 204 ILE I C 1
ATOM 5860 O O . ILE H 3 119 ? 163.442 167.690 90.677 1.00 70.45 204 ILE I O 1
ATOM 5865 N N . SER H 3 120 ? 161.789 166.398 89.868 1.00 65.19 205 SER I N 1
ATOM 5866 C CA . SER H 3 120 ? 160.946 166.432 91.051 1.00 65.19 205 SER I CA 1
ATOM 5867 C C . SER H 3 120 ? 161.093 165.131 91.824 1.00 65.19 205 SER I C 1
ATOM 5868 O O . SER H 3 120 ? 161.481 164.104 91.269 1.00 65.19 205 SER I O 1
ATOM 5871 N N . PHE H 3 121 ? 160.779 165.186 93.122 1.00 60.43 206 PHE I N 1
ATOM 5872 C CA . PHE H 3 121 ? 160.962 164.028 93.999 1.00 60.43 206 PHE I CA 1
ATOM 5873 C C . PHE H 3 121 ? 160.417 162.746 93.379 1.00 60.43 206 PHE I C 1
ATOM 5874 O O . PHE H 3 121 ? 161.064 161.689 93.439 1.00 60.43 206 PHE I O 1
ATOM 5882 N N . SER H 3 122 ? 159.226 162.824 92.783 1.00 71.38 207 SER I N 1
ATOM 5883 C CA . SER H 3 122 ? 158.640 161.675 92.102 1.00 71.38 207 SER I CA 1
ATOM 5884 C C . SER H 3 122 ? 159.614 161.073 91.099 1.00 71.38 207 SER I C 1
ATOM 5885 O O . SER H 3 122 ? 159.805 159.854 91.057 1.00 71.38 207 SER I O 1
ATOM 5888 N N . ASP H 3 123 ? 160.234 161.917 90.274 1.00 63.69 208 ASP I N 1
ATOM 5889 C CA . ASP H 3 123 ? 161.234 161.429 89.335 1.00 63.69 208 ASP I CA 1
ATOM 5890 C C . ASP H 3 123 ? 162.560 161.130 90.006 1.00 63.69 208 ASP I C 1
ATOM 5891 O O . ASP H 3 123 ? 163.340 160.337 89.479 1.00 63.69 208 ASP I O 1
ATOM 5896 N N . TYR H 3 124 ? 162.859 161.765 91.137 1.00 53.91 209 TYR I N 1
ATOM 5897 C CA . TYR H 3 124 ? 164.121 161.472 91.802 1.00 53.91 209 TYR I CA 1
ATOM 5898 C C . TYR H 3 124 ? 164.173 160.020 92.246 1.00 53.91 209 TYR I C 1
ATOM 5899 O O . TYR H 3 124 ? 165.168 159.327 92.014 1.00 53.91 209 TYR I O 1
ATOM 5908 N N . ILE H 3 125 ? 163.104 159.535 92.879 1.00 57.18 210 ILE I N 1
ATOM 5909 C CA . ILE H 3 125 ? 163.085 158.132 93.299 1.00 57.18 210 ILE I CA 1
ATOM 5910 C C . ILE H 3 125 ? 163.210 157.203 92.098 1.00 57.18 210 ILE I C 1
ATOM 5911 O O . ILE H 3 125 ? 163.963 156.223 92.126 1.00 57.18 210 ILE I O 1
ATOM 5916 N N . PHE H 3 126 ? 162.461 157.479 91.032 1.00 55.93 211 PHE I N 1
ATOM 5917 C CA . PHE H 3 126 ? 162.512 156.615 89.856 1.00 55.93 211 PHE I CA 1
ATOM 5918 C C . PHE H 3 126 ? 163.910 156.570 89.249 1.00 55.93 211 PHE I C 1
ATOM 5919 O O . PHE H 3 126 ? 164.425 155.494 88.926 1.00 55.93 211 PHE I O 1
ATOM 5927 N N . LEU H 3 127 ? 164.535 157.732 89.056 1.00 55.94 212 LEU I N 1
ATOM 5928 C CA . LEU H 3 127 ? 165.866 157.745 88.464 1.00 55.94 212 LEU I CA 1
ATOM 5929 C C . LEU H 3 127 ? 166.870 157.051 89.367 1.00 55.94 212 LEU I C 1
ATOM 5930 O O . LEU H 3 127 ? 167.745 156.323 88.887 1.00 55.94 212 LEU I O 1
ATOM 5935 N N . THR H 3 128 ? 166.772 157.261 90.679 1.00 55.59 213 THR I N 1
ATOM 5936 C CA . THR H 3 128 ? 167.767 156.658 91.549 1.00 55.59 213 THR I CA 1
ATOM 5937 C C . THR H 3 128 ? 167.552 155.162 91.718 1.00 55.59 213 THR I C 1
ATOM 5938 O O . THR H 3 128 ? 168.477 154.467 92.146 1.00 55.59 213 THR I O 1
ATOM 5942 N N . THR H 3 129 ? 166.358 154.643 91.422 1.00 54.38 214 THR I N 1
ATOM 5943 C CA . THR H 3 129 ? 166.198 153.192 91.404 1.00 54.38 214 THR I CA 1
ATOM 5944 C C . THR H 3 129 ? 166.464 152.581 90.039 1.00 54.38 214 THR I C 1
ATOM 5945 O O . THR H 3 129 ? 166.613 151.361 89.947 1.00 54.38 214 THR I O 1
ATOM 5949 N N . VAL H 3 130 ? 166.498 153.385 88.978 1.00 49.28 215 VAL I N 1
ATOM 5950 C CA . VAL H 3 130 ? 166.948 152.858 87.695 1.00 49.28 215 VAL I CA 1
ATOM 5951 C C . VAL H 3 130 ? 168.468 152.826 87.637 1.00 49.28 215 VAL I C 1
ATOM 5952 O O . VAL H 3 130 ? 169.051 151.923 87.030 1.00 49.28 215 VAL I O 1
ATOM 5956 N N . LEU H 3 131 ? 169.137 153.782 88.282 1.00 56.06 216 LEU I N 1
ATOM 5957 C CA . LEU H 3 131 ? 170.597 153.786 88.282 1.00 56.06 216 LEU I CA 1
ATOM 5958 C C . LEU H 3 131 ? 171.182 152.570 88.983 1.00 56.06 216 LEU I C 1
ATOM 5959 O O . LEU H 3 131 ? 172.232 152.069 88.573 1.00 56.06 216 LEU I O 1
ATOM 5964 N N . SER H 3 132 ? 170.534 152.086 90.039 1.00 60.79 217 SER I N 1
ATOM 5965 C CA . SER H 3 132 ? 171.173 151.128 90.935 1.00 60.79 217 SER I CA 1
ATOM 5966 C C . SER H 3 132 ? 171.022 149.678 90.478 1.00 60.79 217 SER I C 1
ATOM 5967 O O . SER H 3 132 ? 172.021 148.978 90.291 1.00 60.79 217 SER I O 1
ATOM 5970 N N . THR H 3 133 ? 169.787 149.216 90.305 1.00 63.45 218 THR I N 1
ATOM 5971 C CA . THR H 3 133 ? 169.532 147.788 90.161 1.00 63.45 218 THR I CA 1
ATOM 5972 C C . THR H 3 133 ? 170.157 147.236 88.881 1.00 63.45 218 THR I C 1
ATOM 5973 O O . THR H 3 133 ? 170.136 147.898 87.842 1.00 63.45 218 THR I O 1
ATOM 5977 N N . PRO H 3 134 ? 170.708 146.026 88.926 1.00 65.55 219 PRO I N 1
ATOM 5978 C CA . PRO H 3 134 ? 171.341 145.445 87.738 1.00 65.55 219 PRO I CA 1
ATOM 5979 C C . PRO H 3 134 ? 170.317 145.000 86.711 1.00 65.55 219 PRO I C 1
ATOM 5980 O O . PRO H 3 134 ? 169.166 144.702 87.027 1.00 65.55 219 PRO I O 1
ATOM 5984 N N . GLN H 3 135 ? 170.759 144.950 85.456 1.00 71.34 220 GLN I N 1
ATOM 5985 C CA . GLN H 3 135 ? 169.833 144.696 84.362 1.00 71.34 220 GLN I CA 1
ATOM 5986 C C . GLN H 3 135 ? 169.214 143.307 84.428 1.00 71.34 220 GLN I C 1
ATOM 5987 O O . GLN H 3 135 ? 168.139 143.097 83.856 1.00 71.34 220 GLN I O 1
ATOM 5993 N N . ARG H 3 136 ? 169.865 142.355 85.096 1.00 80.31 221 ARG I N 1
ATOM 5994 C CA . ARG H 3 136 ? 169.294 141.018 85.217 1.00 80.31 221 ARG I CA 1
ATOM 5995 C C . ARG H 3 136 ? 167.965 141.055 85.962 1.00 80.31 221 ARG I C 1
ATOM 5996 O O . ARG H 3 136 ? 167.015 140.357 85.587 1.00 80.31 221 ARG I O 1
ATOM 6004 N N . ASN H 3 137 ? 167.877 141.862 87.023 1.00 75.34 222 ASN I N 1
ATOM 6005 C CA . ASN H 3 137 ? 166.626 141.965 87.768 1.00 75.34 222 ASN I CA 1
ATOM 6006 C C . ASN H 3 137 ? 165.521 142.551 86.907 1.00 75.34 222 ASN I C 1
ATOM 6007 O O . ASN H 3 137 ? 164.371 142.109 86.980 1.00 75.34 222 ASN I O 1
ATOM 6012 N N . PHE H 3 138 ? 165.840 143.559 86.098 1.00 69.57 223 PHE I N 1
ATOM 6013 C CA . PHE H 3 138 ? 164.832 144.119 85.209 1.00 69.57 223 PHE I CA 1
ATOM 6014 C C . PHE H 3 138 ? 164.374 143.087 84.190 1.00 69.57 223 PHE I C 1
ATOM 6015 O O . PHE H 3 138 ? 163.177 142.974 83.908 1.00 69.57 223 PHE I O 1
ATOM 6023 N N . GLU H 3 139 ? 165.315 142.332 83.620 1.00 80.74 224 GLU I N 1
ATOM 6024 C CA . GLU H 3 139 ? 164.945 141.255 82.708 1.00 80.74 224 GLU I CA 1
ATOM 6025 C C . GLU H 3 139 ? 163.982 140.286 83.374 1.00 80.74 224 GLU I C 1
ATOM 6026 O O . GLU H 3 139 ? 162.937 139.950 82.811 1.00 80.74 224 GLU I O 1
ATOM 6032 N N . ILE H 3 140 ? 164.316 139.830 84.582 1.00 90.91 225 ILE I N 1
ATOM 6033 C CA . ILE H 3 140 ? 163.488 138.831 85.255 1.00 90.91 225 ILE I CA 1
ATOM 6034 C C . ILE H 3 140 ? 162.109 139.398 85.569 1.00 90.91 225 ILE I C 1
ATOM 6035 O O . ILE H 3 140 ? 161.083 138.744 85.343 1.00 90.91 225 ILE I O 1
ATOM 6040 N N . ALA H 3 141 ? 162.061 140.624 86.094 1.00 87.98 226 ALA I N 1
ATOM 6041 C CA . ALA H 3 141 ? 160.783 141.227 86.455 1.00 87.98 226 ALA I CA 1
ATOM 6042 C C . ALA H 3 141 ? 159.899 141.418 85.234 1.00 87.98 226 ALA I C 1
ATOM 6043 O O . ALA H 3 141 ? 158.695 141.150 85.284 1.00 87.98 226 ALA I O 1
ATOM 6045 N N . PHE H 3 142 ? 160.470 141.901 84.135 1.00 80.71 227 PHE I N 1
ATOM 6046 C CA . PHE H 3 142 ? 159.693 142.046 82.914 1.00 80.71 227 PHE I CA 1
ATOM 6047 C C . PHE H 3 142 ? 159.196 140.696 82.420 1.00 80.71 227 PHE I C 1
ATOM 6048 O O . PHE H 3 142 ? 158.054 140.578 81.968 1.00 80.71 227 PHE I O 1
ATOM 6056 N N . LYS H 3 143 ? 160.045 139.665 82.487 1.00 97.35 228 LYS I N 1
ATOM 6057 C CA . LYS H 3 143 ? 159.642 138.342 82.018 1.00 97.35 228 LYS I CA 1
ATOM 6058 C C . LYS H 3 143 ? 158.504 137.775 82.853 1.00 97.35 228 LYS I C 1
ATOM 6059 O O . LYS H 3 143 ? 157.630 137.078 82.327 1.00 97.35 228 LYS I O 1
ATOM 6065 N N . MET H 3 144 ? 158.504 138.050 84.157 1.00 104.39 229 MET I N 1
ATOM 6066 C CA . MET H 3 144 ? 157.507 137.445 85.036 1.00 104.39 229 MET I CA 1
ATOM 6067 C C . MET H 3 144 ? 156.120 138.028 84.791 1.00 104.39 229 MET I C 1
ATOM 6068 O O . MET H 3 144 ? 155.188 137.308 84.414 1.00 104.39 229 MET I O 1
ATOM 6073 N N . PHE H 3 145 ? 155.962 139.335 85.004 1.00 97.54 230 PHE I N 1
ATOM 6074 C CA . PHE H 3 145 ? 154.660 139.992 84.891 1.00 97.54 230 PHE I CA 1
ATOM 6075 C C . PHE H 3 145 ? 154.424 140.374 83.439 1.00 97.54 230 PHE I C 1
ATOM 6076 O O . PHE H 3 145 ? 154.715 141.487 83.004 1.00 97.54 230 PHE I O 1
ATOM 6084 N N . ASP H 3 146 ? 153.874 139.429 82.690 1.00 112.61 231 ASP I N 1
ATOM 6085 C CA . ASP H 3 146 ? 153.527 139.606 81.288 1.00 112.61 231 ASP I CA 1
ATOM 6086 C C . ASP H 3 146 ? 152.722 138.384 80.879 1.00 112.61 231 ASP I C 1
ATOM 6087 O O . ASP H 3 146 ? 152.676 137.381 81.596 1.00 112.61 231 ASP I O 1
ATOM 6089 N N . LEU H 3 147 ? 152.094 138.471 79.714 1.00 116.21 232 LEU I N 1
ATOM 6090 C CA . LEU H 3 147 ? 151.266 137.391 79.191 1.00 116.21 232 LEU I CA 1
ATOM 6091 C C . LEU H 3 147 ? 151.904 136.907 77.898 1.00 116.21 232 LEU I C 1
ATOM 6092 O O . LEU H 3 147 ? 152.017 137.671 76.935 1.00 116.21 232 LEU I O 1
ATOM 6094 N N . ASN H 3 148 ? 152.380 135.658 77.911 1.00 114.27 233 ASN I N 1
ATOM 6095 C CA . ASN H 3 148 ? 153.028 134.987 76.783 1.00 114.27 233 ASN I CA 1
ATOM 6096 C C . ASN H 3 148 ? 153.998 135.913 76.055 1.00 114.27 233 ASN I C 1
ATOM 6097 O O . ASN H 3 148 ? 154.210 135.779 74.845 1.00 114.27 233 ASN I O 1
ATOM 6099 N N . GLY H 3 149 ? 154.600 136.835 76.786 1.00 116.00 234 GLY I N 1
ATOM 6100 C CA . GLY H 3 149 ? 155.451 137.850 76.188 1.00 116.00 234 GLY I CA 1
ATOM 6101 C C . GLY H 3 149 ? 156.781 137.958 76.896 1.00 116.00 234 GLY I C 1
ATOM 6102 O O . GLY H 3 149 ? 156.849 137.934 78.124 1.00 116.00 234 GLY I O 1
ATOM 6103 N N . ASP H 3 150 ? 157.847 138.054 76.102 1.00 110.07 235 ASP I N 1
ATOM 6104 C CA . ASP H 3 150 ? 159.176 138.242 76.672 1.00 110.07 235 ASP I CA 1
ATOM 6105 C C . ASP H 3 150 ? 159.336 139.651 77.230 1.00 110.07 235 ASP I C 1
ATOM 6106 O O . ASP H 3 150 ? 159.836 139.837 78.343 1.00 110.07 235 ASP I O 1
ATOM 6108 N N . GLY H 3 151 ? 158.925 140.656 76.467 1.00 106.24 236 GLY I N 1
ATOM 6109 C CA . GLY H 3 151 ? 159.133 142.030 76.872 1.00 106.24 236 GLY I CA 1
ATOM 6110 C C . GLY H 3 151 ? 157.892 142.892 76.800 1.00 106.24 236 GLY I C 1
ATOM 6111 O O . GLY H 3 151 ? 157.969 144.058 76.414 1.00 106.24 236 GLY I O 1
ATOM 6112 N N . GLU H 3 152 ? 156.739 142.339 77.142 1.00 104.35 237 GLU I N 1
ATOM 6113 C CA . GLU H 3 152 ? 155.488 143.080 77.108 1.00 104.35 237 GLU I CA 1
ATOM 6114 C C . GLU H 3 152 ? 155.107 143.494 78.521 1.00 104.35 237 GLU I C 1
ATOM 6115 O O . GLU H 3 152 ? 155.202 142.690 79.451 1.00 104.35 237 GLU I O 1
ATOM 6117 N N . VAL H 3 153 ? 154.712 144.754 78.689 1.00 104.98 238 VAL I N 1
ATOM 6118 C CA . VAL H 3 153 ? 154.337 145.262 80.001 1.00 104.98 238 VAL I CA 1
ATOM 6119 C C . VAL H 3 153 ? 153.340 146.398 79.811 1.00 104.98 238 VAL I C 1
ATOM 6120 O O . VAL H 3 153 ? 153.329 147.073 78.779 1.00 104.98 238 VAL I O 1
ATOM 6124 N N . ASP H 3 154 ? 152.483 146.590 80.810 1.00 107.94 239 ASP I N 1
ATOM 6125 C CA . ASP H 3 154 ? 151.496 147.659 80.838 1.00 107.94 239 ASP I CA 1
ATOM 6126 C C . ASP H 3 154 ? 151.714 148.535 82.064 1.00 107.94 239 ASP I C 1
ATOM 6127 O O . ASP H 3 154 ? 152.545 148.241 82.926 1.00 107.94 239 ASP I O 1
ATOM 6129 N N . MET H 3 155 ? 150.932 149.614 82.146 1.00 110.82 240 MET I N 1
ATOM 6130 C CA . MET H 3 155 ? 151.114 150.584 83.221 1.00 110.82 240 MET I CA 1
ATOM 6131 C C . MET H 3 155 ? 150.898 149.962 84.594 1.00 110.82 240 MET I C 1
ATOM 6132 O O . MET H 3 155 ? 151.644 150.252 85.534 1.00 110.82 240 MET I O 1
ATOM 6137 N N . GLU H 3 156 ? 149.880 149.114 84.739 1.00 106.86 241 GLU I N 1
ATOM 6138 C CA . GLU H 3 156 ? 149.680 148.455 86.025 1.00 106.86 241 GLU I CA 1
ATOM 6139 C C . GLU H 3 156 ? 150.813 147.478 86.316 1.00 106.86 241 GLU I C 1
ATOM 6140 O O . GLU H 3 156 ? 151.351 147.447 87.433 1.00 106.86 241 GLU I O 1
ATOM 6142 N N . GLU H 3 157 ? 151.197 146.682 85.316 1.00 105.63 242 GLU I N 1
ATOM 6143 C CA . GLU H 3 157 ? 152.342 145.796 85.478 1.00 105.63 242 GLU I CA 1
ATOM 6144 C C . GLU H 3 157 ? 153.614 146.591 85.739 1.00 105.63 242 GLU I C 1
ATOM 6145 O O . GLU H 3 157 ? 154.478 146.157 86.509 1.00 105.63 242 GLU I O 1
ATOM 6147 N N . PHE H 3 158 ? 153.748 147.762 85.113 1.00 98.32 243 PHE I N 1
ATOM 6148 C CA . PHE H 3 158 ? 154.916 148.595 85.379 1.00 98.32 243 PHE I CA 1
ATOM 6149 C C . PHE H 3 158 ? 154.918 149.111 86.813 1.00 98.32 243 PHE I C 1
ATOM 6150 O O . PHE H 3 158 ? 155.979 149.210 87.439 1.00 98.32 243 PHE I O 1
ATOM 6158 N N . GLU H 3 159 ? 153.751 149.473 87.344 1.00 101.62 244 GLU I N 1
ATOM 6159 C CA . GLU H 3 159 ? 153.688 149.885 88.740 1.00 101.62 244 GLU I CA 1
ATOM 6160 C C . GLU H 3 159 ? 154.083 148.735 89.658 1.00 101.62 244 GLU I C 1
ATOM 6161 O O . GLU H 3 159 ? 154.787 148.937 90.656 1.00 101.62 244 GLU I O 1
ATOM 6163 N N . GLN H 3 160 ? 153.637 147.519 89.331 1.00 103.38 245 GLN I N 1
ATOM 6164 C CA . GLN H 3 160 ? 154.053 146.349 90.103 1.00 103.38 245 GLN I CA 1
ATOM 6165 C C . GLN H 3 160 ? 155.566 146.175 90.061 1.00 103.38 245 GLN I C 1
ATOM 6166 O O . GLN H 3 160 ? 156.205 145.907 91.087 1.00 103.38 245 GLN I O 1
ATOM 6172 N N . VAL H 3 161 ? 156.153 146.306 88.869 1.00 94.75 246 VAL I N 1
ATOM 6173 C CA . VAL H 3 161 ? 157.597 146.154 88.719 1.00 94.75 246 VAL I CA 1
ATOM 6174 C C . VAL H 3 161 ? 158.333 147.191 89.555 1.00 94.75 246 VAL I C 1
ATOM 6175 O O . VAL H 3 161 ? 159.297 146.873 90.263 1.00 94.75 246 VAL I O 1
ATOM 6179 N N . GLN H 3 162 ? 157.888 148.447 89.488 1.00 99.83 247 GLN I N 1
ATOM 6180 C CA . GLN H 3 162 ? 158.527 149.495 90.277 1.00 99.83 247 GLN I CA 1
ATOM 6181 C C . GLN H 3 162 ? 158.457 149.182 91.762 1.00 99.83 247 GLN I C 1
ATOM 6182 O O . GLN H 3 162 ? 159.456 149.297 92.478 1.00 99.83 247 GLN I O 1
ATOM 6188 N N . SER H 3 163 ? 157.272 148.811 92.250 1.00 104.99 248 SER I N 1
ATOM 6189 C CA . SER H 3 163 ? 157.128 148.504 93.668 1.00 104.99 248 SER I CA 1
ATOM 6190 C C . SER H 3 163 ? 158.061 147.376 94.088 1.00 104.99 248 SER I C 1
ATOM 6191 O O . SER H 3 163 ? 158.775 147.484 95.094 1.00 104.99 248 SER I O 1
ATOM 6194 N N . ILE H 3 164 ? 158.084 146.290 93.312 1.00 104.95 249 ILE I N 1
ATOM 6195 C CA . ILE H 3 164 ? 158.904 145.139 93.680 1.00 104.95 249 ILE I CA 1
ATOM 6196 C C . ILE H 3 164 ? 160.378 145.514 93.706 1.00 104.95 249 ILE I C 1
ATOM 6197 O O . ILE H 3 164 ? 161.110 145.148 94.633 1.00 104.95 249 ILE I O 1
ATOM 6202 N N . ILE H 3 165 ? 160.837 146.253 92.695 1.00 90.37 250 ILE I N 1
ATOM 6203 C CA . ILE H 3 165 ? 162.259 146.565 92.606 1.00 90.37 250 ILE I CA 1
ATOM 6204 C C . ILE H 3 165 ? 162.662 147.571 93.676 1.00 90.37 250 ILE I C 1
ATOM 6205 O O . ILE H 3 165 ? 163.767 147.500 94.225 1.00 90.37 250 ILE I O 1
ATOM 6210 N N . ARG H 3 166 ? 161.778 148.514 94.006 1.00 95.86 251 ARG I N 1
ATOM 6211 C CA . ARG H 3 166 ? 162.088 149.434 95.093 1.00 95.86 251 ARG I CA 1
ATOM 6212 C C . ARG H 3 166 ? 162.122 148.716 96.429 1.00 95.86 251 ARG I C 1
ATOM 6213 O O . ARG H 3 166 ? 162.851 149.133 97.335 1.00 95.86 251 ARG I O 1
ATOM 6221 N N . SER H 3 167 ? 161.334 147.650 96.580 1.00 103.70 252 SER I N 1
ATOM 6222 C CA . SER H 3 167 ? 161.366 146.891 97.825 1.00 103.70 252 SER I CA 1
ATOM 6223 C C . SER H 3 167 ? 162.742 146.275 98.047 1.00 103.70 252 SER I C 1
ATOM 6224 O O . SER H 3 167 ? 163.307 146.365 99.143 1.00 103.70 252 SER I O 1
ATOM 6227 N N . GLN H 3 168 ? 163.300 145.649 97.016 1.00 103.12 253 GLN I N 1
ATOM 6228 C CA . GLN H 3 168 ? 164.605 145.006 97.122 1.00 103.12 253 GLN I CA 1
ATOM 6229 C C . GLN H 3 168 ? 165.733 146.018 96.963 1.00 103.12 253 GLN I C 1
ATOM 6230 O O . GLN H 3 168 ? 166.369 146.410 97.940 1.00 103.12 253 GLN I O 1
ATOM 6232 N N . CYS H 3 190 ? 156.718 158.027 88.445 1.00 86.00 275 CYS I N 1
ATOM 6233 C CA . CYS H 3 190 ? 157.167 158.542 87.159 1.00 86.00 275 CYS I CA 1
ATOM 6234 C C . CYS H 3 190 ? 156.167 159.548 86.601 1.00 86.00 275 CYS I C 1
ATOM 6235 O O . CYS H 3 190 ? 155.009 159.217 86.347 1.00 86.00 275 CYS I O 1
ATOM 6238 N N . SER H 3 191 ? 156.620 160.787 86.433 1.00 92.26 276 SER I N 1
ATOM 6239 C CA . SER H 3 191 ? 155.792 161.867 85.918 1.00 92.26 276 SER I CA 1
ATOM 6240 C C . SER H 3 191 ? 156.348 162.365 84.592 1.00 92.26 276 SER I C 1
ATOM 6241 O O . SER H 3 191 ? 157.540 162.671 84.491 1.00 92.26 276 SER I O 1
ATOM 6244 N N . ALA H 3 192 ? 155.488 162.397 83.577 1.00 100.46 277 ALA I N 1
ATOM 6245 C CA . ALA H 3 192 ? 155.703 162.872 82.211 1.00 100.46 277 ALA I CA 1
ATOM 6246 C C . ALA H 3 192 ? 156.508 161.894 81.368 1.00 100.46 277 ALA I C 1
ATOM 6247 O O . ALA H 3 192 ? 156.824 162.216 80.216 1.00 100.46 277 ALA I O 1
ATOM 6249 N N . LEU H 3 193 ? 156.856 160.721 81.890 1.00 105.33 278 LEU I N 1
ATOM 6250 C CA . LEU H 3 193 ? 157.545 159.703 81.114 1.00 105.33 278 LEU I CA 1
ATOM 6251 C C . LEU H 3 193 ? 156.572 158.679 80.563 1.00 105.33 278 LEU I C 1
ATOM 6252 O O . LEU H 3 193 ? 156.983 157.790 79.814 1.00 105.33 278 LEU I O 1
ATOM 6257 N N . THR H 3 194 ? 155.287 158.798 80.902 1.00 114.01 279 THR I N 1
ATOM 6258 C CA . THR H 3 194 ? 154.312 157.834 80.418 1.00 114.01 279 THR I CA 1
ATOM 6259 C C . THR H 3 194 ? 154.219 157.899 78.905 1.00 114.01 279 THR I C 1
ATOM 6260 O O . THR H 3 194 ? 154.144 156.867 78.235 1.00 114.01 279 THR I O 1
ATOM 6264 N N . THR H 3 195 ? 154.191 159.109 78.352 1.00 113.37 280 THR I N 1
ATOM 6265 C CA . THR H 3 195 ? 154.120 159.262 76.905 1.00 113.37 280 THR I CA 1
ATOM 6266 C C . THR H 3 195 ? 155.363 158.680 76.242 1.00 113.37 280 THR I C 1
ATOM 6267 O O . THR H 3 195 ? 155.281 158.054 75.179 1.00 113.37 280 THR I O 1
ATOM 6271 N N . TYR H 3 196 ? 156.526 158.893 76.860 1.00 110.43 281 TYR I N 1
ATOM 6272 C CA . TYR H 3 196 ? 157.790 158.436 76.293 1.00 110.43 281 TYR I CA 1
ATOM 6273 C C . TYR H 3 196 ? 157.851 156.919 76.163 1.00 110.43 281 TYR I C 1
ATOM 6274 O O . TYR H 3 196 ? 158.361 156.402 75.162 1.00 110.43 281 TYR I O 1
ATOM 6283 N N . PHE H 3 197 ? 157.341 156.179 77.150 1.00 100.82 282 PHE I N 1
ATOM 6284 C CA . PHE H 3 197 ? 157.473 154.728 77.104 1.00 100.82 282 PHE I CA 1
ATOM 6285 C C . PHE H 3 197 ? 156.213 154.013 76.653 1.00 100.82 282 PHE I C 1
ATOM 6286 O O . PHE H 3 197 ? 156.302 152.859 76.226 1.00 100.82 282 PHE I O 1
ATOM 6294 N N . PHE H 3 198 ? 155.056 154.666 76.700 1.00 113.40 283 PHE I N 1
ATOM 6295 C CA . PHE H 3 198 ? 153.803 154.020 76.357 1.00 113.40 283 PHE I CA 1
ATOM 6296 C C . PHE H 3 198 ? 153.048 154.684 75.220 1.00 113.40 283 PHE I C 1
ATOM 6297 O O . PHE H 3 198 ? 152.231 154.017 74.580 1.00 113.40 283 PHE I O 1
ATOM 6305 N N . GLY H 3 199 ? 153.285 155.960 74.949 1.00 131.51 284 GLY I N 1
ATOM 6306 C CA . GLY H 3 199 ? 152.587 156.646 73.884 1.00 131.51 284 GLY I CA 1
ATOM 6307 C C . GLY H 3 199 ? 151.450 157.506 74.406 1.00 131.51 284 GLY I C 1
ATOM 6308 O O . GLY H 3 199 ? 151.079 157.473 75.582 1.00 131.51 284 GLY I O 1
ATOM 6309 N N . ALA H 3 200 ? 150.888 158.299 73.493 1.00 140.10 285 ALA I N 1
ATOM 6310 C CA . ALA H 3 200 ? 149.789 159.176 73.870 1.00 140.10 285 ALA I CA 1
ATOM 6311 C C . ALA H 3 200 ? 148.548 158.382 74.250 1.00 140.10 285 ALA I C 1
ATOM 6312 O O . ALA H 3 200 ? 147.779 158.814 75.114 1.00 140.10 285 ALA I O 1
ATOM 6314 N N . ASP H 3 201 ? 148.338 157.223 73.623 1.00 139.91 286 ASP I N 1
ATOM 6315 C CA . ASP H 3 201 ? 147.217 156.369 73.991 1.00 139.91 286 ASP I CA 1
ATOM 6316 C C . ASP H 3 201 ? 147.408 155.719 75.354 1.00 139.91 286 ASP I C 1
ATOM 6317 O O . ASP H 3 201 ? 146.438 155.204 75.919 1.00 139.91 286 ASP I O 1
ATOM 6319 N N . LEU H 3 202 ? 148.636 155.712 75.877 1.00 134.39 287 LEU I N 1
ATOM 6320 C CA . LEU H 3 202 ? 148.968 155.139 77.181 1.00 134.39 287 LEU I CA 1
ATOM 6321 C C . LEU H 3 202 ? 148.744 153.632 77.230 1.00 134.39 287 LEU I C 1
ATOM 6322 O O . LEU H 3 202 ? 148.672 153.048 78.315 1.00 134.39 287 LEU I O 1
ATOM 6327 N N . LYS H 3 203 ? 148.622 152.983 76.071 1.00 130.85 288 LYS I N 1
ATOM 6328 C CA . LYS H 3 203 ? 148.431 151.540 76.012 1.00 130.85 288 LYS I CA 1
ATOM 6329 C C . LYS H 3 203 ? 149.561 150.820 75.287 1.00 130.85 288 LYS I C 1
ATOM 6330 O O . LYS H 3 203 ? 149.463 149.609 75.067 1.00 130.85 288 LYS I O 1
ATOM 6332 N N . GLY H 3 204 ? 150.624 151.524 74.907 1.00 120.52 289 GLY I N 1
ATOM 6333 C CA . GLY H 3 204 ? 151.759 150.865 74.298 1.00 120.52 289 GLY I CA 1
ATOM 6334 C C . GLY H 3 204 ? 152.514 149.995 75.284 1.00 120.52 289 GLY I C 1
ATOM 6335 O O . GLY H 3 204 ? 152.457 150.181 76.499 1.00 120.52 289 GLY I O 1
ATOM 6336 N N . LYS H 3 205 ? 153.227 149.012 74.748 1.00 109.00 290 LYS I N 1
ATOM 6337 C CA . LYS H 3 205 ? 153.979 148.065 75.560 1.00 109.00 290 LYS I CA 1
ATOM 6338 C C . LYS H 3 205 ? 155.465 148.397 75.526 1.00 109.00 290 LYS I C 1
ATOM 6339 O O . LYS H 3 205 ? 156.034 148.613 74.452 1.00 109.00 290 LYS I O 1
ATOM 6341 N N . LEU H 3 206 ? 156.087 148.424 76.701 1.00 89.51 291 LEU I N 1
ATOM 6342 C CA . LEU H 3 206 ? 157.513 148.708 76.820 1.00 89.51 291 LEU I CA 1
ATOM 6343 C C . LEU H 3 206 ? 158.291 147.417 76.616 1.00 89.51 291 LEU I C 1
ATOM 6344 O O . LEU H 3 206 ? 158.261 146.532 77.473 1.00 89.51 291 LEU I O 1
ATOM 6349 N N . THR H 3 207 ? 159.014 147.311 75.508 1.00 86.73 292 THR I N 1
ATOM 6350 C CA . THR H 3 207 ? 159.861 146.148 75.294 1.00 86.73 292 THR I CA 1
ATOM 6351 C C . THR H 3 207 ? 161.118 146.275 76.136 1.00 86.73 292 THR I C 1
ATOM 6352 O O . THR H 3 207 ? 161.704 147.355 76.233 1.00 86.73 292 THR I O 1
ATOM 6356 N N . ILE H 3 208 ? 161.534 145.161 76.743 1.00 77.51 293 ILE I N 1
ATOM 6357 C CA . ILE H 3 208 ? 162.654 145.190 77.677 1.00 77.51 293 ILE I CA 1
ATOM 6358 C C . ILE H 3 208 ? 163.885 145.802 77.028 1.00 77.51 293 ILE I C 1
ATOM 6359 O O . ILE H 3 208 ? 164.704 146.435 77.705 1.00 77.51 293 ILE I O 1
ATOM 6364 N N . LYS H 3 209 ? 164.030 145.646 75.712 1.00 76.42 294 LYS I N 1
ATOM 6365 C CA . LYS H 3 209 ? 165.157 146.249 75.013 1.00 76.42 294 LYS I CA 1
ATOM 6366 C C . LYS H 3 209 ? 165.133 147.767 75.142 1.00 76.42 294 LYS I C 1
ATOM 6367 O O . LYS H 3 209 ? 166.160 148.391 75.437 1.00 76.42 294 LYS I O 1
ATOM 6370 N N . ASN H 3 210 ? 163.969 148.382 74.913 1.00 80.00 295 ASN I N 1
ATOM 6371 C CA . ASN H 3 210 ? 163.864 149.835 75.019 1.00 80.00 295 ASN I CA 1
ATOM 6372 C C . ASN H 3 210 ? 164.198 150.318 76.422 1.00 80.00 295 ASN I C 1
ATOM 6373 O O . ASN H 3 210 ? 164.900 151.321 76.588 1.00 80.00 295 ASN I O 1
ATOM 6378 N N . PHE H 3 211 ? 163.702 149.628 77.447 1.00 64.79 296 PHE I N 1
ATOM 6379 C CA . PHE H 3 211 ? 163.978 150.075 78.805 1.00 64.79 296 PHE I CA 1
ATOM 6380 C C . PHE H 3 211 ? 165.448 149.910 79.150 1.00 64.79 296 PHE I C 1
ATOM 6381 O O . PHE H 3 211 ? 166.024 150.759 79.835 1.00 64.79 296 PHE I O 1
ATOM 6389 N N . LEU H 3 212 ? 166.067 148.809 78.726 1.00 71.28 297 LEU I N 1
ATOM 6390 C CA . LEU H 3 212 ? 167.488 148.646 79.006 1.00 71.28 297 LEU I CA 1
ATOM 6391 C C . LEU H 3 212 ? 168.311 149.708 78.290 1.00 71.28 297 LEU I C 1
ATOM 6392 O O . LEU H 3 212 ? 169.275 150.237 78.853 1.00 71.28 297 LEU I O 1
ATOM 6397 N N . GLU H 3 213 ? 167.941 150.049 77.053 1.00 73.33 298 GLU I N 1
ATOM 6398 C CA . GLU H 3 213 ? 168.638 151.129 76.360 1.00 73.33 298 GLU I CA 1
ATOM 6399 C C . GLU H 3 213 ? 168.457 152.454 77.084 1.00 73.33 298 GLU I C 1
ATOM 6400 O O . GLU H 3 213 ? 169.392 153.257 77.170 1.00 73.33 298 GLU I O 1
ATOM 6406 N N . PHE H 3 214 ? 167.254 152.709 77.599 1.00 66.22 299 PHE I N 1
ATOM 6407 C CA . PHE H 3 214 ? 167.024 153.922 78.376 1.00 66.22 299 PHE I CA 1
ATOM 6408 C C . PHE H 3 214 ? 167.900 153.951 79.619 1.00 66.22 299 PHE I C 1
ATOM 6409 O O . PHE H 3 214 ? 168.493 154.983 79.942 1.00 66.22 299 PHE I O 1
ATOM 6417 N N . GLN H 3 215 ? 167.982 152.831 80.339 1.00 61.89 300 GLN I N 1
ATOM 6418 C CA . GLN H 3 215 ? 168.832 152.772 81.524 1.00 61.89 300 GLN I CA 1
ATOM 6419 C C . GLN H 3 215 ? 170.288 153.027 81.164 1.00 61.89 300 GLN I C 1
ATOM 6420 O O . GLN H 3 215 ? 171.007 153.733 81.884 1.00 61.89 300 GLN I O 1
ATOM 6426 N N . ARG H 3 216 ? 170.744 152.447 80.057 1.00 73.09 301 ARG I N 1
ATOM 6427 C CA . ARG H 3 216 ? 172.123 152.650 79.633 1.00 73.09 301 ARG I CA 1
ATOM 6428 C C . ARG H 3 216 ? 172.387 154.108 79.286 1.00 73.09 301 ARG I C 1
ATOM 6429 O O . ARG H 3 216 ? 173.429 154.664 79.655 1.00 73.09 301 ARG I O 1
ATOM 6437 N N . LYS H 3 217 ? 171.453 154.750 78.582 1.00 70.00 302 LYS I N 1
ATOM 6438 C CA . LYS H 3 217 ? 171.616 156.166 78.275 1.00 70.00 302 LYS I CA 1
ATOM 6439 C C . LYS H 3 217 ? 171.616 157.008 79.542 1.00 70.00 302 LYS I C 1
ATOM 6440 O O . LYS H 3 217 ? 172.337 158.007 79.631 1.00 70.00 302 LYS I O 1
ATOM 6446 N N . LEU H 3 218 ? 170.809 156.630 80.531 1.00 62.17 303 LEU I N 1
ATOM 6447 C CA . LEU H 3 218 ? 170.817 157.349 81.799 1.00 62.17 303 LEU I CA 1
ATOM 6448 C C . LEU H 3 218 ? 172.183 157.272 82.454 1.00 62.17 303 LEU I C 1
ATOM 6449 O O . LEU H 3 218 ? 172.718 158.282 82.922 1.00 62.17 303 LEU I O 1
ATOM 6454 N N . GLN H 3 219 ? 172.736 156.066 82.552 1.00 62.19 304 GLN I N 1
ATOM 6455 C CA . GLN H 3 219 ? 174.055 155.929 83.158 1.00 62.19 304 GLN I CA 1
ATOM 6456 C C . GLN H 3 219 ? 175.092 156.730 82.389 1.00 62.19 304 GLN I C 1
ATOM 6457 O O . GLN H 3 219 ? 175.964 157.365 82.989 1.00 62.19 304 GLN I O 1
ATOM 6463 N N . HIS H 3 220 ? 174.991 156.745 81.062 1.00 66.79 305 HIS I N 1
ATOM 6464 C CA . HIS H 3 220 ? 175.937 157.517 80.265 1.00 66.79 305 HIS I CA 1
ATOM 6465 C C . HIS H 3 220 ? 175.831 159.011 80.552 1.00 66.79 305 HIS I C 1
ATOM 6466 O O . HIS H 3 220 ? 176.850 159.696 80.685 1.00 66.79 305 HIS I O 1
ATOM 6468 N N . ASP H 3 221 ? 174.608 159.541 80.633 1.00 71.85 306 ASP I N 1
ATOM 6469 C CA . ASP H 3 221 ? 174.442 160.970 80.903 1.00 71.85 306 ASP I CA 1
ATOM 6470 C C . ASP H 3 221 ? 174.897 161.341 82.308 1.00 71.85 306 ASP I C 1
ATOM 6471 O O . ASP H 3 221 ? 175.514 162.394 82.504 1.00 71.85 306 ASP I O 1
ATOM 6476 N N . VAL H 3 222 ? 174.592 160.506 83.302 1.00 66.58 307 VAL I N 1
ATOM 6477 C CA . VAL H 3 222 ? 175.071 160.790 84.652 1.00 66.58 307 VAL I CA 1
ATOM 6478 C C . VAL H 3 222 ? 176.591 160.743 84.685 1.00 66.58 307 VAL I C 1
ATOM 6479 O O . VAL H 3 222 ? 177.237 161.535 85.379 1.00 66.58 307 VAL I O 1
ATOM 6483 N N . LEU H 3 223 ? 177.192 159.829 83.922 1.00 73.76 308 LEU I N 1
ATOM 6484 C CA . LEU H 3 223 ? 178.647 159.785 83.850 1.00 73.76 308 LEU I CA 1
ATOM 6485 C C . LEU H 3 223 ? 179.209 161.040 83.207 1.00 73.76 308 LEU I C 1
ATOM 6486 O O . LEU H 3 223 ? 180.223 161.572 83.663 1.00 73.76 308 LEU I O 1
ATOM 6491 N N . LYS H 3 224 ? 178.570 161.532 82.150 1.00 74.21 309 LYS I N 1
ATOM 6492 C CA . LYS H 3 224 ? 179.061 162.752 81.519 1.00 74.21 309 LYS I CA 1
ATOM 6493 C C . LYS H 3 224 ? 178.949 163.941 82.461 1.00 74.21 309 LYS I C 1
ATOM 6494 O O . LYS H 3 224 ? 179.834 164.801 82.491 1.00 74.21 309 LYS I O 1
ATOM 6500 N N . LEU H 3 225 ? 177.868 164.013 83.237 1.00 74.90 310 LEU I N 1
ATOM 6501 C CA . LEU H 3 225 ? 177.750 165.087 84.222 1.00 74.90 310 LEU I CA 1
ATOM 6502 C C . LEU H 3 225 ? 178.815 164.969 85.306 1.00 74.90 310 LEU I C 1
ATOM 6503 O O . LEU H 3 225 ? 179.428 165.971 85.695 1.00 74.90 310 LEU I O 1
ATOM 6508 N N . GLU H 3 226 ? 179.036 163.756 85.817 1.00 76.39 311 GLU I N 1
ATOM 6509 C CA . GLU H 3 226 ? 180.067 163.537 86.825 1.00 76.39 311 GLU I CA 1
ATOM 6510 C C . GLU H 3 226 ? 181.445 163.894 86.297 1.00 76.39 311 GLU I C 1
ATOM 6511 O O . GLU H 3 226 ? 182.301 164.354 87.056 1.00 76.39 311 GLU I O 1
ATOM 6517 N N . PHE H 3 227 ? 181.682 163.663 85.010 1.00 90.84 312 PHE I N 1
ATOM 6518 C CA . PHE H 3 227 ? 182.937 164.062 84.387 1.00 90.84 312 PHE I CA 1
ATOM 6519 C C . PHE H 3 227 ? 183.040 165.578 84.290 1.00 90.84 312 PHE I C 1
ATOM 6520 O O . PHE H 3 227 ? 184.055 166.165 84.678 1.00 90.84 312 PHE I O 1
ATOM 6528 N N . GLU H 3 228 ? 181.994 166.232 83.777 1.00 90.23 313 GLU I N 1
ATOM 6529 C CA . GLU H 3 228 ? 182.036 167.677 83.587 1.00 90.23 313 GLU I CA 1
ATOM 6530 C C . GLU H 3 228 ? 182.120 168.425 84.904 1.00 90.23 313 GLU I C 1
ATOM 6531 O O . GLU H 3 228 ? 182.568 169.574 84.922 1.00 90.23 313 GLU I O 1
ATOM 6537 N N . ARG H 3 229 ? 181.704 167.806 86.001 1.00 91.41 314 ARG I N 1
ATOM 6538 C CA . ARG H 3 229 ? 181.787 168.469 87.292 1.00 91.41 314 ARG I CA 1
ATOM 6539 C C . ARG H 3 229 ? 183.221 168.497 87.806 1.00 91.41 314 ARG I C 1
ATOM 6540 O O . ARG H 3 229 ? 183.479 169.026 88.892 1.00 91.41 314 ARG I O 1
ATOM 6543 N N . HIS H 3 230 ? 184.167 167.992 87.016 1.00 99.20 315 HIS I N 1
ATOM 6544 C CA . HIS H 3 230 ? 185.586 168.023 87.335 1.00 99.20 315 HIS I CA 1
ATOM 6545 C C . HIS H 3 230 ? 186.328 169.107 86.565 1.00 99.20 315 HIS I C 1
ATOM 6546 O O . HIS H 3 230 ? 187.560 169.144 86.601 1.00 99.20 315 HIS I O 1
ATOM 6553 N N . ASP H 3 231 ? 185.603 169.974 85.855 1.00 108.25 316 ASP I N 1
ATOM 6554 C CA . ASP H 3 231 ? 186.149 171.117 85.133 1.00 108.25 316 ASP I CA 1
ATOM 6555 C C . ASP H 3 231 ? 187.228 170.695 84.145 1.00 108.25 316 ASP I C 1
ATOM 6556 O O . ASP H 3 231 ? 188.409 170.993 84.356 1.00 108.25 316 ASP I O 1
ATOM 6558 N N . PRO H 3 232 ? 186.872 170.019 83.057 1.00 115.23 317 PRO I N 1
ATOM 6559 C CA . PRO H 3 232 ? 187.889 169.632 82.077 1.00 115.23 317 PRO I CA 1
ATOM 6560 C C . PRO H 3 232 ? 188.400 170.834 81.304 1.00 115.23 317 PRO I C 1
ATOM 6561 O O . PRO H 3 232 ? 187.674 171.796 81.049 1.00 115.23 317 PRO I O 1
ATOM 6565 N N . VAL H 3 233 ? 189.676 170.772 80.938 1.00 129.21 318 VAL I N 1
ATOM 6566 C CA . VAL H 3 233 ? 190.310 171.772 80.089 1.00 129.21 318 VAL I CA 1
ATOM 6567 C C . VAL H 3 233 ? 190.697 171.108 78.777 1.00 129.21 318 VAL I C 1
ATOM 6568 O O . VAL H 3 233 ? 191.389 170.083 78.776 1.00 129.21 318 VAL I O 1
ATOM 6572 N N . ASP H 3 234 ? 190.228 171.678 77.665 1.00 136.58 319 ASP I N 1
ATOM 6573 C CA . ASP H 3 234 ? 190.421 171.127 76.326 1.00 136.58 319 ASP I CA 1
ATOM 6574 C C . ASP H 3 234 ? 189.760 169.756 76.184 1.00 136.58 319 ASP I C 1
ATOM 6575 O O . ASP H 3 234 ? 189.855 169.117 75.132 1.00 136.58 319 ASP I O 1
ATOM 6577 N N . GLY H 3 235 ? 189.070 169.301 77.225 1.00 132.01 320 GLY I N 1
ATOM 6578 C CA . GLY H 3 235 ? 188.483 167.980 77.208 1.00 132.01 320 GLY I CA 1
ATOM 6579 C C . GLY H 3 235 ? 189.353 166.900 77.802 1.00 132.01 320 GLY I C 1
ATOM 6580 O O . GLY H 3 235 ? 189.244 165.739 77.395 1.00 132.01 320 GLY I O 1
ATOM 6581 N N . ARG H 3 236 ? 190.217 167.242 78.751 1.00 135.59 321 ARG I N 1
ATOM 6582 C CA . ARG H 3 236 ? 191.130 166.287 79.358 1.00 135.59 321 ARG I CA 1
ATOM 6583 C C . ARG H 3 236 ? 191.105 166.430 80.869 1.00 135.59 321 ARG I C 1
ATOM 6584 O O . ARG H 3 236 ? 191.093 167.545 81.397 1.00 135.59 321 ARG I O 1
ATOM 6592 N N . ILE H 3 237 ? 191.103 165.298 81.556 1.00 129.89 322 ILE I N 1
ATOM 6593 C CA . ILE H 3 237 ? 191.034 165.265 83.008 1.00 129.89 322 ILE I CA 1
ATOM 6594 C C . ILE H 3 237 ? 192.423 164.976 83.555 1.00 129.89 322 ILE I C 1
ATOM 6595 O O . ILE H 3 237 ? 193.231 164.286 82.925 1.00 129.89 322 ILE I O 1
ATOM 6600 N N . THR H 3 238 ? 192.714 165.526 84.730 1.00 135.57 323 THR I N 1
ATOM 6601 C CA . THR H 3 238 ? 193.990 165.278 85.384 1.00 135.57 323 THR I CA 1
ATOM 6602 C C . THR H 3 238 ? 194.037 163.846 85.895 1.00 135.57 323 THR I C 1
ATOM 6603 O O . THR H 3 238 ? 193.038 163.322 86.394 1.00 135.57 323 THR I O 1
ATOM 6607 N N . GLU H 3 239 ? 195.208 163.213 85.767 1.00 140.59 324 GLU I N 1
ATOM 6608 C CA . GLU H 3 239 ? 195.373 161.846 86.249 1.00 140.59 324 GLU I CA 1
ATOM 6609 C C . GLU H 3 239 ? 194.905 161.704 87.689 1.00 140.59 324 GLU I C 1
ATOM 6610 O O . GLU H 3 239 ? 194.243 160.721 88.039 1.00 140.59 324 GLU I O 1
ATOM 6616 N N . ARG H 3 240 ? 195.255 162.666 88.544 1.00 134.54 325 ARG I N 1
ATOM 6617 C CA . ARG H 3 240 ? 194.792 162.621 89.927 1.00 134.54 325 ARG I CA 1
ATOM 6618 C C . ARG H 3 240 ? 193.275 162.732 90.003 1.00 134.54 325 ARG I C 1
ATOM 6619 O O . ARG H 3 240 ? 192.640 162.105 90.858 1.00 134.54 325 ARG I O 1
ATOM 6627 N N . GLN H 3 241 ? 192.672 163.530 89.121 1.00 128.46 326 GLN I N 1
ATOM 6628 C CA . GLN H 3 241 ? 191.218 163.634 89.117 1.00 128.46 326 GLN I CA 1
ATOM 6629 C C . GLN H 3 241 ? 190.572 162.329 88.663 1.00 128.46 326 GLN I C 1
ATOM 6630 O O . GLN H 3 241 ? 189.534 161.927 89.201 1.00 128.46 326 GLN I O 1
ATOM 6636 N N . PHE H 3 242 ? 191.164 161.652 87.674 1.00 126.89 327 PHE I N 1
ATOM 6637 C CA . PHE H 3 242 ? 190.653 160.339 87.286 1.00 126.89 327 PHE I CA 1
ATOM 6638 C C . PHE H 3 242 ? 190.800 159.344 88.423 1.00 126.89 327 PHE I C 1
ATOM 6639 O O . PHE H 3 242 ? 189.918 158.510 88.648 1.00 126.89 327 PHE I O 1
ATOM 6647 N N . GLY H 3 243 ? 191.910 159.420 89.153 1.00 130.69 328 GLY I N 1
ATOM 6648 C CA . GLY H 3 243 ? 192.059 158.582 90.326 1.00 130.69 328 GLY I CA 1
ATOM 6649 C C . GLY H 3 243 ? 190.977 158.843 91.350 1.00 130.69 328 GLY I C 1
ATOM 6650 O O . GLY H 3 243 ? 190.439 157.913 91.951 1.00 130.69 328 GLY I O 1
ATOM 6651 N N . GLY H 3 244 ? 190.659 160.116 91.580 1.00 123.64 329 GLY I N 1
ATOM 6652 C CA . GLY H 3 244 ? 189.560 160.439 92.474 1.00 123.64 329 GLY I CA 1
ATOM 6653 C C . GLY H 3 244 ? 188.245 159.845 92.009 1.00 123.64 329 GLY I C 1
ATOM 6654 O O . GLY H 3 244 ? 187.554 159.167 92.769 1.00 123.64 329 GLY I O 1
ATOM 6655 N N . MET H 3 245 ? 187.896 160.077 90.740 1.00 116.52 330 MET I N 1
ATOM 6656 C CA . MET H 3 245 ? 186.669 159.520 90.174 1.00 116.52 330 MET I CA 1
ATOM 6657 C C . MET H 3 245 ? 186.596 158.016 90.354 1.00 116.52 330 MET I C 1
ATOM 6658 O O . MET H 3 245 ? 185.530 157.465 90.648 1.00 116.52 330 MET I O 1
ATOM 6663 N N . LEU H 3 246 ? 187.726 157.337 90.182 1.00 116.09 331 LEU I N 1
ATOM 6664 C CA . LEU H 3 246 ? 187.755 155.885 90.302 1.00 116.09 331 LEU I CA 1
ATOM 6665 C C . LEU H 3 246 ? 187.620 155.437 91.753 1.00 116.09 331 LEU I C 1
ATOM 6666 O O . LEU H 3 246 ? 186.893 154.483 92.049 1.00 116.09 331 LEU I O 1
ATOM 6671 N N . LEU H 3 247 ? 188.321 156.103 92.661 1.00 119.48 332 LEU I N 1
ATOM 6672 C CA . LEU H 3 247 ? 188.319 155.803 94.086 1.00 119.48 332 LEU I CA 1
ATOM 6673 C C . LEU H 3 247 ? 187.278 156.592 94.867 1.00 119.48 332 LEU I C 1
ATOM 6674 O O . LEU H 3 247 ? 187.240 156.477 96.095 1.00 119.48 332 LEU I O 1
ATOM 6679 N N . ALA H 3 248 ? 186.428 157.372 94.194 1.00 111.92 333 ALA I N 1
ATOM 6680 C CA . ALA H 3 248 ? 185.453 158.198 94.904 1.00 111.92 333 ALA I CA 1
ATOM 6681 C C . ALA H 3 248 ? 184.538 157.361 95.779 1.00 111.92 333 ALA I C 1
ATOM 6682 O O . ALA H 3 248 ? 184.217 157.756 96.905 1.00 111.92 333 ALA I O 1
ATOM 6684 N N . TYR H 3 249 ? 184.116 156.204 95.294 1.00 99.57 334 TYR I N 1
ATOM 6685 C CA . TYR H 3 249 ? 183.223 155.353 96.056 1.00 99.57 334 TYR I CA 1
ATOM 6686 C C . TYR H 3 249 ? 183.986 154.335 96.884 1.00 99.57 334 TYR I C 1
ATOM 6687 O O . TYR H 3 249 ? 183.372 153.441 97.472 1.00 99.57 334 TYR I O 1
ATOM 6696 N N . SER H 3 250 ? 185.309 154.466 96.951 1.00 122.01 335 SER I N 1
ATOM 6697 C CA . SER H 3 250 ? 186.164 153.545 97.687 1.00 122.01 335 SER I CA 1
ATOM 6698 C C . SER H 3 250 ? 186.567 154.070 99.057 1.00 122.01 335 SER I C 1
ATOM 6699 O O . SER H 3 250 ? 185.805 154.783 99.717 1.00 122.01 335 SER I O 1
ATOM 6702 N N . GLY H 3 251 ? 187.769 153.695 99.486 1.00 141.88 336 GLY I N 1
ATOM 6703 C CA . GLY H 3 251 ? 188.255 154.116 100.787 1.00 141.88 336 GLY I CA 1
ATOM 6704 C C . GLY H 3 251 ? 188.395 155.626 100.881 1.00 141.88 336 GLY I C 1
ATOM 6705 O O . GLY H 3 251 ? 188.826 156.294 99.939 1.00 141.88 336 GLY I O 1
ATOM 6706 N N . VAL H 3 252 ? 188.010 156.162 102.039 1.00 153.55 337 VAL I N 1
ATOM 6707 C CA . VAL H 3 252 ? 188.078 157.601 102.278 1.00 153.55 337 VAL I CA 1
ATOM 6708 C C . VAL H 3 252 ? 189.520 158.097 102.223 1.00 153.55 337 VAL I C 1
ATOM 6709 O O . VAL H 3 252 ? 189.794 159.186 101.704 1.00 153.55 337 VAL I O 1
ATOM 6713 N N . GLN H 3 253 ? 190.462 157.313 102.751 1.00 156.32 338 GLN I N 1
ATOM 6714 C CA . GLN H 3 253 ? 191.857 157.739 102.806 1.00 156.32 338 GLN I CA 1
ATOM 6715 C C . GLN H 3 253 ? 192.416 158.012 101.414 1.00 156.32 338 GLN I C 1
ATOM 6716 O O . GLN H 3 253 ? 192.216 157.230 100.480 1.00 156.32 338 GLN I O 1
ATOM 6718 N N . SER H 3 254 ? 193.122 159.137 101.289 1.00 153.35 339 SER I N 1
ATOM 6719 C CA . SER H 3 254 ? 193.722 159.584 100.039 1.00 153.35 339 SER I CA 1
ATOM 6720 C C . SER H 3 254 ? 195.193 159.213 99.892 1.00 153.35 339 SER I C 1
ATOM 6721 O O . SER H 3 254 ? 195.814 159.608 98.901 1.00 153.35 339 SER I O 1
ATOM 6723 N N . LYS H 3 255 ? 195.765 158.502 100.865 1.00 155.43 340 LYS I N 1
ATOM 6724 C CA . LYS H 3 255 ? 197.171 158.105 100.818 1.00 155.43 340 LYS I CA 1
ATOM 6725 C C . LYS H 3 255 ? 197.556 157.514 99.464 1.00 155.43 340 LYS I C 1
ATOM 6726 O O . LYS H 3 255 ? 198.468 158.007 98.785 1.00 155.43 340 LYS I O 1
ATOM 6728 N N . LYS H 3 256 ? 196.902 156.411 99.091 1.00 152.63 341 LYS I N 1
ATOM 6729 C CA . LYS H 3 256 ? 197.177 155.760 97.814 1.00 152.63 341 LYS I CA 1
ATOM 6730 C C . LYS H 3 256 ? 197.155 156.753 96.652 1.00 152.63 341 LYS I C 1
ATOM 6731 O O . LYS H 3 256 ? 197.957 156.635 95.720 1.00 152.63 341 LYS I O 1
ATOM 6733 N N . LEU H 3 257 ? 196.245 157.733 96.676 1.00 150.26 342 LEU I N 1
ATOM 6734 C CA . LEU H 3 257 ? 196.224 158.720 95.596 1.00 150.26 342 LEU I CA 1
ATOM 6735 C C . LEU H 3 257 ? 197.531 159.503 95.574 1.00 150.26 342 LEU I C 1
ATOM 6736 O O . LEU H 3 257 ? 198.078 159.793 94.503 1.00 150.26 342 LEU I O 1
ATOM 6741 N N . THR H 3 258 ? 198.018 159.897 96.752 1.00 156.62 343 THR I N 1
ATOM 6742 C CA . THR H 3 258 ? 199.294 160.597 96.834 1.00 156.62 343 THR I CA 1
ATOM 6743 C C . THR H 3 258 ? 200.376 159.738 96.197 1.00 156.62 343 THR I C 1
ATOM 6744 O O . THR H 3 258 ? 201.136 160.206 95.340 1.00 156.62 343 THR I O 1
ATOM 6748 N N . ALA H 3 259 ? 200.526 158.508 96.703 1.00 158.84 344 ALA I N 1
ATOM 6749 C CA . ALA H 3 259 ? 201.477 157.557 96.134 1.00 158.84 344 ALA I CA 1
ATOM 6750 C C . ALA H 3 259 ? 201.361 157.504 94.616 1.00 158.84 344 ALA I C 1
ATOM 6751 O O . ALA H 3 259 ? 202.370 157.415 93.908 1.00 158.84 344 ALA I O 1
ATOM 6753 N N . MET H 3 260 ? 200.131 157.576 94.098 1.00 162.29 345 MET I N 1
ATOM 6754 C CA . MET H 3 260 ? 199.936 157.639 92.653 1.00 162.29 345 MET I CA 1
ATOM 6755 C C . MET H 3 260 ? 200.554 158.892 92.056 1.00 162.29 345 MET I C 1
ATOM 6756 O O . MET H 3 260 ? 201.162 158.843 90.981 1.00 162.29 345 MET I O 1
ATOM 6758 N N . GLN H 3 261 ? 200.380 160.031 92.723 1.00 168.87 346 GLN I N 1
ATOM 6759 C CA . GLN H 3 261 ? 200.971 161.262 92.208 1.00 168.87 346 GLN I CA 1
ATOM 6760 C C . GLN H 3 261 ? 202.488 161.158 92.156 1.00 168.87 346 GLN I C 1
ATOM 6761 O O . GLN H 3 261 ? 203.112 161.549 91.163 1.00 168.87 346 GLN I O 1
ATOM 6763 N N . ARG H 3 262 ? 203.094 160.631 93.221 1.00 175.17 347 ARG I N 1
ATOM 6764 C CA . ARG H 3 262 ? 204.542 160.425 93.232 1.00 175.17 347 ARG I CA 1
ATOM 6765 C C . ARG H 3 262 ? 204.979 159.467 92.128 1.00 175.17 347 ARG I C 1
ATOM 6766 O O . ARG H 3 262 ? 206.005 159.689 91.469 1.00 175.17 347 ARG I O 1
ATOM 6768 N N . GLN H 3 263 ? 204.210 158.398 91.912 1.00 174.17 348 GLN I N 1
ATOM 6769 C CA . GLN H 3 263 ? 204.539 157.427 90.873 1.00 174.17 348 GLN I CA 1
ATOM 6770 C C . GLN H 3 263 ? 204.515 158.073 89.496 1.00 174.17 348 GLN I C 1
ATOM 6771 O O . GLN H 3 263 ? 205.459 157.932 88.710 1.00 174.17 348 GLN I O 1
ATOM 6773 N N . LEU H 3 264 ? 203.435 158.789 89.191 1.00 173.49 349 LEU I N 1
ATOM 6774 C CA . LEU H 3 264 ? 203.328 159.456 87.901 1.00 173.49 349 LEU I CA 1
ATOM 6775 C C . LEU H 3 264 ? 204.403 160.520 87.737 1.00 173.49 349 LEU I C 1
ATOM 6776 O O . LEU H 3 264 ? 204.882 160.751 86.621 1.00 173.49 349 LEU I O 1
ATOM 6781 N N . LYS H 3 265 ? 204.786 161.187 88.830 1.00 179.30 350 LYS I N 1
ATOM 6782 C CA . LYS H 3 265 ? 205.846 162.187 88.755 1.00 179.30 350 LYS I CA 1
ATOM 6783 C C . LYS H 3 265 ? 207.173 161.544 88.379 1.00 179.30 350 LYS I C 1
ATOM 6784 O O . LYS H 3 265 ? 207.841 161.973 87.431 1.00 179.30 350 LYS I O 1
ATOM 6786 N N . LYS H 3 266 ? 207.569 160.502 89.111 1.00 182.33 351 LYS I N 1
ATOM 6787 C CA . LYS H 3 266 ? 208.809 159.800 88.806 1.00 182.33 351 LYS I CA 1
ATOM 6788 C C . LYS H 3 266 ? 208.694 158.900 87.584 1.00 182.33 351 LYS I C 1
ATOM 6789 O O . LYS H 3 266 ? 209.668 158.225 87.236 1.00 182.33 351 LYS I O 1
ATOM 6791 N N . HIS H 3 267 ? 207.536 158.878 86.927 1.00 180.49 352 HIS I N 1
ATOM 6792 C CA . HIS H 3 267 ? 207.324 158.071 85.736 1.00 180.49 352 HIS I CA 1
ATOM 6793 C C . HIS H 3 267 ? 206.987 158.899 84.503 1.00 180.49 352 HIS I C 1
ATOM 6794 O O . HIS H 3 267 ? 206.778 158.319 83.430 1.00 180.49 352 HIS I O 1
ATOM 6796 N N . PHE H 3 268 ? 206.917 160.227 84.626 1.00 180.38 353 PHE I N 1
ATOM 6797 C CA . PHE H 3 268 ? 206.562 161.121 83.520 1.00 180.38 353 PHE I CA 1
ATOM 6798 C C . PHE H 3 268 ? 205.176 160.828 82.959 1.00 180.38 353 PHE I C 1
ATOM 6799 O O . PHE H 3 268 ? 204.929 161.002 81.763 1.00 180.38 353 PHE I O 1
ATOM 6801 N N . LYS H 3 269 ? 204.254 160.388 83.810 1.00 177.68 354 LYS I N 1
ATOM 6802 C CA . LYS H 3 269 ? 202.891 160.135 83.367 1.00 177.68 354 LYS I CA 1
ATOM 6803 C C . LYS H 3 269 ? 201.941 161.264 83.733 1.00 177.68 354 LYS I C 1
ATOM 6804 O O . LYS H 3 269 ? 201.057 161.600 82.940 1.00 177.68 354 LYS I O 1
ATOM 6806 N N . GLU H 3 270 ? 202.091 161.846 84.923 1.00 170.93 355 GLU I N 1
ATOM 6807 C CA . GLU H 3 270 ? 201.276 162.992 85.308 1.00 170.93 355 GLU I CA 1
ATOM 6808 C C . GLU H 3 270 ? 201.472 164.135 84.318 1.00 170.93 355 GLU I C 1
ATOM 6809 O O . GLU H 3 270 ? 202.599 164.580 84.078 1.00 170.93 355 GLU I O 1
ATOM 6811 N N . GLY H 3 271 ? 200.377 164.594 83.726 1.00 170.27 356 GLY I N 1
ATOM 6812 C CA . GLY H 3 271 ? 200.445 165.737 82.841 1.00 170.27 356 GLY I CA 1
ATOM 6813 C C . GLY H 3 271 ? 200.244 165.396 81.381 1.00 170.27 356 GLY I C 1
ATOM 6814 O O . GLY H 3 271 ? 200.867 166.008 80.509 1.00 170.27 356 GLY I O 1
ATOM 6815 N N . LYS H 3 272 ? 199.366 164.435 81.098 1.00 154.92 357 LYS I N 1
ATOM 6816 C CA . LYS H 3 272 ? 199.065 164.064 79.722 1.00 154.92 357 LYS I CA 1
ATOM 6817 C C . LYS H 3 272 ? 197.558 164.051 79.508 1.00 154.92 357 LYS I C 1
ATOM 6818 O O . LYS H 3 272 ? 197.079 164.304 78.398 1.00 154.92 357 LYS I O 1
ATOM 6820 N N . GLY H 3 273 ? 196.805 163.750 80.562 1.00 147.88 358 GLY I N 1
ATOM 6821 C CA . GLY H 3 273 ? 195.367 163.914 80.526 1.00 147.88 358 GLY I CA 1
ATOM 6822 C C . GLY H 3 273 ? 194.630 162.760 79.885 1.00 147.88 358 GLY I C 1
ATOM 6823 O O . GLY H 3 273 ? 195.146 162.123 78.964 1.00 147.88 358 GLY I O 1
ATOM 6824 N N . LEU H 3 274 ? 193.412 162.493 80.344 1.00 132.87 359 LEU I N 1
ATOM 6825 C CA . LEU H 3 274 ? 192.569 161.456 79.771 1.00 132.87 359 LEU I CA 1
ATOM 6826 C C . LEU H 3 274 ? 191.331 162.121 79.198 1.00 132.87 359 LEU I C 1
ATOM 6827 O O . LEU H 3 274 ? 190.718 162.967 79.853 1.00 132.87 359 LEU I O 1
ATOM 6832 N N . THR H 3 275 ? 190.970 161.745 77.980 1.00 120.94 360 THR I N 1
ATOM 6833 C CA . THR H 3 275 ? 189.753 162.270 77.394 1.00 120.94 360 THR I CA 1
ATOM 6834 C C . THR H 3 275 ? 188.543 161.589 78.020 1.00 120.94 360 THR I C 1
ATOM 6835 O O . THR H 3 275 ? 188.665 160.614 78.764 1.00 120.94 360 THR I O 1
ATOM 6839 N N . PHE H 3 276 ? 187.356 162.117 77.722 1.00 108.79 361 PHE I N 1
ATOM 6840 C CA . PHE H 3 276 ? 186.158 161.493 78.266 1.00 108.79 361 PHE I CA 1
ATOM 6841 C C . PHE H 3 276 ? 185.938 160.131 77.633 1.00 108.79 361 PHE I C 1
ATOM 6842 O O . PHE H 3 276 ? 185.430 159.216 78.290 1.00 108.79 361 PHE I O 1
ATOM 6850 N N . GLN H 3 277 ? 186.299 159.989 76.357 1.00 112.98 362 GLN I N 1
ATOM 6851 C CA . GLN H 3 277 ? 186.083 158.728 75.659 1.00 112.98 362 GLN I CA 1
ATOM 6852 C C . GLN H 3 277 ? 186.855 157.602 76.331 1.00 112.98 362 GLN I C 1
ATOM 6853 O O . GLN H 3 277 ? 186.365 156.470 76.426 1.00 112.98 362 GLN I O 1
ATOM 6859 N N . GLU H 3 278 ? 188.071 157.894 76.802 1.00 113.70 363 GLU I N 1
ATOM 6860 C CA . GLU H 3 278 ? 188.862 156.878 77.486 1.00 113.70 363 GLU I CA 1
ATOM 6861 C C . GLU H 3 278 ? 188.185 156.439 78.776 1.00 113.70 363 GLU I C 1
ATOM 6862 O O . GLU H 3 278 ? 188.154 155.245 79.092 1.00 113.70 363 GLU I O 1
ATOM 6864 N N . VAL H 3 279 ? 187.634 157.387 79.533 1.00 110.54 364 VAL I N 1
ATOM 6865 C CA . VAL H 3 279 ? 186.929 157.035 80.762 1.00 110.54 364 VAL I CA 1
ATOM 6866 C C . VAL H 3 279 ? 185.693 156.204 80.446 1.00 110.54 364 VAL I C 1
ATOM 6867 O O . VAL H 3 279 ? 185.369 155.245 81.159 1.00 110.54 364 VAL I O 1
ATOM 6871 N N . GLU H 3 280 ? 184.972 156.564 79.385 1.00 113.83 365 GLU I N 1
ATOM 6872 C CA . GLU H 3 280 ? 183.799 155.786 79.001 1.00 113.83 365 GLU I CA 1
ATOM 6873 C C . GLU H 3 280 ? 184.189 154.358 78.646 1.00 113.83 365 GLU I C 1
ATOM 6874 O O . GLU H 3 280 ? 183.531 153.400 79.069 1.00 113.83 365 GLU I O 1
ATOM 6876 N N . ASN H 3 281 ? 185.257 154.196 77.860 1.00 115.45 366 ASN I N 1
ATOM 6877 C CA . ASN H 3 281 ? 185.731 152.855 77.527 1.00 115.45 366 ASN I CA 1
ATOM 6878 C C . ASN H 3 281 ? 186.146 152.086 78.772 1.00 115.45 366 ASN I C 1
ATOM 6879 O O . ASN H 3 281 ? 185.870 150.888 78.891 1.00 115.45 366 ASN I O 1
ATOM 6884 N N . PHE H 3 282 ? 186.798 152.759 79.719 1.00 110.31 367 PHE I N 1
ATOM 6885 C CA . PHE H 3 282 ? 187.201 152.082 80.943 1.00 110.31 367 PHE I CA 1
ATOM 6886 C C . PHE H 3 282 ? 186.001 151.606 81.744 1.00 110.31 367 PHE I C 1
ATOM 6887 O O . PHE H 3 282 ? 186.030 150.520 82.327 1.00 110.31 367 PHE I O 1
ATOM 6895 N N . PHE H 3 283 ? 184.939 152.401 81.804 1.00 108.93 368 PHE I N 1
ATOM 6896 C CA . PHE H 3 283 ? 183.786 151.958 82.581 1.00 108.93 368 PHE I CA 1
ATOM 6897 C C . PHE H 3 283 ? 183.009 150.861 81.859 1.00 108.93 368 PHE I C 1
ATOM 6898 O O . PHE H 3 283 ? 182.499 149.932 82.500 1.00 108.93 368 PHE I O 1
ATOM 6906 N N . THR H 3 284 ? 182.919 150.924 80.530 1.00 121.21 369 THR I N 1
ATOM 6907 C CA . THR H 3 284 ? 182.352 149.789 79.807 1.00 121.21 369 THR I CA 1
ATOM 6908 C C . THR H 3 284 ? 183.172 148.525 80.040 1.00 121.21 369 THR I C 1
ATOM 6909 O O . THR H 3 284 ? 182.617 147.424 80.124 1.00 121.21 369 THR I O 1
ATOM 6913 N N . PHE H 3 285 ? 184.495 148.662 80.136 1.00 118.62 370 PHE I N 1
ATOM 6914 C CA . PHE H 3 285 ? 185.339 147.531 80.512 1.00 118.62 370 PHE I CA 1
ATOM 6915 C C . PHE H 3 285 ? 184.972 147.018 81.899 1.00 118.62 370 PHE I C 1
ATOM 6916 O O . PHE H 3 285 ? 184.778 145.815 82.097 1.00 118.62 370 PHE I O 1
ATOM 6924 N N . LEU H 3 286 ? 184.874 147.922 82.874 1.00 118.02 371 LEU I N 1
ATOM 6925 C CA . LEU H 3 286 ? 184.495 147.520 84.223 1.00 118.02 371 LEU I CA 1
ATOM 6926 C C . LEU H 3 286 ? 183.131 146.855 84.257 1.00 118.02 371 LEU I C 1
ATOM 6927 O O . LEU H 3 286 ? 182.827 146.144 85.217 1.00 118.02 371 LEU I O 1
ATOM 6932 N N . LYS H 3 287 ? 182.300 147.079 83.244 1.00 125.77 372 LYS I N 1
ATOM 6933 C CA . LYS H 3 287 ? 180.966 146.487 83.251 1.00 125.77 372 LYS I CA 1
ATOM 6934 C C . LYS H 3 287 ? 180.987 144.966 83.101 1.00 125.77 372 LYS I C 1
ATOM 6935 O O . LYS H 3 287 ? 179.915 144.358 83.019 1.00 125.77 372 LYS I O 1
ATOM 6937 N N . ASN H 3 288 ? 182.166 144.340 83.065 1.00 132.92 373 ASN I N 1
ATOM 6938 C CA . ASN H 3 288 ? 182.312 142.891 82.984 1.00 132.92 373 ASN I CA 1
ATOM 6939 C C . ASN H 3 288 ? 183.226 142.383 84.090 1.00 132.92 373 ASN I C 1
ATOM 6940 O O . ASN H 3 288 ? 183.971 141.414 83.900 1.00 132.92 373 ASN I O 1
ATOM 6945 N N . ILE H 3 289 ? 183.179 143.046 85.248 1.00 140.90 374 ILE I N 1
ATOM 6946 C CA . ILE H 3 289 ? 184.174 142.841 86.294 1.00 140.90 374 ILE I CA 1
ATOM 6947 C C . ILE H 3 289 ? 184.184 141.406 86.804 1.00 140.90 374 ILE I C 1
ATOM 6948 O O . ILE H 3 289 ? 185.225 140.909 87.238 1.00 140.90 374 ILE I O 1
ATOM 6950 N N . ASN H 3 290 ? 183.050 140.707 86.747 1.00 145.79 375 ASN I N 1
ATOM 6951 C CA . ASN H 3 290 ? 183.030 139.319 87.203 1.00 145.79 375 ASN I CA 1
ATOM 6952 C C . ASN H 3 290 ? 183.939 138.449 86.345 1.00 145.79 375 ASN I C 1
ATOM 6953 O O . ASN H 3 290 ? 184.842 137.771 86.857 1.00 145.79 375 ASN I O 1
ATOM 6958 N N . ASP H 3 291 ? 183.719 138.466 85.031 1.00 153.83 376 ASP I N 1
ATOM 6959 C CA . ASP H 3 291 ? 184.566 137.697 84.132 1.00 153.83 376 ASP I CA 1
ATOM 6960 C C . ASP H 3 291 ? 185.998 138.202 84.151 1.00 153.83 376 ASP I C 1
ATOM 6961 O O . ASP H 3 291 ? 186.935 137.406 84.023 1.00 153.83 376 ASP I O 1
ATOM 6963 N N . VAL H 3 292 ? 186.193 139.511 84.324 1.00 151.98 377 VAL I N 1
ATOM 6964 C CA . VAL H 3 292 ? 187.550 140.045 84.426 1.00 151.98 377 VAL I CA 1
ATOM 6965 C C . VAL H 3 292 ? 188.265 139.478 85.648 1.00 151.98 377 VAL I C 1
ATOM 6966 O O . VAL H 3 292 ? 189.439 139.100 85.575 1.00 151.98 377 VAL I O 1
ATOM 6970 N N . ASP H 3 293 ? 187.567 139.385 86.781 1.00 152.31 378 ASP I N 1
ATOM 6971 C CA . ASP H 3 293 ? 188.168 138.836 87.992 1.00 152.31 378 ASP I CA 1
ATOM 6972 C C . ASP H 3 293 ? 188.492 137.359 87.832 1.00 152.31 378 ASP I C 1
ATOM 6973 O O . ASP H 3 293 ? 189.571 136.903 88.234 1.00 152.31 378 ASP I O 1
ATOM 6978 N N . THR H 3 294 ? 187.560 136.596 87.262 1.00 162.55 379 THR I N 1
ATOM 6979 C CA . THR H 3 294 ? 187.818 135.181 87.019 1.00 162.55 379 THR I CA 1
ATOM 6980 C C . THR H 3 294 ? 189.036 134.997 86.124 1.00 162.55 379 THR I C 1
ATOM 6981 O O . THR H 3 294 ? 189.932 134.199 86.427 1.00 162.55 379 THR I O 1
ATOM 6985 N N . ALA H 3 295 ? 189.098 135.754 85.027 1.00 172.21 380 ALA I N 1
ATOM 6986 C CA . ALA H 3 295 ? 190.220 135.638 84.107 1.00 172.21 380 ALA I CA 1
ATOM 6987 C C . ALA H 3 295 ? 191.527 136.067 84.757 1.00 172.21 380 ALA I C 1
ATOM 6988 O O . ALA H 3 295 ? 192.579 135.467 84.508 1.00 172.21 380 ALA I O 1
ATOM 6990 N N . LEU H 3 296 ? 191.476 137.081 85.620 1.00 172.92 381 LEU I N 1
ATOM 6991 C CA . LEU H 3 296 ? 192.683 137.538 86.298 1.00 172.92 381 LEU I CA 1
ATOM 6992 C C . LEU H 3 296 ? 193.215 136.473 87.242 1.00 172.92 381 LEU I C 1
ATOM 6993 O O . LEU H 3 296 ? 194.416 136.182 87.251 1.00 172.92 381 LEU I O 1
ATOM 6998 N N . SER H 3 297 ? 192.337 135.891 88.061 1.00 172.76 382 SER I N 1
ATOM 6999 C CA . SER H 3 297 ? 192.771 134.813 88.942 1.00 172.76 382 SER I CA 1
ATOM 7000 C C . SER H 3 297 ? 193.300 133.627 88.142 1.00 172.76 382 SER I C 1
ATOM 7001 O O . SER H 3 297 ? 194.271 132.978 88.551 1.00 172.76 382 SER I O 1
ATOM 7004 N N . PHE H 3 298 ? 192.688 133.338 86.990 1.00 176.29 383 PHE I N 1
ATOM 7005 C CA . PHE H 3 298 ? 193.169 132.234 86.164 1.00 176.29 383 PHE I CA 1
ATOM 7006 C C . PHE H 3 298 ? 194.587 132.498 85.672 1.00 176.29 383 PHE I C 1
ATOM 7007 O O . PHE H 3 298 ? 195.478 131.654 85.825 1.00 176.29 383 PHE I O 1
ATOM 7015 N N . TYR H 3 299 ? 194.812 133.671 85.073 1.00 185.52 384 TYR I N 1
ATOM 7016 C CA . TYR H 3 299 ? 196.148 134.027 84.602 1.00 185.52 384 TYR I CA 1
ATOM 7017 C C . TYR H 3 299 ? 197.151 134.093 85.744 1.00 185.52 384 TYR I C 1
ATOM 7018 O O . TYR H 3 299 ? 198.338 133.810 85.545 1.00 185.52 384 TYR I O 1
ATOM 7020 N N . HIS H 3 300 ? 196.697 134.467 86.939 1.00 184.28 385 HIS I N 1
ATOM 7021 C CA . HIS H 3 300 ? 197.586 134.526 88.093 1.00 184.28 385 HIS I CA 1
ATOM 7022 C C . HIS H 3 300 ? 198.057 133.132 88.481 1.00 184.28 385 HIS I C 1
ATOM 7023 O O . HIS H 3 300 ? 199.263 132.869 88.561 1.00 184.28 385 HIS I O 1
ATOM 7030 N N . MET H 3 301 ? 197.114 132.220 88.729 1.00 190.31 386 MET I N 1
ATOM 7031 C CA . MET H 3 301 ? 197.489 130.858 89.095 1.00 190.31 386 MET I CA 1
ATOM 7032 C C . MET H 3 301 ? 198.220 130.139 87.970 1.00 190.31 386 MET I C 1
ATOM 7033 O O . MET H 3 301 ? 198.970 129.195 88.240 1.00 190.31 386 MET I O 1
ATOM 7035 N N . ALA H 3 302 ? 198.014 130.553 86.717 1.00 193.72 387 ALA I N 1
ATOM 7036 C CA . ALA H 3 302 ? 198.701 129.899 85.609 1.00 193.72 387 ALA I CA 1
ATOM 7037 C C . ALA H 3 302 ? 200.209 130.107 85.676 1.00 193.72 387 ALA I C 1
ATOM 7038 O O . ALA H 3 302 ? 200.970 129.276 85.168 1.00 193.72 387 ALA I O 1
ATOM 7040 N N . GLY H 3 303 ? 200.658 131.197 86.292 1.00 200.18 388 GLY I N 1
ATOM 7041 C CA . GLY H 3 303 ? 202.073 131.511 86.391 1.00 200.18 388 GLY I CA 1
ATOM 7042 C C . GLY H 3 303 ? 202.498 132.775 85.675 1.00 200.18 388 GLY I C 1
ATOM 7043 O O . GLY H 3 303 ? 203.610 133.265 85.924 1.00 200.18 388 GLY I O 1
ATOM 7044 N N . ALA H 3 304 ? 201.665 133.332 84.801 1.00 198.76 389 ALA I N 1
ATOM 7045 C CA . ALA H 3 304 ? 202.003 134.558 84.097 1.00 198.76 389 ALA I CA 1
ATOM 7046 C C . ALA H 3 304 ? 201.849 135.769 85.010 1.00 198.76 389 ALA I C 1
ATOM 7047 O O . ALA H 3 304 ? 201.063 135.762 85.962 1.00 198.76 389 ALA I O 1
ATOM 7049 N N . SER H 3 305 ? 202.617 136.815 84.712 1.00 197.44 390 SER I N 1
ATOM 7050 C CA . SER H 3 305 ? 202.624 138.024 85.521 1.00 197.44 390 SER I CA 1
ATOM 7051 C C . SER H 3 305 ? 201.555 138.990 85.029 1.00 197.44 390 SER I C 1
ATOM 7052 O O . SER H 3 305 ? 201.347 139.147 83.823 1.00 197.44 390 SER I O 1
ATOM 7054 N N . LEU H 3 306 ? 200.880 139.637 85.979 1.00 189.94 391 LEU I N 1
ATOM 7055 C CA . LEU H 3 306 ? 199.808 140.586 85.678 1.00 189.94 391 LEU I CA 1
ATOM 7056 C C . LEU H 3 306 ? 200.415 141.927 85.277 1.00 189.94 391 LEU I C 1
ATOM 7057 O O . LEU H 3 306 ? 200.426 142.899 86.037 1.00 189.94 391 LEU I O 1
ATOM 7059 N N . ASP H 3 307 ? 200.934 141.976 84.054 1.00 187.37 392 ASP I N 1
ATOM 7060 C CA . ASP H 3 307 ? 201.593 143.165 83.541 1.00 187.37 392 ASP I CA 1
ATOM 7061 C C . ASP H 3 307 ? 200.602 143.987 82.718 1.00 187.37 392 ASP I C 1
ATOM 7062 O O . ASP H 3 307 ? 199.411 143.672 82.638 1.00 187.37 392 ASP I O 1
ATOM 7064 N N . LYS H 3 308 ? 201.102 145.048 82.081 1.00 183.41 393 LYS I N 1
ATOM 7065 C CA . LYS H 3 308 ? 200.239 145.902 81.271 1.00 183.41 393 LYS I CA 1
ATOM 7066 C C . LYS H 3 308 ? 199.701 145.150 80.060 1.00 183.41 393 LYS I C 1
ATOM 7067 O O . LYS H 3 308 ? 198.509 145.254 79.728 1.00 183.41 393 LYS I O 1
ATOM 7073 N N . VAL H 3 309 ? 200.561 144.372 79.400 1.00 190.26 394 VAL I N 1
ATOM 7074 C CA . VAL H 3 309 ? 200.139 143.690 78.185 1.00 190.26 394 VAL I CA 1
ATOM 7075 C C . VAL H 3 309 ? 199.107 142.628 78.522 1.00 190.26 394 VAL I C 1
ATOM 7076 O O . VAL H 3 309 ? 198.181 142.384 77.742 1.00 190.26 394 VAL I O 1
ATOM 7080 N N . THR H 3 310 ? 199.232 141.994 79.690 1.00 189.70 395 THR I N 1
ATOM 7081 C CA . THR H 3 310 ? 198.235 141.012 80.088 1.00 189.70 395 THR I CA 1
ATOM 7082 C C . THR H 3 310 ? 196.881 141.677 80.283 1.00 189.70 395 THR I C 1
ATOM 7083 O O . THR H 3 310 ? 195.848 141.124 79.890 1.00 189.70 395 THR I O 1
ATOM 7087 N N . MET H 3 311 ? 196.868 142.875 80.877 1.00 184.25 396 MET I N 1
ATOM 7088 C CA . MET H 3 311 ? 195.607 143.570 81.106 1.00 184.25 396 MET I CA 1
ATOM 7089 C C . MET H 3 311 ? 194.974 144.037 79.807 1.00 184.25 396 MET I C 1
ATOM 7090 O O . MET H 3 311 ? 193.752 143.954 79.652 1.00 184.25 396 MET I O 1
ATOM 7095 N N . GLN H 3 312 ? 195.781 144.442 78.831 1.00 174.93 397 GLN I N 1
ATOM 7096 C CA . GLN H 3 312 ? 195.179 144.837 77.565 1.00 174.93 397 GLN I CA 1
ATOM 7097 C C . GLN H 3 312 ? 194.717 143.629 76.764 1.00 174.93 397 GLN I C 1
ATOM 7098 O O . GLN H 3 312 ? 193.672 143.690 76.103 1.00 174.93 397 GLN I O 1
ATOM 7104 N N . GLN H 3 313 ? 195.446 142.515 76.849 1.00 182.56 398 GLN I N 1
ATOM 7105 C CA . GLN H 3 313 ? 195.004 141.285 76.205 1.00 182.56 398 GLN I CA 1
ATOM 7106 C C . GLN H 3 313 ? 193.693 140.782 76.798 1.00 182.56 398 GLN I C 1
ATOM 7107 O O . GLN H 3 313 ? 192.762 140.439 76.061 1.00 182.56 398 GLN I O 1
ATOM 7109 N N . VAL H 3 314 ? 193.592 140.737 78.130 1.00 177.15 399 VAL I N 1
ATOM 7110 C CA . VAL H 3 314 ? 192.346 140.279 78.736 1.00 177.15 399 VAL I CA 1
ATOM 7111 C C . VAL H 3 314 ? 191.215 141.258 78.451 1.00 177.15 399 VAL I C 1
ATOM 7112 O O . VAL H 3 314 ? 190.076 140.846 78.208 1.00 177.15 399 VAL I O 1
ATOM 7116 N N . ALA H 3 315 ? 191.509 142.561 78.419 1.00 170.54 400 ALA I N 1
ATOM 7117 C CA . ALA H 3 315 ? 190.477 143.527 78.067 1.00 170.54 400 ALA I CA 1
ATOM 7118 C C . ALA H 3 315 ? 189.931 143.249 76.674 1.00 170.54 400 ALA I C 1
ATOM 7119 O O . ALA H 3 315 ? 188.717 143.103 76.488 1.00 170.54 400 ALA I O 1
ATOM 7121 N N . ARG H 3 316 ? 190.827 143.112 75.694 1.00 172.80 401 ARG I N 1
ATOM 7122 C CA . ARG H 3 316 ? 190.404 142.817 74.330 1.00 172.80 401 ARG I CA 1
ATOM 7123 C C . ARG H 3 316 ? 189.619 141.513 74.254 1.00 172.80 401 ARG I C 1
ATOM 7124 O O . ARG H 3 316 ? 188.606 141.432 73.552 1.00 172.80 401 ARG I O 1
ATOM 7126 N N . THR H 3 317 ? 190.070 140.480 74.967 1.00 174.77 402 THR I N 1
ATOM 7127 C CA . THR H 3 317 ? 189.474 139.160 74.791 1.00 174.77 402 THR I CA 1
ATOM 7128 C C . THR H 3 317 ? 188.101 139.055 75.447 1.00 174.77 402 THR I C 1
ATOM 7129 O O . THR H 3 317 ? 187.142 138.596 74.816 1.00 174.77 402 THR I O 1
ATOM 7133 N N . VAL H 3 318 ? 187.970 139.486 76.702 1.00 168.63 403 VAL I N 1
ATOM 7134 C CA . VAL H 3 318 ? 186.749 139.217 77.459 1.00 168.63 403 VAL I CA 1
ATOM 7135 C C . VAL H 3 318 ? 185.849 140.431 77.607 1.00 168.63 403 VAL I C 1
ATOM 7136 O O . VAL H 3 318 ? 184.718 140.279 78.098 1.00 168.63 403 VAL I O 1
ATOM 7140 N N . ALA H 3 319 ? 186.291 141.623 77.209 1.00 160.79 404 ALA I N 1
ATOM 7141 C CA . ALA H 3 319 ? 185.451 142.802 77.316 1.00 160.79 404 ALA I CA 1
ATOM 7142 C C . ALA H 3 319 ? 185.183 143.468 75.977 1.00 160.79 404 ALA I C 1
ATOM 7143 O O . ALA H 3 319 ? 184.298 144.328 75.902 1.00 160.79 404 ALA I O 1
ATOM 7145 N N . LYS H 3 320 ? 185.917 143.097 74.928 1.00 155.91 405 LYS I N 1
ATOM 7146 C CA . LYS H 3 320 ? 185.756 143.666 73.590 1.00 155.91 405 LYS I CA 1
ATOM 7147 C C . LYS H 3 320 ? 185.894 145.186 73.596 1.00 155.91 405 LYS I C 1
ATOM 7148 O O . LYS H 3 320 ? 185.167 145.896 72.899 1.00 155.91 405 LYS I O 1
ATOM 7150 N N . VAL H 3 321 ? 186.829 145.693 74.391 1.00 154.80 406 VAL I N 1
ATOM 7151 C CA . VAL H 3 321 ? 187.077 147.124 74.493 1.00 154.80 406 VAL I CA 1
ATOM 7152 C C . VAL H 3 321 ? 188.571 147.349 74.342 1.00 154.80 406 VAL I C 1
ATOM 7153 O O . VAL H 3 321 ? 189.381 146.594 74.892 1.00 154.80 406 VAL I O 1
ATOM 7157 N N . GLU H 3 322 ? 188.940 148.377 73.589 1.00 155.63 407 GLU I N 1
ATOM 7158 C CA . GLU H 3 322 ? 190.346 148.683 73.362 1.00 155.63 407 GLU I CA 1
ATOM 7159 C C . GLU H 3 322 ? 190.778 149.705 74.404 1.00 155.63 407 GLU I C 1
ATOM 7160 O O . GLU H 3 322 ? 190.299 150.843 74.406 1.00 155.63 407 GLU I O 1
ATOM 7162 N N . LEU H 3 323 ? 191.679 149.298 75.288 1.00 154.94 408 LEU I N 1
ATOM 7163 C CA . LEU H 3 323 ? 192.220 150.196 76.290 1.00 154.94 408 LEU I CA 1
ATOM 7164 C C . LEU H 3 323 ? 193.425 150.937 75.732 1.00 154.94 408 LEU I C 1
ATOM 7165 O O . LEU H 3 323 ? 194.187 150.405 74.922 1.00 154.94 408 LEU I O 1
ATOM 7170 N N . SER H 3 324 ? 193.585 152.176 76.172 1.00 162.14 409 SER I N 1
ATOM 7171 C CA . SER H 3 324 ? 194.773 152.939 75.841 1.00 162.14 409 SER I CA 1
ATOM 7172 C C . SER H 3 324 ? 195.893 152.604 76.818 1.00 162.14 409 SER I C 1
ATOM 7173 O O . SER H 3 324 ? 195.664 152.061 77.902 1.00 162.14 409 SER I O 1
ATOM 7176 N N . ASP H 3 325 ? 197.123 152.934 76.420 1.00 167.73 410 ASP I N 1
ATOM 7177 C CA . ASP H 3 325 ? 198.260 152.700 77.303 1.00 167.73 410 ASP I CA 1
ATOM 7178 C C . ASP H 3 325 ? 198.099 153.484 78.596 1.00 167.73 410 ASP I C 1
ATOM 7179 O O . ASP H 3 325 ? 198.346 152.958 79.689 1.00 167.73 410 ASP I O 1
ATOM 7181 N N . HIS H 3 326 ? 197.696 154.749 78.484 1.00 162.12 411 HIS I N 1
ATOM 7182 C CA . HIS H 3 326 ? 197.676 155.632 79.642 1.00 162.12 411 HIS I CA 1
ATOM 7183 C C . HIS H 3 326 ? 196.733 155.117 80.720 1.00 162.12 411 HIS I C 1
ATOM 7184 O O . HIS H 3 326 ? 197.038 155.211 81.913 1.00 162.12 411 HIS I O 1
ATOM 7186 N N . VAL H 3 327 ? 195.576 154.585 80.324 1.00 157.13 412 VAL I N 1
ATOM 7187 C CA . VAL H 3 327 ? 194.604 154.140 81.315 1.00 157.13 412 VAL I CA 1
ATOM 7188 C C . VAL H 3 327 ? 195.158 152.971 82.119 1.00 157.13 412 VAL I C 1
ATOM 7189 O O . VAL H 3 327 ? 194.983 152.902 83.343 1.00 157.13 412 VAL I O 1
ATOM 7193 N N . CYS H 3 328 ? 195.835 152.036 81.450 1.00 165.77 413 CYS I N 1
ATOM 7194 C CA . CYS H 3 328 ? 196.477 150.949 82.177 1.00 165.77 413 CYS I CA 1
ATOM 7195 C C . CYS H 3 328 ? 197.590 151.479 83.071 1.00 165.77 413 CYS I C 1
ATOM 7196 O O . CYS H 3 328 ? 197.757 151.026 84.211 1.00 165.77 413 CYS I O 1
ATOM 7199 N N . ASP H 3 329 ? 198.352 152.454 82.576 1.00 165.55 414 ASP I N 1
ATOM 7200 C CA . ASP H 3 329 ? 199.381 153.066 83.407 1.00 165.55 414 ASP I CA 1
ATOM 7201 C C . ASP H 3 329 ? 198.787 153.627 84.692 1.00 165.55 414 ASP I C 1
ATOM 7202 O O . ASP H 3 329 ? 199.358 153.454 85.774 1.00 165.55 414 ASP I O 1
ATOM 7204 N N . VAL H 3 330 ? 197.638 154.298 84.593 1.00 161.69 415 VAL I N 1
ATOM 7205 C CA . VAL H 3 330 ? 197.033 154.913 85.773 1.00 161.69 415 VAL I CA 1
ATOM 7206 C C . VAL H 3 330 ? 196.453 153.867 86.718 1.00 161.69 415 VAL I C 1
ATOM 7207 O O . VAL H 3 330 ? 196.642 153.955 87.937 1.00 161.69 415 VAL I O 1
ATOM 7211 N N . VAL H 3 331 ? 195.715 152.881 86.191 1.00 162.14 416 VAL I N 1
ATOM 7212 C CA . VAL H 3 331 ? 195.195 151.830 87.073 1.00 162.14 416 VAL I CA 1
ATOM 7213 C C . VAL H 3 331 ? 196.337 151.186 87.844 1.00 162.14 416 VAL I C 1
ATOM 7214 O O . VAL H 3 331 ? 196.224 150.918 89.045 1.00 162.14 416 VAL I O 1
ATOM 7218 N N . PHE H 3 332 ? 197.462 150.936 87.170 1.00 169.74 417 PHE I N 1
ATOM 7219 C CA . PHE H 3 332 ? 198.592 150.313 87.845 1.00 169.74 417 PHE I CA 1
ATOM 7220 C C . PHE H 3 332 ? 199.264 151.267 88.824 1.00 169.74 417 PHE I C 1
ATOM 7221 O O . PHE H 3 332 ? 199.729 150.834 89.882 1.00 169.74 417 PHE I O 1
ATOM 7229 N N . ALA H 3 333 ? 199.297 152.563 88.513 1.00 166.88 418 ALA I N 1
ATOM 7230 C CA . ALA H 3 333 ? 199.970 153.515 89.392 1.00 166.88 418 ALA I CA 1
ATOM 7231 C C . ALA H 3 333 ? 199.348 153.543 90.783 1.00 166.88 418 ALA I C 1
ATOM 7232 O O . ALA H 3 333 ? 200.059 153.712 91.780 1.00 166.88 418 ALA I O 1
ATOM 7234 N N . LEU H 3 334 ? 198.030 153.386 90.883 1.00 160.46 419 LEU I N 1
ATOM 7235 C CA . LEU H 3 334 ? 197.371 153.384 92.183 1.00 160.46 419 LEU I CA 1
ATOM 7236 C C . LEU H 3 334 ? 196.922 151.999 92.640 1.00 160.46 419 LEU I C 1
ATOM 7237 O O . LEU H 3 334 ? 196.152 151.907 93.598 1.00 160.46 419 LEU I O 1
ATOM 7242 N N . PHE H 3 335 ? 197.368 150.919 91.993 1.00 156.83 420 PHE I N 1
ATOM 7243 C CA . PHE H 3 335 ? 196.934 149.596 92.427 1.00 156.83 420 PHE I CA 1
ATOM 7244 C C . PHE H 3 335 ? 198.053 148.571 92.525 1.00 156.83 420 PHE I C 1
ATOM 7245 O O . PHE H 3 335 ? 197.769 147.416 92.859 1.00 156.83 420 PHE I O 1
ATOM 7253 N N . ASP H 3 336 ? 199.300 148.940 92.250 1.00 174.36 421 ASP I N 1
ATOM 7254 C CA . ASP H 3 336 ? 200.403 148.004 92.399 1.00 174.36 421 ASP I CA 1
ATOM 7255 C C . ASP H 3 336 ? 200.597 147.640 93.868 1.00 174.36 421 ASP I C 1
ATOM 7256 O O . ASP H 3 336 ? 200.113 148.324 94.774 1.00 174.36 421 ASP I O 1
ATOM 7261 N N . CYS H 3 337 ? 201.310 146.534 94.098 1.00 179.36 422 CYS I N 1
ATOM 7262 C CA . CYS H 3 337 ? 201.502 146.046 95.459 1.00 179.36 422 CYS I CA 1
ATOM 7263 C C . CYS H 3 337 ? 202.266 147.076 96.278 1.00 179.36 422 CYS I C 1
ATOM 7264 O O . CYS H 3 337 ? 201.699 147.699 97.181 1.00 179.36 422 CYS I O 1
ATOM 7266 N N . ASP H 3 338 ? 203.551 147.265 95.976 1.00 190.03 423 ASP I N 1
ATOM 7267 C CA . ASP H 3 338 ? 204.270 148.453 96.421 1.00 190.03 423 ASP I CA 1
ATOM 7268 C C . ASP H 3 338 ? 204.860 149.221 95.247 1.00 190.03 423 ASP I C 1
ATOM 7269 O O . ASP H 3 338 ? 204.474 150.369 95.006 1.00 190.03 423 ASP I O 1
ATOM 7271 N N . GLY H 3 339 ? 205.788 148.614 94.508 1.00 187.71 424 GLY I N 1
ATOM 7272 C CA . GLY H 3 339 ? 206.332 149.193 93.296 1.00 187.71 424 GLY I CA 1
ATOM 7273 C C . GLY H 3 339 ? 206.067 148.353 92.064 1.00 187.71 424 GLY I C 1
ATOM 7274 O O . GLY H 3 339 ? 205.850 148.878 90.967 1.00 187.71 424 GLY I O 1
ATOM 7275 N N . ASN H 3 340 ? 206.086 147.035 92.250 1.00 184.20 425 ASN I N 1
ATOM 7276 C CA . ASN H 3 340 ? 206.150 146.097 91.138 1.00 184.20 425 ASN I CA 1
ATOM 7277 C C . ASN H 3 340 ? 204.891 146.156 90.280 1.00 184.20 425 ASN I C 1
ATOM 7278 O O . ASN H 3 340 ? 203.803 146.497 90.751 1.00 184.20 425 ASN I O 1
ATOM 7280 N N . GLY H 3 341 ? 205.047 145.777 89.012 1.00 178.65 426 GLY I N 1
ATOM 7281 C CA . GLY H 3 341 ? 203.955 145.767 88.055 1.00 178.65 426 GLY I CA 1
ATOM 7282 C C . GLY H 3 341 ? 202.907 144.702 88.291 1.00 178.65 426 GLY I C 1
ATOM 7283 O O . GLY H 3 341 ? 201.896 144.694 87.581 1.00 178.65 426 GLY I O 1
ATOM 7284 N N . GLU H 3 342 ? 203.113 143.814 89.258 1.00 172.00 427 GLU I N 1
ATOM 7285 C CA . GLU H 3 342 ? 202.092 142.828 89.580 1.00 172.00 427 GLU I CA 1
ATOM 7286 C C . GLU H 3 342 ? 200.907 143.513 90.246 1.00 172.00 427 GLU I C 1
ATOM 7287 O O . GLU H 3 342 ? 201.074 144.302 91.180 1.00 172.00 427 GLU I O 1
ATOM 7289 N N . LEU H 3 343 ? 199.707 143.208 89.764 1.00 156.85 428 LEU I N 1
ATOM 7290 C CA . LEU H 3 343 ? 198.498 143.861 90.236 1.00 156.85 428 LEU I CA 1
ATOM 7291 C C . LEU H 3 343 ? 197.931 143.119 91.439 1.00 156.85 428 LEU I C 1
ATOM 7292 O O . LEU H 3 343 ? 197.994 141.889 91.514 1.00 156.85 428 LEU I O 1
ATOM 7297 N N . SER H 3 344 ? 197.374 143.878 92.381 1.00 150.20 429 SER I N 1
ATOM 7298 C CA . SER H 3 344 ? 196.729 143.307 93.565 1.00 150.20 429 SER I CA 1
ATOM 7299 C C . SER H 3 344 ? 195.274 142.964 93.245 1.00 150.20 429 SER I C 1
ATOM 7300 O O . SER H 3 344 ? 194.333 143.649 93.649 1.00 150.20 429 SER I O 1
ATOM 7303 N N . ASN H 3 345 ? 195.111 141.875 92.491 1.00 143.20 430 ASN I N 1
ATOM 7304 C CA . ASN H 3 345 ? 193.823 141.457 91.944 1.00 143.20 430 ASN I CA 1
ATOM 7305 C C . ASN H 3 345 ? 192.695 141.529 92.968 1.00 143.20 430 ASN I C 1
ATOM 7306 O O . ASN H 3 345 ? 191.601 142.005 92.652 1.00 143.20 430 ASN I O 1
ATOM 7311 N N . LYS H 3 346 ? 192.947 141.056 94.189 1.00 135.87 431 LYS I N 1
ATOM 7312 C CA . LYS H 3 346 ? 191.892 140.975 95.195 1.00 135.87 431 LYS I CA 1
ATOM 7313 C C . LYS H 3 346 ? 191.354 142.360 95.545 1.00 135.87 431 LYS I C 1
ATOM 7314 O O . LYS H 3 346 ? 190.160 142.640 95.378 1.00 135.87 431 LYS I O 1
ATOM 7316 N N . GLU H 3 347 ? 192.223 143.231 96.067 1.00 136.99 432 GLU I N 1
ATOM 7317 C CA . GLU H 3 347 ? 191.798 144.579 96.435 1.00 136.99 432 GLU I CA 1
ATOM 7318 C C . GLU H 3 347 ? 191.296 145.361 95.230 1.00 136.99 432 GLU I C 1
ATOM 7319 O O . GLU H 3 347 ? 190.380 146.183 95.359 1.00 136.99 432 GLU I O 1
ATOM 7321 N N . PHE H 3 348 ? 191.877 145.119 94.055 1.00 131.77 433 PHE I N 1
ATOM 7322 C CA . PHE H 3 348 ? 191.425 145.799 92.847 1.00 131.77 433 PHE I CA 1
ATOM 7323 C C . PHE H 3 348 ? 189.980 145.451 92.531 1.00 131.77 433 PHE I C 1
ATOM 7324 O O . PHE H 3 348 ? 189.147 146.338 92.314 1.00 131.77 433 PHE I O 1
ATOM 7332 N N . VAL H 3 349 ? 189.662 144.157 92.510 1.00 128.28 434 VAL I N 1
ATOM 7333 C CA . VAL H 3 349 ? 188.289 143.729 92.275 1.00 128.28 434 VAL I CA 1
ATOM 7334 C C . VAL H 3 349 ? 187.368 144.273 93.356 1.00 128.28 434 VAL I C 1
ATOM 7335 O O . VAL H 3 349 ? 186.253 144.719 93.070 1.00 128.28 434 VAL I O 1
ATOM 7339 N N . SER H 3 350 ? 187.809 144.232 94.615 1.00 126.04 435 SER I N 1
ATOM 7340 C CA . SER H 3 350 ? 186.993 144.756 95.708 1.00 126.04 435 SER I CA 1
ATOM 7341 C C . SER H 3 350 ? 186.612 146.212 95.467 1.00 126.04 435 SER I C 1
ATOM 7342 O O . SER H 3 350 ? 185.429 146.579 95.524 1.00 126.04 435 SER I O 1
ATOM 7345 N N . ILE H 3 351 ? 187.608 147.062 95.214 1.00 123.94 436 ILE I N 1
ATOM 7346 C CA . ILE H 3 351 ? 187.344 148.490 95.074 1.00 123.94 436 ILE I CA 1
ATOM 7347 C C . ILE H 3 351 ? 186.515 148.761 93.827 1.00 123.94 436 ILE I C 1
ATOM 7348 O O . ILE H 3 351 ? 185.593 149.586 93.849 1.00 123.94 436 ILE I O 1
ATOM 7350 N N . MET H 3 352 ? 186.811 148.068 92.725 1.00 118.31 437 MET I N 1
ATOM 7351 C CA . MET H 3 352 ? 186.066 148.324 91.500 1.00 118.31 437 MET I CA 1
ATOM 7352 C C . MET H 3 352 ? 184.623 147.857 91.621 1.00 118.31 437 MET I C 1
ATOM 7353 O O . MET H 3 352 ? 183.726 148.464 91.033 1.00 118.31 437 MET I O 1
ATOM 7358 N N . LYS H 3 353 ? 184.379 146.798 92.393 1.00 116.52 438 LYS I N 1
ATOM 7359 C CA . LYS H 3 353 ? 183.015 146.356 92.645 1.00 116.52 438 LYS I CA 1
ATOM 7360 C C . LYS H 3 353 ? 182.266 147.359 93.505 1.00 116.52 438 LYS I C 1
ATOM 7361 O O . LYS H 3 353 ? 181.121 147.711 93.206 1.00 116.52 438 LYS I O 1
ATOM 7367 N N . GLN H 3 354 ? 182.891 147.827 94.588 1.00 108.40 439 GLN I N 1
ATOM 7368 C CA . GLN H 3 354 ? 182.186 148.776 95.442 1.00 108.40 439 GLN I CA 1
ATOM 7369 C C . GLN H 3 354 ? 182.036 150.138 94.780 1.00 108.40 439 GLN I C 1
ATOM 7370 O O . GLN H 3 354 ? 181.231 150.949 95.246 1.00 108.40 439 GLN I O 1
ATOM 7372 N N . ARG H 3 355 ? 182.785 150.407 93.709 1.00 103.29 440 ARG I N 1
ATOM 7373 C CA . ARG H 3 355 ? 182.605 151.650 92.968 1.00 103.29 440 ARG I CA 1
ATOM 7374 C C . ARG H 3 355 ? 181.572 151.524 91.854 1.00 103.29 440 ARG I C 1
ATOM 7375 O O . ARG H 3 355 ? 180.758 152.432 91.663 1.00 103.29 440 ARG I O 1
ATOM 7383 N N . LEU H 3 356 ? 181.585 150.418 91.109 1.00 107.03 441 LEU I N 1
ATOM 7384 C CA . LEU H 3 356 ? 180.628 150.258 90.020 1.00 107.03 441 LEU I CA 1
ATOM 7385 C C . LEU H 3 356 ? 179.198 150.170 90.528 1.00 107.03 441 LEU I C 1
ATOM 7386 O O . LEU H 3 356 ? 178.276 150.661 89.870 1.00 107.03 441 LEU I O 1
ATOM 7391 N N . MET H 3 357 ? 178.993 149.562 91.691 1.00 110.83 442 MET I N 1
ATOM 7392 C CA . MET H 3 357 ? 177.665 149.419 92.270 1.00 110.83 442 MET I CA 1
ATOM 7393 C C . MET H 3 357 ? 177.147 150.698 92.905 1.00 110.83 442 MET I C 1
ATOM 7394 O O . MET H 3 357 ? 176.117 150.651 93.585 1.00 110.83 442 MET I O 1
ATOM 7399 N N . ARG H 3 358 ? 177.825 151.827 92.708 1.00 100.09 443 ARG I N 1
ATOM 7400 C CA . ARG H 3 358 ? 177.432 153.109 93.287 1.00 100.09 443 ARG I CA 1
ATOM 7401 C C . ARG H 3 358 ? 177.317 153.046 94.807 1.00 100.09 443 ARG I C 1
ATOM 7402 O O . ARG H 3 358 ? 176.605 153.851 95.412 1.00 100.09 443 ARG I O 1
ATOM 7410 N N . GLY H 3 359 ? 177.984 152.086 95.436 1.00 106.67 444 GLY I N 1
ATOM 7411 C CA . GLY H 3 359 ? 177.934 151.952 96.878 1.00 106.67 444 GLY I CA 1
ATOM 7412 C C . GLY H 3 359 ? 177.066 150.800 97.341 1.00 106.67 444 GLY I C 1
ATOM 7413 O O . GLY H 3 359 ? 175.852 150.943 97.480 1.00 106.67 444 GLY I O 1
ATOM 7414 N N . ARG I 4 35 ? 187.993 114.072 96.915 1.00 200.36 86 ARG J N 1
ATOM 7415 C CA . ARG I 4 35 ? 187.964 113.674 95.514 1.00 200.36 86 ARG J CA 1
ATOM 7416 C C . ARG I 4 35 ? 189.088 112.697 95.200 1.00 200.36 86 ARG J C 1
ATOM 7417 O O . ARG I 4 35 ? 188.850 111.624 94.651 1.00 200.36 86 ARG J O 1
ATOM 7419 N N . LYS I 4 36 ? 190.323 113.078 95.536 1.00 198.37 87 LYS J N 1
ATOM 7420 C CA . LYS I 4 36 ? 191.447 112.176 95.306 1.00 198.37 87 LYS J CA 1
ATOM 7421 C C . LYS I 4 36 ? 191.285 110.891 96.105 1.00 198.37 87 LYS J C 1
ATOM 7422 O O . LYS I 4 36 ? 191.768 109.834 95.686 1.00 198.37 87 LYS J O 1
ATOM 7424 N N . GLN I 4 37 ? 190.616 110.965 97.258 1.00 201.94 88 GLN J N 1
ATOM 7425 C CA . GLN I 4 37 ? 190.264 109.750 97.984 1.00 201.94 88 GLN J CA 1
ATOM 7426 C C . GLN I 4 37 ? 189.453 108.824 97.088 1.00 201.94 88 GLN J C 1
ATOM 7427 O O . GLN I 4 37 ? 189.688 107.611 97.043 1.00 201.94 88 GLN J O 1
ATOM 7429 N N . ARG I 4 38 ? 188.473 109.386 96.381 1.00 199.40 89 ARG J N 1
ATOM 7430 C CA . ARG I 4 38 ? 187.692 108.602 95.433 1.00 199.40 89 ARG J CA 1
ATOM 7431 C C . ARG I 4 38 ? 188.589 108.036 94.339 1.00 199.40 89 ARG J C 1
ATOM 7432 O O . ARG I 4 38 ? 188.422 106.884 93.917 1.00 199.40 89 ARG J O 1
ATOM 7440 N N . PHE I 4 39 ? 189.541 108.844 93.861 1.00 201.24 90 PHE J N 1
ATOM 7441 C CA . PHE I 4 39 ? 190.479 108.383 92.842 1.00 201.24 90 PHE J CA 1
ATOM 7442 C C . PHE I 4 39 ? 191.250 107.151 93.304 1.00 201.24 90 PHE J C 1
ATOM 7443 O O . PHE I 4 39 ? 191.336 106.154 92.580 1.00 201.24 90 PHE J O 1
ATOM 7451 N N . MET I 4 40 ? 191.814 107.198 94.512 1.00 201.14 91 MET J N 1
ATOM 7452 C CA . MET I 4 40 ? 192.575 106.052 95.002 1.00 201.14 91 MET J CA 1
ATOM 7453 C C . MET I 4 40 ? 191.679 104.859 95.305 1.00 201.14 91 MET J C 1
ATOM 7454 O O . MET I 4 40 ? 192.096 103.711 95.115 1.00 201.14 91 MET J O 1
ATOM 7456 N N . GLN I 4 41 ? 190.455 105.104 95.786 1.00 202.83 92 GLN J N 1
ATOM 7457 C CA . GLN I 4 41 ? 189.537 104.004 96.071 1.00 202.83 92 GLN J CA 1
ATOM 7458 C C . GLN I 4 41 ? 189.076 103.289 94.807 1.00 202.83 92 GLN J C 1
ATOM 7459 O O . GLN I 4 41 ? 188.875 102.069 94.834 1.00 202.83 92 GLN J O 1
ATOM 7461 N N . PHE I 4 42 ? 188.905 104.009 93.697 1.00 202.72 93 PHE J N 1
ATOM 7462 C CA . PHE I 4 42 ? 188.273 103.429 92.521 1.00 202.72 93 PHE J CA 1
ATOM 7463 C C . PHE I 4 42 ? 189.238 103.153 91.380 1.00 202.72 93 PHE J C 1
ATOM 7464 O O . PHE I 4 42 ? 188.838 102.517 90.399 1.00 202.72 93 PHE J O 1
ATOM 7472 N N . SER I 4 43 ? 190.488 103.601 91.481 1.00 207.51 94 SER J N 1
ATOM 7473 C CA . SER I 4 43 ? 191.469 103.336 90.438 1.00 207.51 94 SER J CA 1
ATOM 7474 C C . SER I 4 43 ? 191.744 101.842 90.365 1.00 207.51 94 SER J C 1
ATOM 7475 O O . SER I 4 43 ? 191.914 101.184 91.395 1.00 207.51 94 SER J O 1
ATOM 7478 N N . SER I 4 44 ? 191.753 101.296 89.151 1.00 208.65 95 SER J N 1
ATOM 7479 C CA . SER I 4 44 ? 191.928 99.866 88.966 1.00 208.65 95 SER J CA 1
ATOM 7480 C C . SER I 4 44 ? 193.126 99.485 88.113 1.00 208.65 95 SER J C 1
ATOM 7481 O O . SER I 4 44 ? 193.465 98.300 88.064 1.00 208.65 95 SER J O 1
ATOM 7483 N N . LEU I 4 45 ? 193.788 100.434 87.462 1.00 213.45 96 LEU J N 1
ATOM 7484 C CA . LEU I 4 45 ? 195.027 100.140 86.759 1.00 213.45 96 LEU J CA 1
ATOM 7485 C C . LEU I 4 45 ? 196.183 100.834 87.464 1.00 213.45 96 LEU J C 1
ATOM 7486 O O . LEU I 4 45 ? 196.005 101.875 88.097 1.00 213.45 96 LEU J O 1
ATOM 7491 N N . GLU I 4 46 ? 197.368 100.240 87.376 1.00 214.48 97 GLU J N 1
ATOM 7492 C CA . GLU I 4 46 ? 198.545 100.867 87.952 1.00 214.48 97 GLU J CA 1
ATOM 7493 C C . GLU I 4 46 ? 199.771 100.591 87.098 1.00 214.48 97 GLU J C 1
ATOM 7494 O O . GLU I 4 46 ? 199.925 99.503 86.536 1.00 214.48 97 GLU J O 1
ATOM 7496 N N . HIS I 4 47 ? 200.635 101.600 87.013 1.00 211.37 98 HIS J N 1
ATOM 7497 C CA . HIS I 4 47 ? 201.910 101.500 86.312 1.00 211.37 98 HIS J CA 1
ATOM 7498 C C . HIS I 4 47 ? 202.899 102.390 87.044 1.00 211.37 98 HIS J C 1
ATOM 7499 O O . HIS I 4 47 ? 202.646 103.589 87.209 1.00 211.37 98 HIS J O 1
ATOM 7506 N N . GLU I 4 48 ? 204.004 101.798 87.499 1.00 215.16 99 GLU J N 1
ATOM 7507 C CA . GLU I 4 48 ? 205.101 102.538 88.121 1.00 215.16 99 GLU J CA 1
ATOM 7508 C C . GLU I 4 48 ? 204.596 103.343 89.316 1.00 215.16 99 GLU J C 1
ATOM 7509 O O . GLU I 4 48 ? 204.829 104.548 89.426 1.00 215.16 99 GLU J O 1
ATO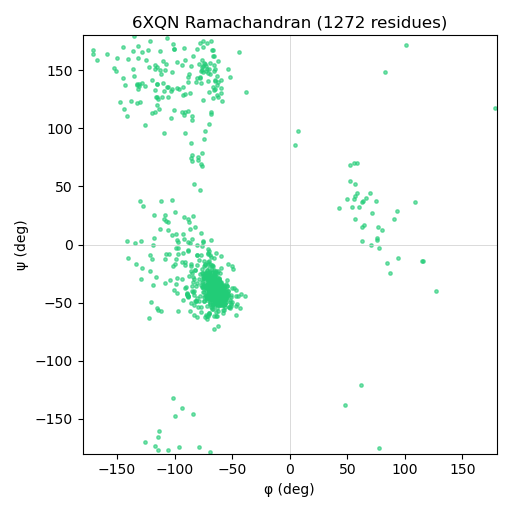M 7511 N N . GLY I 4 49 ? 203.901 102.662 90.224 1.00 214.91 100 GLY J N 1
ATOM 7512 C CA . GLY I 4 49 ? 203.380 103.340 91.395 1.00 214.91 100 GLY J CA 1
ATOM 7513 C C . GLY I 4 49 ? 202.375 104.428 91.095 1.00 214.91 100 GLY J C 1
ATOM 7514 O O . GLY I 4 49 ? 202.086 105.248 91.969 1.00 214.91 100 GLY J O 1
ATOM 7515 N N . GLU I 4 50 ? 201.831 104.463 89.879 1.00 212.82 101 GLU J N 1
ATOM 7516 C CA . GLU I 4 50 ? 200.867 105.477 89.473 1.00 212.82 101 GLU J CA 1
ATOM 7517 C C . GLU I 4 50 ? 199.529 104.816 89.181 1.00 212.82 101 GLU J C 1
ATOM 7518 O O . GLU I 4 50 ? 199.476 103.754 88.556 1.00 212.82 101 GLU J O 1
ATOM 7524 N N . TYR I 4 51 ? 198.450 105.453 89.630 1.00 211.01 102 TYR J N 1
ATOM 7525 C CA . TYR I 4 51 ? 197.108 104.903 89.510 1.00 211.01 102 TYR J CA 1
ATOM 7526 C C . TYR I 4 51 ? 196.422 105.413 88.246 1.00 211.01 102 TYR J C 1
ATOM 7527 O O . TYR I 4 51 ? 196.750 106.482 87.724 1.00 211.01 102 TYR J O 1
ATOM 7536 N N . TYR I 4 52 ? 195.464 104.630 87.753 1.00 207.05 103 TYR J N 1
ATOM 7537 C CA . TYR I 4 52 ? 194.770 104.945 86.514 1.00 207.05 103 TYR J CA 1
ATOM 7538 C C . TYR I 4 52 ? 193.368 104.358 86.580 1.00 207.05 103 TYR J C 1
ATOM 7539 O O . TYR I 4 52 ? 193.144 103.314 87.207 1.00 207.05 103 TYR J O 1
ATOM 7548 N N . MET I 4 53 ? 192.434 105.028 85.907 1.00 204.09 104 MET J N 1
ATOM 7549 C CA . MET I 4 53 ? 191.047 104.600 85.829 1.00 204.09 104 MET J CA 1
ATOM 7550 C C . MET I 4 53 ? 190.712 104.156 84.412 1.00 204.09 104 MET J C 1
ATOM 7551 O O . MET I 4 53 ? 191.247 104.686 83.433 1.00 204.09 104 MET J O 1
ATOM 7556 N N . THR I 4 54 ? 189.837 103.175 84.314 1.00 204.61 105 THR J N 1
ATOM 7557 C CA . THR I 4 54 ? 189.187 102.853 83.056 1.00 204.61 105 THR J CA 1
ATOM 7558 C C . THR I 4 54 ? 187.888 103.636 82.933 1.00 204.61 105 THR J C 1
ATOM 7559 O O . THR I 4 54 ? 187.342 104.107 83.936 1.00 204.61 105 THR J O 1
ATOM 7563 N N . PRO I 4 55 ? 187.368 103.814 81.714 1.00 203.92 106 PRO J N 1
ATOM 7564 C CA . PRO I 4 55 ? 186.063 104.477 81.585 1.00 203.92 106 PRO J CA 1
ATOM 7565 C C . PRO I 4 55 ? 184.982 103.805 82.411 1.00 203.92 106 PRO J C 1
ATOM 7566 O O . PRO I 4 55 ? 184.124 104.491 82.973 1.00 203.92 106 PRO J O 1
ATOM 7570 N N . ARG I 4 56 ? 185.016 102.476 82.522 1.00 203.20 107 ARG J N 1
ATOM 7571 C CA . ARG I 4 56 ? 184.066 101.783 83.386 1.00 203.20 107 ARG J CA 1
ATOM 7572 C C . ARG I 4 56 ? 184.299 102.140 84.848 1.00 203.20 107 ARG J C 1
ATOM 7573 O O . ARG I 4 56 ? 183.351 102.447 85.585 1.00 203.20 107 ARG J O 1
ATOM 7575 N N . ASP I 4 57 ? 185.562 102.099 85.286 1.00 200.28 108 ASP J N 1
ATOM 7576 C CA . ASP I 4 57 ? 185.908 102.579 86.620 1.00 200.28 108 ASP J CA 1
ATOM 7577 C C . ASP I 4 57 ? 185.437 104.007 86.827 1.00 200.28 108 ASP J C 1
ATOM 7578 O O . ASP I 4 57 ? 184.887 104.343 87.881 1.00 200.28 108 ASP J O 1
ATOM 7583 N N . PHE I 4 58 ? 185.650 104.864 85.828 1.00 195.18 109 PHE J N 1
ATOM 7584 C CA . PHE I 4 58 ? 185.308 106.270 85.992 1.00 195.18 109 PHE J CA 1
ATOM 7585 C C . PHE I 4 58 ? 183.800 106.446 86.137 1.00 195.18 109 PHE J C 1
ATOM 7586 O O . PHE I 4 58 ? 183.337 107.236 86.968 1.00 195.18 109 PHE J O 1
ATOM 7594 N N . LEU I 4 59 ? 183.020 105.747 85.309 1.00 196.26 110 LEU J N 1
ATOM 7595 C CA . LEU I 4 59 ? 181.568 105.829 85.416 1.00 196.26 110 LEU J CA 1
ATOM 7596 C C . LEU I 4 59 ? 181.099 105.328 86.7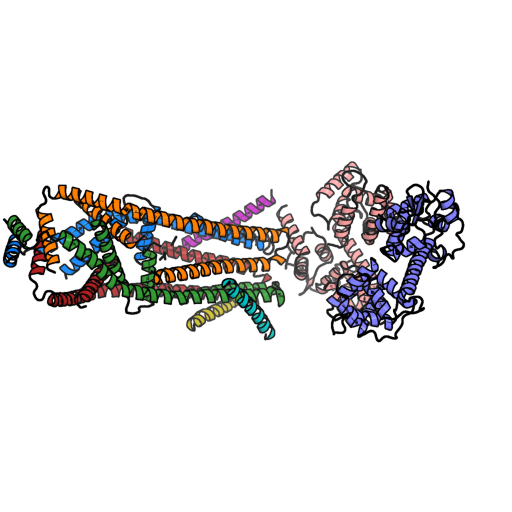76 1.00 196.26 110 LEU J C 1
ATOM 7597 O O . LEU I 4 59 ? 180.263 105.966 87.433 1.00 196.26 110 LEU J O 1
ATOM 7602 N N . PHE I 4 60 ? 181.644 104.199 87.236 1.00 193.66 111 PHE J N 1
ATOM 7603 C CA . PHE I 4 60 ? 181.216 103.695 88.532 1.00 193.66 111 PHE J CA 1
ATOM 7604 C C . PHE I 4 60 ? 181.663 104.615 89.652 1.00 193.66 111 PHE J C 1
ATOM 7605 O O . PHE I 4 60 ? 181.041 104.626 90.719 1.00 193.66 111 PHE J O 1
ATOM 7613 N N . SER I 4 61 ? 182.712 105.400 89.421 1.00 195.35 112 SER J N 1
ATOM 7614 C CA . SER I 4 61 ? 183.135 106.376 90.410 1.00 195.35 112 SER J CA 1
ATOM 7615 C C . SER I 4 61 ? 182.207 107.581 90.439 1.00 195.35 112 SER J C 1
ATOM 7616 O O . SER I 4 61 ? 181.867 108.079 91.517 1.00 195.35 112 SER J O 1
ATOM 7619 N N . VAL I 4 62 ? 181.774 108.061 89.271 1.00 190.26 113 VAL J N 1
ATOM 7620 C CA . VAL I 4 62 ? 180.875 109.209 89.266 1.00 190.26 113 VAL J CA 1
ATOM 7621 C C . VAL I 4 62 ? 179.480 108.821 89.718 1.00 190.26 113 VAL J C 1
ATOM 7622 O O . VAL I 4 62 ? 178.691 109.695 90.093 1.00 190.26 113 VAL J O 1
ATOM 7626 N N . MET I 4 63 ? 179.148 107.532 89.710 1.00 189.13 114 MET J N 1
ATOM 7627 C CA . MET I 4 63 ? 177.823 107.145 90.179 1.00 189.13 114 MET J CA 1
ATOM 7628 C C . MET I 4 63 ? 177.790 106.759 91.654 1.00 189.13 114 MET J C 1
ATOM 7629 O O . MET I 4 63 ? 176.753 106.942 92.304 1.00 189.13 114 MET J O 1
ATOM 7634 N N . PHE I 4 64 ? 178.881 106.236 92.210 1.00 193.41 115 PHE J N 1
ATOM 7635 C CA . PHE I 4 64 ? 178.850 105.690 93.558 1.00 193.41 115 PHE J CA 1
ATOM 7636 C C . PHE I 4 64 ? 180.019 106.221 94.375 1.00 193.41 115 PHE J C 1
ATOM 7637 O O . PHE I 4 64 ? 181.021 106.696 93.836 1.00 193.41 115 PHE J O 1
ATOM 7645 N N . GLU I 4 65 ? 179.873 106.127 95.696 1.00 199.16 116 GLU J N 1
ATOM 7646 C CA . GLU I 4 65 ? 180.899 106.561 96.636 1.00 199.16 116 GLU J CA 1
ATOM 7647 C C . GLU I 4 65 ? 181.870 105.441 96.986 1.00 199.16 116 GLU J C 1
ATOM 7648 O O . GLU I 4 65 ? 183.066 105.691 97.166 1.00 199.16 116 GLU J O 1
ATOM 7650 N N . GLN I 4 66 ? 181.371 104.213 97.096 1.00 206.68 117 GLN J N 1
ATOM 7651 C CA . GLN I 4 66 ? 182.164 103.055 97.475 1.00 206.68 117 GLN J CA 1
ATOM 7652 C C . GLN I 4 66 ? 182.181 102.054 96.330 1.00 206.68 117 GLN J C 1
ATOM 7653 O O . GLN I 4 66 ? 181.266 102.019 95.501 1.00 206.68 117 GLN J O 1
ATOM 7655 N N . MET I 4 67 ? 183.232 101.242 96.284 1.00 213.50 118 MET J N 1
ATOM 7656 C CA . MET I 4 67 ? 183.359 100.243 95.234 1.00 213.50 118 MET J CA 1
ATOM 7657 C C . MET I 4 67 ? 182.517 99.019 95.566 1.00 213.50 118 MET J C 1
ATOM 7658 O O . MET I 4 67 ? 182.406 98.617 96.727 1.00 213.50 118 MET J O 1
ATOM 7660 N N . GLU I 4 68 ? 181.925 98.423 94.527 1.00 222.16 119 GLU J N 1
ATOM 7661 C CA . GLU I 4 68 ? 181.028 97.290 94.732 1.00 222.16 119 GLU J CA 1
ATOM 7662 C C . GLU I 4 68 ? 181.812 96.029 95.071 1.00 222.16 119 GLU J C 1
ATOM 7663 O O . GLU I 4 68 ? 181.485 95.321 96.031 1.00 222.16 119 GLU J O 1
ATOM 7665 N N . ARG I 4 69 ? 182.847 95.730 94.292 1.00 224.70 120 ARG J N 1
ATOM 7666 C CA . ARG I 4 69 ? 183.715 94.583 94.527 1.00 224.70 120 ARG J CA 1
ATOM 7667 C C . ARG I 4 69 ? 185.106 95.105 94.850 1.00 224.70 120 ARG J C 1
ATOM 7668 O O . ARG I 4 69 ? 185.716 95.799 94.030 1.00 224.70 120 ARG J O 1
ATOM 7670 N N . LYS I 4 70 ? 185.608 94.768 96.038 1.00 230.99 121 LYS J N 1
ATOM 7671 C CA . LYS I 4 70 ? 186.896 95.281 96.506 1.00 230.99 121 LYS J CA 1
ATOM 7672 C C . LYS I 4 70 ? 188.037 94.551 95.793 1.00 230.99 121 LYS J C 1
ATOM 7673 O O . LYS I 4 70 ? 188.807 93.790 96.381 1.00 230.99 121 LYS J O 1
ATOM 7675 N N . THR I 4 71 ? 188.135 94.798 94.489 1.00 229.33 122 THR J N 1
ATOM 7676 C CA . THR I 4 71 ? 189.177 94.175 93.687 1.00 229.33 122 THR J CA 1
ATOM 7677 C C . THR I 4 71 ? 190.506 94.881 93.910 1.00 229.33 122 THR J C 1
ATOM 7678 O O . THR I 4 71 ? 190.554 96.102 94.083 1.00 229.33 122 THR J O 1
ATOM 7680 N N . SER I 4 72 ? 191.587 94.108 93.897 1.00 225.04 123 SER J N 1
ATOM 7681 C CA . SER I 4 72 ? 192.907 94.686 94.088 1.00 225.04 123 SER J CA 1
ATOM 7682 C C . SER I 4 72 ? 193.318 95.461 92.843 1.00 225.04 123 SER J C 1
ATOM 7683 O O . SER I 4 72 ? 192.919 95.135 91.722 1.00 225.04 123 SER J O 1
ATOM 7685 N N . VAL I 4 73 ? 194.120 96.504 93.046 1.00 220.64 124 VAL J N 1
ATOM 7686 C CA . VAL I 4 73 ? 194.597 97.301 91.920 1.00 220.64 124 VAL J CA 1
ATOM 7687 C C . VAL I 4 73 ? 195.568 96.449 91.104 1.00 220.64 124 VAL J C 1
ATOM 7688 O O . VAL I 4 73 ? 196.642 96.079 91.586 1.00 220.64 124 VAL J O 1
ATOM 7690 N N . LYS I 4 74 ? 195.192 96.121 89.871 1.00 218.75 125 LYS J N 1
ATOM 7691 C CA . LYS I 4 74 ? 196.096 95.381 89.002 1.00 218.75 125 LYS J CA 1
ATOM 7692 C C . LYS I 4 74 ? 197.297 96.251 88.648 1.00 218.75 125 LYS J C 1
ATOM 7693 O O . LYS I 4 74 ? 197.141 97.374 88.159 1.00 218.75 125 LYS J O 1
ATOM 7695 N N . LYS I 4 75 ? 198.496 95.732 88.888 1.00 217.11 126 LYS J N 1
ATOM 7696 C CA . LYS I 4 75 ? 199.729 96.444 88.570 1.00 217.11 126 LYS J CA 1
ATOM 7697 C C . LYS I 4 75 ? 200.169 96.041 87.167 1.00 217.11 126 LYS J C 1
ATOM 7698 O O . LYS I 4 75 ? 200.572 94.896 86.938 1.00 217.11 126 LYS J O 1
ATOM 7700 N N . LEU I 4 76 ? 200.089 96.979 86.232 1.00 215.04 127 LEU J N 1
ATOM 7701 C CA . LEU I 4 76 ? 200.324 96.720 84.822 1.00 215.04 127 LEU J CA 1
ATOM 7702 C C . LEU I 4 76 ? 201.626 97.372 84.373 1.00 215.04 127 LEU J C 1
ATOM 7703 O O . LEU I 4 76 ? 202.124 98.314 84.994 1.00 215.04 127 LEU J O 1
ATOM 7705 N N . THR I 4 77 ? 202.177 96.847 83.284 1.00 210.62 128 THR J N 1
ATOM 7706 C CA . THR I 4 77 ? 203.443 97.308 82.734 1.00 210.62 128 THR J CA 1
ATOM 7707 C C . THR I 4 77 ? 203.238 98.243 81.546 1.00 210.62 128 THR J C 1
ATOM 7708 O O . THR I 4 77 ? 202.138 98.390 81.008 1.00 210.62 128 THR J O 1
ATOM 7710 N N . LYS I 4 78 ? 204.341 98.895 81.163 1.00 209.81 129 LYS J N 1
ATOM 7711 C CA . LYS I 4 78 ? 204.349 99.855 80.060 1.00 209.81 129 LYS J CA 1
ATOM 7712 C C . LYS I 4 78 ? 203.726 99.284 78.790 1.00 209.81 129 LYS J C 1
ATOM 7713 O O . LYS I 4 78 ? 202.822 99.889 78.201 1.00 209.81 129 LYS J O 1
ATOM 7715 N N . LYS I 4 79 ? 204.200 98.116 78.351 1.00 210.76 130 LYS J N 1
ATOM 7716 C CA . LYS I 4 79 ? 203.638 97.505 77.150 1.00 210.76 130 LYS J CA 1
ATOM 7717 C C . LYS I 4 79 ? 202.150 97.233 77.326 1.00 210.76 130 LYS J C 1
ATOM 7718 O O . LYS I 4 79 ? 201.342 97.543 76.442 1.00 210.76 130 LYS J O 1
ATOM 7720 N N . ASP I 4 80 ? 201.765 96.697 78.485 1.00 208.78 131 ASP J N 1
ATOM 7721 C CA . ASP I 4 80 ? 200.360 96.398 78.729 1.00 208.78 131 ASP J CA 1
ATOM 7722 C C . ASP I 4 80 ? 199.508 97.661 78.737 1.00 208.78 131 ASP J C 1
ATOM 7723 O O . ASP I 4 80 ? 198.435 97.693 78.121 1.00 208.78 131 ASP J O 1
ATOM 7725 N N . ILE I 4 81 ? 199.972 98.721 79.408 1.00 207.45 132 ILE J N 1
ATOM 7726 C CA . ILE I 4 81 ? 199.164 99.938 79.463 1.00 207.45 132 ILE J CA 1
ATOM 7727 C C . ILE I 4 81 ? 199.095 100.605 78.093 1.00 207.45 132 ILE J C 1
ATOM 7728 O O . ILE I 4 81 ? 198.133 101.326 77.799 1.00 207.45 132 ILE J O 1
ATOM 7730 N N . GLU I 4 82 ? 200.089 100.378 77.226 1.00 207.00 133 GLU J N 1
ATOM 7731 C CA . GLU I 4 82 ? 199.923 100.797 75.837 1.00 207.00 133 GLU J CA 1
ATOM 7732 C C . GLU I 4 82 ? 198.877 99.943 75.138 1.00 207.00 133 GLU J C 1
ATOM 7733 O O . GLU I 4 82 ? 198.113 100.447 74.307 1.00 207.00 133 GLU J O 1
ATOM 7735 N N . ASP I 4 83 ? 198.826 98.647 75.457 1.00 203.31 134 ASP J N 1
ATOM 7736 C CA . ASP I 4 83 ? 197.888 97.785 74.749 1.00 203.31 134 ASP J CA 1
ATOM 7737 C C . ASP I 4 83 ? 196.453 98.082 75.162 1.00 203.31 134 ASP J C 1
ATOM 7738 O O . ASP I 4 83 ? 195.524 97.840 74.382 1.00 203.31 134 ASP J O 1
ATOM 7740 N N . THR I 4 84 ? 196.253 98.592 76.380 1.00 204.54 135 THR J N 1
ATOM 7741 C CA . THR I 4 84 ? 194.902 98.923 76.828 1.00 204.54 135 THR J CA 1
ATOM 7742 C C . THR I 4 84 ? 194.251 99.960 75.919 1.00 204.54 135 THR J C 1
ATOM 7743 O O . THR I 4 84 ? 193.037 99.917 75.687 1.00 204.54 135 THR J O 1
ATOM 7745 N N . LEU I 4 85 ? 195.040 100.899 75.395 1.00 203.26 136 LEU J N 1
ATOM 7746 C CA . LEU I 4 85 ? 194.538 101.928 74.492 1.00 203.26 136 LEU J CA 1
ATOM 7747 C C . LEU I 4 85 ? 194.752 101.618 73.016 1.00 203.26 136 LEU J C 1
ATOM 7748 O O . LEU I 4 85 ? 194.436 102.463 72.174 1.00 203.26 136 LEU J O 1
ATOM 7750 N N . SER I 4 86 ? 195.281 100.442 72.679 1.00 202.85 137 SER J N 1
ATOM 7751 C CA . SER I 4 86 ? 195.376 100.047 71.276 1.00 202.85 137 SER J CA 1
ATOM 7752 C C . SER I 4 86 ? 193.994 99.892 70.649 1.00 202.85 137 SER J C 1
ATOM 7753 O O . SER I 4 86 ? 193.666 100.553 69.658 1.00 202.85 137 SER J O 1
ATOM 7755 N N . GLY I 4 87 ? 193.168 99.020 71.221 1.00 203.37 138 GLY J N 1
ATOM 7756 C CA . GLY I 4 87 ? 191.888 98.675 70.633 1.00 203.37 138 GLY J CA 1
ATOM 7757 C C . GLY I 4 87 ? 190.768 99.680 70.811 1.00 203.37 138 GLY J C 1
ATOM 7758 O O . GLY I 4 87 ? 189.650 99.304 71.176 1.00 203.37 138 GLY J O 1
ATOM 7759 N N . ILE I 4 88 ? 191.046 100.958 70.563 1.00 205.19 139 ILE J N 1
ATOM 7760 C CA . ILE I 4 88 ? 190.024 101.994 70.674 1.00 205.19 139 ILE J CA 1
ATOM 7761 C C . ILE I 4 88 ? 189.773 102.577 69.287 1.00 205.19 139 ILE J C 1
ATOM 7762 O O . ILE I 4 88 ? 190.339 102.097 68.299 1.00 205.19 139 ILE J O 1
ATOM 7767 N N . GLN I 4 89 ? 188.907 103.592 69.204 1.00 209.94 140 GLN J N 1
ATOM 7768 C CA . GLN I 4 89 ? 188.364 104.202 67.980 1.00 209.94 140 GLN J CA 1
ATOM 7769 C C . GLN I 4 89 ? 187.269 103.332 67.381 1.00 209.94 140 GLN J C 1
ATOM 7770 O O . GLN I 4 89 ? 186.660 103.726 66.378 1.00 209.94 140 GLN J O 1
ATOM 7772 N N . THR I 4 90 ? 186.997 102.164 67.960 1.00 215.46 141 THR J N 1
ATOM 7773 C CA . THR I 4 90 ? 185.793 101.408 67.649 1.00 215.46 141 THR J CA 1
ATOM 7774 C C . THR I 4 90 ? 184.561 102.036 68.280 1.00 215.46 141 THR J C 1
ATOM 7775 O O . THR I 4 90 ? 183.438 101.675 67.912 1.00 215.46 141 THR J O 1
ATOM 7777 N N . ALA I 4 91 ? 184.755 102.961 69.216 1.00 216.47 142 ALA J N 1
ATOM 7778 C CA . ALA I 4 91 ? 183.658 103.580 69.940 1.00 216.47 142 ALA J CA 1
ATOM 7779 C C . ALA I 4 91 ? 183.016 104.697 69.128 1.00 216.47 142 ALA J C 1
ATOM 7780 O O . ALA I 4 91 ? 183.698 105.477 68.457 1.00 216.47 142 ALA J O 1
ATOM 7782 N N . GLY I 4 92 ? 181.689 104.761 69.199 1.00 217.68 143 GLY J N 1
ATOM 7783 C CA . GLY I 4 92 ? 180.955 105.844 68.565 1.00 217.68 143 GLY J CA 1
ATOM 7784 C C . GLY I 4 92 ? 181.267 107.172 69.231 1.00 217.68 143 GLY J C 1
ATOM 7785 O O . GLY I 4 92 ? 181.259 107.284 70.463 1.00 217.68 143 GLY J O 1
ATOM 7786 N N . CYS I 4 93 ? 181.539 108.190 68.418 1.00 213.56 144 CYS J N 1
ATOM 7787 C CA . CYS I 4 93 ? 181.955 109.493 68.918 1.00 213.56 144 CYS J CA 1
ATOM 7788 C C . CYS I 4 93 ? 180.773 110.377 69.306 1.00 213.56 144 CYS J C 1
ATOM 7789 O O . CYS I 4 93 ? 180.890 111.608 69.306 1.00 213.56 144 CYS J O 1
ATOM 7791 N N . GLY I 4 94 ? 179.634 109.770 69.627 1.00 204.91 145 GLY J N 1
ATOM 7792 C CA . GLY I 4 94 ? 178.472 110.504 70.081 1.00 204.91 145 GLY J CA 1
ATOM 7793 C C . GLY I 4 94 ? 178.300 110.444 71.585 1.00 204.91 145 GLY J C 1
ATOM 7794 O O . GLY I 4 94 ? 179.252 110.668 72.338 1.00 204.91 145 GLY J O 1
ATOM 7795 N N . SER I 4 95 ? 177.087 110.138 72.036 1.00 195.31 146 SER J N 1
ATOM 7796 C CA . SER I 4 95 ? 176.777 110.091 73.458 1.00 195.31 146 SER J CA 1
ATOM 7797 C C . SER I 4 95 ? 177.041 108.733 74.089 1.00 195.31 146 SER J C 1
ATOM 7798 O O . SER I 4 95 ? 176.759 108.558 75.277 1.00 195.31 146 SER J O 1
ATOM 7801 N N . THR I 4 96 ? 177.552 107.764 73.332 1.00 208.02 147 THR J N 1
ATOM 7802 C CA . THR I 4 96 ? 177.947 106.481 73.899 1.00 208.02 147 THR J CA 1
ATOM 7803 C C . THR I 4 96 ? 179.462 106.332 74.001 1.00 208.02 147 THR J C 1
ATOM 7804 O O . THR I 4 96 ? 179.962 105.213 74.138 1.00 208.02 147 THR J O 1
ATOM 7808 N N . PHE I 4 97 ? 180.195 107.447 73.961 1.00 207.62 148 PHE J N 1
ATOM 7809 C CA . PHE I 4 97 ? 181.651 107.402 73.871 1.00 207.62 148 PHE J CA 1
ATOM 7810 C C . PHE I 4 97 ? 182.248 106.628 75.043 1.00 207.62 148 PHE J C 1
ATOM 7811 O O . PHE I 4 97 ? 182.897 105.586 74.862 1.00 207.62 148 PHE J O 1
ATOM 7819 N N . PHE I 4 98 ? 181.981 107.094 76.264 1.00 204.34 149 PHE J N 1
ATOM 7820 C CA . PHE I 4 98 ? 182.617 106.494 77.427 1.00 204.34 149 PHE J CA 1
ATOM 7821 C C . PHE I 4 98 ? 182.132 105.069 77.625 1.00 204.34 149 PHE J C 1
ATOM 7822 O O . PHE I 4 98 ? 182.930 104.168 77.907 1.00 204.34 149 PHE J O 1
ATOM 7830 N N . ARG I 4 99 ? 180.823 104.848 77.484 1.00 209.52 150 ARG J N 1
ATOM 7831 C CA . ARG I 4 99 ? 180.281 103.505 77.650 1.00 209.52 150 ARG J CA 1
ATOM 7832 C C . ARG I 4 99 ? 180.903 102.546 76.644 1.00 209.52 150 ARG J C 1
ATOM 7833 O O . ARG I 4 99 ? 181.233 101.404 76.986 1.00 209.52 150 ARG J O 1
ATOM 7835 N N . ASP I 4 100 ? 181.060 102.991 75.393 1.00 211.93 151 ASP J N 1
ATOM 7836 C CA . ASP I 4 100 ? 181.651 102.133 74.372 1.00 211.93 151 ASP J CA 1
ATOM 7837 C C . ASP I 4 100 ? 183.108 101.832 74.678 1.00 211.93 151 ASP J C 1
ATOM 7838 O O . ASP I 4 100 ? 183.609 100.764 74.310 1.00 211.93 151 ASP J O 1
ATOM 7843 N N . LEU I 4 101 ? 183.804 102.751 75.353 1.00 212.07 152 LEU J N 1
ATOM 7844 C CA . LEU I 4 101 ? 185.204 102.473 75.660 1.00 212.07 152 LEU J CA 1
ATOM 7845 C C . LEU I 4 101 ? 185.342 101.416 76.749 1.00 212.07 152 LEU J C 1
ATOM 7846 O O . LEU I 4 101 ? 186.359 100.717 76.800 1.00 212.07 152 LEU J O 1
ATOM 7851 N N . GLY I 4 102 ? 184.348 101.284 77.619 1.00 212.09 153 GLY J N 1
ATOM 7852 C CA . GLY I 4 102 ? 184.369 100.225 78.619 1.00 212.09 153 GLY J CA 1
ATOM 7853 C C . GLY I 4 102 ? 185.533 100.316 79.587 1.00 212.09 153 GLY J C 1
ATOM 7854 O O . GLY I 4 102 ? 185.699 101.300 80.316 1.00 212.09 153 GLY J O 1
ATOM 7855 N N . ASP I 4 103 ? 186.342 99.257 79.615 1.00 209.57 154 ASP J N 1
ATOM 7856 C CA . ASP I 4 103 ? 187.579 99.222 80.384 1.00 209.57 154 ASP J CA 1
ATOM 7857 C C . ASP I 4 103 ? 188.792 99.657 79.568 1.00 209.57 154 ASP J C 1
ATOM 7858 O O . ASP I 4 103 ? 189.878 99.820 80.133 1.00 209.57 154 ASP J O 1
ATOM 7860 N N . LYS I 4 104 ? 188.623 99.869 78.263 1.00 208.63 155 LYS J N 1
ATOM 7861 C CA . LYS I 4 104 ? 189.719 100.193 77.347 1.00 208.63 155 LYS J CA 1
ATOM 7862 C C . LYS I 4 104 ? 190.012 101.695 77.354 1.00 208.63 155 LYS J C 1
ATOM 7863 O O . LYS I 4 104 ? 189.731 102.426 76.403 1.00 208.63 155 LYS J O 1
ATOM 7865 N N . GLY I 4 105 ? 190.603 102.156 78.452 1.00 211.34 156 GLY J N 1
ATOM 7866 C CA . GLY I 4 105 ? 190.993 103.552 78.529 1.00 211.34 156 GLY J CA 1
ATOM 7867 C C . GLY I 4 105 ? 191.838 103.849 79.747 1.00 211.34 156 GLY J C 1
ATOM 7868 O O . GLY I 4 105 ? 191.893 103.066 80.702 1.00 211.34 156 GLY J O 1
ATOM 7869 N N . LEU I 4 106 ? 192.495 105.008 79.695 1.00 208.31 157 LEU J N 1
ATOM 7870 C CA . LEU I 4 106 ? 193.502 105.415 80.667 1.00 208.31 157 LEU J CA 1
ATOM 7871 C C . LEU I 4 106 ? 193.216 106.836 81.127 1.00 208.31 157 LEU J C 1
ATOM 7872 O O . LEU I 4 106 ? 192.979 107.720 80.298 1.00 208.31 157 LEU J O 1
ATOM 7877 N N . ILE I 4 107 ? 193.265 107.057 82.439 1.00 205.83 158 ILE J N 1
ATOM 7878 C CA . ILE I 4 107 ? 193.027 108.371 83.024 1.00 205.83 158 ILE J CA 1
ATOM 7879 C C . ILE I 4 107 ? 194.165 108.679 83.985 1.00 205.83 158 ILE J C 1
ATOM 7880 O O . ILE I 4 107 ? 194.411 107.913 84.925 1.00 205.83 158 ILE J O 1
ATOM 7885 N N . SER I 4 108 ? 194.854 109.796 83.754 1.00 200.14 159 SER J N 1
ATOM 7886 C CA . SER I 4 108 ? 195.788 110.339 84.729 1.00 200.14 159 SER J CA 1
ATOM 7887 C C . SER I 4 108 ? 195.001 111.055 85.814 1.00 200.14 159 SER J C 1
ATOM 7888 O O . SER I 4 108 ? 193.988 111.694 85.526 1.00 200.14 159 SER J O 1
ATOM 7891 N N . TYR I 4 109 ? 195.470 110.953 87.060 1.00 193.47 160 TYR J N 1
ATOM 7892 C CA . TYR I 4 109 ? 194.794 111.608 88.178 1.00 193.47 160 TYR J CA 1
ATOM 7893 C C . TYR I 4 109 ? 194.334 113.021 87.855 1.00 193.47 160 TYR J C 1
ATOM 7894 O O . TYR I 4 109 ? 193.238 113.427 88.250 1.00 193.47 160 TYR J O 1
ATOM 7903 N N . THR I 4 110 ? 195.176 113.794 87.176 1.00 194.53 161 THR J N 1
ATOM 7904 C CA . THR I 4 110 ? 194.787 115.156 86.837 1.00 194.53 161 THR J CA 1
ATOM 7905 C C . THR I 4 110 ? 193.575 115.169 85.910 1.00 194.53 161 THR J C 1
ATOM 7906 O O . THR I 4 110 ? 192.652 115.970 86.099 1.00 194.53 161 THR J O 1
ATOM 7910 N N . GLU I 4 111 ? 193.552 114.282 84.908 1.00 196.90 162 GLU J N 1
ATOM 7911 C CA . GLU I 4 111 ? 192.403 114.210 84.007 1.00 196.90 162 GLU J CA 1
ATOM 7912 C C . GLU I 4 111 ? 191.116 113.920 84.759 1.00 196.90 162 GLU J C 1
ATOM 7913 O O . GLU I 4 111 ? 190.074 114.519 84.473 1.00 196.90 162 GLU J O 1
ATOM 7919 N N . TYR I 4 112 ? 191.165 113.009 85.729 1.00 188.27 163 TYR J N 1
ATOM 7920 C CA . TYR I 4 112 ? 189.955 112.682 86.466 1.00 188.27 163 TYR J CA 1
ATOM 7921 C C . TYR I 4 112 ? 189.426 113.897 87.214 1.00 188.27 163 TYR J C 1
ATOM 7922 O O . TYR I 4 112 ? 188.211 114.044 87.374 1.00 188.27 163 TYR J O 1
ATOM 7931 N N . LEU I 4 113 ? 190.315 114.768 87.694 1.00 188.00 164 LEU J N 1
ATOM 7932 C CA . LEU I 4 113 ? 189.848 116.006 88.307 1.00 188.00 164 LEU J CA 1
ATOM 7933 C C . LEU I 4 113 ? 189.180 116.907 87.280 1.00 188.00 164 LEU J C 1
ATOM 7934 O O . LEU I 4 113 ? 188.207 117.600 87.597 1.00 188.00 164 LEU J O 1
ATOM 7939 N N . PHE I 4 114 ? 189.703 116.931 86.051 1.00 184.79 165 PHE J N 1
ATOM 7940 C CA . PHE I 4 114 ? 189.170 117.835 85.034 1.00 184.79 165 PHE J CA 1
ATOM 7941 C C . PHE I 4 114 ? 187.765 117.431 84.589 1.00 184.79 165 PHE J C 1
ATOM 7942 O O . PHE I 4 114 ? 186.963 118.295 84.220 1.00 184.79 165 PHE J O 1
ATOM 7950 N N . LEU I 4 115 ? 187.456 116.133 84.585 1.00 181.59 166 LEU J N 1
ATOM 7951 C CA . LEU I 4 115 ? 186.099 115.700 84.269 1.00 181.59 166 LEU J CA 1
ATOM 7952 C C . LEU I 4 115 ? 185.128 116.103 85.368 1.00 181.59 166 LEU J C 1
ATOM 7953 O O . LEU I 4 115 ? 184.050 116.642 85.091 1.00 181.59 166 LEU J O 1
ATOM 7958 N N . LEU I 4 116 ? 185.499 115.849 86.625 1.00 177.91 167 LEU J N 1
ATOM 7959 C CA . LEU I 4 116 ? 184.623 116.175 87.744 1.00 177.91 167 LEU J CA 1
ATOM 7960 C C . LEU I 4 116 ? 184.171 117.625 87.724 1.00 177.91 167 LEU J C 1
ATOM 7961 O O . LEU I 4 116 ? 183.005 117.915 88.011 1.00 177.91 167 LEU J O 1
ATOM 7966 N N . THR I 4 117 ? 185.077 118.559 87.438 1.00 177.51 168 THR J N 1
ATOM 7967 C CA . THR I 4 117 ? 184.646 119.951 87.426 1.00 177.51 168 THR J CA 1
ATOM 7968 C C . THR I 4 117 ? 183.646 120.197 86.302 1.00 177.51 168 THR J C 1
ATOM 7969 O O . THR I 4 117 ? 182.688 120.957 86.474 1.00 177.51 168 THR J O 1
ATOM 7973 N N . ILE I 4 118 ? 183.833 119.542 85.154 1.00 177.30 169 ILE J N 1
ATOM 7974 C CA . ILE I 4 118 ? 182.864 119.658 84.067 1.00 177.30 169 ILE J CA 1
ATOM 7975 C C . ILE I 4 118 ? 181.494 119.162 84.507 1.00 177.30 169 ILE J C 1
ATOM 7976 O O . ILE I 4 118 ? 180.468 119.780 84.203 1.00 177.30 169 ILE J O 1
ATOM 7981 N N . LEU I 4 119 ? 181.453 118.045 85.237 1.00 172.80 170 LEU J N 1
ATOM 7982 C CA . LEU I 4 119 ? 180.180 117.560 85.767 1.00 172.80 170 LEU J CA 1
ATOM 7983 C C . LEU I 4 119 ? 179.559 118.543 86.752 1.00 172.80 170 LEU J C 1
ATOM 7984 O O . LEU I 4 119 ? 178.384 118.902 86.626 1.00 172.80 170 LEU J O 1
ATOM 7989 N N . THR I 4 120 ? 180.324 118.982 87.750 1.00 171.01 171 THR J N 1
ATOM 7990 C CA . THR I 4 120 ? 179.736 119.823 88.787 1.00 171.01 171 THR J CA 1
ATOM 7991 C C . THR I 4 120 ? 179.582 121.273 88.335 1.00 171.01 171 THR J C 1
ATOM 7992 O O . THR I 4 120 ? 178.512 121.868 88.496 1.00 171.01 171 THR J O 1
ATOM 7996 N N . LYS I 4 121 ? 180.636 121.859 87.776 1.00 176.26 172 LYS J N 1
ATOM 7997 C CA . LYS I 4 121 ? 180.629 123.284 87.479 1.00 176.26 172 LYS J CA 1
ATOM 7998 C C . LYS I 4 121 ? 179.711 123.575 86.291 1.00 176.26 172 LYS J C 1
ATOM 7999 O O . LYS I 4 121 ? 179.479 122.705 85.447 1.00 176.26 172 LYS J O 1
ATOM 8001 N N . PRO I 4 122 ? 179.170 124.787 86.203 1.00 182.53 173 PRO J N 1
ATOM 8002 C CA . PRO I 4 122 ? 178.597 125.227 84.928 1.00 182.53 173 PRO J CA 1
ATOM 8003 C C . PRO I 4 122 ? 179.680 125.463 83.888 1.00 182.53 173 PRO J C 1
ATOM 8004 O O . PRO I 4 122 ? 180.821 125.811 84.201 1.00 182.53 173 PRO J O 1
ATOM 8008 N N . HIS I 4 123 ? 179.292 125.271 82.626 1.00 189.55 174 HIS J N 1
ATOM 8009 C CA . HIS I 4 123 ? 180.241 125.239 81.519 1.00 189.55 174 HIS J CA 1
ATOM 8010 C C . HIS I 4 123 ? 180.852 126.597 81.185 1.00 189.55 174 HIS J C 1
ATOM 8011 O O . HIS I 4 123 ? 181.976 126.642 80.667 1.00 189.55 174 HIS J O 1
ATOM 8013 N N . SER I 4 124 ? 180.168 127.699 81.511 1.00 189.59 175 SER J N 1
ATOM 8014 C CA . SER I 4 124 ? 180.610 129.010 81.041 1.00 189.59 175 SER J CA 1
ATOM 8015 C C . SER I 4 124 ? 182.017 129.355 81.508 1.00 189.59 175 SER J C 1
ATOM 8016 O O . SER I 4 124 ? 182.786 129.962 80.751 1.00 189.59 175 SER J O 1
ATOM 8019 N N . GLY I 4 125 ? 182.394 128.935 82.716 1.00 190.48 176 GLY J N 1
ATOM 8020 C CA . GLY I 4 125 ? 183.724 129.253 83.205 1.00 190.48 176 GLY J CA 1
ATOM 8021 C C . GLY I 4 125 ? 184.812 128.705 82.305 1.00 190.48 176 GLY J C 1
ATOM 8022 O O . GLY I 4 125 ? 185.797 129.392 82.018 1.00 190.48 176 GLY J O 1
ATOM 8023 N N . PHE I 4 126 ? 184.596 127.507 81.758 1.00 185.44 177 PHE J N 1
ATOM 8024 C CA . PHE I 4 126 ? 185.596 126.928 80.871 1.00 185.44 177 PHE J CA 1
ATOM 8025 C C . PHE I 4 126 ? 185.754 127.783 79.626 1.00 185.44 177 PHE J C 1
ATOM 8026 O O . PHE I 4 126 ? 186.875 128.000 79.148 1.00 185.44 177 PHE J O 1
ATOM 8034 N N . HIS I 4 127 ? 184.647 128.343 79.136 1.00 187.01 178 HIS J N 1
ATOM 8035 C CA . HIS I 4 127 ? 184.726 129.234 77.987 1.00 187.01 178 HIS J CA 1
ATOM 8036 C C . HIS I 4 127 ? 185.612 130.431 78.289 1.00 187.01 178 HIS J C 1
ATOM 8037 O O . HIS I 4 127 ? 186.446 130.817 77.460 1.00 187.01 178 HIS J O 1
ATOM 8044 N N . VAL I 4 128 ? 185.516 130.973 79.506 1.00 193.07 179 VAL J N 1
ATOM 8045 C CA . VAL I 4 128 ? 186.374 132.098 79.856 1.00 193.07 179 VAL J CA 1
ATOM 8046 C C . VAL I 4 128 ? 187.834 131.689 79.761 1.00 193.07 179 VAL J C 1
ATOM 8047 O O . VAL I 4 128 ? 188.664 132.422 79.206 1.00 193.07 179 VAL J O 1
ATOM 8051 N N . ALA I 4 129 ? 188.151 130.465 80.188 1.00 197.69 180 ALA J N 1
ATOM 8052 C CA . ALA I 4 129 ? 189.531 130.014 80.093 1.00 197.69 180 ALA J CA 1
ATOM 8053 C C . ALA I 4 129 ? 189.965 129.916 78.641 1.00 197.69 180 ALA J C 1
ATOM 8054 O O . ALA I 4 129 ? 191.071 130.345 78.287 1.00 197.69 180 ALA J O 1
ATOM 8056 N N . PHE I 4 130 ? 189.070 129.445 77.768 1.00 197.04 181 PHE J N 1
ATOM 8057 C CA . PHE I 4 130 ? 189.404 129.388 76.351 1.00 197.04 181 PHE J CA 1
ATOM 8058 C C . PHE I 4 130 ? 189.746 130.770 75.819 1.00 197.04 181 PHE J C 1
ATOM 8059 O O . PHE I 4 130 ? 190.624 130.914 74.961 1.00 197.04 181 PHE J O 1
ATOM 8067 N N . LYS I 4 131 ? 189.064 131.800 76.315 1.00 199.59 182 LYS J N 1
ATOM 8068 C CA . LYS I 4 131 ? 189.413 133.152 75.904 1.00 199.59 182 LYS J CA 1
ATOM 8069 C C . LYS I 4 131 ? 190.786 133.553 76.430 1.00 199.59 182 LYS J C 1
ATOM 8070 O O . LYS I 4 131 ? 191.609 134.105 75.691 1.00 199.59 182 LYS J O 1
ATOM 8072 N N . MET I 4 132 ? 191.052 133.273 77.709 1.00 187.83 183 MET J N 1
ATOM 8073 C CA . MET I 4 132 ? 192.298 133.721 78.328 1.00 187.83 183 MET J CA 1
ATOM 8074 C C . MET I 4 132 ? 193.533 133.066 77.727 1.00 187.83 183 MET J C 1
ATOM 8075 O O . MET I 4 132 ? 194.593 133.696 77.640 1.00 187.83 183 MET J O 1
ATOM 8080 N N . LEU I 4 133 ? 193.429 131.804 77.325 1.00 208.40 184 LEU J N 1
ATOM 8081 C CA . LEU I 4 133 ? 194.615 131.086 76.873 1.00 208.40 184 LEU J CA 1
ATOM 8082 C C . LEU I 4 133 ? 195.168 131.676 75.581 1.00 208.40 184 LEU J C 1
ATOM 8083 O O . LEU I 4 133 ? 196.360 131.990 75.492 1.00 208.40 184 LEU J O 1
ATOM 8088 N N . ASP I 4 134 ? 194.322 131.832 74.569 1.00 209.61 185 ASP J N 1
ATOM 8089 C CA . ASP I 4 134 ? 194.759 132.280 73.256 1.00 209.61 185 ASP J CA 1
ATOM 8090 C C . ASP I 4 134 ? 193.839 133.386 72.768 1.00 209.61 185 ASP J C 1
ATOM 8091 O O . ASP I 4 134 ? 192.616 133.301 72.916 1.00 209.61 185 ASP J O 1
ATOM 8093 N N . THR I 4 135 ? 194.434 134.422 72.186 1.00 218.30 186 THR J N 1
ATOM 8094 C CA . THR I 4 135 ? 193.696 135.563 71.670 1.00 218.30 186 THR J CA 1
ATOM 8095 C C . THR I 4 135 ? 193.743 135.557 70.150 1.00 218.30 186 THR J C 1
ATOM 8096 O O . THR I 4 135 ? 194.785 135.271 69.551 1.00 218.30 186 THR J O 1
ATOM 8098 N N . ASP I 4 136 ? 192.603 135.879 69.538 1.00 221.82 187 ASP J N 1
ATOM 8099 C CA . ASP I 4 136 ? 192.474 135.956 68.083 1.00 221.82 187 ASP J CA 1
ATOM 8100 C C . ASP I 4 136 ? 192.882 134.640 67.427 1.00 221.82 187 ASP J C 1
ATOM 8101 O O . ASP I 4 136 ? 193.567 134.622 66.403 1.00 221.82 187 ASP J O 1
ATOM 8103 N N . GLY I 4 137 ? 192.459 133.524 68.027 1.00 222.46 188 GLY J N 1
ATOM 8104 C CA . GLY I 4 137 ? 192.787 132.217 67.500 1.00 222.46 188 GLY J CA 1
ATOM 8105 C C . GLY I 4 137 ? 191.651 131.235 67.704 1.00 222.46 188 GLY J C 1
ATOM 8106 O O . GLY I 4 137 ? 190.682 131.505 68.417 1.00 222.46 188 GLY J O 1
ATOM 8107 N N . ASN I 4 138 ? 191.798 130.075 67.060 1.00 219.73 189 ASN J N 1
ATOM 8108 C CA . ASN I 4 138 ? 190.880 128.957 67.247 1.00 219.73 189 ASN J CA 1
ATOM 8109 C C . ASN I 4 138 ? 190.901 128.400 68.666 1.00 219.73 189 ASN J C 1
ATOM 8110 O O . ASN I 4 138 ? 190.085 127.523 68.971 1.00 219.73 189 ASN J O 1
ATOM 8112 N N . GLU I 4 139 ? 191.827 128.859 69.519 1.00 219.72 190 GLU J N 1
ATOM 8113 C CA . GLU I 4 139 ? 192.009 128.349 70.884 1.00 219.72 190 GLU J CA 1
ATOM 8114 C C . GLU I 4 139 ? 192.580 126.929 70.895 1.00 219.72 190 GLU J C 1
ATOM 8115 O O . GLU I 4 139 ? 192.124 126.067 71.647 1.00 219.72 190 GLU J O 1
ATOM 8117 N N . MET I 4 140 ? 193.584 126.690 70.058 1.00 221.03 191 MET J N 1
ATOM 8118 C CA . MET I 4 140 ? 194.244 125.394 69.993 1.00 221.03 191 MET J CA 1
ATOM 8119 C C . MET I 4 140 ? 195.176 125.199 71.181 1.00 221.03 191 MET J C 1
ATOM 8120 O O . MET I 4 140 ? 195.750 126.152 71.713 1.00 221.03 191 MET J O 1
ATOM 8122 N N . ILE I 4 141 ? 195.317 123.943 71.599 1.00 220.31 192 ILE J N 1
ATOM 8123 C CA . ILE I 4 141 ? 196.195 123.572 72.700 1.00 220.31 192 ILE J CA 1
ATOM 8124 C C . ILE I 4 141 ? 197.114 122.449 72.249 1.00 220.31 192 ILE J C 1
ATOM 8125 O O . ILE I 4 141 ? 196.691 121.528 71.542 1.00 220.31 192 ILE J O 1
ATOM 8127 N N . GLU I 4 142 ? 198.377 122.537 72.649 1.00 219.69 193 GLU J N 1
ATOM 8128 C CA . GLU I 4 142 ? 199.302 121.430 72.501 1.00 219.69 193 GLU J CA 1
ATOM 8129 C C . GLU I 4 142 ? 199.047 120.394 73.589 1.00 219.69 193 GLU J C 1
ATOM 8130 O O . GLU I 4 142 ? 198.238 120.594 74.499 1.00 219.69 193 GLU J O 1
ATOM 8132 N N . LYS I 4 143 ? 199.738 119.258 73.473 1.00 220.12 194 LYS J N 1
ATOM 8133 C CA . LYS I 4 143 ? 199.654 118.239 74.514 1.00 220.12 194 LYS J CA 1
ATOM 8134 C C . LYS I 4 143 ? 200.026 118.814 75.876 1.00 220.12 194 LYS J C 1
ATOM 8135 O O . LYS I 4 143 ? 199.368 118.526 76.882 1.00 220.12 194 LYS J O 1
ATOM 8137 N N . ARG I 4 144 ? 201.081 119.631 75.927 1.00 219.60 195 ARG J N 1
ATOM 8138 C CA . ARG I 4 144 ? 201.472 120.265 77.183 1.00 219.60 195 ARG J CA 1
ATOM 8139 C C . ARG I 4 144 ? 200.457 121.319 77.610 1.00 219.60 195 ARG J C 1
ATOM 8140 O O . ARG I 4 144 ? 200.134 121.436 78.801 1.00 219.60 195 ARG J O 1
ATOM 8142 N N . GLU I 4 145 ? 199.938 122.093 76.649 1.00 218.52 196 GLU J N 1
ATOM 8143 C CA . GLU I 4 145 ? 198.920 123.082 76.980 1.00 218.52 196 GLU J CA 1
ATOM 8144 C C . GLU I 4 145 ? 197.674 122.423 77.545 1.00 218.52 196 GLU J C 1
ATOM 8145 O O . GLU I 4 145 ? 196.975 123.023 78.367 1.00 218.52 196 GLU J O 1
ATOM 8147 N N . PHE I 4 146 ? 197.367 121.202 77.106 1.00 208.78 197 PHE J N 1
ATOM 8148 C CA . PHE I 4 146 ? 196.229 120.486 77.669 1.00 208.78 197 PHE J CA 1
ATOM 8149 C C . PHE I 4 146 ? 196.451 120.231 79.156 1.00 208.78 197 PHE J C 1
ATOM 8150 O O . PHE I 4 146 ? 195.537 120.401 79.975 1.00 208.78 197 PHE J O 1
ATOM 8158 N N . PHE I 4 147 ? 197.678 119.844 79.522 1.00 208.46 198 PHE J N 1
ATOM 8159 C CA . PHE I 4 147 ? 198.025 119.650 80.926 1.00 208.46 198 PHE J CA 1
ATOM 8160 C C . PHE I 4 147 ? 197.924 120.954 81.704 1.00 208.46 198 PHE J C 1
ATOM 8161 O O . PHE I 4 147 ? 197.440 120.971 82.842 1.00 208.46 198 PHE J O 1
ATOM 8169 N N . LYS I 4 148 ? 198.406 122.051 81.116 1.00 213.56 199 LYS J N 1
ATOM 8170 C CA . LYS I 4 148 ? 198.253 123.360 81.744 1.00 213.56 199 LYS J CA 1
ATOM 8171 C C . LYS I 4 148 ? 196.786 123.684 82.001 1.00 213.56 199 LYS J C 1
ATOM 8172 O O . LYS I 4 148 ? 196.421 124.171 83.079 1.00 213.56 199 LYS J O 1
ATOM 8174 N N . LEU I 4 149 ? 195.939 123.464 80.993 1.00 208.73 200 LEU J N 1
ATOM 8175 C CA . LEU I 4 149 ? 194.506 123.685 81.152 1.00 208.73 200 LEU J CA 1
ATOM 8176 C C . LEU I 4 149 ? 193.938 122.853 82.292 1.00 208.73 200 LEU J C 1
ATOM 8177 O O . LEU I 4 149 ? 193.169 123.361 83.116 1.00 208.73 200 LEU J O 1
ATOM 8182 N N . GLN I 4 150 ? 194.341 121.586 82.388 1.00 201.93 201 GLN J N 1
ATOM 8183 C CA . GLN I 4 150 ? 193.832 120.759 83.478 1.00 201.93 201 GLN J CA 1
ATOM 8184 C C . GLN I 4 150 ? 194.285 121.307 84.821 1.00 201.93 201 GLN J C 1
ATOM 8185 O O . GLN I 4 150 ? 193.497 121.380 85.772 1.00 201.93 201 GLN J O 1
ATOM 8191 N N . LYS I 4 151 ? 195.549 121.710 84.913 1.00 205.78 202 LYS J N 1
ATOM 8192 C CA . LYS I 4 151 ? 196.103 122.137 86.190 1.00 205.78 202 LYS J CA 1
ATOM 8193 C C . LYS I 4 151 ? 195.497 123.456 86.654 1.00 205.78 202 LYS J C 1
ATOM 8194 O O . LYS I 4 151 ? 195.352 123.677 87.861 1.00 205.78 202 LYS J O 1
ATOM 8196 N N . ILE I 4 152 ? 195.147 124.346 85.722 1.00 199.27 203 ILE J N 1
ATOM 8197 C CA . ILE I 4 152 ? 194.534 125.611 86.121 1.00 199.27 203 ILE J CA 1
ATOM 8198 C C . ILE I 4 152 ? 193.041 125.451 86.407 1.00 199.27 203 ILE J C 1
ATOM 8199 O O . ILE I 4 152 ? 192.539 125.982 87.404 1.00 199.27 203 ILE J O 1
ATOM 8204 N N . ILE I 4 153 ? 192.298 124.755 85.539 1.00 195.34 204 ILE J N 1
ATOM 8205 C CA . ILE I 4 153 ? 190.842 124.719 85.695 1.00 195.34 204 ILE J CA 1
ATOM 8206 C C . ILE I 4 153 ? 190.444 124.071 87.016 1.00 195.34 204 ILE J C 1
ATOM 8207 O O . ILE I 4 153 ? 189.563 124.569 87.727 1.00 195.34 204 ILE J O 1
ATOM 8212 N N . SER I 4 154 ? 191.093 122.965 87.374 1.00 198.81 205 SER J N 1
ATOM 8213 C CA . SER I 4 154 ? 190.691 122.158 88.517 1.00 198.81 205 SER J CA 1
ATOM 8214 C C . SER I 4 154 ? 191.308 122.613 89.834 1.00 198.81 205 SER J C 1
ATOM 8215 O O . SER I 4 154 ? 191.339 121.832 90.791 1.00 198.81 205 SER J O 1
ATOM 8218 N N . LYS I 4 155 ? 191.792 123.844 89.913 1.00 194.22 206 LYS J N 1
ATOM 8219 C CA . LYS I 4 155 ? 192.459 124.295 91.128 1.00 194.22 206 LYS J CA 1
ATOM 8220 C C . LYS I 4 155 ? 191.444 124.852 92.122 1.00 194.22 206 LYS J C 1
ATOM 8221 O O . LYS I 4 155 ? 190.239 124.641 91.977 1.00 194.22 206 LYS J O 1
ATOM 8223 N N . PRO I 4 177 ? 207.520 115.150 79.144 1.00 215.56 228 PRO J N 1
ATOM 8224 C CA . PRO I 4 177 ? 206.828 114.113 78.372 1.00 215.56 228 PRO J CA 1
ATOM 8225 C C . PRO I 4 177 ? 205.857 113.302 79.221 1.00 215.56 228 PRO J C 1
ATOM 8226 O O . PRO I 4 177 ? 205.943 113.334 80.448 1.00 215.56 228 PRO J O 1
ATOM 8228 N N . GLU I 4 178 ? 204.980 112.550 78.561 1.00 216.74 229 GLU J N 1
ATOM 8229 C CA . GLU I 4 178 ? 203.834 111.890 79.175 1.00 216.74 229 GLU J CA 1
ATOM 8230 C C . GLU I 4 178 ? 203.266 110.895 78.176 1.00 216.74 229 GLU J C 1
ATOM 8231 O O . GLU I 4 178 ? 203.493 110.999 76.967 1.00 216.74 229 GLU J O 1
ATOM 8233 N N . ILE I 4 179 ? 202.518 109.926 78.706 1.00 223.24 230 ILE J N 1
ATOM 8234 C CA . ILE I 4 179 ? 201.914 108.900 77.868 1.00 223.24 230 ILE J CA 1
ATOM 8235 C C . ILE I 4 179 ? 200.731 109.491 77.106 1.00 223.24 230 ILE J C 1
ATOM 8236 O O . ILE I 4 179 ? 200.124 110.489 77.511 1.00 223.24 230 ILE J O 1
ATOM 8241 N N . ASN I 4 180 ? 200.400 108.864 75.981 1.00 218.70 231 ASN J N 1
ATOM 8242 C CA . ASN I 4 180 ? 199.248 109.308 75.214 1.00 218.70 231 ASN J CA 1
ATOM 8243 C C . ASN I 4 180 ? 197.977 108.933 75.965 1.00 218.70 231 ASN J C 1
ATOM 8244 O O . ASN I 4 180 ? 197.940 107.955 76.716 1.00 218.70 231 ASN J O 1
ATOM 8246 N N . THR I 4 181 ? 196.927 109.724 75.762 1.00 215.63 232 THR J N 1
ATOM 8247 C CA . THR I 4 181 ? 195.664 109.489 76.442 1.00 215.63 232 THR J CA 1
ATOM 8248 C C . THR I 4 181 ? 194.512 109.632 75.463 1.00 215.63 232 THR J C 1
ATOM 8249 O O . THR I 4 181 ? 194.664 110.138 74.348 1.00 215.63 232 THR J O 1
ATOM 8253 N N . THR I 4 182 ? 193.347 109.158 75.905 1.00 213.74 233 THR J N 1
ATOM 8254 C CA . THR I 4 182 ? 192.171 109.140 75.046 1.00 213.74 233 THR J CA 1
ATOM 8255 C C . THR I 4 182 ? 191.756 110.545 74.630 1.00 213.74 233 THR J C 1
ATOM 8256 O O . THR I 4 182 ? 191.428 110.779 73.463 1.00 213.74 233 THR J O 1
ATOM 8260 N N . LEU I 4 183 ? 191.760 111.493 75.571 1.00 212.91 234 LEU J N 1
ATOM 8261 C CA . LEU I 4 183 ? 191.400 112.868 75.234 1.00 212.91 234 LEU J CA 1
ATOM 8262 C C . LEU I 4 183 ? 192.366 113.481 74.229 1.00 212.91 234 LEU J C 1
ATOM 8263 O O . LEU I 4 183 ? 191.942 114.075 73.230 1.00 212.91 234 LEU J O 1
ATOM 8268 N N . GLN I 4 184 ? 193.670 113.339 74.468 1.00 217.05 235 GLN J N 1
ATOM 8269 C CA . GLN I 4 184 ? 194.654 113.930 73.564 1.00 217.05 235 GLN J CA 1
ATOM 8270 C C . GLN I 4 184 ? 194.562 113.316 72.173 1.00 217.05 235 GLN J C 1
ATOM 8271 O O . GLN I 4 184 ? 194.532 114.029 71.164 1.00 217.05 235 GLN J O 1
ATOM 8273 N N . MET I 4 185 ? 194.500 111.988 72.102 1.00 214.72 236 MET J N 1
ATOM 8274 C CA . MET I 4 185 ? 194.445 111.325 70.805 1.00 214.72 236 MET J CA 1
ATOM 8275 C C . MET I 4 185 ? 193.146 111.649 70.077 1.00 214.72 236 MET J C 1
ATOM 8276 O O . MET I 4 185 ? 193.145 111.845 68.857 1.00 214.72 236 MET J O 1
ATOM 8278 N N . ARG I 4 186 ? 192.029 111.701 70.804 1.00 216.68 237 ARG J N 1
ATOM 8279 C CA . ARG I 4 186 ? 190.755 112.036 70.180 1.00 216.68 237 ARG J CA 1
ATOM 8280 C C . ARG I 4 186 ? 190.752 113.461 69.645 1.00 216.68 237 ARG J C 1
ATOM 8281 O O . ARG I 4 186 ? 190.287 113.712 68.527 1.00 216.68 237 ARG J O 1
ATOM 8283 N N . PHE I 4 187 ? 191.269 114.408 70.428 1.00 209.20 238 PHE J N 1
ATOM 8284 C CA . PHE I 4 187 ? 191.132 115.818 70.089 1.00 209.20 238 PHE J CA 1
ATOM 8285 C C . PHE I 4 187 ? 192.163 116.282 69.066 1.00 209.20 238 PHE J C 1
ATOM 8286 O O . PHE I 4 187 ? 191.857 117.132 68.223 1.00 209.20 238 PHE J O 1
ATOM 8294 N N . PHE I 4 188 ? 193.384 115.753 69.123 1.00 215.70 239 PHE J N 1
ATOM 8295 C CA . PHE I 4 188 ? 194.476 116.240 68.291 1.00 215.70 239 PHE J CA 1
ATOM 8296 C C . PHE I 4 188 ? 194.920 115.227 67.247 1.00 215.70 239 PHE J C 1
ATOM 8297 O O . PHE I 4 188 ? 195.984 115.401 66.643 1.00 215.70 239 PHE J O 1
ATOM 8305 N N . GLY I 4 189 ? 194.136 114.182 67.014 1.00 213.24 240 GLY J N 1
ATOM 8306 C CA . GLY I 4 189 ? 194.587 113.091 66.183 1.00 213.24 240 GLY J CA 1
ATOM 8307 C C . GLY I 4 189 ? 195.546 112.189 66.935 1.00 213.24 240 GLY J C 1
ATOM 8308 O O . GLY I 4 189 ? 195.810 112.357 68.129 1.00 213.24 240 GLY J O 1
ATOM 8309 N N . LYS I 4 190 ? 196.094 111.218 66.204 1.00 211.19 241 LYS J N 1
ATOM 8310 C CA . LYS I 4 190 ? 196.902 110.190 66.851 1.00 211.19 241 LYS J CA 1
ATOM 8311 C C . LYS I 4 190 ? 198.204 110.764 67.398 1.00 211.19 241 LYS J C 1
ATOM 8312 O O . LYS I 4 190 ? 198.632 110.400 68.499 1.00 211.19 241 LYS J O 1
ATOM 8314 N N . ARG I 4 191 ? 198.848 111.660 66.649 1.00 208.86 242 ARG J N 1
ATOM 8315 C CA . ARG I 4 191 ? 200.155 112.195 67.019 1.00 208.86 242 ARG J CA 1
ATOM 8316 C C . ARG I 4 191 ? 200.130 113.702 67.250 1.00 208.86 242 ARG J C 1
ATOM 8317 O O . ARG I 4 191 ? 201.161 114.366 67.099 1.00 208.86 242 ARG J O 1
ATOM 8319 N N . GLY I 4 192 ? 198.977 114.259 67.601 1.00 208.10 243 GLY J N 1
ATOM 8320 C CA . GLY I 4 192 ? 198.893 115.688 67.850 1.00 208.10 243 GLY J CA 1
ATOM 8321 C C . GLY I 4 192 ? 198.921 116.553 66.609 1.00 208.10 243 GLY J C 1
ATOM 8322 O O . GLY I 4 192 ? 199.513 117.642 66.625 1.00 208.10 243 GLY J O 1
ATOM 8323 N N . GLN I 4 193 ? 198.278 116.100 65.533 1.00 211.39 244 GLN J N 1
ATOM 8324 C CA . GLN I 4 193 ? 198.263 116.811 64.260 1.00 211.39 244 GLN J CA 1
ATOM 8325 C C . GLN I 4 193 ? 197.119 117.816 64.175 1.00 211.39 244 GLN J C 1
ATOM 8326 O O . GLN I 4 193 ? 197.325 118.952 63.734 1.00 211.39 244 GLN J O 1
ATOM 8328 N N . ARG I 4 194 ? 195.920 117.421 64.593 1.00 211.99 245 ARG J N 1
ATOM 8329 C CA . ARG I 4 194 ? 194.775 118.313 64.645 1.00 211.99 245 ARG J CA 1
ATOM 8330 C C . ARG I 4 194 ? 194.841 119.176 65.904 1.00 211.99 245 ARG J C 1
ATOM 8331 O O . ARG I 4 194 ? 195.643 118.941 66.810 1.00 211.99 245 ARG J O 1
ATOM 8333 N N . LYS I 4 195 ? 193.988 120.195 65.955 1.00 210.70 246 LYS J N 1
ATOM 8334 C CA . LYS I 4 195 ? 193.939 121.091 67.099 1.00 210.70 246 LYS J CA 1
ATOM 8335 C C . LYS I 4 195 ? 192.520 121.143 67.647 1.00 210.70 246 LYS J C 1
ATOM 8336 O O . LYS I 4 195 ? 191.552 120.814 66.957 1.00 210.70 246 LYS J O 1
ATOM 8338 N N . LEU I 4 196 ? 192.411 121.549 68.911 1.00 207.45 247 LEU J N 1
ATOM 8339 C CA . LEU I 4 196 ? 191.125 121.605 69.598 1.00 207.45 247 LEU J CA 1
ATOM 8340 C C . LEU I 4 196 ? 190.403 122.915 69.318 1.00 207.45 247 LEU J C 1
ATOM 8341 O O . LEU I 4 196 ? 190.796 123.971 69.824 1.00 207.45 247 LEU J O 1
ATOM 8343 N N . HIS I 4 197 ? 189.357 122.851 68.502 1.00 200.29 248 HIS J N 1
ATOM 8344 C CA . HIS I 4 197 ? 188.495 123.997 68.257 1.00 200.29 248 HIS J CA 1
ATOM 8345 C C . HIS I 4 197 ? 187.364 123.957 69.276 1.00 200.29 248 HIS J C 1
ATOM 8346 O O . HIS I 4 197 ? 186.734 122.912 69.464 1.00 200.29 248 HIS J O 1
ATOM 8348 N N . TYR I 4 198 ? 187.147 125.083 69.957 1.00 190.92 249 TYR J N 1
ATOM 8349 C CA . TYR I 4 198 ? 186.227 125.211 71.084 1.00 190.92 249 TYR J CA 1
ATOM 8350 C C . TYR I 4 198 ? 184.935 124.419 70.905 1.00 190.92 249 TYR J C 1
ATOM 8351 O O . TYR I 4 198 ? 184.469 123.760 71.843 1.00 190.92 249 TYR J O 1
ATOM 8360 N N . LYS I 4 199 ? 184.343 124.489 69.709 1.00 188.86 250 LYS J N 1
ATOM 8361 C CA . LYS I 4 199 ? 183.061 123.832 69.473 1.00 188.86 250 LYS J CA 1
ATOM 8362 C C . LYS I 4 199 ? 183.126 122.320 69.668 1.00 188.86 250 LYS J C 1
ATOM 8363 O O . LYS I 4 199 ? 182.152 121.726 70.146 1.00 188.86 250 LYS J O 1
ATOM 8365 N N . GLU I 4 200 ? 184.244 121.672 69.321 1.00 188.85 251 GLU J N 1
ATOM 8366 C CA . GLU I 4 200 ? 184.335 120.239 69.595 1.00 188.85 251 GLU J CA 1
ATOM 8367 C C . GLU I 4 200 ? 184.318 119.970 71.091 1.00 188.85 251 GLU J C 1
ATOM 8368 O O . GLU I 4 200 ? 183.704 119.001 71.545 1.00 188.85 251 GLU J O 1
ATOM 8370 N N . PHE I 4 201 ? 185.000 120.807 71.874 1.00 185.73 252 PHE J N 1
ATOM 8371 C CA . PHE I 4 201 ? 184.977 120.622 73.319 1.00 185.73 252 PHE J CA 1
ATOM 8372 C C . PHE I 4 201 ? 183.580 120.845 73.874 1.00 185.73 252 PHE J C 1
ATOM 8373 O O . PHE I 4 201 ? 183.150 120.141 74.794 1.00 185.73 252 PHE J O 1
ATOM 8375 N N . ARG I 4 202 ? 182.854 121.816 73.323 1.00 185.89 253 ARG J N 1
ATOM 8376 C CA . ARG I 4 202 ? 181.497 122.060 73.793 1.00 185.89 253 ARG J CA 1
ATOM 8377 C C . ARG I 4 202 ? 180.594 120.873 73.475 1.00 185.89 253 ARG J C 1
ATOM 8378 O O . ARG I 4 202 ? 179.816 120.426 74.328 1.00 185.89 253 ARG J O 1
ATOM 8386 N N . ARG I 4 203 ? 180.712 120.334 72.257 1.00 185.65 254 ARG J N 1
ATOM 8387 C CA . ARG I 4 203 ? 180.000 119.112 71.894 1.00 185.65 254 ARG J CA 1
ATOM 8388 C C . ARG I 4 203 ? 180.362 117.947 72.805 1.00 185.65 254 ARG J C 1
ATOM 8389 O O . ARG I 4 203 ? 179.486 117.175 73.208 1.00 185.65 254 ARG J O 1
ATOM 8391 N N . PHE I 4 204 ? 181.650 117.780 73.110 1.00 181.38 255 PHE J N 1
ATOM 8392 C CA . PHE I 4 204 ? 182.068 116.669 73.959 1.00 181.38 255 PHE J CA 1
ATOM 8393 C C . PHE I 4 204 ? 181.497 116.804 75.363 1.00 181.38 255 PHE J C 1
ATOM 8394 O O . PHE I 4 204 ? 181.054 115.818 75.961 1.00 181.38 255 PHE J O 1
ATOM 8402 N N . MET I 4 205 ? 181.509 118.018 75.908 1.00 176.42 256 MET J N 1
ATOM 8403 C CA . MET I 4 205 ? 180.931 118.239 77.226 1.00 176.42 256 MET J CA 1
ATOM 8404 C C . MET I 4 205 ? 179.436 117.957 77.221 1.00 176.42 256 MET J C 1
ATOM 8405 O O . MET I 4 205 ? 178.905 117.355 78.165 1.00 176.42 256 MET J O 1
ATOM 8410 N N . GLU I 4 206 ? 178.740 118.382 76.164 1.00 176.11 257 GLU J N 1
ATOM 8411 C CA . GLU I 4 206 ? 177.318 118.077 76.046 1.00 176.11 257 GLU J CA 1
ATOM 8412 C C . GLU I 4 206 ? 177.088 116.573 75.994 1.00 176.11 257 GLU J C 1
ATOM 8413 O O . GLU I 4 206 ? 176.177 116.050 76.644 1.00 176.11 257 GLU J O 1
ATOM 8419 N N . ASN I 4 207 ? 177.892 115.863 75.200 1.00 181.47 258 ASN J N 1
ATOM 8420 C CA . ASN I 4 207 ? 177.749 114.416 75.113 1.00 181.47 258 ASN J CA 1
ATOM 8421 C C . ASN I 4 207 ? 178.033 113.746 76.447 1.00 181.47 258 ASN J C 1
ATOM 8422 O O . ASN I 4 207 ? 177.391 112.748 76.785 1.00 181.47 258 ASN J O 1
ATOM 8427 N N . LEU I 4 208 ? 178.957 114.296 77.233 1.00 172.68 259 LEU J N 1
ATOM 8428 C CA . LEU I 4 208 ? 179.233 113.732 78.551 1.00 172.68 259 LEU J CA 1
ATOM 8429 C C . LEU I 4 208 ? 178.035 113.908 79.476 1.00 172.68 259 LEU J C 1
ATOM 8430 O O . LEU I 4 208 ? 177.593 112.953 80.131 1.00 172.68 259 LEU J O 1
ATOM 8435 N N . GLN I 4 209 ? 177.518 115.137 79.563 1.00 166.34 260 GLN J N 1
ATOM 8436 C CA . GLN I 4 209 ? 176.304 115.385 80.332 1.00 166.34 260 GLN J CA 1
ATOM 8437 C C . GLN I 4 209 ? 175.199 114.423 79.922 1.00 166.34 260 GLN J C 1
ATOM 8438 O O . GLN I 4 209 ? 174.574 113.771 80.766 1.00 166.34 260 GLN J O 1
ATOM 8444 N N . THR I 4 210 ? 174.939 114.334 78.617 1.00 165.94 261 THR J N 1
ATOM 8445 C CA . THR I 4 210 ? 173.841 113.507 78.133 1.00 165.94 261 THR J CA 1
ATOM 8446 C C . THR I 4 210 ? 174.064 112.039 78.471 1.00 165.94 261 THR J C 1
ATOM 8447 O O . THR I 4 210 ? 173.122 111.335 78.850 1.00 165.94 261 THR J O 1
ATOM 8451 N N . GLU I 4 211 ? 175.300 111.554 78.332 1.00 169.61 262 GLU J N 1
ATOM 8452 C CA . GLU I 4 211 ? 175.563 110.143 78.586 1.00 169.61 262 GLU J CA 1
ATOM 8453 C C . GLU I 4 211 ? 175.372 109.810 80.057 1.00 169.61 262 GLU J C 1
ATOM 8454 O O . GLU I 4 211 ? 174.759 108.789 80.394 1.00 169.61 262 GLU J O 1
ATOM 8460 N N . ILE I 4 212 ? 175.894 110.651 80.953 1.00 164.01 263 ILE J N 1
ATOM 8461 C CA . ILE I 4 212 ? 175.731 110.354 82.371 1.00 164.01 263 ILE J CA 1
ATOM 8462 C C . ILE I 4 212 ? 174.260 110.448 82.762 1.00 164.01 263 ILE J C 1
ATOM 8463 O O . ILE I 4 212 ? 173.775 109.667 83.588 1.00 164.01 263 ILE J O 1
ATOM 8468 N N . GLN I 4 213 ? 173.515 111.378 82.157 1.00 149.65 264 GLN J N 1
ATOM 8469 C CA . GLN I 4 213 ? 172.091 111.476 82.457 1.00 149.65 264 GLN J CA 1
ATOM 8470 C C . GLN I 4 213 ? 171.329 110.249 81.970 1.00 149.65 264 GLN J C 1
ATOM 8471 O O . GLN I 4 213 ? 170.457 109.732 82.679 1.00 149.65 264 GLN J O 1
ATOM 8477 N N . GLU I 4 214 ? 171.626 109.780 80.757 1.00 155.90 265 GLU J N 1
ATOM 8478 C CA . GLU I 4 214 ? 170.998 108.558 80.262 1.00 155.90 265 GLU J CA 1
ATOM 8479 C C . GLU I 4 214 ? 171.338 107.370 81.150 1.00 155.90 265 GLU J C 1
ATOM 8480 O O . GLU I 4 214 ? 170.499 106.489 81.379 1.00 155.90 265 GLU J O 1
ATOM 8486 N N . MET I 4 215 ? 172.559 107.345 81.685 1.00 155.68 266 MET J N 1
ATOM 8487 C CA . MET I 4 215 ? 172.940 106.277 82.601 1.00 155.68 266 MET J CA 1
ATOM 8488 C C . MET I 4 215 ? 172.152 106.363 83.900 1.00 155.68 266 MET J C 1
ATOM 8489 O O . MET I 4 215 ? 171.747 105.337 84.452 1.00 155.68 266 MET J O 1
ATOM 8494 N N . GLU I 4 216 ? 171.927 107.579 84.403 1.00 153.82 267 GLU J N 1
ATOM 8495 C CA . GLU I 4 216 ? 171.111 107.737 85.603 1.00 153.82 267 GLU J CA 1
ATOM 8496 C C . GLU I 4 216 ? 169.687 107.266 85.362 1.00 153.82 267 GLU J C 1
ATOM 8497 O O . GLU I 4 216 ? 169.091 106.587 86.208 1.00 153.82 267 GLU J O 1
ATOM 8503 N N . PHE I 4 217 ? 169.130 107.609 84.201 1.00 157.30 268 PHE J N 1
ATOM 8504 C CA . PHE I 4 217 ? 167.765 107.198 83.897 1.00 157.30 268 PHE J CA 1
ATOM 8505 C C . PHE I 4 217 ? 167.661 105.684 83.784 1.00 157.30 268 PHE J C 1
ATOM 8506 O O . PHE I 4 217 ? 166.693 105.084 84.263 1.00 157.30 268 PHE J O 1
ATOM 8514 N N . LEU I 4 218 ? 168.649 105.045 83.158 1.00 163.33 269 LEU J N 1
ATOM 8515 C CA . LEU I 4 218 ? 168.641 103.588 83.101 1.00 163.33 269 LEU J CA 1
ATOM 8516 C C . LEU I 4 218 ? 168.804 102.976 84.487 1.00 163.33 269 LEU J C 1
ATOM 8517 O O . LEU I 4 218 ? 168.146 101.981 84.811 1.00 163.33 269 LEU J O 1
ATOM 8522 N N . GLN I 4 219 ? 169.682 103.546 85.316 1.00 164.61 270 GLN J N 1
ATOM 8523 C CA . GLN I 4 219 ? 169.974 102.952 86.614 1.00 164.61 270 GLN J CA 1
ATOM 8524 C C . GLN I 4 219 ? 168.786 103.069 87.563 1.00 164.61 270 GLN J C 1
ATOM 8525 O O . GLN I 4 219 ? 168.585 102.193 88.411 1.00 164.61 270 GLN J O 1
ATOM 8531 N N . PHE I 4 220 ? 167.983 104.127 87.430 1.00 156.16 271 PHE J N 1
ATOM 8532 C CA . PHE I 4 220 ? 166.761 104.207 88.226 1.00 156.16 271 PHE J CA 1
ATOM 8533 C C . PHE I 4 220 ? 165.610 103.434 87.594 1.00 156.16 271 PHE J C 1
ATOM 8534 O O . PHE I 4 220 ? 164.731 102.947 88.311 1.00 156.16 271 PHE J O 1
ATOM 8542 N N . SER I 4 221 ? 165.590 103.324 86.265 1.00 164.23 272 SER J N 1
ATOM 8543 C CA . SER I 4 221 ? 164.552 102.558 85.583 1.00 164.23 272 SER J CA 1
ATOM 8544 C C . SER I 4 221 ? 164.730 101.060 85.787 1.00 164.23 272 SER J C 1
ATOM 8545 O O . SER I 4 221 ? 163.746 100.314 85.736 1.00 164.23 272 SER J O 1
ATOM 8548 N N . LYS I 4 222 ? 165.972 100.606 85.984 1.00 166.07 273 LYS J N 1
ATOM 8549 C CA . LYS I 4 222 ? 166.318 99.183 85.993 1.00 166.07 273 LYS J CA 1
ATOM 8550 C C . LYS I 4 222 ? 166.037 98.548 84.633 1.00 166.07 273 LYS J C 1
ATOM 8551 O O . LYS I 4 222 ? 165.611 97.395 84.534 1.00 166.07 273 LYS J O 1
ATOM 8553 N N . GLY I 4 223 ? 166.289 99.315 83.576 1.00 172.61 274 GLY J N 1
ATOM 8554 C CA . GLY I 4 223 ? 166.025 98.893 82.211 1.00 172.61 274 GLY J CA 1
ATOM 8555 C C . GLY I 4 223 ? 164.562 98.717 81.877 1.00 172.61 274 GLY J C 1
ATOM 8556 O O . GLY I 4 223 ? 164.200 97.765 81.174 1.00 172.61 274 GLY J O 1
ATOM 8557 N N . LEU I 4 224 ? 163.708 99.610 82.368 1.00 174.32 275 LEU J N 1
ATOM 8558 C CA . LEU I 4 224 ? 162.283 99.558 82.084 1.00 174.32 275 LEU J CA 1
ATOM 8559 C C . LEU I 4 224 ? 161.854 100.515 80.979 1.00 174.32 275 LEU J C 1
ATOM 8560 O O . LEU I 4 224 ? 160.672 100.531 80.626 1.00 174.32 275 LEU J O 1
ATOM 8565 N N . SER I 4 225 ? 162.773 101.318 80.441 1.00 170.84 276 SER J N 1
ATOM 8566 C CA . SER I 4 225 ? 162.570 102.231 79.317 1.00 170.84 276 SER J CA 1
ATOM 8567 C C . SER I 4 225 ? 161.689 103.420 79.683 1.00 170.84 276 SER J C 1
ATOM 8568 O O . SER I 4 225 ? 161.444 104.280 78.829 1.00 170.84 276 SER J O 1
ATOM 8571 N N . PHE I 4 226 ? 161.214 103.501 80.922 1.00 167.94 277 PHE J N 1
ATOM 8572 C CA . PHE I 4 226 ? 160.416 104.617 81.405 1.00 167.94 277 PHE J CA 1
ATOM 8573 C C . PHE I 4 226 ? 160.530 104.623 82.917 1.00 167.94 277 PHE J C 1
ATOM 8574 O O . PHE I 4 226 ? 160.908 103.620 83.524 1.00 167.94 277 PHE J O 1
ATOM 8582 N N . MET I 4 227 ? 160.162 105.734 83.528 1.00 159.33 278 MET J N 1
ATOM 8583 C CA . MET I 4 227 ? 160.226 105.791 84.976 1.00 159.33 278 MET J CA 1
ATOM 8584 C C . MET I 4 227 ? 158.831 105.733 85.580 1.00 159.33 278 MET J C 1
ATOM 8585 O O . MET I 4 227 ? 157.813 105.667 84.889 1.00 159.33 278 MET J O 1
ATOM 8590 N N . ARG I 4 228 ? 158.822 105.730 86.903 1.00 163.90 279 ARG J N 1
ATOM 8591 C CA . ARG I 4 228 ? 157.655 105.823 87.759 1.00 163.90 279 ARG J CA 1
ATOM 8592 C C . ARG I 4 228 ? 157.932 106.991 88.686 1.00 163.90 279 ARG J C 1
ATOM 8593 O O . ARG I 4 228 ? 159.045 107.115 89.203 1.00 163.90 279 ARG J O 1
ATOM 8595 N N . LYS I 4 229 ? 156.938 107.843 88.911 1.00 158.39 280 LYS J N 1
ATOM 8596 C CA . LYS I 4 229 ? 157.234 109.103 89.583 1.00 158.39 280 LYS J CA 1
ATOM 8597 C C . LYS I 4 229 ? 157.748 108.921 91.009 1.00 158.39 280 LYS J C 1
ATOM 8598 O O . LYS I 4 229 ? 158.435 109.812 91.516 1.00 158.39 280 LYS J O 1
ATOM 8604 N N . GLU I 4 230 ? 157.438 107.806 91.674 1.00 162.44 281 GLU J N 1
ATOM 8605 C CA . GLU I 4 230 ? 158.103 107.528 92.946 1.00 162.44 281 GLU J CA 1
ATOM 8606 C C . GLU I 4 230 ? 159.611 107.395 92.762 1.00 162.44 281 GLU J C 1
ATOM 8607 O O . GLU I 4 230 ? 160.394 107.908 93.571 1.00 162.44 281 GLU J O 1
ATOM 8609 N N . ASP I 4 231 ? 160.041 106.710 91.702 1.00 159.56 282 ASP J N 1
ATOM 8610 C CA . ASP I 4 231 ? 161.468 106.608 91.428 1.00 159.56 282 ASP J CA 1
ATOM 8611 C C . ASP I 4 231 ? 162.066 107.974 91.123 1.00 159.56 282 ASP J C 1
ATOM 8612 O O . ASP I 4 231 ? 163.194 108.268 91.530 1.00 159.56 282 ASP J O 1
ATOM 8614 N N . PHE I 4 232 ? 161.329 108.822 90.404 1.00 148.48 283 PHE J N 1
ATOM 8615 C CA . PHE I 4 232 ? 161.802 110.180 90.170 1.00 148.48 283 PHE J CA 1
ATOM 8616 C C . PHE I 4 232 ? 161.983 110.913 91.491 1.00 148.48 283 PHE J C 1
ATOM 8617 O O . PHE I 4 232 ? 162.969 111.630 91.685 1.00 148.48 283 PHE J O 1
ATOM 8625 N N . ALA I 4 233 ? 161.029 110.754 92.408 1.00 156.60 284 ALA J N 1
ATOM 8626 C CA . ALA I 4 233 ? 161.157 111.374 93.721 1.00 156.60 284 ALA J CA 1
ATOM 8627 C C . ALA I 4 233 ? 162.398 110.863 94.433 1.00 156.60 284 ALA J C 1
ATOM 8628 O O . ALA I 4 233 ? 163.102 111.627 95.107 1.00 156.60 284 ALA J O 1
ATOM 8630 N N . GLU I 4 234 ? 162.681 109.568 94.288 1.00 151.93 285 GLU J N 1
ATOM 8631 C CA . GLU I 4 234 ? 163.870 108.998 94.908 1.00 151.93 285 GLU J CA 1
ATOM 8632 C C . GLU I 4 234 ? 165.122 109.638 94.335 1.00 151.93 285 GLU J C 1
ATOM 8633 O O . GLU I 4 234 ? 166.029 110.031 95.075 1.00 151.93 285 GLU J O 1
ATOM 8639 N N . TRP I 4 235 ? 165.174 109.764 93.011 1.00 148.42 286 TRP J N 1
ATOM 8640 C CA . TRP I 4 235 ? 166.310 110.403 92.357 1.00 148.42 286 TRP J CA 1
ATOM 8641 C C . TRP I 4 235 ? 166.459 111.843 92.819 1.00 148.42 286 TRP J C 1
ATOM 8642 O O . TRP I 4 235 ? 167.577 112.351 92.960 1.00 148.42 286 TRP J O 1
ATOM 8653 N N . LEU I 4 236 ? 165.337 112.513 93.061 1.00 155.85 287 LEU J N 1
ATOM 8654 C CA . LEU I 4 236 ? 165.370 113.923 93.424 1.00 155.85 287 LEU J CA 1
ATOM 8655 C C . LEU I 4 236 ? 165.903 114.117 94.837 1.00 155.85 287 LEU J C 1
ATOM 8656 O O . LEU I 4 236 ? 166.834 114.899 95.060 1.00 155.85 287 LEU J O 1
ATOM 8661 N N . LEU I 4 237 ? 165.322 113.417 95.804 1.00 161.19 288 LEU J N 1
ATOM 8662 C CA . LEU I 4 237 ? 165.652 113.612 97.208 1.00 161.19 288 LEU J CA 1
ATOM 8663 C C . LEU I 4 237 ? 166.849 112.781 97.662 1.00 161.19 288 LEU J C 1
ATOM 8664 O O . LEU I 4 237 ? 167.224 112.852 98.837 1.00 161.19 288 LEU J O 1
ATOM 8669 N N . PHE I 4 238 ? 167.458 112.007 96.758 1.00 152.94 289 PHE J N 1
ATOM 8670 C CA . PHE I 4 238 ? 168.421 110.977 97.146 1.00 152.94 289 PHE J CA 1
ATOM 8671 C C . PHE I 4 238 ? 169.587 111.555 97.940 1.00 152.94 289 PHE J C 1
ATOM 8672 O O . PHE I 4 238 ? 169.871 111.117 99.059 1.00 152.94 289 PHE J O 1
ATOM 8680 N N . PHE I 4 239 ? 170.282 112.540 97.371 1.00 154.00 290 PHE J N 1
ATOM 8681 C CA . PHE I 4 239 ? 171.515 113.012 97.987 1.00 154.00 290 PHE J CA 1
ATOM 8682 C C . PHE I 4 239 ? 171.265 113.763 99.285 1.00 154.00 290 PHE J C 1
ATOM 8683 O O . PHE I 4 239 ? 172.167 113.834 100.125 1.00 154.00 290 PHE J O 1
ATOM 8691 N N . THR I 4 240 ? 170.074 114.326 99.471 1.00 160.99 291 THR J N 1
ATOM 8692 C CA . THR I 4 240 ? 169.800 115.129 100.656 1.00 160.99 291 THR J CA 1
ATOM 8693 C C . THR I 4 240 ? 169.623 114.229 101.872 1.00 160.99 291 THR J C 1
ATOM 8694 O O . THR I 4 240 ? 168.512 113.773 102.162 1.00 160.99 291 THR J O 1
ATOM 8698 N N . ASN I 4 241 ? 170.725 113.960 102.577 1.00 171.90 292 ASN J N 1
ATOM 8699 C CA . ASN I 4 241 ? 170.724 113.030 103.701 1.00 171.90 292 ASN J CA 1
ATOM 8700 C C . ASN I 4 241 ? 170.209 113.642 104.997 1.00 171.90 292 ASN J C 1
ATOM 8701 O O . ASN I 4 241 ? 169.869 112.894 105.920 1.00 171.90 292 ASN J O 1
ATOM 8703 N N . THR I 4 242 ? 170.154 114.968 105.095 1.00 180.43 293 THR J N 1
ATOM 8704 C CA . THR I 4 242 ? 169.608 115.610 106.284 1.00 180.43 293 THR J CA 1
ATOM 8705 C C . THR I 4 242 ? 168.161 115.184 106.488 1.00 180.43 293 THR J C 1
ATOM 8706 O O . THR I 4 242 ? 167.353 115.219 105.555 1.00 180.43 293 THR J O 1
ATOM 8708 N N . GLU I 4 243 ? 167.837 114.767 107.710 1.00 191.13 294 GLU J N 1
ATOM 8709 C CA . GLU I 4 243 ? 166.589 114.048 107.953 1.00 191.13 294 GLU J CA 1
ATOM 8710 C C . GLU I 4 243 ? 165.412 115.012 107.890 1.00 191.13 294 GLU J C 1
ATOM 8711 O O . GLU I 4 243 ? 165.099 115.709 108.858 1.00 191.13 294 GLU J O 1
ATOM 8713 N N . ASN I 4 244 ? 164.761 115.048 106.731 1.00 193.63 295 ASN J N 1
ATOM 8714 C CA . ASN I 4 244 ? 163.408 115.560 106.587 1.00 193.63 295 ASN J CA 1
ATOM 8715 C C . ASN I 4 244 ? 162.614 114.720 105.601 1.00 193.63 295 ASN J C 1
ATOM 8716 O O . ASN I 4 244 ? 161.455 115.042 105.327 1.00 193.63 295 ASN J O 1
ATOM 8718 N N . LYS I 4 245 ? 163.205 113.643 105.081 1.00 191.91 296 LYS J N 1
ATOM 8719 C CA . LYS I 4 245 ? 162.686 112.914 103.932 1.00 191.91 296 LYS J CA 1
ATOM 8720 C C . LYS I 4 245 ? 161.372 112.203 104.217 1.00 191.91 296 LYS J C 1
ATOM 8721 O O . LYS I 4 245 ? 160.651 111.875 103.272 1.00 191.91 296 LYS J O 1
ATOM 8723 N N . ASP I 4 246 ? 161.062 111.925 105.483 1.00 197.71 297 ASP J N 1
ATOM 8724 C CA . ASP I 4 246 ? 159.858 111.164 105.799 1.00 197.71 297 ASP J CA 1
ATOM 8725 C C . ASP I 4 246 ? 158.601 111.913 105.372 1.00 197.71 297 ASP J C 1
ATOM 8726 O O . ASP I 4 246 ? 157.726 111.351 104.702 1.00 197.71 297 ASP J O 1
ATOM 8728 N N . ILE I 4 247 ? 158.480 113.179 105.773 1.00 189.39 298 ILE J N 1
ATOM 8729 C CA . ILE I 4 247 ? 157.286 113.947 105.432 1.00 189.39 298 ILE J CA 1
ATOM 8730 C C . ILE I 4 247 ? 157.188 114.162 103.925 1.00 189.39 298 ILE J C 1
ATOM 8731 O O . ILE I 4 247 ? 156.094 114.116 103.349 1.00 189.39 298 ILE J O 1
ATOM 8736 N N . TYR I 4 248 ? 158.323 114.388 103.261 1.00 187.51 299 TYR J N 1
ATOM 8737 C CA . TYR I 4 248 ? 158.320 114.509 101.807 1.00 187.51 299 TYR J CA 1
ATOM 8738 C C . TYR I 4 248 ? 157.824 113.228 101.152 1.00 187.51 299 TYR J C 1
ATOM 8739 O O . TYR I 4 248 ? 157.022 113.266 100.214 1.00 187.51 299 TYR J O 1
ATOM 8748 N N . TRP I 4 249 ? 158.331 112.083 101.611 1.00 187.80 300 TRP J N 1
ATOM 8749 C CA . TRP I 4 249 ? 157.884 110.802 101.081 1.00 187.80 300 TRP J CA 1
ATOM 8750 C C . TRP I 4 249 ? 156.390 110.612 101.290 1.00 187.80 300 TRP J C 1
ATOM 8751 O O . TRP I 4 249 ? 155.686 110.133 100.394 1.00 187.80 300 TRP J O 1
ATOM 8762 N N . LYS I 4 250 ? 155.890 110.973 102.469 1.00 195.20 301 LYS J N 1
ATOM 8763 C CA . LYS I 4 250 ? 154.457 110.873 102.714 1.00 195.20 301 LYS J CA 1
ATOM 8764 C C . LYS I 4 250 ? 153.684 111.728 101.719 1.00 195.20 301 LYS J C 1
ATOM 8765 O O . LYS I 4 250 ? 152.714 111.267 101.102 1.00 195.20 301 LYS J O 1
ATOM 8767 N N . ASN I 4 251 ? 154.120 112.979 101.536 1.00 193.24 302 ASN J N 1
ATOM 8768 C CA . ASN I 4 251 ? 153.404 113.892 100.651 1.00 193.24 302 ASN J CA 1
ATOM 8769 C C . ASN I 4 251 ? 153.412 113.396 99.213 1.00 193.24 302 ASN J C 1
ATOM 8770 O O . ASN I 4 251 ? 152.384 113.443 98.528 1.00 193.24 302 ASN J O 1
ATOM 8775 N N . VAL I 4 252 ? 154.563 112.919 98.733 1.00 194.66 303 VAL J N 1
ATOM 8776 C CA . VAL I 4 252 ? 154.627 112.446 97.354 1.00 194.66 303 VAL J CA 1
ATOM 8777 C C . VAL I 4 252 ? 153.780 111.194 97.190 1.00 194.66 303 VAL J C 1
ATOM 8778 O O . VAL I 4 252 ? 153.027 111.069 96.219 1.00 194.66 303 VAL J O 1
ATOM 8782 N N . ARG I 4 253 ? 153.849 110.266 98.151 1.00 194.88 304 ARG J N 1
ATOM 8783 C CA . ARG I 4 253 ? 153.089 109.030 98.022 1.00 194.88 304 ARG J CA 1
ATOM 8784 C C . ARG I 4 253 ? 151.598 109.312 98.027 1.00 194.88 304 ARG J C 1
ATOM 8785 O O . ARG I 4 253 ? 150.834 108.631 97.334 1.00 194.88 304 ARG J O 1
ATOM 8787 N N . GLU I 4 254 ? 151.167 110.310 98.795 1.00 198.64 305 GLU J N 1
ATOM 8788 C CA . GLU I 4 254 ? 149.765 110.696 98.748 1.00 198.64 305 GLU J CA 1
ATOM 8789 C C . GLU I 4 254 ? 149.422 111.351 97.413 1.00 198.64 305 GLU J C 1
ATOM 8790 O O . GLU I 4 254 ? 148.346 111.108 96.854 1.00 198.64 305 GLU J O 1
ATOM 8792 N N . LYS I 4 255 ? 150.327 112.178 96.886 1.00 195.72 306 LYS J N 1
ATOM 8793 C CA . LYS I 4 255 ? 150.040 113.037 95.743 1.00 195.72 306 LYS J CA 1
ATOM 8794 C C . LYS I 4 255 ? 150.728 112.606 94.447 1.00 195.72 306 LYS J C 1
ATOM 8795 O O . LYS I 4 255 ? 150.954 113.448 93.573 1.00 195.72 306 LYS J O 1
ATOM 8797 N N . LEU I 4 256 ? 151.071 111.327 94.287 1.00 194.13 307 LEU J N 1
ATOM 8798 C CA . LEU I 4 256 ? 151.731 110.913 93.050 1.00 194.13 307 LEU J CA 1
ATOM 8799 C C . LEU I 4 256 ? 150.814 110.176 92.084 1.00 194.13 307 LEU J C 1
ATOM 8800 O O . LEU I 4 256 ? 151.030 110.263 90.871 1.00 194.13 307 LEU J O 1
ATOM 8805 N N . SER I 4 257 ? 149.810 109.450 92.581 1.00 197.12 308 SER J N 1
ATOM 8806 C CA . SER I 4 257 ? 148.844 108.740 91.739 1.00 197.12 308 SER J CA 1
ATOM 8807 C C . SER I 4 257 ? 149.543 107.740 90.810 1.00 197.12 308 SER J C 1
ATOM 8808 O O . SER I 4 257 ? 149.637 107.928 89.594 1.00 197.12 308 SER J O 1
ATOM 8810 N N . ALA I 4 258 ? 150.064 106.685 91.437 1.00 193.85 309 ALA J N 1
ATOM 8811 C CA . ALA I 4 258 ? 150.952 105.742 90.766 1.00 193.85 309 ALA J CA 1
ATOM 8812 C C . ALA I 4 258 ? 150.349 105.235 89.462 1.00 193.85 309 ALA J C 1
ATOM 8813 O O . ALA I 4 258 ? 149.136 105.042 89.350 1.00 193.85 309 ALA J O 1
ATOM 8815 N N . GLY I 4 259 ? 151.213 105.019 88.473 1.00 185.65 310 GLY J N 1
ATOM 8816 C CA . GLY I 4 259 ? 150.810 104.717 87.114 1.00 185.65 310 GLY J CA 1
ATOM 8817 C C . GLY I 4 259 ? 151.191 105.772 86.099 1.00 185.65 310 GLY J C 1
ATOM 8818 O O . GLY I 4 259 ? 151.133 105.497 84.893 1.00 185.65 310 GLY J O 1
ATOM 8819 N N . GLU I 4 260 ? 151.584 106.962 86.540 1.00 176.70 311 GLU J N 1
ATOM 8820 C CA . GLU I 4 260 ? 152.049 108.006 85.642 1.00 176.70 311 GLU J CA 1
ATOM 8821 C C . GLU I 4 260 ? 153.533 107.814 85.373 1.00 176.70 311 GLU J C 1
ATOM 8822 O O . GLU I 4 260 ? 154.261 107.249 86.193 1.00 176.70 311 GLU J O 1
ATOM 8824 N N . SER I 4 261 ? 153.986 108.299 84.222 1.00 169.52 312 SER J N 1
ATOM 8825 C CA . SER I 4 261 ? 155.336 108.001 83.776 1.00 169.52 312 SER J CA 1
ATOM 8826 C C . SER I 4 261 ? 155.947 109.237 83.142 1.00 169.52 312 SER J C 1
ATOM 8827 O O . SER I 4 261 ? 155.246 110.157 82.719 1.00 169.52 312 SER J O 1
ATOM 8830 N N . ILE I 4 262 ? 157.278 109.243 83.081 1.00 158.44 313 ILE J N 1
ATOM 8831 C CA . ILE I 4 262 ? 158.032 110.250 82.350 1.00 158.44 313 ILE J CA 1
ATOM 8832 C C . ILE I 4 262 ? 159.134 109.550 81.572 1.00 158.44 313 ILE J C 1
ATOM 8833 O O . ILE I 4 262 ? 159.633 108.495 81.975 1.00 158.44 313 ILE J O 1
ATOM 8838 N N . SER I 4 263 ? 159.511 110.141 80.449 1.00 145.96 314 SER J N 1
ATOM 8839 C CA . SER I 4 263 ? 160.495 109.559 79.554 1.00 145.96 314 SER J CA 1
ATOM 8840 C C . SER I 4 263 ? 161.806 110.322 79.680 1.00 145.96 314 SER J C 1
ATOM 8841 O O . SER I 4 263 ? 161.936 111.255 80.477 1.00 145.96 314 SER J O 1
ATOM 8844 N N . LEU I 4 264 ? 162.779 109.929 78.858 1.00 141.32 315 LEU J N 1
ATOM 8845 C CA . LEU I 4 264 ? 164.137 110.435 79.026 1.00 141.32 315 LEU J CA 1
ATOM 8846 C C . LEU I 4 264 ? 164.215 111.932 78.753 1.00 141.32 315 LEU J C 1
ATOM 8847 O O . LEU I 4 264 ? 164.997 112.642 79.397 1.00 141.32 315 LEU J O 1
ATOM 8852 N N . ASP I 4 265 ? 163.429 112.427 77.793 1.00 130.95 316 ASP J N 1
ATOM 8853 C CA . ASP I 4 265 ? 163.477 113.850 77.469 1.00 130.95 316 ASP J CA 1
ATOM 8854 C C . ASP I 4 265 ? 163.085 114.704 78.667 1.00 130.95 316 ASP J C 1
ATOM 8855 O O . ASP I 4 265 ? 163.711 115.740 78.935 1.00 130.95 316 ASP J O 1
ATOM 8857 N N . GLU I 4 266 ? 162.049 114.292 79.398 1.00 131.76 317 GLU J N 1
ATOM 8858 C CA . GLU I 4 266 ? 161.684 115.017 80.608 1.00 131.76 317 GLU J CA 1
ATOM 88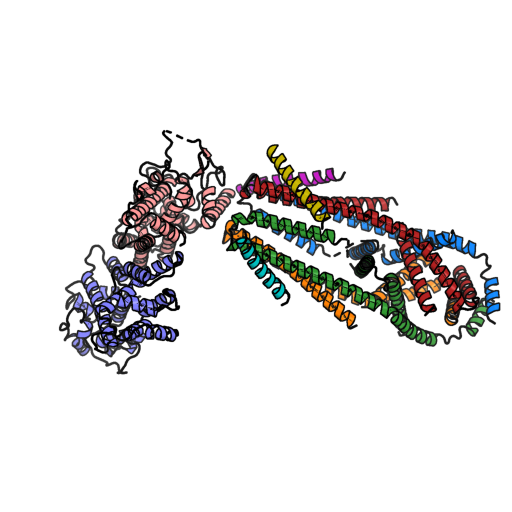59 C C . GLU I 4 266 ? 162.835 115.033 81.603 1.00 131.76 317 GLU J C 1
ATOM 8860 O O . GLU I 4 266 ? 163.140 116.073 82.200 1.00 131.76 317 GLU J O 1
ATOM 8862 N N . PHE I 4 267 ? 163.495 113.891 81.781 1.00 134.59 318 PHE J N 1
ATOM 8863 C CA . PHE I 4 267 ? 164.571 113.810 82.758 1.00 134.59 318 PHE J CA 1
ATOM 8864 C C . PHE I 4 267 ? 165.715 114.736 82.387 1.00 134.59 318 PHE J C 1
ATOM 8865 O O . PHE I 4 267 ? 166.253 115.459 83.238 1.00 134.59 318 PHE J O 1
ATOM 8873 N N . LYS I 4 268 ? 166.081 114.741 81.107 1.00 133.45 319 LYS J N 1
ATOM 8874 C CA . LYS I 4 268 ? 167.156 115.600 80.632 1.00 133.45 319 LYS J CA 1
ATOM 8875 C C . LYS I 4 268 ? 166.805 117.064 80.846 1.00 133.45 319 LYS J C 1
ATOM 8876 O O . LYS I 4 268 ? 167.634 117.859 81.310 1.00 133.45 319 LYS J O 1
ATOM 8882 N N . SER I 4 269 ? 165.572 117.438 80.503 1.00 126.04 320 SER J N 1
ATOM 8883 C CA . SER I 4 269 ? 165.155 118.822 80.670 1.00 126.04 320 SER J CA 1
ATOM 8884 C C . SER I 4 269 ? 165.185 119.233 82.135 1.00 126.04 320 SER J C 1
ATOM 8885 O O . SER I 4 269 ? 165.562 120.366 82.468 1.00 126.04 320 SER J O 1
ATOM 8888 N N . PHE I 4 270 ? 164.815 118.323 83.035 1.00 116.32 321 PHE J N 1
ATOM 8889 C CA . PHE I 4 270 ? 164.825 118.721 84.434 1.00 116.32 321 PHE J CA 1
ATOM 8890 C C . PHE I 4 270 ? 166.246 118.840 84.961 1.00 116.32 321 PHE J C 1
ATOM 8891 O O . PHE I 4 270 ? 166.525 119.713 85.789 1.00 116.32 321 PHE J O 1
ATOM 8899 N N . CYS I 4 271 ? 167.160 117.992 84.492 1.00 123.40 322 CYS J N 1
ATOM 8900 C CA . CYS I 4 271 ? 168.554 118.161 84.889 1.00 123.40 322 CYS J CA 1
ATOM 8901 C C . CYS I 4 271 ? 169.097 119.501 84.396 1.00 123.40 322 CYS J C 1
ATOM 8902 O O . CYS I 4 271 ? 169.846 120.184 85.110 1.00 123.40 322 CYS J O 1
ATOM 8905 N N . HIS I 4 272 ? 168.735 119.894 83.173 1.00 119.04 323 HIS J N 1
ATOM 8906 C CA . HIS I 4 272 ? 169.114 121.219 82.687 1.00 119.04 323 HIS J CA 1
ATOM 8907 C C . HIS I 4 272 ? 168.613 122.308 83.630 1.00 119.04 323 HIS J C 1
ATOM 8908 O O . HIS I 4 272 ? 169.374 123.199 84.046 1.00 119.04 323 HIS J O 1
ATOM 8915 N N . PHE I 4 273 ? 167.326 122.253 83.981 1.00 106.30 324 PHE J N 1
ATOM 8916 C CA . PHE I 4 273 ? 166.815 123.213 84.951 1.00 106.30 324 PHE J CA 1
ATOM 8917 C C . PHE I 4 273 ? 167.659 123.206 86.216 1.00 106.30 324 PHE J C 1
ATOM 8918 O O . PHE I 4 273 ? 167.955 124.264 86.780 1.00 106.30 324 PHE J O 1
ATOM 8926 N N . THR I 4 274 ? 168.041 122.015 86.686 1.00 110.44 325 THR J N 1
ATOM 8927 C CA . THR I 4 274 ? 168.907 121.918 87.857 1.00 110.44 325 THR J CA 1
ATOM 8928 C C . THR I 4 274 ? 170.162 122.750 87.656 1.00 110.44 325 THR J C 1
ATOM 8929 O O . THR I 4 274 ? 170.661 123.384 88.588 1.00 110.44 325 THR J O 1
ATOM 8933 N N . THR I 4 275 ? 170.710 122.724 86.444 1.00 114.63 326 THR J N 1
ATOM 8934 C CA . THR I 4 275 ? 171.917 123.502 86.179 1.00 114.63 326 THR J CA 1
ATOM 8935 C C . THR I 4 275 ? 171.662 125.007 86.125 1.00 114.63 326 THR J C 1
ATOM 8936 O O . THR I 4 275 ? 172.607 125.778 86.317 1.00 114.63 326 THR J O 1
ATOM 8940 N N . HIS I 4 276 ? 170.428 125.453 85.874 1.00 105.54 327 HIS J N 1
ATOM 8941 C CA . HIS I 4 276 ? 170.149 126.890 85.756 1.00 105.54 327 HIS J CA 1
ATOM 8942 C C . HIS I 4 276 ? 169.560 127.547 87.012 1.00 105.54 327 HIS J C 1
ATOM 8943 O O . HIS I 4 276 ? 169.154 128.709 86.943 1.00 105.54 327 HIS J O 1
ATOM 8950 N N . LEU I 4 277 ? 169.520 126.854 88.152 1.00 113.39 328 LEU J N 1
ATOM 8951 C CA . LEU I 4 277 ? 168.618 127.205 89.257 1.00 113.39 328 LEU J CA 1
ATOM 8952 C C . LEU I 4 277 ? 168.661 128.634 89.801 1.00 113.39 328 LEU J C 1
ATOM 8953 O O . LEU I 4 277 ? 167.729 129.014 90.515 1.00 113.39 328 LEU J O 1
ATOM 8958 N N . GLU I 4 278 ? 169.688 129.439 89.531 1.00 110.66 329 GLU J N 1
ATOM 8959 C CA . GLU I 4 278 ? 169.801 130.681 90.303 1.00 110.66 329 GLU J CA 1
ATOM 8960 C C . GLU I 4 278 ? 168.683 131.669 89.960 1.00 110.66 329 GLU J C 1
ATOM 8961 O O . GLU I 4 278 ? 168.103 132.311 90.852 1.00 110.66 329 GLU J O 1
ATOM 8963 N N . ASP I 4 279 ? 168.333 131.766 88.677 1.00 116.46 330 ASP J N 1
ATOM 8964 C CA . ASP I 4 279 ? 167.263 132.663 88.257 1.00 116.46 330 ASP J CA 1
ATOM 8965 C C . ASP I 4 279 ? 165.939 132.296 88.912 1.00 116.46 330 ASP J C 1
ATOM 8966 O O . ASP I 4 279 ? 165.126 133.177 89.216 1.00 116.46 330 ASP J O 1
ATOM 8971 N N . PHE I 4 280 ? 165.706 131.000 89.124 1.00 124.79 331 PHE J N 1
ATOM 8972 C CA . PHE I 4 280 ? 164.541 130.557 89.879 1.00 124.79 331 PHE J CA 1
ATOM 8973 C C . PHE I 4 280 ? 164.519 131.170 91.273 1.00 124.79 331 PHE J C 1
ATOM 8974 O O . PHE I 4 280 ? 163.470 131.625 91.746 1.00 124.79 331 PHE J O 1
ATOM 8982 N N . ALA I 4 281 ? 165.668 131.189 91.946 1.00 125.30 332 ALA J N 1
ATOM 8983 C CA . ALA I 4 281 ? 165.734 131.790 93.271 1.00 125.30 332 ALA J CA 1
ATOM 8984 C C . ALA I 4 281 ? 165.426 133.277 93.221 1.00 125.30 332 ALA J C 1
ATOM 8985 O O . ALA I 4 281 ? 164.703 133.796 94.081 1.00 125.30 332 ALA J O 1
ATOM 8987 N N . ILE I 4 282 ? 165.971 133.985 92.229 1.00 124.22 333 ILE J N 1
ATOM 8988 C CA . ILE I 4 282 ? 165.691 135.418 92.138 1.00 124.22 333 ILE J CA 1
ATOM 8989 C C . ILE I 4 282 ? 164.205 135.665 91.904 1.00 124.22 333 ILE J C 1
ATOM 8990 O O . ILE I 4 282 ? 163.606 136.555 92.521 1.00 124.22 333 ILE J O 1
ATOM 8992 N N . ALA I 4 283 ? 163.579 134.868 91.034 1.00 130.66 334 ALA J N 1
ATOM 8993 C CA . ALA I 4 283 ? 162.155 135.053 90.764 1.00 130.66 334 ALA J CA 1
ATOM 8994 C C . ALA I 4 283 ? 161.301 134.753 91.992 1.00 130.66 334 ALA J C 1
ATOM 8995 O O . ALA I 4 283 ? 160.329 135.469 92.269 1.00 130.66 334 ALA J O 1
ATOM 8997 N N . MET I 4 284 ? 161.648 133.710 92.751 1.00 133.84 335 MET J N 1
ATOM 8998 C CA . MET I 4 284 ? 160.894 133.419 93.968 1.00 133.84 335 MET J CA 1
ATOM 8999 C C . MET I 4 284 ? 161.066 134.522 95.002 1.00 133.84 335 MET J C 1
ATOM 9000 O O . MET I 4 284 ? 160.109 134.885 95.693 1.00 133.84 335 MET J O 1
ATOM 9005 N N . GLN I 4 285 ? 162.283 135.054 95.138 1.00 129.84 336 GLN J N 1
ATOM 9006 C CA . GLN I 4 285 ? 162.497 136.181 96.038 1.00 129.84 336 GLN J CA 1
ATOM 9007 C C . GLN I 4 285 ? 161.641 137.373 95.632 1.00 129.84 336 GLN J C 1
ATOM 9008 O O . GLN I 4 285 ? 161.066 138.060 96.487 1.00 129.84 336 GLN J O 1
ATOM 9014 N N . MET I 4 286 ? 161.555 137.640 94.328 1.00 127.82 337 MET J N 1
ATOM 9015 C CA . MET I 4 286 ? 160.735 138.751 93.860 1.00 127.82 337 MET J CA 1
ATOM 9016 C C . MET I 4 286 ? 159.263 138.508 94.168 1.00 127.82 337 MET J C 1
ATOM 9017 O O . MET I 4 286 ? 158.545 139.433 94.566 1.00 127.82 337 MET J O 1
ATOM 9022 N N . PHE I 4 287 ? 158.799 137.266 94.016 1.00 136.71 338 PHE J N 1
ATOM 9023 C CA . PHE I 4 287 ? 157.416 136.964 94.380 1.00 136.71 338 PHE J CA 1
ATOM 9024 C C . PHE I 4 287 ? 157.178 137.155 95.873 1.00 136.71 338 PHE J C 1
ATOM 9025 O O . PHE I 4 287 ? 156.118 137.642 96.283 1.00 136.71 338 PHE J O 1
ATOM 9033 N N . SER I 4 288 ? 158.146 136.761 96.703 1.00 139.03 339 SER J N 1
ATOM 9034 C CA . SER I 4 288 ? 158.000 136.942 98.144 1.00 139.03 339 SER J CA 1
ATOM 9035 C C . SER I 4 288 ? 157.919 138.418 98.502 1.00 139.03 339 SER J C 1
ATOM 9036 O O . SER I 4 288 ? 157.114 138.815 99.352 1.00 139.03 339 SER J O 1
ATOM 9039 N N . LEU I 4 289 ? 158.754 139.245 97.871 1.00 136.40 340 LEU J N 1
ATOM 9040 C CA . LEU I 4 289 ? 158.632 140.686 98.063 1.00 136.40 340 LEU J CA 1
ATOM 9041 C C . LEU I 4 289 ? 157.274 141.186 97.597 1.00 136.40 340 LEU J C 1
ATOM 9042 O O . LEU I 4 289 ? 156.722 142.121 98.185 1.00 136.40 340 LEU J O 1
ATOM 9047 N N . ALA I 4 290 ? 156.725 140.582 96.541 1.00 142.98 341 ALA J N 1
ATOM 9048 C CA . ALA I 4 290 ? 155.350 140.876 96.159 1.00 142.98 341 ALA J CA 1
ATOM 9049 C C . ALA I 4 290 ? 154.363 140.419 97.223 1.00 142.98 341 ALA J C 1
ATOM 9050 O O . ALA I 4 290 ? 153.245 140.944 97.282 1.00 142.98 341 ALA J O 1
ATOM 9052 N N . HIS I 4 291 ? 154.748 139.439 98.044 1.00 143.77 342 HIS J N 1
ATOM 9053 C CA . HIS I 4 291 ? 153.911 138.907 99.122 1.00 143.77 342 HIS J CA 1
ATOM 9054 C C . HIS I 4 291 ? 152.646 138.253 98.577 1.00 143.77 342 HIS J C 1
ATOM 9055 O O . HIS I 4 291 ? 151.568 138.348 99.165 1.00 143.77 342 HIS J O 1
ATOM 9057 N N . ARG I 4 292 ? 152.786 137.582 97.443 1.00 152.36 343 ARG J N 1
ATOM 9058 C CA . ARG I 4 292 ? 151.767 136.691 96.930 1.00 152.36 343 ARG J CA 1
ATOM 9059 C C . ARG I 4 292 ? 152.264 135.265 97.057 1.00 152.36 343 ARG J C 1
ATOM 9060 O O . ARG I 4 292 ? 153.412 134.985 96.687 1.00 152.36 343 ARG J O 1
ATOM 9062 N N . PRO I 4 293 ? 151.456 134.346 97.582 1.00 154.38 344 PRO J N 1
ATOM 9063 C CA . PRO I 4 293 ? 151.898 132.949 97.669 1.00 154.38 344 PRO J CA 1
ATOM 9064 C C . PRO I 4 293 ? 152.163 132.369 96.289 1.00 154.38 344 PRO J C 1
ATOM 9065 O O . PRO I 4 293 ? 151.315 132.430 95.396 1.00 154.38 344 PRO J O 1
ATOM 9069 N N . VAL I 4 294 ? 153.360 131.808 96.121 1.00 151.55 345 VAL J N 1
ATOM 9070 C CA . VAL I 4 294 ? 153.737 131.256 94.831 1.00 151.55 345 VAL J CA 1
ATOM 9071 C C . VAL I 4 294 ? 152.855 130.055 94.541 1.00 151.55 345 VAL J C 1
ATOM 9072 O O . VAL I 4 294 ? 152.627 129.205 95.407 1.00 151.55 345 VAL J O 1
ATOM 9076 N N . ARG I 4 295 ? 152.356 129.973 93.319 1.00 143.62 346 ARG J N 1
ATOM 9077 C CA . ARG I 4 295 ? 151.433 128.921 92.937 1.00 143.62 346 ARG J CA 1
ATOM 9078 C C . ARG I 4 295 ? 152.001 128.170 91.747 1.00 143.62 346 ARG J C 1
ATOM 9079 O O . ARG I 4 295 ? 152.975 128.598 91.127 1.00 143.62 346 ARG J O 1
ATOM 9081 N N . LEU I 4 296 ? 151.396 127.017 91.459 1.00 141.44 347 LEU J N 1
ATOM 9082 C CA . LEU I 4 296 ? 151.975 126.110 90.476 1.00 141.44 347 LEU J CA 1
ATOM 9083 C C . LEU I 4 296 ? 152.192 126.832 89.149 1.00 141.44 347 LEU J C 1
ATOM 9084 O O . LEU I 4 296 ? 153.243 126.677 88.516 1.00 141.44 347 LEU J O 1
ATOM 9089 N N . ALA I 4 297 ? 151.203 127.612 88.705 1.00 133.47 348 ALA J N 1
ATOM 9090 C CA . ALA I 4 297 ? 151.363 128.377 87.473 1.00 133.47 348 ALA J CA 1
ATOM 9091 C C . ALA I 4 297 ? 152.507 129.381 87.583 1.00 133.47 348 ALA J C 1
ATOM 9092 O O . ALA I 4 297 ? 153.257 129.587 86.621 1.00 133.47 348 ALA J O 1
ATOM 9094 N N . GLU I 4 298 ? 152.666 130.014 88.750 1.00 129.88 349 GLU J N 1
ATOM 9095 C CA . GLU I 4 298 ? 153.780 130.944 88.921 1.00 129.88 349 GLU J CA 1
ATOM 9096 C C . GLU I 4 298 ? 155.112 130.208 88.890 1.00 129.88 349 GLU J C 1
ATOM 9097 O O . GLU I 4 298 ? 156.103 130.719 88.354 1.00 129.88 349 GLU J O 1
ATOM 9099 N N . PHE I 4 299 ? 155.155 129.011 89.476 1.00 128.26 350 PHE J N 1
ATOM 9100 C CA . PHE I 4 299 ? 156.363 128.198 89.424 1.00 128.26 350 PHE J CA 1
ATOM 9101 C C . PHE I 4 299 ? 156.708 127.830 87.989 1.00 128.26 350 PHE J C 1
ATOM 9102 O O . PHE I 4 299 ? 157.877 127.880 87.591 1.00 128.26 350 PHE J O 1
ATOM 9110 N N . LYS I 4 300 ? 155.703 127.471 87.191 1.00 115.01 351 LYS J N 1
ATOM 9111 C CA . LYS I 4 300 ? 155.952 127.176 85.785 1.00 115.01 351 LYS J CA 1
ATOM 9112 C C . LYS I 4 300 ? 156.458 128.403 85.044 1.00 115.01 351 LYS J C 1
ATOM 9113 O O . LYS I 4 300 ? 157.310 128.294 84.159 1.00 115.01 351 LYS J O 1
ATOM 9119 N N . ARG I 4 301 ? 155.934 129.581 85.380 1.00 113.47 352 ARG J N 1
ATOM 9120 C CA . ARG I 4 301 ? 156.421 130.799 84.740 1.00 113.47 352 ARG J CA 1
ATOM 9121 C C . ARG I 4 301 ? 157.877 131.067 85.104 1.00 113.47 352 ARG J C 1
ATOM 9122 O O . ARG I 4 301 ? 158.682 131.448 84.244 1.00 113.47 352 ARG J O 1
ATOM 9130 N N . ALA I 4 302 ? 158.236 130.853 86.373 1.00 112.16 353 ALA J N 1
ATOM 9131 C CA . ALA I 4 302 ? 159.625 131.029 86.791 1.00 112.16 353 ALA J CA 1
ATOM 9132 C C . ALA I 4 302 ? 160.545 130.027 86.105 1.00 112.16 353 ALA J C 1
ATOM 9133 O O . ALA I 4 302 ? 161.673 130.365 85.731 1.00 112.16 353 ALA J O 1
ATOM 9135 N N . VAL I 4 303 ? 160.088 128.786 85.942 1.00 103.25 354 VAL J N 1
ATOM 9136 C CA . VAL I 4 303 ? 160.885 127.786 85.237 1.00 103.25 354 VAL J CA 1
ATOM 9137 C C . VAL I 4 303 ? 161.084 128.188 83.782 1.00 103.25 354 VAL J C 1
ATOM 9138 O O . VAL I 4 303 ? 162.192 128.104 83.244 1.00 103.25 354 VAL J O 1
ATOM 9142 N N . LYS I 4 304 ? 160.015 128.631 83.122 1.00 102.09 355 LYS J N 1
ATOM 9143 C CA . LYS I 4 304 ? 160.146 129.069 81.737 1.00 102.09 355 LYS J CA 1
ATOM 9144 C C . LYS I 4 304 ? 161.103 130.243 81.612 1.00 102.09 355 LYS J C 1
ATOM 9145 O O . LYS I 4 304 ? 161.811 130.359 80.608 1.00 102.09 355 LYS J O 1
ATOM 9147 N N . VAL I 4 305 ? 161.131 131.129 82.608 1.00 99.87 356 VAL J N 1
ATOM 9148 C CA . VAL I 4 305 ? 162.069 132.247 82.566 1.00 99.87 356 VAL J CA 1
ATOM 9149 C C . VAL I 4 305 ? 163.502 131.758 82.748 1.00 99.87 356 VAL J C 1
ATOM 9150 O O . VAL I 4 305 ? 164.400 132.118 81.979 1.00 99.87 356 VAL J O 1
ATOM 9154 N N . ALA I 4 306 ? 163.739 130.944 83.781 1.00 100.35 357 ALA J N 1
ATOM 9155 C CA . ALA I 4 306 ? 165.087 130.474 84.094 1.00 100.35 357 ALA J CA 1
ATOM 9156 C C . ALA I 4 306 ? 165.664 129.610 82.979 1.00 100.35 357 ALA J C 1
ATOM 9157 O O . ALA I 4 306 ? 166.688 129.950 82.377 1.00 100.35 357 ALA J O 1
ATOM 9159 N N . THR I 4 307 ? 165.017 128.482 82.688 1.00 98.56 358 THR J N 1
ATOM 9160 C CA . THR I 4 307 ? 165.554 127.549 81.703 1.00 98.56 358 THR J CA 1
ATOM 9161 C C . THR I 4 307 ? 165.448 128.081 80.278 1.00 98.56 358 THR J C 1
ATOM 9162 O O . THR I 4 307 ? 166.303 127.772 79.442 1.00 98.56 358 THR J O 1
ATOM 9166 N N . GLY I 4 308 ? 164.441 128.893 79.984 1.00 107.95 359 GLY J N 1
ATOM 9167 C CA . GLY I 4 308 ? 164.170 129.248 78.607 1.00 107.95 359 GLY J CA 1
ATOM 9168 C C . GLY I 4 308 ? 163.483 128.173 77.800 1.00 107.95 359 GLY J C 1
ATOM 9169 O O . GLY I 4 308 ? 163.461 128.264 76.569 1.00 107.95 359 GLY J O 1
ATOM 9170 N N . GLN I 4 309 ? 162.928 127.156 78.452 1.00 114.17 360 GLN J N 1
ATOM 9171 C CA . GLN I 4 309 ? 162.213 126.073 77.797 1.00 114.17 360 GLN J CA 1
ATOM 9172 C C . GLN I 4 309 ? 160.856 125.904 78.462 1.00 114.17 360 GLN J C 1
ATOM 9173 O O . GLN I 4 309 ? 160.597 126.436 79.545 1.00 114.17 360 GLN J O 1
ATOM 9175 N N . GLU I 4 310 ? 159.978 125.163 77.797 1.00 131.20 361 GLU J N 1
ATOM 9176 C CA . GLU I 4 310 ? 158.631 124.897 78.294 1.00 131.20 361 GLU J CA 1
ATOM 9177 C C . GLU I 4 310 ? 158.543 123.433 78.714 1.00 131.20 361 GLU J C 1
ATOM 9178 O O . GLU I 4 310 ? 158.299 122.553 77.884 1.00 131.20 361 GLU J O 1
ATOM 9180 N N . LEU I 4 311 ? 158.744 123.175 80.003 1.00 141.26 362 LEU J N 1
ATOM 9181 C CA . LEU I 4 311 ? 158.611 121.823 80.520 1.00 141.26 362 LEU J CA 1
ATOM 9182 C C . LEU I 4 311 ? 157.160 121.350 80.432 1.00 141.26 362 LEU J C 1
ATOM 9183 O O . LEU I 4 311 ? 156.231 122.124 80.191 1.00 141.26 362 LEU J O 1
ATOM 9185 N N . SER I 4 312 ? 156.978 120.051 80.639 1.00 144.59 363 SER J N 1
ATOM 9186 C CA . SER I 4 312 ? 155.670 119.424 80.572 1.00 144.59 363 SER J CA 1
ATOM 9187 C C . SER I 4 312 ? 154.859 119.721 81.827 1.00 144.59 363 SER J C 1
ATOM 9188 O O . SER I 4 312 ? 155.387 120.106 82.873 1.00 144.59 363 SER J O 1
ATOM 9191 N N . ASN I 4 313 ? 153.542 119.576 81.690 1.00 152.02 364 ASN J N 1
ATOM 9192 C CA . ASN I 4 313 ? 152.651 119.799 82.821 1.00 152.02 364 ASN J CA 1
ATOM 9193 C C . ASN I 4 313 ? 152.851 118.749 83.906 1.00 152.02 364 ASN J C 1
ATOM 9194 O O . ASN I 4 313 ? 152.871 119.083 85.094 1.00 152.02 364 ASN J O 1
ATOM 9196 N N . ASN I 4 314 ? 152.971 117.475 83.523 1.00 155.67 365 ASN J N 1
ATOM 9197 C CA . ASN I 4 314 ? 152.989 116.404 84.518 1.00 155.67 365 ASN J CA 1
ATOM 9198 C C . ASN I 4 314 ? 154.207 116.518 85.430 1.00 155.67 365 ASN J C 1
ATOM 9199 O O . ASN I 4 314 ? 154.089 116.446 86.659 1.00 155.67 365 ASN J O 1
ATOM 9204 N N . ILE I 4 315 ? 155.390 116.700 84.838 1.00 152.21 366 ILE J N 1
ATOM 9205 C CA . ILE I 4 315 ? 156.628 116.774 85.610 1.00 152.21 366 ILE J CA 1
ATOM 9206 C C . ILE I 4 315 ? 156.594 117.955 86.579 1.00 152.21 366 ILE J C 1
ATOM 9207 O O . ILE I 4 315 ? 156.844 117.800 87.780 1.00 152.21 366 ILE J O 1
ATOM 9212 N N . LEU I 4 316 ? 156.256 119.146 86.079 1.00 149.61 367 LEU J N 1
ATOM 9213 C CA . LEU I 4 316 ? 156.268 120.334 86.928 1.00 149.61 367 LEU J CA 1
ATOM 9214 C C . LEU I 4 316 ? 155.178 120.285 87.987 1.00 149.61 367 LEU J C 1
ATOM 9215 O O . LEU I 4 316 ? 155.383 120.738 89.119 1.00 149.61 367 LEU J O 1
ATOM 9220 N N . ASP I 4 317 ? 154.014 119.735 87.642 1.00 157.88 368 ASP J N 1
ATOM 9221 C CA . ASP I 4 317 ? 152.959 119.553 88.629 1.00 157.88 368 ASP J CA 1
ATOM 9222 C C . ASP I 4 317 ? 153.410 118.602 89.726 1.00 157.88 368 ASP J C 1
ATOM 9223 O O . ASP I 4 317 ? 153.176 118.854 90.915 1.00 157.88 368 ASP J O 1
ATOM 9225 N N . THR I 4 318 ? 154.070 117.508 89.342 1.00 157.72 369 THR J N 1
ATOM 9226 C CA . THR I 4 318 ? 154.625 116.585 90.321 1.00 157.72 369 THR J CA 1
ATOM 9227 C C . THR I 4 318 ? 155.599 117.297 91.250 1.00 157.72 369 THR J C 1
ATOM 9228 O O . THR I 4 318 ? 155.548 117.124 92.475 1.00 157.72 369 THR J O 1
ATOM 9232 N N . VAL I 4 319 ? 156.491 118.110 90.683 1.00 154.19 370 VAL J N 1
ATOM 9233 C CA . VAL I 4 319 ? 157.493 118.774 91.512 1.00 154.19 370 VAL J CA 1
ATOM 9234 C C . VAL I 4 319 ? 156.843 119.791 92.446 1.00 154.19 370 VAL J C 1
ATOM 9235 O O . VAL I 4 319 ? 157.248 119.926 93.606 1.00 154.19 370 VAL J O 1
ATOM 9239 N N . PHE I 4 320 ? 155.839 120.529 91.964 1.00 159.50 371 PHE J N 1
ATOM 9240 C CA . PHE I 4 320 ? 155.124 121.449 92.846 1.00 159.50 371 PHE J CA 1
ATOM 9241 C C . PHE I 4 320 ? 154.421 120.704 93.968 1.00 159.50 371 PHE J C 1
ATOM 9242 O O . PHE I 4 320 ? 154.377 121.181 95.107 1.00 159.50 371 PHE J O 1
ATOM 9250 N N . LYS I 4 321 ? 153.864 119.532 93.665 1.00 166.63 372 LYS J N 1
ATOM 9251 C CA . LYS I 4 321 ? 153.160 118.760 94.681 1.00 166.63 372 LYS J CA 1
ATOM 9252 C C . LYS I 4 321 ? 154.117 118.253 95.753 1.00 166.63 372 LYS J C 1
ATOM 9253 O O . LYS I 4 321 ? 153.821 118.335 96.950 1.00 166.63 372 LYS J O 1
ATOM 9259 N N . ILE I 4 322 ? 155.269 117.719 95.342 1.00 172.81 373 ILE J N 1
ATOM 9260 C CA . ILE I 4 322 ? 156.186 117.107 96.302 1.00 172.81 373 ILE J CA 1
ATOM 9261 C C . ILE I 4 322 ? 156.680 118.136 97.312 1.00 172.81 373 ILE J C 1
ATOM 9262 O O . ILE I 4 322 ? 156.637 117.909 98.526 1.00 172.81 373 ILE J O 1
ATOM 9267 N N . PHE I 4 323 ? 157.134 119.291 96.832 1.00 166.63 374 PHE J N 1
ATOM 9268 C CA . PHE I 4 323 ? 157.644 120.344 97.698 1.00 166.63 374 PHE J CA 1
ATOM 9269 C C . PHE I 4 323 ? 156.562 121.299 98.177 1.00 166.63 374 PHE J C 1
ATOM 9270 O O . PHE I 4 323 ? 156.873 122.431 98.565 1.00 166.63 374 PHE J O 1
ATOM 9278 N N . ASP I 4 324 ? 155.302 120.867 98.168 1.00 181.70 375 ASP J N 1
ATOM 9279 C CA . ASP I 4 324 ? 154.217 121.609 98.809 1.00 181.70 375 ASP J CA 1
ATOM 9280 C C . ASP I 4 324 ? 154.179 121.224 100.286 1.00 181.70 375 ASP J C 1
ATOM 9281 O O . ASP I 4 324 ? 153.361 120.419 100.737 1.00 181.70 375 ASP J O 1
ATOM 9283 N N . LEU I 4 325 ? 155.119 121.799 101.043 1.00 191.27 376 LEU J N 1
ATOM 9284 C CA . LEU I 4 325 ? 155.284 121.436 102.449 1.00 191.27 376 LEU J CA 1
ATOM 9285 C C . LEU I 4 325 ? 154.011 121.679 103.253 1.00 191.27 376 LEU J C 1
ATOM 9286 O O . LEU I 4 325 ? 153.640 120.860 104.102 1.00 191.27 376 LEU J O 1
ATOM 9291 N N . ASP I 4 326 ? 153.327 122.790 103.003 1.00 200.55 377 ASP J N 1
ATOM 9292 C CA . ASP I 4 326 ? 152.105 123.095 103.728 1.00 200.55 377 ASP J CA 1
ATOM 9293 C C . ASP I 4 326 ? 150.887 122.559 102.980 1.00 200.55 377 ASP J C 1
ATOM 9294 O O . ASP I 4 326 ? 150.966 122.141 101.823 1.00 200.55 377 ASP J O 1
ATOM 9296 N N . GLY I 4 327 ? 149.741 122.580 103.660 1.00 204.89 378 GLY J N 1
ATOM 9297 C CA . GLY I 4 327 ? 148.502 122.184 103.015 1.00 204.89 378 GLY J CA 1
ATOM 9298 C C . GLY I 4 327 ? 148.008 123.165 101.977 1.00 204.89 378 GLY J C 1
ATOM 9299 O O . GLY I 4 327 ? 147.127 122.816 101.185 1.00 204.89 378 GLY J O 1
ATOM 9300 N N . ASP I 4 328 ? 148.560 124.375 101.963 1.00 198.08 379 ASP J N 1
ATOM 9301 C CA . ASP I 4 328 ? 148.206 125.383 100.978 1.00 198.08 379 ASP J CA 1
ATOM 9302 C C . ASP I 4 328 ? 148.725 124.964 99.605 1.00 198.08 379 ASP J C 1
ATOM 9303 O O . ASP I 4 328 ? 149.312 123.894 99.427 1.00 198.08 379 ASP J O 1
ATOM 9305 N N . GLU I 4 329 ? 148.491 125.817 98.613 1.00 182.10 380 GLU J N 1
ATOM 9306 C CA . GLU I 4 329 ? 148.970 125.587 97.252 1.00 182.10 380 GLU J CA 1
ATOM 9307 C C . GLU I 4 329 ? 150.204 126.426 96.956 1.00 182.10 380 GLU J C 1
ATOM 9308 O O . GLU I 4 329 ? 150.361 126.951 95.852 1.00 182.10 380 GLU J O 1
ATOM 9310 N N . CYS I 4 330 ? 151.093 126.571 97.938 1.00 173.41 381 CYS J N 1
ATOM 9311 C CA . CYS I 4 330 ? 152.267 127.422 97.825 1.00 173.41 381 CYS J CA 1
ATOM 9312 C C . CYS I 4 330 ? 153.544 126.598 97.894 1.00 173.41 381 CYS J C 1
ATOM 9313 O O . CYS I 4 330 ? 153.657 125.673 98.702 1.00 173.41 381 CYS J O 1
ATOM 9316 N N . LEU I 4 331 ? 154.498 126.941 97.031 1.00 166.44 382 LEU J N 1
ATOM 9317 C CA . LEU I 4 331 ? 155.773 126.236 96.975 1.00 166.44 382 LEU J CA 1
ATOM 9318 C C . LEU I 4 331 ? 156.661 126.625 98.149 1.00 166.44 382 LEU J C 1
ATOM 9319 O O . LEU I 4 331 ? 156.958 127.808 98.351 1.00 166.44 382 LEU J O 1
ATOM 9324 N N . SER I 4 332 ? 157.098 125.624 98.914 1.00 164.92 383 SER J N 1
ATOM 9325 C CA . SER I 4 332 ? 158.082 125.811 99.980 1.00 164.92 383 SER J CA 1
ATOM 9326 C C . SER I 4 332 ? 159.469 125.878 99.340 1.00 164.92 383 SER J C 1
ATOM 9327 O O . SER I 4 332 ? 160.293 124.967 99.440 1.00 164.92 383 SER J O 1
ATOM 9330 N N . HIS I 4 333 ? 159.723 127.008 98.676 1.00 156.44 384 HIS J N 1
ATOM 9331 C CA . HIS I 4 333 ? 160.856 127.093 97.766 1.00 156.44 384 HIS J CA 1
ATOM 9332 C C . HIS I 4 333 ? 162.200 127.094 98.478 1.00 156.44 384 HIS J C 1
ATOM 9333 O O . HIS I 4 333 ? 163.214 126.817 97.835 1.00 156.44 384 HIS J O 1
ATOM 9340 N N . GLU I 4 334 ? 162.247 127.420 99.770 1.00 155.60 385 GLU J N 1
ATOM 9341 C CA . GLU I 4 334 ? 163.523 127.407 100.479 1.00 155.60 385 GLU J CA 1
ATOM 9342 C C . GLU I 4 334 ? 164.117 126.001 100.503 1.00 155.60 385 GLU J C 1
ATOM 9343 O O . GLU I 4 334 ? 165.246 125.772 100.044 1.00 155.60 385 GLU J O 1
ATOM 9345 N N . GLU I 4 335 ? 163.361 125.043 101.043 1.00 154.57 386 GLU J N 1
ATOM 9346 C CA . GLU I 4 335 ? 163.798 123.652 101.030 1.00 154.57 386 GLU J CA 1
ATOM 9347 C C . GLU I 4 335 ? 163.948 123.126 99.611 1.00 154.57 386 GLU J C 1
ATOM 9348 O O . GLU I 4 335 ? 164.792 122.261 99.357 1.00 154.57 386 GLU J O 1
ATOM 9350 N N . PHE I 4 336 ? 163.129 123.620 98.681 1.00 148.49 387 PHE J N 1
ATOM 9351 C CA . PHE I 4 336 ? 163.261 123.228 97.282 1.00 148.49 387 PHE J CA 1
ATOM 9352 C C . PHE I 4 336 ? 164.642 123.587 96.751 1.00 148.49 387 PHE J C 1
ATOM 9353 O O . PHE I 4 336 ? 165.329 122.758 96.139 1.00 148.49 387 PHE J O 1
ATOM 9361 N N . LEU I 4 337 ? 165.059 124.831 96.980 1.00 149.31 388 LEU J N 1
ATOM 9362 C CA . LEU I 4 337 ? 166.382 125.272 96.567 1.00 149.31 388 LEU J CA 1
ATOM 9363 C C . LEU I 4 337 ? 167.464 124.469 97.269 1.00 149.31 388 LEU J C 1
ATOM 9364 O O . LEU I 4 337 ? 168.457 124.082 96.647 1.00 149.31 388 LEU J O 1
ATOM 9369 N N . GLY I 4 338 ? 167.302 124.224 98.569 1.00 150.50 389 GLY J N 1
ATOM 9370 C CA . GLY I 4 338 ? 168.288 123.420 99.275 1.00 150.50 389 GLY J CA 1
ATOM 9371 C C . GLY I 4 338 ? 168.447 122.034 98.677 1.00 150.50 389 GLY J C 1
ATOM 9372 O O . GLY I 4 338 ? 169.570 121.549 98.484 1.00 150.50 389 GLY J O 1
ATOM 9373 N N . VAL I 4 339 ? 167.326 121.391 98.346 1.00 149.11 390 VAL J N 1
ATOM 9374 C CA . VAL I 4 339 ? 167.369 120.033 97.821 1.00 149.11 390 VAL J CA 1
ATOM 9375 C C . VAL I 4 339 ? 167.997 120.025 96.437 1.00 149.11 390 VAL J C 1
ATOM 9376 O O . VAL I 4 339 ? 168.817 119.157 96.114 1.00 149.11 390 VAL J O 1
ATOM 9380 N N . LEU I 4 340 ? 167.640 121.003 95.603 1.00 142.40 391 LEU J N 1
ATOM 9381 C CA . LEU I 4 340 ? 168.240 121.084 94.279 1.00 142.40 391 LEU J CA 1
ATOM 9382 C C . LEU I 4 340 ? 169.729 121.398 94.353 1.00 142.40 391 LEU J C 1
ATOM 9383 O O . LEU I 4 340 ? 170.502 120.911 93.522 1.00 142.40 391 LEU J O 1
ATOM 9388 N N . LYS I 4 341 ? 170.154 122.185 95.343 1.00 145.67 392 LYS J N 1
ATOM 9389 C CA . LYS I 4 341 ? 171.575 122.471 95.512 1.00 145.67 392 LYS J CA 1
ATOM 9390 C C . LYS I 4 341 ? 172.337 121.204 95.868 1.00 145.67 392 LYS J C 1
ATOM 9391 O O . LYS I 4 341 ? 173.371 120.890 95.261 1.00 145.67 392 LYS J O 1
ATOM 9393 N N . ASN I 4 342 ? 171.843 120.476 96.872 1.00 148.99 393 ASN J N 1
ATOM 9394 C CA . ASN I 4 342 ? 172.435 119.191 97.226 1.00 148.99 393 ASN J CA 1
ATOM 9395 C C . ASN I 4 342 ? 172.504 118.272 96.013 1.00 148.99 393 ASN J C 1
ATOM 9396 O O . ASN I 4 342 ? 173.529 117.629 95.760 1.00 148.99 393 ASN J O 1
ATOM 9401 N N . ARG I 4 343 ? 171.416 118.208 95.243 1.00 148.54 394 ARG J N 1
ATOM 9402 C CA . ARG I 4 343 ? 171.381 117.343 94.069 1.00 148.54 394 ARG J CA 1
ATOM 9403 C C . ARG I 4 343 ? 172.418 117.755 93.032 1.00 148.54 394 ARG J C 1
ATOM 9404 O O . ARG I 4 343 ? 173.072 116.900 92.426 1.00 148.54 394 ARG J O 1
ATOM 9412 N N . MET I 4 344 ? 172.581 119.063 92.813 1.00 148.60 395 MET J N 1
ATOM 9413 C CA . MET I 4 344 ? 173.529 119.537 91.809 1.00 148.60 395 MET J CA 1
ATOM 9414 C C . MET I 4 344 ? 174.978 119.335 92.234 1.00 148.60 395 MET J C 1
ATOM 9415 O O . MET I 4 344 ? 175.838 119.077 91.385 1.00 148.60 395 MET J O 1
ATOM 9417 N N . HIS I 4 345 ? 175.271 119.435 93.531 1.00 153.10 396 HIS J N 1
ATOM 9418 C CA . HIS I 4 345 ? 176.644 119.239 93.981 1.00 153.10 396 HIS J CA 1
ATOM 9419 C C . HIS I 4 345 ? 177.061 117.779 94.077 1.00 153.10 396 HIS J C 1
ATOM 9420 O O . HIS I 4 345 ? 178.262 117.515 94.195 1.00 153.10 396 HIS J O 1
ATOM 9422 N N . ARG I 4 346 ? 176.122 116.839 94.023 1.00 148.65 397 ARG J N 1
ATOM 9423 C CA . ARG I 4 346 ? 176.445 115.418 94.140 1.00 148.65 397 ARG J CA 1
ATOM 9424 C C . ARG I 4 346 ? 177.204 115.133 95.431 1.00 148.65 397 ARG J C 1
ATOM 9425 O O . ARG I 4 346 ? 178.092 114.283 95.462 1.00 148.65 397 ARG J O 1
#

Radius of gyration: 50.59 Å; Cα contacts (8 Å, |Δi|>4): 1165; chains: 9; bounding box: 71×99×152 Å

Organism: Tribolium castaneum (NCBI:txid7070)